Protein AF-A0A077ZQW4-F1 (afdb_monomer_lite)

Foldseek 3Di:
DADQWDWDDDPPDQWIWIARNVVRDIDIDHPVLVVVVSVCCNPPVVLVPPPCSRVSSPDPDPPPQAAEDQDFALPWDFDWDDQAWTATPPRYIYGVQVNCVVQVAAAPDRRFWTWEAEPVNPFIWIWGCRAQFKIWIAGNNVRHIDMDGHPGGHDPVQRVFHWGYKYDYPVVGDIDTHTDDFDQPDWDDDCQKIWGHGPPDPDTPFMAGANDDPVLVVVLVCVVVDDPVVLLVVCVVDVVSQRHQDPPQATNVSSCPVPVSSVVSNVVVVVVDDPHPRHDRDDDDDDDDPVNVCSVVVVVCVVCVCVVPVVPDPPDPDDDPDVFAKDKDKDFDDPVCLVPVLVVLVVLLPDPDLVVLVDPNLVVLLVLLLVLPLLVVLVVLLVLLVLLVVLLVCLVVLVVVVVVVVPPDDPDDPVCVVVVVVVVVVSVVSNVVSLVSNLVSLVVVVVLLVVLCVLCVPVCVVDPLSVLSVVLSVLSVVLVVCVVVVPDPVVNVVSSVVNVVSSVVVNLVSLCSDLVSVLVSVLVVLLCVLCVVVVVVLLVVLVVQLVVVCVLVVLDADPVCPPPSVCVSSVVLVCLLVVNDDDPCLVVDDPVSSVVSVVSSVVSNCPSHVVSVVVSVVSSVVSNVVSLLSSSSSSSSSSSVSSSSVVSSDDPVRSPDCSSVPSMDIDMDGPPPPDPPVPVVSVVVVVVVVVVVVVVVVVVVVVVVVVVVVVVVVVVVVVVVVVVVVVPPDDPDPDVVCVVVVVVVVVVVVVVVVVVVVVVVVVVVVVVVVVVVVVVVVVVVVVVVVVVVVVVVD

Radius of gyration: 45.01 Å; chains: 1; bounding box: 102×130×110 Å

pLDDT: mean 73.0, std 15.8, range [32.66, 95.56]

Organism: Stylonychia lemnae (NCBI:txid5949)

Sequence (794 aa):
MIKNYLIYTQNENDKIVIRDFTTGFTREISNDQLANCKKILTTQDEMFHFENFEELLKQSNLEDLNELVDDINPEDIFIKNDKQYIYLNGNRKLDWIQFRTKSGNVFERKNTFCIMYNRFNEKQYVFDQLSKGQIVYYDKMNQKFSTIELTVQLTQMIMMHHPLKAILNDHQGYLLVQYESFYADKIIIDPSQVKLFINGEQNMVGFFQIDINDQSIRDYREISTKTNEEIIKELQADVKKYFKYVAGIGTGIGLFQNNLIALETIVKQLQKMDKQEIPILICTLINQSPFDFSINHPKNVNEKYDELFGGKLLHSPESSDQIVSIEYNLINLPHSLRSNPQELMKVLSETERADYFENMVIQSIIKFKWNQYAKSFYQNRFYIYLIFMASFIFDIFYQTYASVKSNDGELPDQSKVEQDSEIQQLNMWLKISTKVICSIILAYFLGYELHQIRVQRRDYFKDGWNYFDFSHIIAFVVYCILDFTNENHDSVILIKILVIVLSFMKLFFFLRIYDGFSFLVQMMGGVFKDLKYFLIFFIIFILQFGMIFLVLFKAQSIDEYNGVNKLAYFLMAFRISSGDFQLEDYHSQNDGLVIFTWIIWLIAVMTLNIVFMNFIIAVISESYEKVMQKLVAESYRVKAHMIVEREQLFNEADLARTDYFPNFIVIRRPLNTQTNEAGEWQGFIKDLKYTIRTSAVKSKTEIIQNLSQLQTQNNSKLDQVIENSSKNLANEGLDEKISKLLKQQLDQAQENNNNDFKQLKTDVNGLGGQVKELKEDMELIKSSLSQLLQKFNQ

Secondary structure (DSSP, 8-state):
-BTTEEEEE-TTSSEEEEEETTT--EEEEEGGGHHHHHHHHHH-GGGGGSTTHHHHTT-S-GGG-SEEES---TT--EEEE-SSEEEETTTEEEEHHHHGGGG----S-SS-EEEEEETTS-SEEEEEE-SSSEEEEEETTTTEEEEEE-SSPPPTTGGGS-EEEEEEETTTTEEEEEESPPP-SEEEE-SSEEEEE-TT-SS--EEEE----HHHHHHHHHGGGS-HHHHHHHHHH-SGGG-BEETTTEEGGGGGTT-HHHHHHHHHHHTTS-TTT---------S--HHHHHHH-HHHHHHTHHHHHTTT------S-----EEEEEEEEPPHHHHH-TTHHHHHHHH---GGGGGSHHHHHHHHHHIIIIIHHHHHHHHHHHHHHHHHHHHHHHHHHHHHHHHHS-PPPPTTHHHHHHHHHHHHHHHHHHHHHHHHHHHHHHHHHHHHHHHHHTTGGGG-HHHHHHHHHHHHHHHHHHHHHH---HHHHHHHHHHHHHHHHHHHHHHHTTSHHHHHHHHHHHHHHHHHHHHHHHHHHHHHHHHHHHHHHTTTPPPGGGTT-TTTHHHHHHHHHHTT-----STTSS-HHHHHHHHHHHHHHIIIIIIIHHHHHHHHHHHHHHHHHTTHHHHHHHHHHHHHHHHHHT--HHHHT-TTTS-SEEEEEEEE--S--HHHHHHHHHHHHHHHHHHHHHHHHHHHHHHHHHHHHHHHHHHHHHHHHHHTT-S-S--HHHHHHHHHHHHHHHHHHHHHHHHHHHHHHHHHHHHHHHHHHHHHHHHHHHHHHHHHH--

Structure (mmCIF, N/CA/C/O backbone):
data_AF-A0A077ZQW4-F1
#
_entry.id   AF-A0A077ZQW4-F1
#
loop_
_atom_site.group_PDB
_atom_site.id
_atom_site.type_symbol
_atom_site.label_atom_id
_atom_site.label_alt_id
_atom_site.label_comp_id
_atom_site.label_asym_id
_atom_site.label_entity_id
_atom_site.label_seq_id
_atom_site.pdbx_PDB_ins_code
_atom_site.Cartn_x
_atom_site.Cartn_y
_atom_site.Cartn_z
_atom_site.occupancy
_atom_site.B_iso_or_equiv
_atom_site.auth_seq_id
_atom_site.auth_comp_id
_atom_site.auth_asym_id
_atom_site.auth_atom_id
_atom_site.pdbx_PDB_model_num
ATOM 1 N N . MET A 1 1 ? -29.243 -25.752 28.507 1.00 50.16 1 MET A N 1
ATOM 2 C CA . MET A 1 1 ? -29.325 -25.295 29.909 1.00 50.16 1 MET A CA 1
ATOM 3 C C . MET A 1 1 ? -29.995 -23.926 29.889 1.00 50.16 1 MET A C 1
ATOM 5 O O . MET A 1 1 ? -29.638 -23.135 29.022 1.00 50.16 1 MET A O 1
ATOM 9 N N . ILE A 1 2 ? -31.008 -23.683 30.721 1.00 61.53 2 ILE A N 1
ATOM 10 C CA . ILE A 1 2 ? -31.718 -22.392 30.831 1.00 61.53 2 ILE A CA 1
ATOM 11 C C . ILE A 1 2 ? -31.768 -22.048 32.317 1.00 61.53 2 ILE A C 1
ATOM 13 O O . ILE A 1 2 ? -32.298 -22.848 33.085 1.00 61.53 2 ILE A O 1
ATOM 17 N N . LYS A 1 3 ? -31.203 -20.903 32.727 1.00 72.00 3 LYS A N 1
ATOM 18 C CA . LYS A 1 3 ? -30.968 -20.579 34.149 1.00 72.00 3 LYS A CA 1
ATOM 19 C C . LYS A 1 3 ? -30.306 -21.772 34.874 1.00 72.00 3 LYS A C 1
ATOM 21 O O . LYS A 1 3 ? -29.257 -22.232 34.432 1.00 72.00 3 LYS A O 1
ATOM 26 N N . ASN A 1 4 ? -30.958 -22.316 35.906 1.00 75.19 4 ASN A N 1
ATOM 27 C CA . ASN A 1 4 ? -30.493 -23.446 36.717 1.00 75.19 4 ASN A CA 1
ATOM 28 C C . ASN A 1 4 ? -31.016 -24.816 36.228 1.00 75.19 4 ASN A C 1
ATOM 30 O O . ASN A 1 4 ? -30.813 -25.825 36.901 1.00 75.19 4 ASN A O 1
ATOM 34 N N . TYR A 1 5 ? -31.680 -24.879 35.066 1.00 77.19 5 TYR A N 1
ATOM 35 C CA . TYR A 1 5 ? -32.323 -26.093 34.557 1.00 77.19 5 TYR A CA 1
ATOM 36 C C . TYR A 1 5 ? -31.516 -26.757 33.426 1.00 77.19 5 TYR A C 1
ATOM 38 O O . TYR A 1 5 ? -31.198 -26.144 32.394 1.00 77.19 5 TYR A O 1
ATOM 46 N N . LEU A 1 6 ? -31.211 -28.048 33.590 1.00 77.19 6 LEU A N 1
ATOM 47 C CA . LEU A 1 6 ? -30.649 -28.919 32.559 1.00 77.19 6 LEU A CA 1
ATOM 48 C C . LEU A 1 6 ? -31.773 -29.562 31.760 1.00 77.19 6 LEU A C 1
ATOM 50 O O . LEU A 1 6 ? -32.656 -30.175 32.341 1.00 77.19 6 LEU A O 1
ATOM 54 N N . ILE A 1 7 ? -31.698 -29.480 30.437 1.00 83.75 7 ILE A N 1
ATOM 55 C CA . ILE A 1 7 ? -32.659 -30.105 29.529 1.00 83.75 7 ILE A CA 1
ATOM 56 C C . ILE A 1 7 ? -31.879 -31.087 28.661 1.00 83.75 7 ILE A C 1
ATOM 58 O O . ILE A 1 7 ? -30.928 -30.662 28.000 1.00 83.75 7 ILE A O 1
ATOM 62 N N . TYR A 1 8 ? -32.246 -32.365 28.678 1.00 79.00 8 TYR A N 1
ATOM 63 C CA . TYR A 1 8 ? -31.581 -33.412 27.900 1.00 79.00 8 TYR A CA 1
ATOM 64 C C . TYR A 1 8 ? -32.566 -34.495 27.452 1.00 79.00 8 TYR A C 1
ATOM 66 O O . TYR A 1 8 ? -33.593 -34.724 28.083 1.00 79.00 8 TYR A O 1
ATOM 74 N N . THR A 1 9 ? -32.262 -35.150 26.337 1.00 78.69 9 THR A N 1
ATOM 75 C CA . THR A 1 9 ? -33.054 -36.254 25.780 1.00 78.69 9 THR A CA 1
ATOM 76 C C . THR A 1 9 ? -32.573 -37.587 26.342 1.00 78.69 9 THR A C 1
ATOM 78 O O . THR A 1 9 ? -31.366 -37.827 26.411 1.00 78.69 9 THR A O 1
ATOM 81 N N . GLN A 1 10 ? -33.502 -38.468 26.717 1.00 75.44 10 GLN A N 1
ATOM 82 C CA . GLN A 1 10 ? -33.183 -39.840 27.113 1.00 75.44 10 GLN A CA 1
ATOM 83 C C . GLN A 1 10 ? -33.405 -40.773 25.912 1.00 75.44 10 GLN A C 1
ATOM 85 O O . GLN A 1 10 ? -34.491 -40.801 25.338 1.00 75.44 10 GLN A O 1
ATOM 90 N N . ASN A 1 11 ? -32.357 -41.501 25.516 1.00 53.06 11 ASN A N 1
ATOM 91 C CA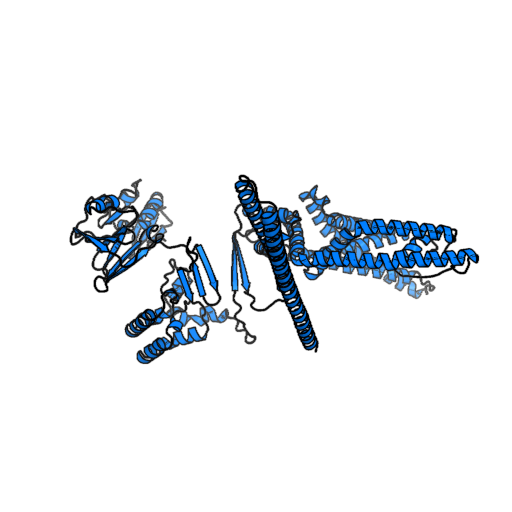 . ASN A 1 11 ? -32.161 -42.118 24.191 1.00 53.06 11 ASN A CA 1
ATOM 92 C C . ASN A 1 11 ? -33.130 -43.243 23.757 1.00 53.06 11 ASN A C 1
ATOM 94 O O . ASN A 1 11 ? -32.823 -43.937 22.795 1.00 53.06 11 ASN A O 1
ATOM 98 N N . GLU A 1 12 ? -34.290 -43.434 24.388 1.00 56.28 12 GLU A N 1
ATOM 99 C CA . GLU A 1 12 ? -35.177 -44.558 24.032 1.00 56.28 12 GLU A CA 1
ATOM 100 C C . GLU A 1 12 ? -36.663 -44.214 23.839 1.00 56.28 12 GLU A C 1
ATOM 102 O O . GLU A 1 12 ? -37.379 -45.069 23.338 1.00 56.28 12 GLU A O 1
ATOM 107 N N . ASN A 1 13 ? -37.151 -43.000 24.146 1.00 57.34 13 ASN A N 1
ATOM 108 C CA . ASN A 1 13 ? -38.607 -42.728 24.115 1.00 57.34 13 ASN A CA 1
ATOM 109 C C . ASN A 1 13 ? -39.046 -41.321 23.650 1.00 57.34 13 ASN A C 1
ATOM 111 O O . ASN A 1 13 ? -40.170 -40.922 23.940 1.00 57.34 13 ASN A O 1
ATOM 115 N N . ASP A 1 14 ? -38.198 -40.543 22.965 1.00 64.56 14 ASP A N 1
ATOM 116 C CA . ASP A 1 14 ? -38.539 -39.176 22.489 1.00 64.56 14 ASP A CA 1
ATOM 117 C C . ASP A 1 14 ? -39.018 -38.207 23.603 1.00 64.56 14 ASP A C 1
ATOM 119 O O . ASP A 1 14 ? -39.628 -37.159 23.367 1.00 64.56 14 ASP A O 1
ATOM 123 N N . LYS A 1 15 ? -38.707 -38.560 24.856 1.00 74.62 15 LYS A N 1
ATOM 124 C CA . LYS A 1 15 ? -38.993 -37.779 26.056 1.00 74.62 15 LYS A CA 1
ATOM 125 C C . LYS A 1 15 ? -37.801 -36.910 26.425 1.00 74.62 15 LYS A C 1
ATOM 127 O O . LYS A 1 15 ? -36.641 -37.335 26.383 1.00 74.62 15 LYS A O 1
ATOM 132 N N . ILE A 1 16 ? -38.106 -35.691 26.845 1.00 82.38 16 ILE A N 1
ATOM 133 C CA . ILE A 1 16 ? -37.131 -34.709 27.297 1.00 82.38 16 ILE A CA 1
ATOM 134 C C . ILE A 1 16 ? -37.187 -34.633 28.813 1.00 82.38 16 ILE A C 1
ATOM 136 O O . ILE A 1 16 ? -38.235 -34.357 29.391 1.00 82.38 16 ILE A O 1
ATOM 140 N N . VAL A 1 17 ? -36.041 -34.836 29.451 1.00 83.69 17 VAL A N 1
ATOM 141 C CA . VAL A 1 17 ? -35.881 -34.708 30.894 1.00 83.69 17 VAL A CA 1
ATOM 142 C C . VAL A 1 17 ? -35.375 -33.311 31.218 1.00 83.69 17 VAL A C 1
ATOM 144 O O . VAL A 1 17 ? -34.400 -32.825 30.635 1.00 83.69 17 VAL A O 1
ATOM 147 N N . ILE A 1 18 ? -36.026 -32.674 32.183 1.00 84.00 18 ILE A N 1
ATOM 148 C CA . ILE A 1 18 ? -35.644 -31.378 32.728 1.00 84.00 18 ILE A CA 1
ATOM 149 C C . ILE A 1 18 ? -35.275 -31.578 34.186 1.00 84.00 18 ILE A C 1
ATOM 151 O O . ILE A 1 18 ? -36.077 -32.100 34.955 1.00 84.00 18 ILE A O 1
ATOM 155 N N . ARG A 1 19 ? -34.067 -31.167 34.567 1.00 80.00 19 ARG A N 1
ATOM 156 C CA . ARG A 1 19 ? -33.557 -31.234 35.938 1.00 80.00 19 ARG A CA 1
ATOM 157 C C . ARG A 1 19 ? -33.258 -29.837 36.451 1.00 80.00 19 ARG A C 1
ATOM 159 O O . ARG A 1 19 ? -32.452 -29.134 35.850 1.00 80.00 19 ARG A O 1
ATOM 166 N N . ASP A 1 20 ? -33.845 -29.479 37.580 1.00 80.88 20 ASP A N 1
ATOM 167 C CA . ASP A 1 20 ? -33.418 -28.336 38.380 1.00 80.88 20 ASP A CA 1
ATOM 168 C C . ASP A 1 20 ? -32.148 -28.706 39.162 1.00 80.88 20 ASP A C 1
ATOM 170 O O . ASP A 1 20 ? -32.159 -29.643 39.962 1.00 80.88 20 ASP A O 1
ATOM 174 N N . PHE A 1 21 ? -31.040 -28.000 38.938 1.00 66.88 21 PHE A N 1
ATOM 175 C CA . PHE A 1 21 ? -29.800 -28.239 39.685 1.00 66.88 21 PHE A CA 1
ATOM 176 C C . PHE A 1 21 ? -29.854 -27.757 41.136 1.00 66.88 21 PHE A C 1
ATOM 178 O O . PHE A 1 21 ? -29.076 -28.238 41.956 1.00 66.88 21 PHE A O 1
ATOM 185 N N . THR A 1 22 ? -30.752 -26.827 41.454 1.00 66.00 22 THR A N 1
ATOM 186 C CA . THR A 1 22 ? -30.867 -26.226 42.787 1.00 66.00 22 THR A CA 1
ATOM 187 C C . THR A 1 22 ? -31.596 -27.151 43.758 1.00 66.00 22 THR A C 1
ATOM 189 O O . THR A 1 22 ? -31.162 -27.323 44.893 1.00 66.00 22 THR A O 1
ATOM 192 N N . THR A 1 23 ? -32.681 -27.783 43.306 1.00 73.25 23 THR A N 1
ATOM 193 C CA . THR A 1 23 ? -33.507 -28.683 44.133 1.00 73.25 23 THR A CA 1
ATOM 194 C C . THR A 1 23 ? -33.296 -30.167 43.825 1.00 73.25 23 THR A C 1
ATOM 196 O O . THR A 1 23 ? -33.724 -31.025 44.593 1.00 73.25 23 THR A O 1
ATOM 199 N N . GLY A 1 24 ? -32.660 -30.494 42.695 1.00 70.19 24 GLY A N 1
ATOM 200 C CA . GLY A 1 24 ? -32.555 -31.861 42.180 1.00 70.19 24 GLY A CA 1
ATOM 201 C C . GLY A 1 24 ? -33.846 -32.387 41.541 1.00 70.19 24 GLY A C 1
ATOM 202 O O . GLY A 1 24 ? -33.857 -33.518 41.054 1.00 70.19 24 GLY A O 1
ATOM 203 N N . PHE A 1 25 ? -34.921 -31.590 41.519 1.00 78.50 25 PHE A N 1
ATOM 204 C CA . PHE A 1 25 ? -36.231 -31.984 41.010 1.00 78.50 25 PHE A CA 1
ATOM 205 C C . PHE A 1 25 ? -36.199 -32.217 39.494 1.00 78.50 25 PHE A C 1
ATOM 207 O O . PHE A 1 25 ? -35.634 -31.420 38.739 1.00 78.50 25 PHE A O 1
ATOM 214 N N . THR A 1 26 ? -36.809 -33.314 39.040 1.00 83.00 26 THR A N 1
ATOM 215 C CA . THR A 1 26 ? -36.817 -33.714 37.628 1.00 83.00 26 THR A CA 1
ATOM 216 C C . THR A 1 26 ? -38.226 -33.923 37.094 1.00 83.00 26 THR A C 1
ATOM 218 O O . THR A 1 26 ? -39.033 -34.571 37.755 1.00 83.00 26 THR A O 1
ATOM 221 N N . ARG A 1 27 ? -38.492 -33.461 35.867 1.00 83.50 27 ARG A N 1
ATOM 222 C CA . ARG A 1 27 ? -39.709 -33.786 35.103 1.00 83.50 27 ARG A CA 1
ATOM 223 C C . ARG A 1 27 ? -39.375 -34.310 33.718 1.00 83.50 27 ARG A C 1
ATOM 225 O O . ARG A 1 27 ? -38.410 -33.865 33.101 1.00 83.50 27 ARG A O 1
ATOM 232 N N . GLU A 1 28 ? -40.221 -35.204 33.228 1.00 85.31 28 GLU A N 1
ATOM 233 C CA . GLU A 1 28 ? -40.237 -35.641 31.835 1.00 85.31 28 GLU A CA 1
ATOM 234 C C . GLU A 1 28 ? -41.333 -34.883 31.085 1.00 85.31 28 GLU A C 1
ATOM 236 O O . GLU A 1 28 ? -42.446 -34.763 31.583 1.00 85.31 28 GLU A O 1
ATOM 241 N N . ILE A 1 29 ? -41.028 -34.376 29.894 1.00 83.94 29 ILE A N 1
ATOM 242 C CA . ILE A 1 29 ? -42.005 -33.759 28.990 1.00 83.94 29 ILE A CA 1
ATOM 243 C C . ILE A 1 29 ? -41.868 -34.353 27.585 1.00 83.94 29 ILE A C 1
ATOM 245 O O . ILE A 1 29 ? -40.821 -34.897 27.224 1.00 83.94 29 ILE A O 1
ATOM 249 N N . SER A 1 30 ? -42.915 -34.232 26.771 1.00 80.69 30 SER A N 1
ATOM 250 C CA . SER A 1 30 ? -42.846 -34.584 25.345 1.00 80.69 30 SER A CA 1
ATOM 251 C C . SER A 1 30 ? -42.083 -33.523 24.539 1.00 80.69 30 SER A C 1
ATOM 253 O O . SER A 1 30 ? -42.045 -32.349 24.919 1.00 80.69 30 SER A O 1
ATOM 255 N N . ASN A 1 31 ? -41.478 -33.916 23.412 1.00 78.69 31 ASN A N 1
ATOM 256 C CA . ASN A 1 31 ? -40.720 -33.001 22.550 1.00 78.69 31 ASN A CA 1
ATOM 257 C C . ASN A 1 31 ? -41.577 -31.822 22.036 1.00 78.69 31 ASN A C 1
ATOM 259 O O . ASN A 1 31 ? -41.119 -30.679 22.017 1.00 78.69 31 ASN A O 1
ATOM 263 N N . ASP A 1 32 ? -42.860 -32.065 21.753 1.00 76.44 32 ASP A N 1
ATOM 264 C CA . ASP A 1 32 ? -43.817 -31.044 21.298 1.00 76.44 32 ASP A CA 1
ATOM 265 C C . ASP A 1 32 ? -44.064 -29.939 22.343 1.00 76.44 32 ASP A C 1
ATOM 267 O O . ASP A 1 32 ? -44.383 -28.799 22.004 1.00 76.44 32 ASP A O 1
ATOM 271 N N . GLN A 1 33 ? -43.859 -30.238 23.629 1.00 77.88 33 GLN A N 1
ATOM 272 C CA . GLN A 1 33 ? -44.030 -29.296 24.740 1.00 77.88 33 GLN A CA 1
ATOM 273 C C . GLN A 1 33 ? -42.749 -28.513 25.076 1.00 77.88 33 GLN A C 1
ATOM 275 O O . GLN A 1 33 ? -42.772 -27.611 25.921 1.00 77.88 33 GLN A O 1
ATOM 280 N N . LEU A 1 34 ? -41.624 -28.812 24.415 1.00 79.62 34 LEU A N 1
ATOM 281 C CA . LEU A 1 34 ? -40.320 -28.219 24.715 1.00 79.62 34 LEU A CA 1
ATOM 282 C C . LEU A 1 34 ? -40.309 -26.698 24.553 1.00 79.62 34 LEU A C 1
ATOM 284 O O . LEU A 1 34 ? -39.711 -25.996 25.367 1.00 79.62 34 LEU A O 1
ATOM 288 N N . ALA A 1 35 ? -40.946 -26.181 23.502 1.00 76.88 35 ALA A N 1
ATOM 289 C CA . ALA A 1 35 ? -40.974 -24.747 23.221 1.00 76.88 35 ALA A CA 1
ATOM 290 C C . ALA A 1 35 ? -41.691 -23.969 24.339 1.00 76.88 35 ALA A C 1
ATOM 292 O O . ALA A 1 35 ? -41.144 -22.998 24.868 1.00 76.88 35 ALA A O 1
ATOM 293 N N . ASN A 1 36 ? -42.859 -24.459 24.763 1.00 77.62 36 ASN A N 1
ATOM 294 C CA . ASN A 1 36 ? -43.632 -23.886 25.865 1.00 77.62 36 ASN A CA 1
ATOM 295 C C . ASN A 1 36 ? -42.879 -24.001 27.192 1.00 77.62 36 ASN A C 1
ATOM 297 O O . ASN A 1 36 ? -42.802 -23.031 27.944 1.00 77.62 36 ASN A O 1
ATOM 301 N N . CYS A 1 37 ? -42.226 -25.137 27.440 1.00 78.62 37 CYS A N 1
ATOM 302 C CA . CYS A 1 37 ? -41.440 -25.323 28.652 1.00 78.62 37 CYS A CA 1
ATOM 303 C C . CYS A 1 37 ? -40.239 -24.375 28.716 1.00 78.62 37 CYS A C 1
ATOM 305 O O . CYS A 1 37 ? -39.976 -23.786 29.762 1.00 78.62 37 CYS A O 1
ATOM 307 N N . LYS A 1 38 ? -39.525 -24.175 27.602 1.00 76.19 38 LYS A N 1
ATOM 308 C CA . LYS A 1 38 ? -38.432 -23.195 27.532 1.00 76.19 38 LYS A CA 1
ATOM 309 C C . LYS A 1 38 ? -38.939 -21.776 27.803 1.00 76.19 38 LYS A C 1
ATOM 311 O O . LYS A 1 38 ? -38.250 -21.028 28.495 1.00 76.19 38 LYS A O 1
ATOM 316 N N . LYS A 1 39 ? -40.136 -21.418 27.315 1.00 73.00 39 LYS A N 1
ATOM 317 C CA . LYS A 1 39 ? -40.770 -20.117 27.595 1.00 73.00 39 LYS A CA 1
ATOM 318 C C . LYS A 1 39 ? -41.044 -19.969 29.098 1.00 73.00 39 LYS A C 1
ATOM 320 O O . LYS A 1 39 ? -40.514 -19.035 29.691 1.00 73.00 39 LYS A O 1
ATOM 325 N N . ILE A 1 40 ? -41.721 -20.939 29.726 1.00 73.50 40 ILE A N 1
ATOM 326 C CA . ILE A 1 40 ? -42.036 -20.913 31.170 1.00 73.50 40 ILE A CA 1
ATOM 327 C C . ILE A 1 40 ? -40.769 -20.857 32.031 1.00 73.50 40 ILE A C 1
ATOM 329 O O . ILE A 1 40 ? -40.667 -19.993 32.892 1.00 73.50 40 ILE A O 1
ATOM 333 N N . LEU A 1 41 ? -39.759 -21.693 31.768 1.00 74.06 41 LEU A N 1
ATOM 334 C CA . LEU A 1 41 ? -38.500 -21.685 32.532 1.00 74.06 41 LEU A CA 1
ATOM 335 C C . LEU A 1 41 ? -37.747 -20.348 32.428 1.00 74.06 41 LEU A C 1
ATOM 337 O O . LEU A 1 41 ? -36.989 -19.974 33.323 1.00 74.06 41 LEU A O 1
ATOM 341 N N . THR A 1 42 ? -37.950 -19.610 31.336 1.00 62.38 42 THR A N 1
ATOM 342 C CA . THR A 1 42 ? -37.327 -18.297 31.144 1.00 62.38 42 THR A CA 1
ATOM 343 C C . THR A 1 42 ? -38.107 -17.198 31.870 1.00 62.38 42 THR A C 1
ATOM 345 O O . THR A 1 42 ? -37.492 -16.318 32.473 1.00 62.38 42 THR A O 1
ATOM 348 N N . THR A 1 43 ? -39.445 -17.248 31.855 1.00 55.75 43 THR A N 1
ATOM 349 C CA . THR A 1 43 ? -40.310 -16.154 32.334 1.00 55.75 43 THR A CA 1
ATOM 350 C C . THR A 1 43 ? -40.883 -16.339 33.744 1.00 55.75 43 THR A C 1
ATOM 352 O O . THR A 1 43 ? -41.075 -15.334 34.436 1.00 55.75 43 THR A O 1
ATOM 355 N N . GLN A 1 44 ? -41.175 -17.578 34.149 1.00 65.88 44 GLN A N 1
ATOM 356 C CA . GLN A 1 44 ? -41.909 -17.991 35.360 1.00 65.88 44 GLN A CA 1
ATOM 357 C C . GLN A 1 44 ? -41.419 -19.383 35.834 1.00 65.88 44 GLN A C 1
ATOM 359 O O . GLN A 1 44 ? -42.159 -20.366 35.812 1.00 65.88 44 GLN A O 1
ATOM 364 N N . ASP A 1 45 ? -40.149 -19.480 36.231 1.00 67.88 45 ASP A N 1
ATOM 365 C CA . ASP A 1 45 ? -39.483 -20.731 36.633 1.00 67.88 45 ASP A CA 1
ATOM 366 C C . ASP A 1 45 ? -40.123 -21.424 37.846 1.00 67.88 45 ASP A C 1
ATOM 368 O O . ASP A 1 45 ? -40.128 -22.652 37.907 1.00 67.88 45 ASP A O 1
ATOM 372 N N . GLU A 1 46 ? -40.758 -20.671 38.746 1.00 68.06 46 GLU A N 1
ATOM 373 C CA . GLU A 1 46 ? -41.502 -21.209 39.898 1.00 68.06 46 GLU A CA 1
ATOM 374 C C . GLU A 1 46 ? -42.589 -22.228 39.497 1.00 68.06 46 GLU A C 1
ATOM 376 O O . GLU A 1 46 ? -42.806 -23.217 40.203 1.00 68.06 46 GLU A O 1
ATOM 381 N N . MET A 1 47 ? -43.222 -22.054 38.327 1.00 69.81 47 MET A N 1
ATOM 382 C CA . MET A 1 47 ? -44.281 -22.956 37.854 1.00 69.81 47 MET A CA 1
ATOM 383 C C . MET A 1 47 ? -43.784 -24.367 37.537 1.00 69.81 47 MET A C 1
ATOM 385 O O . MET A 1 47 ? -44.582 -25.303 37.517 1.00 69.81 47 MET A O 1
ATOM 389 N N . PHE A 1 48 ? -42.474 -24.559 37.348 1.00 76.38 48 PHE A N 1
ATOM 390 C CA . PHE A 1 48 ? -41.885 -25.881 37.123 1.00 76.38 48 PHE A CA 1
ATOM 391 C C . PHE A 1 48 ? -42.174 -26.870 38.268 1.00 76.38 48 PHE A C 1
ATOM 393 O O . PHE A 1 48 ? -42.229 -28.088 38.060 1.00 76.38 48 PHE A O 1
ATOM 400 N N . HIS A 1 49 ? -42.410 -26.361 39.478 1.00 75.12 49 HIS A N 1
ATOM 401 C CA . HIS A 1 49 ? -42.685 -27.177 40.658 1.00 75.12 49 HIS A CA 1
ATOM 402 C C . HIS A 1 49 ? -44.179 -27.486 40.869 1.00 75.12 49 HIS A C 1
ATOM 404 O O . HIS A 1 49 ? -44.500 -28.288 41.739 1.00 75.12 49 HIS A O 1
ATOM 410 N N . PHE A 1 50 ? -45.098 -26.939 40.064 1.00 78.19 50 PHE A N 1
ATOM 411 C CA . PHE A 1 50 ? -46.543 -27.140 40.255 1.00 78.19 50 PHE A CA 1
ATOM 412 C C . PHE A 1 50 ? -47.025 -28.507 39.763 1.00 78.19 50 PHE A C 1
ATOM 414 O O . PHE A 1 50 ? -46.649 -28.951 38.681 1.00 78.19 50 PHE A O 1
ATOM 421 N N . GLU A 1 51 ? -47.888 -29.197 40.509 1.00 70.56 51 GLU A N 1
ATOM 422 C CA . GLU A 1 51 ? -48.378 -30.536 40.131 1.00 70.56 51 GLU A CA 1
ATOM 423 C C . GLU A 1 51 ? -49.024 -30.563 38.731 1.00 70.56 51 GLU A C 1
ATOM 425 O O . GLU A 1 51 ? -48.769 -31.486 37.960 1.00 70.56 51 GLU A O 1
ATOM 430 N N . ASN A 1 52 ? -49.727 -29.495 38.343 1.00 75.06 52 ASN A N 1
ATOM 431 C CA . ASN A 1 52 ? -50.405 -29.336 37.051 1.00 75.06 52 ASN A CA 1
ATOM 432 C C . ASN A 1 52 ? -49.517 -28.806 35.900 1.00 75.06 52 ASN A C 1
ATOM 434 O O . ASN A 1 52 ? -50.032 -28.381 34.865 1.00 75.06 52 ASN A O 1
ATOM 438 N N . PHE A 1 53 ? -48.187 -28.825 36.035 1.00 76.81 53 PHE A N 1
ATOM 439 C CA . PHE A 1 53 ? -47.268 -28.288 35.019 1.00 76.81 53 PHE A CA 1
ATOM 440 C C . PHE A 1 53 ? -47.457 -28.896 33.616 1.00 76.81 53 PHE A C 1
ATOM 442 O O . PHE A 1 53 ? -47.366 -28.185 32.617 1.00 76.81 53 PHE A O 1
ATOM 449 N N . GLU A 1 54 ? -47.775 -30.190 33.511 1.00 71.38 54 GLU A N 1
ATOM 450 C CA . GLU A 1 54 ? -48.036 -30.828 32.210 1.00 71.38 54 GLU A CA 1
ATOM 451 C C . GLU A 1 54 ? -49.305 -30.310 31.516 1.00 71.38 54 GLU A C 1
ATOM 453 O O . GLU A 1 54 ? -49.366 -30.298 30.284 1.00 71.38 54 GLU A O 1
ATOM 458 N N . GLU A 1 55 ? -50.308 -29.867 32.277 1.00 71.00 55 GLU A N 1
ATOM 459 C CA . GLU A 1 55 ? -51.512 -29.231 31.731 1.00 71.00 55 GLU A CA 1
ATOM 460 C C . GLU A 1 55 ? -51.221 -27.796 31.281 1.00 71.00 55 GLU A C 1
ATOM 462 O O . GLU A 1 55 ? -51.664 -27.389 30.206 1.00 71.00 55 GLU A O 1
ATOM 467 N N . LEU A 1 56 ? -50.400 -27.062 32.039 1.00 68.44 56 LEU A N 1
ATOM 468 C CA . LEU A 1 56 ? -49.944 -25.711 31.689 1.00 68.44 56 LEU A CA 1
ATOM 469 C C . LEU A 1 56 ? -49.156 -25.693 30.370 1.00 68.44 56 LEU A C 1
ATOM 471 O O . LEU A 1 56 ? -49.313 -24.780 29.562 1.00 68.44 56 LEU A O 1
ATOM 475 N N . LEU A 1 57 ? -48.368 -26.738 30.095 1.00 73.44 57 LEU A N 1
ATOM 476 C CA . LEU A 1 57 ? -47.627 -26.877 28.836 1.00 73.44 57 LEU A CA 1
ATOM 477 C C . LEU A 1 57 ? -48.522 -27.059 27.601 1.00 73.44 57 LEU A C 1
ATOM 479 O O . LEU A 1 57 ? -48.060 -26.807 26.485 1.00 73.44 57 LEU A O 1
ATOM 483 N N . LYS A 1 58 ? -49.778 -27.494 27.778 1.00 70.00 58 LYS A N 1
ATOM 484 C CA . LYS A 1 58 ? -50.751 -27.706 26.690 1.00 70.00 58 LYS A CA 1
ATOM 485 C C . LYS A 1 58 ? -51.547 -26.443 26.336 1.00 70.00 58 LYS A C 1
ATOM 487 O O . LYS A 1 58 ? -52.253 -26.448 25.331 1.00 70.00 58 LYS A O 1
ATOM 492 N N . GLN A 1 59 ? -51.450 -25.369 27.123 1.00 64.88 59 GLN A N 1
ATOM 493 C CA . GLN A 1 59 ? -52.155 -24.115 26.849 1.00 64.88 59 GLN A CA 1
ATOM 494 C C . GLN A 1 59 ? -51.427 -23.293 25.772 1.00 64.88 59 GLN A C 1
ATOM 496 O O . GLN A 1 59 ? -50.215 -23.096 25.826 1.00 64.88 59 GLN A O 1
ATOM 501 N N . SER A 1 60 ? -52.172 -22.802 24.776 1.00 47.03 60 SER A N 1
ATOM 502 C CA . SER A 1 60 ? -51.626 -22.099 23.604 1.00 47.03 60 SER A CA 1
ATOM 503 C C . SER A 1 60 ? -51.248 -20.631 23.858 1.00 47.03 60 SER A C 1
ATOM 505 O O . SER A 1 60 ? -50.450 -20.085 23.104 1.00 47.03 60 SER A O 1
ATOM 507 N N . ASN A 1 61 ? -51.766 -20.002 24.922 1.00 51.19 61 ASN A N 1
ATOM 508 C CA . ASN A 1 61 ? -51.508 -18.597 25.266 1.00 51.19 61 ASN A CA 1
ATOM 509 C C . ASN A 1 61 ? -50.897 -18.469 26.669 1.00 51.19 61 ASN A C 1
ATOM 511 O O . ASN A 1 61 ? -51.600 -18.376 27.667 1.00 51.19 61 ASN A O 1
ATOM 515 N N . LEU A 1 62 ? -49.566 -18.426 26.730 1.00 54.25 62 LEU A N 1
ATOM 516 C CA . LEU A 1 62 ? -48.786 -18.273 27.968 1.00 54.25 62 LEU A CA 1
ATOM 517 C C . LEU A 1 62 ? -48.689 -16.820 28.487 1.00 54.25 62 LEU A C 1
ATOM 519 O O . LEU A 1 62 ? -48.085 -16.588 29.529 1.00 54.25 62 LEU A O 1
ATOM 523 N N . GLU A 1 63 ? -49.231 -15.831 27.769 1.00 50.62 63 GLU A N 1
ATOM 524 C CA . GLU A 1 63 ? -49.079 -14.397 28.096 1.00 50.62 63 GLU A CA 1
ATOM 525 C C . GLU A 1 63 ? -50.117 -13.855 29.105 1.00 50.62 63 GLU A C 1
ATOM 527 O O . GLU A 1 63 ? -49.868 -12.824 29.730 1.00 50.62 63 GLU A O 1
ATOM 532 N N . ASP A 1 64 ? -51.201 -14.596 29.372 1.00 49.78 64 ASP A N 1
ATOM 533 C CA . ASP A 1 64 ? -52.324 -14.183 30.240 1.00 49.78 64 ASP A CA 1
ATOM 534 C C . ASP A 1 64 ? -52.477 -15.032 31.519 1.00 49.78 64 ASP A C 1
ATOM 536 O O . ASP A 1 64 ? -53.572 -15.223 32.037 1.00 49.78 64 ASP A O 1
ATOM 540 N N . LEU A 1 65 ? -51.377 -15.550 32.072 1.00 55.28 65 LEU A N 1
ATOM 541 C CA . LEU A 1 65 ? -51.422 -16.355 33.307 1.00 55.28 65 LEU A CA 1
ATOM 542 C C . LEU A 1 65 ? -51.449 -15.532 34.605 1.00 55.28 65 LEU A C 1
ATOM 544 O O . LEU A 1 65 ? -51.551 -16.115 35.682 1.00 55.28 65 LEU A O 1
ATOM 548 N N . ASN A 1 66 ? -51.342 -14.201 34.520 1.00 63.88 66 ASN A N 1
ATOM 549 C CA . ASN A 1 66 ? -51.354 -13.330 35.695 1.00 63.88 66 ASN A CA 1
ATOM 550 C C . ASN A 1 66 ? -52.703 -12.611 35.836 1.00 63.88 66 ASN A C 1
ATOM 552 O O . ASN A 1 66 ? -53.096 -11.873 34.930 1.00 63.88 66 ASN A O 1
ATOM 556 N N . GLU A 1 67 ? -53.364 -12.777 36.980 1.00 76.44 67 GLU A N 1
ATOM 557 C CA . GLU A 1 67 ? -54.626 -12.114 37.324 1.00 76.44 67 GLU A CA 1
ATOM 558 C C . GLU A 1 67 ? -54.406 -10.602 37.494 1.00 76.44 67 GLU A C 1
ATOM 560 O O . GLU A 1 67 ? -53.515 -10.176 38.235 1.00 76.44 67 GLU A O 1
ATOM 565 N N . LEU A 1 68 ? -55.188 -9.781 36.783 1.00 80.94 68 LEU A N 1
ATOM 566 C CA . LEU A 1 68 ? -55.143 -8.325 36.924 1.00 80.94 68 LEU A CA 1
ATOM 567 C C . LEU A 1 68 ? -55.888 -7.922 38.202 1.00 80.94 68 LEU A C 1
ATOM 569 O O . LEU A 1 68 ? -57.067 -8.233 38.345 1.00 80.94 68 LEU A O 1
ATOM 573 N N . VAL A 1 69 ? -55.213 -7.217 39.106 1.00 85.50 69 VAL A N 1
ATOM 574 C CA . VAL A 1 69 ? -55.815 -6.665 40.327 1.00 85.50 69 VAL A CA 1
ATOM 575 C C . VAL A 1 69 ? -55.888 -5.142 40.270 1.00 85.50 69 VAL A C 1
ATOM 577 O O . VAL A 1 69 ? -55.084 -4.516 39.581 1.00 85.50 69 VAL A O 1
ATOM 580 N N . ASP A 1 70 ? -56.827 -4.558 41.022 1.00 82.25 70 ASP A N 1
ATOM 581 C CA . ASP A 1 70 ? -57.077 -3.105 41.074 1.00 82.25 70 ASP A CA 1
ATOM 582 C C . ASP A 1 70 ? -56.459 -2.407 42.305 1.00 82.25 70 ASP A C 1
ATOM 584 O O . ASP A 1 70 ? -56.357 -1.172 42.347 1.00 82.25 70 ASP A O 1
ATOM 588 N N . ASP A 1 71 ? -56.053 -3.181 43.319 1.00 83.62 71 ASP A N 1
ATOM 589 C CA . ASP A 1 71 ? -55.506 -2.691 44.589 1.00 83.62 71 ASP A CA 1
ATOM 590 C C . ASP A 1 71 ? -54.331 -3.542 45.098 1.00 83.62 71 ASP A C 1
ATOM 592 O O . ASP A 1 71 ? -54.192 -4.716 44.753 1.00 83.62 71 ASP A O 1
ATOM 596 N N . ILE A 1 72 ? -53.475 -2.918 45.917 1.00 85.69 72 ILE A N 1
ATOM 597 C CA . ILE A 1 72 ? -52.317 -3.539 46.577 1.00 85.69 72 ILE A CA 1
ATOM 598 C C . ILE A 1 72 ? -52.653 -3.733 48.057 1.00 85.69 72 ILE A C 1
ATOM 600 O O . ILE A 1 72 ? -52.949 -2.757 48.740 1.00 85.69 72 ILE A O 1
ATOM 604 N N . ASN A 1 73 ? -52.521 -4.945 48.591 1.00 84.75 73 ASN A N 1
ATOM 605 C CA . ASN A 1 73 ? -52.675 -5.212 50.023 1.00 84.75 73 ASN A CA 1
ATOM 606 C C . ASN A 1 73 ? -51.339 -5.069 50.786 1.00 84.75 73 ASN A C 1
ATOM 608 O O . ASN A 1 73 ? -50.273 -5.289 50.210 1.00 84.75 73 ASN A O 1
ATOM 612 N N . PRO A 1 74 ? -51.352 -4.780 52.104 1.00 82.50 74 PRO A N 1
ATOM 613 C CA . PRO A 1 74 ? -50.125 -4.694 52.911 1.00 82.50 74 PRO A CA 1
ATOM 614 C C . PRO A 1 74 ? -49.275 -5.979 52.915 1.00 82.50 74 PRO A C 1
ATOM 616 O O . PRO A 1 74 ? -48.044 -5.908 52.954 1.00 82.50 74 PRO A O 1
ATOM 619 N N . GLU A 1 75 ? -49.929 -7.139 52.821 1.00 81.94 75 GLU A N 1
ATOM 620 C CA . GLU A 1 75 ? -49.316 -8.477 52.761 1.00 81.94 75 GLU A CA 1
ATOM 621 C C . GLU A 1 75 ? -48.680 -8.788 51.389 1.00 81.94 75 GLU A C 1
ATOM 623 O O . GLU A 1 75 ? -47.913 -9.742 51.259 1.00 81.94 75 GLU A O 1
ATOM 628 N N . ASP A 1 76 ? -48.965 -7.991 50.351 1.00 84.06 76 ASP A N 1
ATOM 629 C CA . ASP A 1 76 ? -48.484 -8.264 48.996 1.00 84.06 76 ASP A CA 1
ATOM 630 C C . ASP A 1 76 ? -46.977 -8.013 48.880 1.00 84.06 76 ASP A C 1
ATOM 632 O O . ASP A 1 76 ? -46.441 -7.039 49.416 1.00 84.06 76 ASP A O 1
ATOM 636 N N . ILE A 1 77 ? -46.276 -8.882 48.154 1.00 79.94 77 ILE A N 1
ATOM 637 C CA . ILE A 1 77 ? -44.834 -8.762 47.907 1.00 79.94 77 ILE A CA 1
ATOM 638 C C . ILE A 1 77 ? -44.631 -8.333 46.458 1.00 79.94 77 ILE A C 1
ATOM 640 O O . ILE A 1 77 ? -45.064 -9.028 45.539 1.00 79.94 77 ILE A O 1
ATOM 644 N N . PHE A 1 78 ? -43.946 -7.207 46.245 1.00 84.81 78 PHE A N 1
ATOM 645 C CA . PHE A 1 78 ? -43.554 -6.771 44.906 1.00 84.81 78 PHE A CA 1
ATOM 646 C C . PHE A 1 78 ? -42.395 -7.642 44.415 1.00 84.81 78 PHE A C 1
ATOM 648 O O . PHE A 1 78 ? -41.316 -7.635 45.014 1.00 84.81 78 PHE A O 1
ATOM 655 N N . ILE A 1 79 ? -42.617 -8.395 43.336 1.00 81.75 79 ILE A N 1
ATOM 656 C CA . ILE A 1 79 ? -41.632 -9.330 42.771 1.00 81.75 79 ILE A CA 1
ATOM 657 C C . ILE A 1 79 ? -40.760 -8.617 41.740 1.00 81.75 79 ILE A C 1
ATOM 659 O O . ILE A 1 79 ? -39.534 -8.636 41.815 1.00 81.75 79 ILE A O 1
ATOM 663 N N . LYS A 1 80 ? -41.409 -8.003 40.750 1.00 80.06 80 LYS A N 1
ATOM 664 C CA . LYS A 1 80 ? -40.769 -7.311 39.629 1.00 80.06 80 LYS A CA 1
ATOM 665 C C . LYS A 1 80 ? -41.721 -6.267 39.058 1.00 80.06 80 LYS A C 1
ATOM 667 O O . LYS A 1 80 ? -42.926 -6.328 39.295 1.00 80.06 80 LYS A O 1
ATOM 672 N N . ASN A 1 81 ? -41.195 -5.344 38.270 1.00 84.19 81 ASN A N 1
ATOM 673 C CA . ASN A 1 81 ? -41.988 -4.415 37.476 1.00 84.19 81 ASN A CA 1
ATOM 674 C C . ASN A 1 81 ? -41.540 -4.458 36.012 1.00 84.19 81 ASN A C 1
ATOM 676 O O . ASN A 1 81 ? -40.395 -4.797 35.715 1.00 84.19 81 ASN A O 1
ATOM 680 N N . ASP A 1 82 ? -42.456 -4.129 35.109 1.00 82.25 82 ASP A N 1
ATOM 681 C CA . ASP A 1 82 ? -42.134 -3.754 33.735 1.00 82.25 82 ASP A CA 1
ATOM 682 C C . ASP A 1 82 ? -42.528 -2.284 33.496 1.00 82.25 82 ASP A C 1
ATOM 684 O O . ASP A 1 82 ? -42.683 -1.511 34.444 1.00 82.25 82 ASP A O 1
ATOM 688 N N . LYS A 1 83 ? -42.666 -1.871 32.232 1.00 80.25 83 LYS A N 1
ATOM 689 C CA . LYS A 1 83 ? -42.983 -0.483 31.868 1.00 80.25 83 LYS A CA 1
ATOM 690 C C . LYS A 1 83 ? -44.414 -0.054 32.222 1.00 80.25 83 LYS A C 1
ATOM 692 O O . LYS A 1 83 ? -44.677 1.145 32.199 1.00 80.25 83 LYS A O 1
ATOM 697 N N . GLN A 1 84 ? -45.320 -0.990 32.513 1.00 85.00 84 GLN A N 1
ATOM 698 C CA . GLN A 1 84 ? -46.737 -0.735 32.799 1.00 85.00 84 GLN A CA 1
ATOM 699 C C . GLN A 1 84 ? -47.235 -1.429 34.076 1.00 85.00 84 GLN A C 1
ATOM 701 O O . GLN A 1 84 ? -48.028 -0.842 34.811 1.00 85.00 84 GLN A O 1
ATOM 706 N N . TYR A 1 85 ? -46.766 -2.642 34.365 1.00 88.25 85 TYR A N 1
ATOM 707 C CA . TYR A 1 85 ? -47.284 -3.486 35.436 1.00 88.25 85 TYR A CA 1
ATOM 708 C C . TYR A 1 85 ? -46.290 -3.695 36.582 1.00 88.25 85 TYR A C 1
ATOM 710 O O . TYR A 1 85 ? -45.076 -3.785 36.380 1.00 88.25 85 TYR A O 1
ATOM 718 N N . ILE A 1 86 ? -46.832 -3.863 37.790 1.00 86.75 86 ILE A N 1
ATOM 719 C CA . ILE A 1 86 ? -46.124 -4.410 38.956 1.00 86.75 86 ILE A CA 1
ATOM 720 C C . ILE A 1 86 ? -46.644 -5.818 39.212 1.00 86.75 86 ILE A C 1
ATOM 722 O O . ILE A 1 86 ? -47.848 -6.031 39.333 1.00 86.75 86 ILE A O 1
ATOM 726 N N . TYR A 1 87 ? -45.729 -6.777 39.298 1.00 85.12 87 TYR A N 1
ATOM 727 C CA . TYR A 1 87 ? -46.037 -8.178 39.550 1.00 85.12 87 TYR A CA 1
ATOM 728 C C . TYR A 1 87 ? -45.960 -8.453 41.050 1.00 85.12 87 TYR A C 1
ATOM 730 O O . TYR A 1 87 ? -44.962 -8.130 41.704 1.00 85.12 87 TYR A O 1
ATOM 738 N N . LEU A 1 88 ? -47.023 -9.053 41.571 1.00 83.69 88 LEU A N 1
ATOM 739 C CA . LEU A 1 88 ? -47.229 -9.383 42.973 1.00 83.69 88 LEU A CA 1
ATOM 740 C C . LEU A 1 88 ? -47.100 -10.896 43.186 1.00 83.69 88 LEU A C 1
ATOM 742 O O . LEU A 1 88 ? -47.208 -11.693 42.250 1.00 83.69 88 LEU A O 1
ATOM 746 N N . ASN A 1 89 ? -46.931 -11.303 44.439 1.00 79.69 89 ASN A N 1
ATOM 747 C CA . ASN A 1 89 ? -47.047 -12.700 44.845 1.00 79.69 89 ASN A CA 1
ATOM 748 C C . ASN A 1 89 ? -48.414 -13.315 44.485 1.00 79.69 89 ASN A C 1
ATOM 750 O O . ASN A 1 89 ? -49.465 -12.672 44.588 1.00 79.69 89 ASN A O 1
ATOM 754 N N . GLY A 1 90 ? -48.376 -14.594 44.094 1.00 73.25 90 GLY A N 1
ATOM 755 C CA . GLY A 1 90 ? -49.559 -15.378 43.730 1.00 73.25 90 GLY A CA 1
ATOM 756 C C . GLY A 1 90 ? -50.043 -15.179 42.291 1.00 73.25 90 GLY A C 1
ATOM 757 O O . GLY A 1 90 ? -51.244 -15.229 42.069 1.00 73.25 90 GLY A O 1
ATOM 758 N N . ASN A 1 91 ? -49.144 -14.935 41.325 1.00 73.44 91 ASN A N 1
ATOM 759 C CA . ASN A 1 91 ? -49.486 -14.684 39.912 1.00 73.44 91 ASN A CA 1
ATOM 760 C C . ASN A 1 91 ? -50.471 -13.517 39.709 1.00 73.44 91 ASN A C 1
ATOM 762 O O . ASN A 1 91 ? -51.314 -13.547 38.819 1.00 73.44 91 ASN A O 1
ATOM 766 N N . ARG A 1 92 ? -50.364 -12.457 40.512 1.00 81.25 92 ARG A N 1
ATOM 767 C CA . ARG A 1 92 ? -51.175 -11.242 40.340 1.00 81.25 92 ARG A CA 1
ATOM 768 C C . ARG A 1 92 ? -50.329 -10.133 39.722 1.00 81.25 92 ARG A C 1
ATOM 770 O O . ARG A 1 92 ? -49.130 -10.040 39.987 1.00 81.25 92 ARG A O 1
ATOM 777 N N . LYS A 1 93 ? -50.929 -9.284 38.892 1.00 85.69 93 LYS A N 1
ATOM 778 C CA . LYS A 1 93 ? -50.289 -8.086 38.329 1.00 85.69 93 LYS A CA 1
ATOM 779 C C . LYS A 1 93 ? -51.211 -6.878 38.462 1.00 85.69 93 LYS A C 1
ATOM 781 O O . LYS A 1 93 ? -52.418 -6.992 38.299 1.00 85.69 93 LYS A O 1
ATOM 786 N N . LEU A 1 94 ? -50.633 -5.717 38.727 1.00 89.50 94 LEU A N 1
ATOM 787 C CA . LEU A 1 94 ? -51.341 -4.448 38.878 1.00 89.50 94 LEU A CA 1
ATOM 788 C C . LEU A 1 94 ? -50.900 -3.495 37.767 1.00 89.50 94 LEU A C 1
ATOM 790 O O . LEU A 1 94 ? -49.696 -3.320 37.567 1.00 89.50 94 LEU A O 1
ATOM 794 N N . ASP A 1 95 ? -51.843 -2.861 37.065 1.00 89.50 95 ASP A N 1
ATOM 795 C CA . ASP A 1 95 ? -51.534 -1.760 36.141 1.00 89.50 95 ASP A CA 1
ATOM 796 C C . ASP A 1 95 ? -51.190 -0.502 36.951 1.00 89.50 95 ASP A C 1
ATOM 798 O O . ASP A 1 95 ? -52.063 0.184 37.494 1.00 89.50 95 ASP A O 1
ATOM 802 N N . TRP A 1 96 ? -49.897 -0.191 37.038 1.00 90.75 96 TRP A N 1
ATOM 803 C CA . TRP A 1 96 ? -49.426 0.934 37.836 1.00 90.75 96 TRP A CA 1
ATOM 804 C C . TRP A 1 96 ? -49.870 2.281 37.262 1.00 90.75 96 TRP A C 1
ATOM 806 O O . TRP A 1 96 ? -50.159 3.215 38.012 1.00 90.75 96 TRP A O 1
ATOM 816 N N . ILE A 1 97 ? -49.964 2.389 35.933 1.00 86.56 97 ILE A N 1
ATOM 817 C CA . ILE A 1 97 ? -50.327 3.633 35.247 1.00 86.56 97 ILE A CA 1
ATOM 818 C C . ILE A 1 97 ? -51.759 4.031 35.611 1.00 86.56 97 ILE A C 1
ATOM 820 O O . ILE A 1 97 ? -52.027 5.221 35.798 1.00 86.56 97 ILE A O 1
ATOM 824 N N . GLN A 1 98 ? -52.657 3.051 35.738 1.00 86.69 98 GLN A N 1
ATOM 825 C CA . GLN A 1 98 ? -54.015 3.274 36.233 1.00 86.69 98 GLN A CA 1
ATOM 826 C C . GLN A 1 98 ? -54.028 3.499 37.745 1.00 86.69 98 GLN A C 1
ATOM 828 O O . GLN A 1 98 ? -54.605 4.482 38.210 1.00 86.69 98 GLN A O 1
ATOM 833 N N . PHE A 1 99 ? -53.344 2.650 38.515 1.00 88.81 99 PHE A N 1
ATOM 834 C CA . PHE A 1 99 ? -53.356 2.710 39.977 1.00 88.81 99 PHE A CA 1
ATOM 835 C C . PHE A 1 99 ? -52.863 4.055 40.528 1.00 88.81 99 PHE A C 1
ATOM 837 O O . PHE A 1 99 ? -53.494 4.643 41.409 1.00 88.81 99 PHE A O 1
ATOM 844 N N . ARG A 1 100 ? -51.781 4.611 39.970 1.00 86.88 100 ARG A N 1
ATOM 845 C CA . ARG A 1 100 ? -51.190 5.874 40.446 1.00 86.88 100 ARG A CA 1
ATOM 846 C C . ARG A 1 100 ? -52.095 7.096 40.277 1.00 86.88 100 ARG A C 1
ATOM 848 O O . ARG A 1 100 ? -51.833 8.124 40.900 1.00 86.88 100 ARG A O 1
ATOM 855 N N . THR A 1 101 ? -53.169 7.010 39.486 1.00 84.94 101 THR A N 1
ATOM 856 C CA . THR A 1 101 ? -54.173 8.088 39.396 1.00 84.94 101 THR A CA 1
ATOM 857 C C . THR A 1 101 ? -54.868 8.340 40.739 1.00 84.94 101 THR A C 1
ATOM 859 O O . THR A 1 101 ? -55.223 9.482 41.030 1.00 84.94 101 THR A O 1
ATOM 862 N N . LYS A 1 102 ? -54.938 7.323 41.619 1.00 85.31 102 LYS A N 1
ATOM 863 C CA . LYS A 1 102 ? -55.418 7.439 43.010 1.00 85.31 102 LYS A CA 1
ATOM 864 C C . LYS A 1 102 ? -54.593 8.425 43.853 1.00 85.31 102 LYS A C 1
ATOM 866 O O . LYS A 1 102 ? -55.081 8.909 44.868 1.00 85.31 102 LYS A O 1
ATOM 871 N N . SER A 1 103 ? -53.366 8.759 43.439 1.00 84.38 103 SER A N 1
ATOM 872 C CA . SER A 1 103 ? -52.521 9.742 44.134 1.00 84.38 103 SER A CA 1
ATOM 873 C C . SER A 1 103 ? -52.986 11.195 43.966 1.00 84.38 103 SER A C 1
ATOM 875 O O . SER A 1 103 ? -52.537 12.057 44.717 1.00 84.38 103 SER A O 1
ATOM 877 N N . GLY A 1 104 ? -53.845 11.486 42.980 1.00 82.19 104 GLY A N 1
ATOM 878 C CA . GLY A 1 104 ? -54.278 12.848 42.646 1.00 82.19 104 GLY A CA 1
ATOM 879 C C . GLY A 1 104 ? -53.214 13.714 41.955 1.00 82.19 104 GLY A C 1
ATOM 880 O O . GLY A 1 104 ? -53.484 14.874 41.651 1.00 82.19 104 GLY A O 1
ATOM 881 N N . ASN A 1 105 ? -52.022 13.172 41.681 1.00 84.06 105 ASN A N 1
ATOM 882 C CA . ASN A 1 105 ? -50.922 13.902 41.055 1.00 84.06 105 ASN A CA 1
ATOM 883 C C . ASN A 1 105 ? -50.916 13.755 39.521 1.00 84.06 105 ASN A C 1
ATOM 885 O O . ASN A 1 105 ? -51.295 12.716 38.976 1.00 84.06 105 ASN A O 1
ATOM 889 N N . VAL A 1 106 ? -50.435 14.787 38.817 1.00 80.81 106 VAL A N 1
ATOM 890 C CA . VAL A 1 106 ? -50.285 14.783 37.351 1.00 80.81 106 VAL A CA 1
ATOM 891 C C . VAL A 1 106 ? -48.845 14.435 36.984 1.00 80.81 106 VAL A C 1
ATOM 893 O O . VAL A 1 106 ? -47.935 15.226 37.205 1.00 80.81 106 VAL A O 1
ATOM 896 N N . PHE A 1 107 ? -48.648 13.253 36.405 1.00 83.31 107 PHE A N 1
ATOM 897 C CA . PHE A 1 107 ? -47.331 12.749 36.011 1.00 83.31 107 PHE A CA 1
ATOM 898 C C . PHE A 1 107 ? -46.967 13.191 34.591 1.00 83.31 107 PHE A C 1
ATOM 900 O O . PHE A 1 107 ? -47.765 13.028 33.667 1.00 83.31 107 PHE A O 1
ATOM 907 N N . GLU A 1 108 ? -45.737 13.673 34.391 1.00 79.06 108 GLU A N 1
ATOM 908 C CA . GLU A 1 108 ? -45.247 14.081 33.064 1.00 79.06 108 GLU A CA 1
ATOM 909 C C . GLU A 1 108 ? -45.136 12.903 32.076 1.00 79.06 108 GLU A C 1
ATOM 911 O O . GLU A 1 108 ? -45.237 13.091 30.860 1.00 79.06 108 GLU A O 1
ATOM 916 N N . ARG A 1 109 ? -44.901 11.677 32.571 1.00 74.12 109 ARG A N 1
ATOM 917 C CA . ARG A 1 109 ? -44.636 10.479 31.751 1.00 74.12 109 ARG A CA 1
ATOM 918 C C . ARG A 1 109 ? -45.257 9.218 32.341 1.00 74.12 109 ARG A C 1
ATOM 920 O O . ARG A 1 109 ? -45.602 9.171 33.516 1.00 74.12 109 ARG A O 1
ATOM 927 N N . LYS A 1 110 ? -45.421 8.191 31.499 1.00 74.12 110 LYS A N 1
ATOM 928 C CA . LYS A 1 110 ? -46.058 6.908 31.855 1.00 74.12 110 LYS A CA 1
ATOM 929 C C . LYS A 1 110 ? -45.103 5.858 32.446 1.00 74.12 110 LYS A C 1
ATOM 931 O O . LYS A 1 110 ? -45.523 5.116 33.321 1.00 74.12 110 LYS A O 1
ATOM 936 N N . ASN A 1 111 ? -43.832 5.833 32.034 1.00 76.19 111 ASN A N 1
ATOM 937 C CA . ASN A 1 111 ? -42.909 4.721 32.327 1.00 76.19 111 ASN A CA 1
ATOM 938 C C . ASN A 1 111 ? -41.820 5.104 33.344 1.00 76.19 111 ASN A C 1
ATOM 940 O O . ASN A 1 111 ? -40.632 4.888 33.103 1.00 76.19 111 ASN A O 1
ATOM 944 N N . THR A 1 112 ? -42.214 5.714 34.457 1.00 84.88 112 THR A N 1
ATOM 945 C CA . THR A 1 112 ? -41.312 6.398 35.402 1.00 84.88 112 THR A CA 1
ATOM 946 C C . THR A 1 112 ? -41.238 5.755 36.783 1.00 84.88 112 THR A C 1
ATOM 948 O O . THR A 1 112 ? -40.771 6.392 37.726 1.00 84.88 112 THR A O 1
ATOM 951 N N . PHE A 1 113 ? -41.675 4.503 36.911 1.00 89.25 113 PHE A N 1
ATOM 952 C CA . PHE A 1 113 ? -41.803 3.831 38.198 1.00 89.25 113 PHE A CA 1
ATOM 953 C C . PHE A 1 113 ? -40.950 2.569 38.306 1.00 89.25 113 PHE A C 1
ATOM 955 O O . PHE A 1 113 ? -40.667 1.914 37.306 1.00 89.25 113 PHE A O 1
ATOM 962 N N . CYS A 1 114 ? -40.557 2.230 39.531 1.00 88.44 114 CYS A N 1
ATOM 963 C CA . CYS A 1 114 ? -39.874 0.984 39.857 1.00 88.44 114 CYS A CA 1
ATOM 964 C C . CYS A 1 114 ? -40.116 0.582 41.313 1.00 88.44 114 CYS A C 1
ATOM 966 O O . CYS A 1 114 ? -40.607 1.368 42.130 1.00 88.44 114 CYS A O 1
ATOM 968 N N . ILE A 1 115 ? -39.747 -0.650 41.657 1.00 88.00 115 ILE A N 1
ATOM 969 C CA . ILE A 1 115 ? -39.776 -1.089 43.052 1.00 88.00 115 ILE A CA 1
ATOM 970 C C . ILE A 1 115 ? -38.648 -0.388 43.821 1.00 88.00 115 ILE A C 1
ATOM 972 O O . ILE A 1 115 ? -37.477 -0.400 43.421 1.00 88.00 115 ILE A O 1
ATOM 976 N N . MET A 1 116 ? -39.014 0.208 44.953 1.00 87.38 116 MET A N 1
ATOM 977 C CA . MET A 1 116 ? -38.112 0.907 45.856 1.00 87.38 116 MET A CA 1
ATOM 978 C C . MET A 1 116 ? -38.013 0.179 47.193 1.00 87.38 116 MET A C 1
ATOM 980 O O . MET A 1 116 ? -39.006 -0.313 47.719 1.00 87.38 116 MET A O 1
ATOM 984 N N . TYR A 1 117 ? -36.817 0.143 47.768 1.00 82.94 117 TYR A N 1
ATOM 985 C CA . TYR A 1 117 ? -36.558 -0.509 49.049 1.00 82.94 117 TYR A CA 1
ATOM 986 C C . TYR A 1 117 ? -36.000 0.482 50.066 1.00 82.94 117 TYR A C 1
ATOM 988 O O . TYR A 1 117 ? -35.364 1.468 49.693 1.00 82.94 117 TYR A O 1
ATOM 996 N N . ASN A 1 118 ? -36.189 0.217 51.358 1.00 76.81 118 ASN A N 1
ATOM 997 C CA . ASN A 1 118 ? -35.389 0.895 52.379 1.00 76.81 118 ASN A CA 1
ATOM 998 C C . ASN A 1 118 ? -33.938 0.365 52.380 1.00 76.81 118 ASN A C 1
ATOM 1000 O O . ASN A 1 118 ? -33.639 -0.679 51.799 1.00 76.81 118 ASN A O 1
ATOM 1004 N N . ARG A 1 119 ? -33.029 1.065 53.073 1.00 61.91 119 ARG A N 1
ATOM 1005 C CA . ARG A 1 119 ? -31.601 0.698 53.202 1.00 61.91 119 ARG A CA 1
ATOM 1006 C C . ARG A 1 119 ? -31.345 -0.782 53.532 1.00 61.91 119 ARG A C 1
ATOM 1008 O O . ARG A 1 119 ? -30.358 -1.337 53.062 1.00 61.91 119 ARG A O 1
ATOM 1015 N N . PHE A 1 120 ? -32.196 -1.389 54.356 1.00 66.88 120 PHE A N 1
ATOM 1016 C CA . PHE A 1 120 ? -32.043 -2.766 54.839 1.00 66.88 120 PHE A CA 1
ATOM 1017 C C . PHE A 1 120 ? -32.825 -3.794 54.009 1.00 66.88 120 PHE A C 1
ATOM 1019 O O . PHE A 1 120 ? -32.803 -4.977 54.324 1.00 66.88 120 PHE A O 1
ATOM 1026 N N . ASN A 1 121 ? -33.491 -3.358 52.931 1.00 68.19 121 ASN A N 1
ATOM 1027 C CA . ASN A 1 121 ? -34.312 -4.196 52.056 1.00 68.19 121 ASN A CA 1
ATOM 1028 C C . ASN A 1 121 ? -35.483 -4.901 52.785 1.00 68.19 121 ASN A C 1
ATOM 1030 O O . ASN A 1 121 ? -35.987 -5.917 52.317 1.00 68.19 121 ASN A O 1
ATOM 1034 N N . GLU A 1 122 ? -35.917 -4.342 53.918 1.00 68.62 122 GLU A N 1
ATOM 1035 C CA . GLU A 1 122 ? -36.995 -4.838 54.787 1.00 68.62 122 GLU A CA 1
ATOM 1036 C C . GLU A 1 122 ? -38.371 -4.304 54.369 1.00 68.62 122 GLU A C 1
ATOM 1038 O O . GLU A 1 122 ? -39.381 -4.986 54.523 1.00 68.62 122 GLU A O 1
ATOM 1043 N N . LYS A 1 123 ? -38.428 -3.070 53.849 1.00 76.88 123 LYS A N 1
ATOM 1044 C CA . LYS A 1 123 ? -39.671 -2.414 53.411 1.00 76.88 123 LYS A CA 1
ATOM 1045 C C . LYS A 1 123 ? -39.656 -2.192 51.907 1.00 76.88 123 LYS A C 1
ATOM 1047 O O . LYS A 1 123 ? -38.652 -1.721 51.372 1.00 76.88 123 LYS A O 1
ATOM 1052 N N . GLN A 1 124 ? -40.781 -2.496 51.261 1.00 82.25 124 GLN A N 1
ATOM 1053 C CA . GLN A 1 124 ? -41.003 -2.271 49.836 1.00 82.25 124 GLN A CA 1
ATOM 1054 C C . GLN A 1 124 ? -41.975 -1.115 49.615 1.00 82.25 124 GLN A C 1
ATOM 1056 O O . GLN A 1 124 ? -43.037 -1.044 50.233 1.00 82.25 124 GLN A O 1
ATOM 1061 N N . TYR A 1 125 ? -41.613 -0.261 48.676 1.00 88.62 125 TYR A N 1
ATOM 1062 C CA . TYR A 1 125 ? -42.387 0.865 48.193 1.00 88.62 125 TYR A CA 1
ATOM 1063 C C . TYR A 1 125 ? -42.441 0.791 46.669 1.00 88.62 125 TYR A C 1
ATOM 1065 O O . TYR A 1 125 ? -41.656 0.076 46.038 1.00 88.62 125 TYR A O 1
ATOM 1073 N N . VAL A 1 126 ? -43.315 1.584 46.065 1.00 89.50 126 VAL A N 1
ATOM 1074 C CA . VAL A 1 126 ? -43.233 1.855 44.627 1.00 89.50 126 VAL A CA 1
ATOM 1075 C C . VAL A 1 126 ? -42.782 3.287 44.444 1.00 89.50 126 VAL A C 1
ATOM 1077 O O . VAL A 1 126 ? -43.474 4.197 44.883 1.00 89.50 126 VAL A O 1
ATOM 1080 N N . PHE A 1 127 ? -41.621 3.480 43.831 1.00 90.88 127 PHE A N 1
ATOM 1081 C CA . PHE A 1 127 ? -41.135 4.788 43.407 1.00 90.88 127 PHE A CA 1
ATOM 1082 C C . PHE A 1 127 ? -41.782 5.148 42.071 1.00 90.88 127 PHE A C 1
ATOM 1084 O O . PHE A 1 127 ? -41.809 4.303 41.184 1.00 90.88 127 PHE A O 1
ATOM 1091 N N . ASP A 1 128 ? -42.245 6.385 41.906 1.00 89.38 128 ASP A N 1
ATOM 1092 C CA . ASP A 1 128 ? -42.669 6.950 40.625 1.00 89.38 128 ASP A CA 1
ATOM 1093 C C . ASP A 1 128 ? -42.236 8.417 40.512 1.00 89.38 128 ASP A C 1
ATOM 1095 O O . ASP A 1 128 ? -42.455 9.240 41.406 1.00 89.38 128 ASP A O 1
ATOM 1099 N N . GLN A 1 129 ? -41.602 8.769 39.401 1.00 85.38 129 GLN A N 1
ATOM 1100 C CA . GLN A 1 129 ? -41.151 10.132 39.175 1.00 85.38 129 GLN A CA 1
ATOM 1101 C C . GLN A 1 129 ? -42.304 11.031 38.707 1.00 85.38 129 GLN A C 1
ATOM 1103 O O . GLN A 1 129 ? -42.906 10.795 37.660 1.00 85.38 129 GLN A O 1
ATOM 1108 N N . LEU A 1 130 ? -42.569 12.110 39.453 1.00 84.25 130 LEU A N 1
ATOM 1109 C CA . LEU A 1 130 ? -43.629 13.068 39.134 1.00 84.25 130 LEU A CA 1
ATOM 1110 C C . LEU A 1 130 ? -43.162 14.133 38.129 1.00 84.25 130 LEU A C 1
ATOM 1112 O O . LEU A 1 130 ? -43.826 14.358 37.117 1.00 84.25 130 LEU A O 1
ATOM 1116 N N . SER A 1 131 ? -42.019 14.768 38.410 1.00 80.75 131 SER A N 1
ATOM 1117 C CA . SER A 1 131 ? -41.410 15.834 37.598 1.00 80.75 131 SER A CA 1
ATOM 1118 C C . SER A 1 131 ? -39.877 15.837 37.733 1.00 80.75 131 SER A C 1
ATOM 1120 O O . SER A 1 131 ? -39.289 14.966 38.382 1.00 80.75 131 SER A O 1
ATOM 1122 N N . LYS A 1 132 ? -39.190 16.833 37.151 1.00 75.44 132 LYS A N 1
ATOM 1123 C CA . LYS A 1 132 ? -37.727 17.005 37.303 1.00 75.44 132 LYS A CA 1
ATOM 1124 C C . LYS A 1 132 ? -37.271 17.154 38.760 1.00 75.44 132 LYS A C 1
ATOM 1126 O O . LYS A 1 132 ? -36.134 16.816 39.063 1.00 75.44 132 LYS A O 1
ATOM 1131 N N . GLY A 1 133 ? -38.112 17.691 39.643 1.00 78.88 133 GLY A N 1
ATOM 1132 C CA . GLY A 1 133 ? -37.741 18.002 41.030 1.00 78.88 133 GLY A CA 1
ATOM 1133 C C . GLY A 1 133 ? -38.567 17.279 42.087 1.00 78.88 133 GLY A C 1
ATOM 1134 O O . GLY A 1 133 ? -38.329 17.488 43.269 1.00 78.88 133 GLY A O 1
ATOM 1135 N N . GLN A 1 134 ? -39.546 16.462 41.697 1.00 85.31 134 GLN A N 1
ATOM 1136 C CA . GLN A 1 134 ? -40.453 15.808 42.636 1.00 85.31 134 GLN A CA 1
ATOM 1137 C C . GLN A 1 134 ? -40.641 14.342 42.272 1.00 85.31 134 GLN A C 1
ATOM 1139 O O . GLN A 1 134 ? -40.795 13.980 41.102 1.00 85.31 134 GLN A O 1
ATOM 1144 N N . ILE A 1 135 ? -40.665 13.505 43.300 1.00 88.44 135 ILE A N 1
ATOM 1145 C CA . ILE A 1 135 ? -40.983 12.085 43.190 1.00 88.44 135 ILE A CA 1
ATOM 1146 C C . ILE A 1 135 ? -42.166 11.773 44.099 1.00 88.44 135 ILE A C 1
ATOM 1148 O O . ILE A 1 135 ? -42.373 12.429 45.121 1.00 88.44 135 ILE A O 1
ATOM 1152 N N . VAL A 1 136 ? -42.930 10.758 43.737 1.00 89.25 136 VAL A N 1
ATOM 1153 C CA . VAL A 1 136 ? -43.996 10.200 44.557 1.00 89.25 136 VAL A CA 1
ATOM 1154 C C . VAL A 1 136 ? -43.621 8.758 44.838 1.00 89.25 136 VAL A C 1
ATOM 1156 O O . VAL A 1 136 ? -43.198 8.039 43.939 1.00 89.25 136 VAL A O 1
ATOM 1159 N N . TYR A 1 137 ? -43.769 8.314 46.077 1.00 90.19 137 TYR A N 1
ATOM 1160 C CA . TYR A 1 137 ? -43.695 6.895 46.372 1.00 90.19 137 TYR A CA 1
ATOM 1161 C C . TYR A 1 137 ? -44.942 6.424 47.102 1.00 90.19 137 TYR A C 1
ATOM 1163 O O . TYR A 1 137 ? -45.572 7.173 47.850 1.00 90.19 137 TYR A O 1
ATOM 1171 N N . TYR A 1 138 ? -45.306 5.173 46.859 1.00 90.62 138 TYR A N 1
ATOM 1172 C CA . TYR A 1 138 ? -46.417 4.512 47.518 1.00 90.62 138 TYR A CA 1
ATOM 1173 C C . TYR A 1 138 ? -45.901 3.561 48.588 1.00 90.62 138 TYR A C 1
ATOM 1175 O O . TYR A 1 138 ? -45.102 2.663 48.309 1.00 90.62 138 TYR A O 1
ATOM 1183 N N . ASP A 1 139 ? -46.367 3.773 49.812 1.00 86.25 139 ASP A N 1
ATOM 1184 C CA . ASP A 1 139 ? -46.117 2.897 50.946 1.00 86.25 139 ASP A CA 1
ATOM 1185 C C . ASP A 1 139 ? -47.240 1.870 51.059 1.00 86.25 139 ASP A C 1
ATOM 1187 O O . ASP A 1 139 ? -48.366 2.217 51.419 1.00 86.25 139 ASP A O 1
ATOM 1191 N N . LYS A 1 140 ? -46.927 0.600 50.770 1.00 85.06 140 LYS A N 1
ATOM 1192 C CA . LYS A 1 140 ? -47.905 -0.497 50.827 1.00 85.06 140 LYS A CA 1
ATOM 1193 C C . LYS A 1 140 ? -48.411 -0.777 52.243 1.00 85.06 140 LYS A C 1
ATOM 1195 O O . LYS A 1 140 ? -49.537 -1.241 52.398 1.00 85.06 140 LYS A O 1
ATOM 1200 N N . MET A 1 141 ? -47.604 -0.504 53.273 1.00 80.88 141 MET A N 1
ATOM 1201 C CA . MET A 1 141 ? -47.981 -0.756 54.669 1.00 80.88 141 MET A CA 1
ATOM 1202 C C . MET A 1 141 ? -48.952 0.310 55.165 1.00 80.88 141 MET A C 1
ATOM 1204 O O . MET A 1 141 ? -49.927 -0.003 55.839 1.00 80.88 141 MET A O 1
ATOM 1208 N N . ASN A 1 142 ? -48.696 1.566 54.797 1.00 83.56 142 ASN A N 1
ATOM 1209 C CA . ASN A 1 142 ? -49.529 2.705 55.181 1.00 83.56 142 ASN A CA 1
ATOM 1210 C C . ASN A 1 142 ? -50.611 3.049 54.145 1.00 83.56 142 ASN A C 1
ATOM 1212 O O . ASN A 1 142 ? -51.392 3.971 54.376 1.00 83.56 142 ASN A O 1
ATOM 1216 N N . GLN A 1 143 ? -50.645 2.337 53.012 1.00 84.62 143 GLN A N 1
ATOM 1217 C CA . GLN A 1 143 ? -51.602 2.512 51.912 1.00 84.62 143 GLN A CA 1
ATOM 1218 C C . GLN A 1 143 ? -51.695 3.969 51.427 1.00 84.62 143 GLN A C 1
ATOM 1220 O O . GLN A 1 143 ? -52.770 4.478 51.110 1.00 84.62 143 GLN A O 1
ATOM 1225 N N . LYS A 1 144 ? -50.557 4.674 51.399 1.00 88.75 144 LYS A N 1
ATOM 1226 C CA . LYS A 1 144 ? -50.508 6.124 51.176 1.00 88.75 144 LYS A CA 1
ATOM 1227 C C . LYS A 1 144 ? -49.425 6.513 50.177 1.00 88.75 144 LYS A C 1
ATOM 1229 O O . LYS A 1 144 ? -48.317 5.982 50.200 1.00 88.75 144 LYS A O 1
ATOM 1234 N N . PHE A 1 145 ? -49.751 7.498 49.340 1.00 88.69 145 PHE A N 1
ATOM 1235 C CA . PHE A 1 145 ? -48.787 8.199 48.500 1.00 88.69 145 PHE A CA 1
ATOM 1236 C C . PHE A 1 145 ? -48.126 9.342 49.275 1.00 88.69 145 PHE A C 1
ATOM 1238 O O . PHE A 1 145 ? -48.804 10.163 49.898 1.00 88.69 145 PHE A O 1
ATOM 1245 N N . SER A 1 146 ? -46.804 9.406 49.194 1.00 87.75 146 SER A N 1
ATOM 1246 C CA . SER A 1 146 ? -45.981 10.452 49.793 1.00 87.75 146 SER A CA 1
ATOM 1247 C C . SER A 1 146 ? -45.114 11.095 48.717 1.00 87.75 146 SER A C 1
ATOM 1249 O O . SER A 1 146 ? -44.510 10.398 47.904 1.00 87.75 146 SER A O 1
ATOM 1251 N N . THR A 1 147 ? -45.037 12.424 48.724 1.00 87.38 147 THR A N 1
ATOM 1252 C CA . THR A 1 147 ? -44.227 13.196 47.772 1.00 87.38 147 THR A CA 1
ATOM 1253 C C . THR A 1 147 ? -42.922 13.628 48.431 1.00 87.38 147 THR A C 1
ATOM 1255 O O . THR A 1 147 ? -42.937 14.100 49.568 1.00 87.38 147 THR A O 1
ATOM 1258 N N . ILE A 1 148 ? -41.801 13.486 47.724 1.00 84.38 148 ILE A N 1
ATOM 1259 C CA . ILE A 1 148 ? -40.487 13.986 48.148 1.00 84.38 148 ILE A CA 1
ATOM 1260 C C . ILE A 1 148 ? -40.014 15.030 47.135 1.00 84.38 148 ILE A C 1
ATOM 1262 O O . ILE A 1 148 ? -39.982 14.767 45.929 1.00 84.38 148 ILE A O 1
ATOM 1266 N N . GLU A 1 149 ? -39.625 16.203 47.634 1.00 83.50 149 GLU A N 1
ATOM 1267 C CA . GLU A 1 149 ? -38.945 17.229 46.842 1.00 83.50 149 GLU A CA 1
ATOM 1268 C C . GLU A 1 149 ? -37.438 16.964 46.808 1.00 83.50 149 GLU A C 1
ATOM 1270 O O . GLU A 1 149 ? -36.798 16.760 47.841 1.00 83.50 149 GLU A O 1
ATOM 1275 N N . LEU A 1 150 ? -36.868 16.951 45.606 1.00 78.62 150 LEU A N 1
ATOM 1276 C CA . LEU A 1 150 ? -35.449 16.721 45.377 1.00 78.62 150 LEU A CA 1
ATOM 1277 C C . LEU A 1 150 ? -34.687 18.047 45.415 1.00 78.62 150 LEU A C 1
ATOM 1279 O O . LEU A 1 150 ? -35.009 18.988 44.692 1.00 78.62 150 LEU A O 1
ATOM 1283 N N . THR A 1 151 ? -33.602 18.090 46.188 1.00 70.19 151 THR A N 1
ATOM 1284 C CA . THR A 1 151 ? -32.698 19.252 46.268 1.00 70.19 151 THR A CA 1
ATOM 1285 C C . THR A 1 151 ? -31.968 19.531 44.947 1.00 70.19 151 THR A C 1
ATOM 1287 O O . THR A 1 151 ? -31.491 20.639 44.720 1.00 70.19 151 THR A O 1
ATOM 1290 N N . VAL A 1 152 ? -31.857 18.525 44.072 1.00 66.75 152 VAL A N 1
ATOM 1291 C CA . VAL A 1 152 ? -31.212 18.610 42.756 1.00 66.75 152 VAL A CA 1
ATOM 1292 C C . VAL A 1 152 ? -32.220 18.192 41.693 1.00 66.75 152 VAL A C 1
ATOM 1294 O O . VAL A 1 152 ? -32.798 17.110 41.781 1.00 66.75 152 VAL A O 1
ATOM 1297 N N . GLN A 1 153 ? -32.417 19.038 40.680 1.00 68.94 153 GLN A N 1
ATOM 1298 C CA . GLN A 1 153 ? -33.275 18.702 39.546 1.00 68.94 153 GLN A CA 1
ATOM 1299 C C . GLN A 1 153 ? -32.648 17.573 38.723 1.00 68.94 153 GLN A C 1
ATOM 1301 O O . GLN A 1 153 ? -31.484 17.648 38.326 1.00 68.94 153 GLN A O 1
ATOM 1306 N N . LEU A 1 154 ? -33.437 16.541 38.437 1.00 63.59 154 LEU A N 1
ATOM 1307 C CA . LEU A 1 154 ? -33.067 15.460 37.534 1.00 63.59 154 LEU A CA 1
ATOM 1308 C C . LEU A 1 154 ? -32.897 16.016 36.115 1.00 63.59 154 LEU A C 1
ATOM 1310 O O . LEU A 1 154 ? -33.735 16.772 35.608 1.00 63.59 154 LEU A O 1
ATOM 1314 N N . THR A 1 155 ? -31.799 15.640 35.460 1.00 61.94 155 THR A N 1
ATOM 1315 C CA . THR A 1 155 ? -31.523 16.029 34.076 1.00 61.94 155 THR A CA 1
ATOM 1316 C C . THR A 1 155 ? -32.574 15.459 33.127 1.00 61.94 155 THR A C 1
ATOM 1318 O O . THR A 1 155 ? -33.155 14.393 33.337 1.00 61.94 155 THR A O 1
ATOM 1321 N N . GLN A 1 156 ? -32.809 16.179 32.029 1.00 58.88 156 GLN A N 1
ATOM 1322 C CA . GLN A 1 156 ? -33.833 15.850 31.033 1.00 58.88 156 GLN A CA 1
ATOM 1323 C C . GLN A 1 156 ? -33.633 14.456 30.402 1.00 58.88 156 GLN A C 1
ATOM 1325 O O . GLN A 1 156 ? -34.616 13.833 30.002 1.00 58.88 156 GLN A O 1
ATOM 1330 N N . MET A 1 157 ? -32.388 13.960 30.364 1.00 54.59 157 MET A N 1
ATOM 1331 C CA . MET A 1 157 ? -32.036 12.607 29.917 1.00 54.59 157 MET A CA 1
ATOM 1332 C C . MET A 1 157 ? -32.428 11.508 30.904 1.00 54.59 157 MET A C 1
ATOM 1334 O O . MET A 1 157 ? -32.989 10.513 30.462 1.00 54.59 157 MET A O 1
ATOM 1338 N N . ILE A 1 158 ? -32.207 11.675 32.216 1.00 60.41 158 ILE A N 1
ATOM 1339 C CA . ILE A 1 158 ? -32.605 10.665 33.220 1.00 60.41 158 ILE A CA 1
ATOM 1340 C C . ILE A 1 158 ? -34.107 10.385 33.108 1.00 60.41 158 ILE A C 1
ATOM 1342 O O . ILE A 1 158 ? -34.536 9.237 33.148 1.00 60.41 158 ILE A O 1
ATOM 1346 N N . MET A 1 159 ? -34.898 11.426 32.830 1.00 59.72 159 MET A N 1
ATOM 1347 C CA . MET A 1 159 ? -36.339 11.282 32.634 1.00 59.72 159 MET A CA 1
ATOM 1348 C C . MET A 1 159 ? -36.723 10.412 31.423 1.00 59.72 159 MET A C 1
ATOM 1350 O O . MET A 1 159 ? -37.871 9.972 31.347 1.00 59.72 159 MET A O 1
ATOM 1354 N N . MET A 1 160 ? -35.842 10.224 30.424 1.00 60.94 160 MET A N 1
ATOM 1355 C CA . MET A 1 160 ? -36.107 9.417 29.212 1.00 60.94 160 MET A CA 1
ATOM 1356 C C . MET A 1 160 ? -35.945 7.913 29.423 1.00 60.94 160 MET A C 1
ATOM 1358 O O . MET A 1 160 ? -36.438 7.147 28.595 1.00 60.94 160 MET A O 1
ATOM 1362 N N . HIS A 1 161 ? -35.315 7.491 30.516 1.00 70.00 161 HIS A N 1
ATOM 1363 C CA . HIS A 1 161 ? -35.022 6.088 30.773 1.00 70.00 161 HIS A CA 1
ATOM 1364 C C . HIS A 1 161 ? -35.912 5.519 31.875 1.00 70.00 161 HIS A C 1
ATOM 1366 O O . HIS A 1 161 ? -36.314 6.215 32.806 1.00 70.00 161 HIS A O 1
ATOM 1372 N N . HIS A 1 162 ? -36.231 4.232 31.754 1.00 74.81 162 HIS A N 1
ATOM 1373 C CA . HIS A 1 162 ? -37.037 3.536 32.745 1.00 74.81 162 HIS A CA 1
ATOM 1374 C C . HIS A 1 162 ? -36.174 3.225 33.981 1.00 74.81 162 HIS A C 1
ATOM 1376 O O . HIS A 1 162 ? -35.084 2.656 33.830 1.00 74.81 162 HIS A O 1
ATOM 1382 N N . PRO A 1 163 ? -36.607 3.604 35.196 1.00 78.44 163 PRO A N 1
ATOM 1383 C CA . PRO A 1 163 ? -35.909 3.210 36.408 1.00 78.44 163 PRO A CA 1
ATOM 1384 C C . PRO A 1 163 ? -36.063 1.699 36.629 1.00 78.44 163 PRO A C 1
ATOM 1386 O O . PRO A 1 163 ? -37.140 1.135 36.471 1.00 78.44 163 PRO A O 1
ATOM 1389 N N . LEU A 1 164 ? -34.974 1.034 37.003 1.00 76.94 164 LEU A N 1
ATOM 1390 C CA . LEU A 1 164 ? -34.932 -0.404 37.272 1.00 76.94 164 LEU A CA 1
ATOM 1391 C C . LEU A 1 164 ? -35.186 -0.710 38.749 1.00 76.94 164 LEU A C 1
ATOM 1393 O O . LEU A 1 164 ? -35.894 -1.657 39.077 1.00 76.94 164 LEU A O 1
ATOM 1397 N N . LYS A 1 165 ? -34.594 0.080 39.651 1.00 81.19 165 LYS A N 1
ATOM 1398 C CA . LYS A 1 165 ? -34.677 -0.129 41.102 1.00 81.19 165 LYS A CA 1
ATOM 1399 C C . LYS A 1 165 ? -34.355 1.159 41.847 1.00 81.19 165 LYS A C 1
ATOM 1401 O O . LYS A 1 165 ? -33.523 1.935 41.381 1.00 81.19 165 LYS A O 1
ATOM 1406 N N . ALA A 1 166 ? -34.955 1.368 43.014 1.00 82.19 166 ALA A N 1
ATOM 1407 C CA . ALA A 1 166 ? -34.613 2.487 43.887 1.00 82.19 166 ALA A CA 1
ATOM 1408 C C . ALA A 1 166 ? -34.338 2.043 45.333 1.00 82.19 166 ALA A C 1
ATOM 1410 O O . ALA A 1 166 ? -34.844 1.021 45.800 1.00 82.19 166 ALA A O 1
ATOM 1411 N N . ILE A 1 167 ? -33.519 2.813 46.049 1.00 79.44 167 ILE A N 1
ATOM 1412 C CA . ILE A 1 167 ? -33.215 2.626 47.468 1.00 79.44 167 ILE A CA 1
ATOM 1413 C C . ILE A 1 167 ? -33.356 3.969 48.176 1.00 79.44 167 ILE A C 1
ATOM 1415 O O . ILE A 1 167 ? -32.673 4.934 47.831 1.00 79.44 167 ILE A O 1
ATOM 1419 N N . LEU A 1 168 ? -34.211 4.009 49.190 1.00 79.62 168 LEU A N 1
ATOM 1420 C CA . LEU A 1 168 ? -34.424 5.166 50.045 1.00 79.62 168 LEU A CA 1
ATOM 1421 C C . LEU A 1 168 ? -33.714 4.966 51.388 1.00 79.62 168 LEU A C 1
ATOM 1423 O O . LEU A 1 168 ? -33.878 3.941 52.059 1.00 79.62 168 LEU A O 1
ATOM 1427 N N . ASN A 1 169 ? -32.917 5.956 51.786 1.00 76.88 169 ASN A N 1
ATOM 1428 C CA . ASN A 1 169 ? -32.309 6.012 53.107 1.00 76.88 169 ASN A CA 1
ATOM 1429 C C . ASN A 1 169 ? -32.860 7.208 53.887 1.00 76.88 169 ASN A C 1
ATOM 1431 O O . ASN A 1 169 ? -32.313 8.310 53.826 1.00 76.88 169 ASN A O 1
ATOM 1435 N N . ASP A 1 170 ? -33.919 6.955 54.655 1.00 70.12 170 ASP A N 1
ATOM 1436 C CA . ASP A 1 170 ? -34.641 7.970 55.432 1.00 70.12 170 ASP A CA 1
ATOM 1437 C C . ASP A 1 170 ? -33.751 8.678 56.467 1.00 70.12 170 ASP A C 1
ATOM 1439 O O . ASP A 1 170 ? -33.902 9.871 56.710 1.00 70.12 170 ASP A O 1
ATOM 1443 N N . HIS A 1 171 ? -32.780 7.966 57.053 1.00 68.56 171 HIS A N 1
ATOM 1444 C CA . HIS A 1 171 ? -31.888 8.522 58.076 1.00 68.56 171 HIS A CA 1
ATOM 1445 C C . HIS A 1 171 ? -30.859 9.505 57.518 1.00 68.56 171 HIS A C 1
ATOM 1447 O O . HIS A 1 171 ? -30.494 10.461 58.197 1.00 68.56 171 HIS A O 1
ATOM 1453 N N . GLN A 1 172 ? -30.339 9.237 56.318 1.00 63.75 172 GLN A N 1
ATOM 1454 C CA . GLN A 1 172 ? -29.284 10.045 55.698 1.00 63.75 172 GLN A CA 1
ATOM 1455 C C . GLN A 1 172 ? -29.821 10.990 54.614 1.00 63.75 172 GLN A C 1
ATOM 1457 O O . GLN A 1 172 ? -29.053 11.784 54.076 1.00 63.75 172 GLN A O 1
ATOM 1462 N N . GLY A 1 173 ? -31.118 10.917 54.300 1.00 69.62 173 GLY A N 1
ATOM 1463 C CA . GLY A 1 173 ? -31.798 11.841 53.395 1.00 69.62 173 GLY A CA 1
ATOM 1464 C C . GLY A 1 173 ? -31.397 11.705 51.926 1.00 69.62 173 GLY A C 1
ATOM 1465 O O . GLY A 1 173 ? -31.478 12.687 51.192 1.00 69.62 173 GLY A O 1
ATOM 1466 N N . TYR A 1 174 ? -30.949 10.525 51.482 1.00 73.69 174 TYR A N 1
ATOM 1467 C CA . TYR A 1 174 ? -30.639 10.284 50.069 1.00 73.69 174 TYR A CA 1
ATOM 1468 C C . TYR A 1 174 ? -31.494 9.177 49.459 1.00 73.69 174 TYR A C 1
ATOM 1470 O O . TYR A 1 174 ? -31.877 8.202 50.111 1.00 73.69 174 TYR A O 1
ATOM 1478 N N . LEU A 1 175 ? -31.734 9.337 48.161 1.00 75.56 175 LEU A N 1
ATOM 1479 C CA . LEU A 1 175 ? -32.419 8.394 47.296 1.00 75.56 175 LEU A CA 1
ATOM 1480 C C . LEU A 1 175 ? -31.450 7.953 46.197 1.00 75.56 175 LEU A C 1
ATOM 1482 O O . LEU A 1 175 ? -30.924 8.785 45.458 1.00 75.56 175 LEU A O 1
ATOM 1486 N N . LEU A 1 176 ? -31.231 6.649 46.081 1.00 75.00 176 LEU A N 1
ATOM 1487 C CA . LEU A 1 176 ? -30.455 6.047 45.004 1.00 75.00 176 LEU A CA 1
ATOM 1488 C C . LEU A 1 176 ? -31.424 5.440 43.989 1.00 75.00 176 LEU A C 1
ATOM 1490 O O . LEU A 1 176 ? -32.224 4.588 44.359 1.00 75.00 176 LEU A O 1
ATOM 1494 N N . VAL A 1 177 ? -31.350 5.840 42.721 1.00 73.25 177 VAL A N 1
ATOM 1495 C CA . VAL A 1 177 ? -32.183 5.266 41.652 1.00 73.25 177 VAL A CA 1
ATOM 1496 C C . VAL A 1 177 ? -31.284 4.715 40.555 1.00 73.25 177 VAL A C 1
ATOM 1498 O O . VAL A 1 177 ? -30.415 5.415 40.038 1.00 73.25 177 VAL A O 1
ATOM 1501 N N . GLN A 1 178 ? -31.493 3.451 40.210 1.00 71.31 178 GLN A N 1
ATOM 1502 C CA . GLN A 1 178 ? -30.838 2.768 39.106 1.00 71.31 178 GLN A CA 1
ATOM 1503 C C . GLN A 1 178 ? -31.711 2.884 37.855 1.00 71.31 178 GLN A C 1
ATOM 1505 O O . GLN A 1 178 ? -32.900 2.583 37.917 1.00 71.31 178 GLN A O 1
ATOM 1510 N N . TYR A 1 179 ? -31.122 3.263 36.722 1.00 73.06 179 TYR A N 1
ATOM 1511 C CA . TYR A 1 179 ? -31.800 3.376 35.425 1.00 73.06 179 TYR A CA 1
ATOM 1512 C C . TYR A 1 179 ? -31.234 2.371 34.416 1.00 73.06 179 TYR A C 1
ATOM 1514 O O . TYR A 1 179 ? -30.085 1.941 34.538 1.00 73.06 179 TYR A O 1
ATOM 1522 N N . GLU A 1 180 ? -32.048 1.992 33.429 1.00 65.81 180 GLU A N 1
ATOM 1523 C CA . GLU A 1 180 ? -31.622 1.171 32.291 1.00 65.81 180 GLU A CA 1
ATOM 1524 C C . GLU A 1 180 ? -30.543 1.918 31.481 1.00 65.81 180 GLU A C 1
ATOM 1526 O O . GLU A 1 180 ? -30.708 3.096 31.167 1.00 65.81 180 GLU A O 1
ATOM 1531 N N . SER A 1 181 ? -29.410 1.245 31.237 1.00 56.28 181 SER A N 1
ATOM 1532 C CA . SER A 1 181 ? -28.107 1.839 30.894 1.00 56.28 181 SER A CA 1
ATOM 1533 C C . SER A 1 181 ? -28.138 2.933 29.825 1.00 56.28 181 SER A C 1
ATOM 1535 O O . SER A 1 181 ? -28.726 2.781 28.756 1.00 56.28 181 SER A O 1
ATOM 1537 N N . PHE A 1 182 ? -27.336 3.967 30.071 1.00 55.34 182 PHE A N 1
ATOM 1538 C CA . PHE A 1 182 ? -26.763 4.820 29.040 1.00 55.34 182 PHE A CA 1
ATOM 1539 C C . PHE A 1 182 ? -25.839 3.974 28.153 1.00 55.34 182 PHE A C 1
ATOM 1541 O O . PHE A 1 182 ? -24.963 3.276 28.667 1.00 55.34 182 PHE A O 1
ATOM 1548 N N . TYR A 1 183 ? -25.998 4.032 26.835 1.00 53.16 183 TYR A N 1
ATOM 1549 C CA . TYR A 1 183 ? -24.882 3.715 25.949 1.00 53.16 183 TYR A CA 1
ATOM 1550 C C . TYR A 1 183 ? -24.014 4.973 25.880 1.00 53.16 183 TYR A C 1
ATOM 1552 O O . TYR A 1 183 ? -24.539 6.066 25.683 1.00 53.16 183 TYR A O 1
ATOM 1560 N N . ALA A 1 184 ? -22.705 4.848 26.096 1.00 53.25 184 ALA A N 1
ATOM 1561 C CA . ALA A 1 184 ? -21.804 5.965 25.839 1.00 53.25 184 ALA A CA 1
ATOM 1562 C C . ALA A 1 184 ? -21.757 6.200 24.323 1.00 53.25 184 ALA A C 1
ATOM 1564 O O . ALA A 1 184 ? -21.301 5.329 23.584 1.00 53.25 184 ALA A O 1
ATOM 1565 N N . ASP A 1 185 ? -22.222 7.357 23.855 1.00 56.31 185 ASP A N 1
ATOM 1566 C CA . ASP A 1 185 ? -22.192 7.699 22.427 1.00 56.31 185 ASP A CA 1
ATOM 1567 C C . ASP A 1 185 ? -20.774 7.978 21.936 1.00 56.31 185 ASP A C 1
ATOM 1569 O O . ASP A 1 185 ? -20.453 7.763 20.767 1.00 56.31 185 ASP A O 1
ATOM 1573 N N . LYS A 1 186 ? -19.902 8.444 22.838 1.00 56.88 186 LYS A N 1
ATOM 1574 C CA . LYS A 1 186 ? -18.479 8.624 22.568 1.00 56.88 186 LYS A CA 1
ATOM 1575 C C . LYS A 1 186 ? -17.664 8.198 23.783 1.00 56.88 186 LYS A C 1
ATOM 1577 O O . LYS A 1 186 ? -17.884 8.661 24.899 1.00 56.88 186 LYS A O 1
ATOM 1582 N N . ILE A 1 187 ? -16.687 7.334 23.543 1.00 65.12 187 ILE A N 1
ATOM 1583 C CA . ILE A 1 187 ? -15.684 6.919 24.523 1.00 65.12 187 ILE A CA 1
ATOM 1584 C C . ILE A 1 187 ? -14.335 7.406 24.001 1.00 65.12 187 ILE A C 1
ATOM 1586 O O . ILE A 1 187 ? -13.989 7.131 22.853 1.00 65.12 187 ILE A O 1
ATOM 1590 N N . ILE A 1 188 ? -13.590 8.148 24.818 1.00 61.19 188 ILE A N 1
ATOM 1591 C CA . ILE A 1 188 ? -12.205 8.533 24.520 1.00 61.19 188 ILE A CA 1
ATOM 1592 C C . ILE A 1 188 ? -11.303 7.736 25.455 1.00 61.19 188 ILE A C 1
ATOM 1594 O O . ILE A 1 188 ? -11.454 7.819 26.670 1.00 61.19 188 ILE A O 1
ATOM 1598 N N . ILE A 1 189 ? -10.393 6.948 24.890 1.00 73.06 189 ILE A N 1
ATOM 1599 C CA . ILE A 1 189 ? -9.435 6.139 25.646 1.00 73.06 189 ILE A CA 1
ATOM 1600 C C . ILE A 1 189 ? -8.066 6.808 25.523 1.00 73.06 189 ILE A C 1
ATOM 1602 O O . ILE A 1 189 ? -7.447 6.765 24.463 1.00 73.06 189 ILE A O 1
ATOM 1606 N N . ASP A 1 190 ? -7.620 7.420 26.614 1.00 68.75 190 ASP A N 1
ATOM 1607 C CA . ASP A 1 190 ? -6.283 7.976 26.800 1.00 68.75 190 ASP A CA 1
ATOM 1608 C C . ASP A 1 190 ? -5.396 6.958 27.555 1.00 68.75 190 ASP A C 1
ATOM 1610 O O . ASP A 1 190 ? -5.925 6.090 28.255 1.00 68.75 190 ASP A O 1
ATOM 1614 N N . PRO A 1 191 ? -4.052 7.068 27.506 1.00 62.38 191 PRO A N 1
ATOM 1615 C CA . PRO A 1 191 ? -3.141 6.138 28.189 1.00 62.38 191 PRO A CA 1
ATOM 1616 C C . PRO A 1 191 ? -3.373 6.005 29.699 1.00 62.38 191 PRO A C 1
ATOM 1618 O O . PRO A 1 191 ? -3.049 4.979 30.290 1.00 62.38 191 PRO A O 1
ATOM 1621 N N . SER A 1 192 ? -3.922 7.046 30.327 1.00 73.38 192 SER A N 1
ATOM 1622 C CA . SER A 1 192 ? -4.203 7.077 31.759 1.00 73.38 192 SER A CA 1
ATOM 1623 C C . SER A 1 192 ? -5.682 7.090 32.107 1.00 73.38 192 SER A C 1
ATOM 1625 O O . SER A 1 192 ? -6.022 6.848 33.265 1.00 73.38 192 SER A O 1
ATOM 1627 N N . GLN A 1 193 ? -6.576 7.375 31.155 1.00 82.31 193 GLN A N 1
ATOM 1628 C CA . GLN A 1 193 ? -7.989 7.595 31.453 1.00 82.31 193 GLN A CA 1
ATOM 1629 C C . GLN A 1 193 ? -8.924 7.123 30.339 1.00 82.31 193 GLN A C 1
ATOM 1631 O O . GLN A 1 193 ? -8.678 7.367 29.167 1.00 82.31 193 GLN A O 1
ATOM 1636 N N . VAL A 1 194 ? -10.060 6.531 30.701 1.00 76.56 194 VAL A N 1
ATOM 1637 C CA . VAL A 1 194 ? -11.173 6.264 29.777 1.00 76.56 194 VAL A CA 1
ATOM 1638 C C . VAL A 1 194 ? -12.286 7.249 30.075 1.00 76.56 194 VAL A C 1
ATOM 1640 O O . VAL A 1 194 ? -12.936 7.120 31.103 1.00 76.56 194 VAL A O 1
ATOM 1643 N N . LYS A 1 195 ? -12.525 8.216 29.194 1.00 78.75 195 LYS A N 1
ATOM 1644 C CA . LYS A 1 195 ? -13.550 9.256 29.347 1.00 78.75 195 LYS A CA 1
ATOM 1645 C C . LYS A 1 195 ? -14.831 8.856 28.621 1.00 78.75 195 LYS A C 1
ATOM 1647 O O . LYS A 1 195 ? -14.794 8.467 27.453 1.00 78.75 195 LYS A O 1
ATOM 1652 N N . LEU A 1 196 ? -15.964 8.984 29.303 1.00 71.88 196 LEU A N 1
ATOM 1653 C CA . LEU A 1 196 ? -17.294 8.638 28.808 1.00 71.88 196 LEU A CA 1
ATOM 1654 C C . LEU A 1 196 ? -18.112 9.905 28.531 1.00 71.88 196 LEU A C 1
ATOM 1656 O O . LEU A 1 196 ? -18.199 10.799 29.377 1.00 71.88 196 LEU A O 1
ATOM 1660 N N . PHE A 1 197 ? -18.739 9.952 27.356 1.00 69.88 197 PHE A N 1
ATOM 1661 C CA . PHE A 1 197 ? -19.627 11.024 26.903 1.00 69.88 197 PHE A CA 1
ATOM 1662 C C . PHE A 1 197 ? -20.975 10.430 26.459 1.00 69.88 197 PHE A C 1
ATOM 1664 O O . PHE A 1 197 ? -21.011 9.343 25.875 1.00 69.88 197 PHE A O 1
ATOM 1671 N N . ILE A 1 198 ? -22.072 11.146 26.720 1.00 64.19 198 ILE A N 1
ATOM 1672 C CA . ILE A 1 198 ? -23.457 10.728 26.421 1.00 64.19 198 ILE A CA 1
ATOM 1673 C C . ILE A 1 198 ? -24.129 11.781 25.512 1.00 64.19 198 ILE A C 1
ATOM 1675 O O . ILE A 1 198 ? -23.781 12.962 25.555 1.00 64.19 198 ILE A O 1
ATOM 1679 N N . ASN A 1 199 ? -25.058 11.347 24.655 1.00 48.66 199 ASN A N 1
ATOM 1680 C CA . ASN A 1 199 ? -25.629 12.078 23.522 1.00 48.66 199 ASN A CA 1
ATOM 1681 C C . ASN A 1 199 ? -26.190 13.449 23.894 1.00 48.66 199 ASN A C 1
ATOM 1683 O O . ASN A 1 199 ? -27.164 13.540 24.630 1.00 48.66 199 ASN A O 1
ATOM 1687 N N . GLY A 1 200 ? -25.659 14.514 23.294 1.00 52.78 200 GLY A N 1
ATOM 1688 C CA . GLY A 1 200 ? -26.188 15.873 23.444 1.00 52.78 200 GLY A CA 1
ATOM 1689 C C . GLY A 1 200 ? -25.474 16.742 24.479 1.00 52.78 200 GLY A C 1
ATOM 1690 O O . GLY A 1 200 ? -25.751 17.938 24.534 1.00 52.78 200 GLY A O 1
ATOM 1691 N N . GLU A 1 201 ? -24.512 16.205 25.233 1.00 50.31 201 GLU A N 1
ATOM 1692 C CA . GLU A 1 201 ? -23.624 17.012 26.073 1.00 50.31 201 GLU A CA 1
ATOM 1693 C C . GLU A 1 201 ? -22.225 17.120 25.449 1.00 50.31 201 GLU A C 1
ATOM 1695 O O . GLU A 1 201 ? -21.620 16.130 25.042 1.00 50.31 201 GLU A O 1
ATOM 1700 N N . GLN A 1 202 ? -21.680 18.342 25.380 1.00 52.09 202 GLN A N 1
ATOM 1701 C CA . GLN A 1 202 ? -20.264 18.555 25.037 1.00 52.09 202 GLN A CA 1
ATOM 1702 C C . GLN A 1 202 ? -19.315 18.183 26.189 1.00 52.09 202 GLN A C 1
ATOM 1704 O O . GLN A 1 202 ? -18.100 18.139 25.997 1.00 52.09 202 GLN A O 1
ATOM 1709 N N . ASN A 1 203 ? -19.861 17.908 27.377 1.00 56.66 203 ASN A N 1
ATOM 1710 C CA . ASN A 1 203 ? -19.105 17.695 28.601 1.00 56.66 203 ASN A CA 1
ATOM 1711 C C . ASN A 1 203 ? -18.989 16.201 28.935 1.00 56.66 203 ASN A C 1
ATOM 1713 O O . ASN A 1 203 ? -19.886 15.404 28.676 1.00 56.66 203 ASN A O 1
ATOM 1717 N N . MET A 1 204 ? -17.845 15.830 29.505 1.00 68.81 204 MET A N 1
ATOM 1718 C CA . MET A 1 204 ? -17.551 14.479 29.979 1.00 68.81 204 MET A CA 1
ATOM 1719 C C . MET A 1 204 ? -18.458 14.119 31.164 1.00 68.81 204 MET A C 1
ATOM 1721 O O . MET A 1 204 ? -18.533 14.877 32.129 1.00 68.81 204 MET A O 1
ATOM 1725 N N . VAL A 1 205 ? -19.095 12.946 31.115 1.00 69.12 205 VAL A N 1
ATOM 1726 C CA . VAL A 1 205 ? -20.027 12.476 32.161 1.00 69.12 205 VAL A CA 1
ATOM 1727 C C . VAL A 1 205 ? -19.300 11.707 33.267 1.00 69.12 205 VAL A C 1
ATOM 1729 O O . VAL A 1 205 ? -19.716 11.710 34.422 1.00 69.12 205 VAL A O 1
ATOM 1732 N N . GLY A 1 206 ? -18.183 11.067 32.935 1.00 73.69 206 GLY A N 1
ATOM 1733 C CA . GLY A 1 206 ? -17.329 10.388 33.901 1.00 73.69 206 GLY A CA 1
ATOM 1734 C C . GLY A 1 206 ? -16.108 9.787 33.225 1.00 73.69 206 GLY A C 1
ATOM 1735 O O . GLY A 1 206 ? -16.030 9.742 31.996 1.00 73.69 206 GLY A O 1
ATOM 1736 N N . PHE A 1 207 ? -15.146 9.328 34.017 1.00 81.38 207 PHE A N 1
ATOM 1737 C CA . PHE A 1 207 ? -13.956 8.677 33.486 1.00 81.38 207 PHE A CA 1
ATOM 1738 C C . PHE A 1 207 ? -13.453 7.560 34.399 1.00 81.38 207 PHE A C 1
ATOM 1740 O O . PHE A 1 207 ? -13.654 7.609 35.607 1.00 81.38 207 PHE A O 1
ATOM 1747 N N . PHE A 1 208 ? -12.778 6.562 33.840 1.00 79.56 208 PHE A N 1
ATOM 1748 C CA . PHE A 1 208 ? -11.963 5.610 34.595 1.00 79.56 208 PHE A CA 1
ATOM 1749 C C . PHE A 1 208 ? -10.504 6.048 34.557 1.00 79.56 208 PHE A C 1
ATOM 1751 O O . PHE A 1 208 ? -10.054 6.524 33.522 1.00 79.56 208 PHE A O 1
ATOM 1758 N N . GLN A 1 209 ? -9.755 5.852 35.640 1.00 80.75 209 GLN A N 1
ATOM 1759 C CA . GLN A 1 209 ? -8.289 5.915 35.611 1.00 80.75 209 GLN A CA 1
ATOM 1760 C C . GLN A 1 209 ? -7.747 4.519 35.316 1.00 80.75 209 GLN A C 1
ATOM 1762 O O . GLN A 1 209 ? -8.110 3.581 36.015 1.00 80.75 209 GLN A O 1
ATOM 1767 N N . ILE A 1 210 ? -6.921 4.362 34.286 1.00 78.75 210 ILE A N 1
ATOM 1768 C CA . ILE A 1 210 ? -6.437 3.054 33.809 1.00 78.75 210 ILE A CA 1
ATOM 1769 C C . ILE A 1 210 ? -4.903 2.954 33.756 1.00 78.75 210 ILE A C 1
ATOM 1771 O O . ILE A 1 210 ? -4.374 1.946 33.294 1.00 78.75 210 ILE A O 1
ATOM 1775 N N . ASP A 1 211 ? -4.178 3.958 34.259 1.00 77.69 211 ASP A N 1
ATOM 1776 C CA . ASP A 1 211 ? -2.711 3.988 34.347 1.00 77.69 211 ASP A CA 1
ATOM 1777 C C . ASP A 1 211 ? -2.170 3.053 35.445 1.00 77.69 211 ASP A C 1
ATOM 1779 O O . ASP A 1 211 ? -1.636 3.481 36.470 1.00 77.69 211 ASP A O 1
ATOM 1783 N N . ILE A 1 212 ? -2.305 1.745 35.264 1.00 75.38 212 ILE A N 1
ATOM 1784 C CA . ILE A 1 212 ? -1.780 0.758 36.214 1.00 75.38 212 ILE A CA 1
ATOM 1785 C C . ILE A 1 212 ? -0.361 0.362 35.813 1.00 75.38 212 ILE A C 1
ATOM 1787 O O . ILE A 1 212 ? -0.097 0.025 34.663 1.00 75.38 212 ILE A O 1
ATOM 1791 N N . ASN A 1 213 ? 0.548 0.376 36.786 1.00 73.62 213 ASN A N 1
ATOM 1792 C CA . ASN A 1 213 ? 1.912 -0.124 36.644 1.00 73.62 213 ASN A CA 1
ATOM 1793 C C . ASN A 1 213 ? 2.172 -1.281 37.623 1.00 73.62 213 ASN A C 1
ATOM 1795 O O . ASN A 1 213 ? 1.403 -1.502 38.563 1.00 73.62 213 ASN A O 1
ATOM 1799 N N . ASP A 1 214 ? 3.283 -1.993 37.430 1.00 71.19 214 ASP A N 1
ATOM 1800 C CA . ASP A 1 214 ? 3.661 -3.134 38.274 1.00 71.19 214 ASP A CA 1
ATOM 1801 C C . ASP A 1 214 ? 3.763 -2.766 39.758 1.00 71.19 214 ASP A C 1
ATOM 1803 O O . ASP A 1 214 ? 3.413 -3.571 40.623 1.00 71.19 214 ASP A O 1
ATOM 1807 N N . GLN A 1 215 ? 4.188 -1.536 40.062 1.00 72.12 215 GLN A N 1
ATOM 1808 C CA . GLN A 1 215 ? 4.248 -1.044 41.436 1.00 72.12 215 GLN A CA 1
ATOM 1809 C C . GLN A 1 215 ? 2.853 -0.939 42.059 1.00 72.12 215 GLN A C 1
ATOM 1811 O O . GLN A 1 215 ? 2.657 -1.400 43.176 1.00 72.12 215 GLN A O 1
ATOM 1816 N N . SER A 1 216 ? 1.864 -0.430 41.319 1.00 72.56 216 SER A N 1
ATOM 1817 C CA . SER A 1 216 ? 0.473 -0.340 41.783 1.00 72.56 216 SER A CA 1
ATOM 1818 C C . SER A 1 216 ? -0.075 -1.725 42.141 1.00 72.56 216 SER A C 1
ATOM 1820 O O . SER A 1 216 ? -0.726 -1.885 43.167 1.00 72.56 216 SER A O 1
ATOM 1822 N N . ILE A 1 217 ? 0.243 -2.752 41.344 1.00 74.31 217 ILE A N 1
ATOM 1823 C CA . ILE A 1 217 ? -0.189 -4.136 41.601 1.00 74.31 217 ILE A CA 1
ATOM 1824 C C . ILE A 1 217 ? 0.506 -4.721 42.838 1.00 74.31 217 ILE A C 1
ATOM 1826 O O . ILE A 1 217 ? -0.138 -5.409 43.633 1.00 74.31 217 ILE A O 1
ATOM 1830 N N . ARG A 1 218 ? 1.808 -4.463 43.021 1.00 73.81 218 ARG A N 1
ATOM 1831 C CA . ARG A 1 218 ? 2.540 -4.879 44.230 1.00 73.81 218 ARG A CA 1
ATOM 1832 C C . ARG A 1 218 ? 1.954 -4.226 45.475 1.00 73.81 218 ARG A C 1
ATOM 1834 O O . ARG A 1 218 ? 1.629 -4.931 46.426 1.00 73.81 218 ARG A O 1
ATOM 1841 N N . ASP A 1 219 ? 1.711 -2.924 45.411 1.00 74.88 219 ASP A N 1
ATOM 1842 C CA . ASP A 1 219 ? 1.114 -2.162 46.502 1.00 74.88 219 ASP A CA 1
ATOM 1843 C C . ASP A 1 219 ? -0.271 -2.715 46.878 1.00 74.88 219 ASP A C 1
ATOM 1845 O O . ASP A 1 219 ? -0.581 -2.878 48.057 1.00 74.88 219 ASP A O 1
ATOM 1849 N N . TYR A 1 220 ? -1.086 -3.089 45.885 1.00 80.94 220 TYR A N 1
ATOM 1850 C CA . TYR A 1 220 ? -2.391 -3.715 46.118 1.00 80.94 220 TYR A CA 1
ATOM 1851 C C . TYR A 1 220 ? -2.292 -5.073 46.823 1.00 80.94 220 TYR A C 1
ATOM 1853 O O . TYR A 1 220 ? -3.134 -5.385 47.665 1.00 80.94 220 TYR A O 1
ATOM 1861 N N . ARG A 1 221 ? -1.264 -5.877 46.523 1.00 74.62 221 ARG A N 1
ATOM 1862 C CA . ARG A 1 221 ? -1.029 -7.163 47.206 1.00 74.62 221 ARG A CA 1
ATOM 1863 C C . ARG A 1 221 ? -0.606 -6.963 48.660 1.00 74.62 221 ARG A C 1
ATOM 1865 O O . ARG A 1 221 ? -1.092 -7.674 49.541 1.00 74.62 221 ARG A O 1
ATOM 1872 N N . GLU A 1 222 ? 0.257 -5.984 48.913 1.00 79.19 222 GLU A N 1
ATOM 1873 C CA . GLU A 1 222 ? 0.806 -5.716 50.245 1.00 79.19 222 GLU A CA 1
ATOM 1874 C C . GLU A 1 222 ? -0.245 -5.215 51.244 1.00 79.19 222 GLU A C 1
ATOM 1876 O O . GLU A 1 222 ? -0.117 -5.471 52.438 1.00 79.19 222 GLU A O 1
ATOM 1881 N N . ILE A 1 223 ? -1.330 -4.581 50.792 1.00 78.06 223 ILE A N 1
ATOM 1882 C CA . ILE A 1 223 ? -2.400 -4.076 51.678 1.00 78.06 223 ILE A CA 1
ATOM 1883 C C . ILE A 1 223 ? -3.022 -5.169 52.540 1.00 78.06 223 ILE A C 1
ATOM 1885 O O . ILE A 1 223 ? -3.335 -4.917 53.700 1.00 78.06 223 ILE A O 1
ATOM 1889 N N . SER A 1 224 ? -3.151 -6.388 52.010 1.00 69.12 224 SER A N 1
ATOM 1890 C CA . SER A 1 224 ? -3.677 -7.531 52.770 1.00 69.12 224 SER A CA 1
ATOM 1891 C C . SER A 1 224 ? -2.822 -7.902 53.991 1.00 69.12 224 SER A C 1
ATOM 1893 O O . SER A 1 224 ? -3.309 -8.567 54.901 1.00 69.12 224 SER A O 1
ATOM 1895 N N . THR A 1 225 ? -1.564 -7.451 54.018 1.00 77.19 225 THR A N 1
ATOM 1896 C CA . THR A 1 225 ? -0.601 -7.701 55.097 1.00 77.19 225 THR A CA 1
ATOM 1897 C C . THR A 1 225 ? -0.427 -6.517 56.054 1.00 77.19 225 THR A C 1
ATOM 1899 O O . THR A 1 225 ? 0.236 -6.670 57.078 1.00 77.19 225 THR A O 1
ATOM 1902 N N . LYS A 1 226 ? -1.028 -5.355 55.756 1.00 81.81 226 LYS A N 1
ATOM 1903 C CA . LYS A 1 226 ? -0.911 -4.129 56.563 1.00 81.81 226 LYS A CA 1
ATOM 1904 C C . LYS A 1 226 ? -1.954 -4.069 57.677 1.00 81.81 226 LYS A C 1
ATOM 1906 O O . LYS A 1 226 ? -3.063 -4.589 57.558 1.00 81.81 226 LYS A O 1
ATOM 1911 N N . THR A 1 227 ? -1.609 -3.384 58.762 1.00 85.50 227 THR A N 1
ATOM 1912 C CA . THR A 1 227 ? -2.531 -3.101 59.871 1.00 85.50 227 THR A CA 1
ATOM 1913 C C . THR A 1 227 ? -3.508 -1.970 59.526 1.00 85.50 227 THR A C 1
ATOM 1915 O O . THR A 1 227 ? -3.258 -1.152 58.639 1.00 85.50 227 THR A O 1
ATOM 1918 N N . ASN A 1 228 ? -4.627 -1.872 60.254 1.00 82.50 228 ASN A N 1
ATOM 1919 C CA . ASN A 1 228 ? -5.615 -0.805 60.036 1.00 82.50 228 ASN A CA 1
ATOM 1920 C C . ASN A 1 228 ? -5.017 0.605 60.194 1.00 82.50 228 ASN A C 1
ATOM 1922 O O . ASN A 1 228 ? -5.394 1.503 59.448 1.00 82.50 228 ASN A O 1
ATOM 1926 N N . GLU A 1 229 ? -4.080 0.806 61.124 1.00 83.44 229 GLU A N 1
ATOM 1927 C CA . GLU A 1 229 ? -3.422 2.105 61.328 1.00 83.44 229 GLU A CA 1
ATOM 1928 C C . GLU A 1 229 ? -2.557 2.505 60.124 1.00 83.44 229 GLU A C 1
ATOM 1930 O O . GLU A 1 229 ? -2.603 3.652 59.673 1.00 83.44 229 GLU A O 1
ATOM 1935 N N . GLU A 1 230 ? -1.818 1.552 59.555 1.00 84.62 230 GLU A N 1
ATOM 1936 C CA . GLU A 1 230 ? -0.996 1.765 58.359 1.00 84.62 230 GLU A CA 1
ATOM 1937 C C . GLU A 1 230 ? -1.858 2.047 57.128 1.00 84.62 230 GLU A C 1
ATOM 1939 O O . GLU A 1 230 ? -1.562 2.973 56.371 1.00 84.62 230 GLU A O 1
ATOM 1944 N N . ILE A 1 231 ? -2.962 1.308 56.969 1.00 85.12 231 ILE A N 1
ATOM 1945 C CA . ILE A 1 231 ? -3.935 1.518 55.890 1.00 85.12 231 ILE A CA 1
ATOM 1946 C C . ILE A 1 231 ? -4.531 2.927 55.969 1.00 85.12 231 ILE A C 1
ATOM 1948 O O . ILE A 1 231 ? -4.600 3.623 54.957 1.00 85.12 231 ILE A O 1
ATOM 1952 N N . ILE A 1 232 ? -4.932 3.385 57.159 1.00 84.12 232 ILE A N 1
ATOM 1953 C CA . ILE A 1 232 ? -5.487 4.736 57.341 1.00 84.12 232 ILE A CA 1
ATOM 1954 C C . ILE A 1 232 ? -4.447 5.796 56.977 1.00 84.12 232 ILE A C 1
ATOM 1956 O O . ILE A 1 232 ? -4.772 6.748 56.267 1.00 84.12 232 ILE A O 1
ATOM 1960 N N . LYS A 1 233 ? -3.198 5.632 57.430 1.00 85.94 233 LYS A N 1
ATOM 1961 C CA . LYS A 1 233 ? -2.112 6.574 57.133 1.00 85.94 233 LYS A CA 1
ATOM 1962 C C . LYS A 1 233 ? -1.824 6.649 55.632 1.00 85.94 233 LYS A C 1
ATOM 1964 O O . LYS A 1 233 ? -1.612 7.739 55.107 1.00 85.94 233 LYS A O 1
ATOM 1969 N N . GLU A 1 234 ? -1.863 5.515 54.940 1.00 86.75 234 GLU A N 1
ATOM 1970 C CA . GLU A 1 234 ? -1.672 5.450 53.491 1.00 86.75 234 GLU A CA 1
ATOM 1971 C C . GLU A 1 234 ? -2.839 6.089 52.721 1.00 86.75 234 GLU A C 1
ATOM 1973 O O . GLU A 1 234 ? -2.612 6.915 51.838 1.00 86.75 234 GLU A O 1
ATOM 1978 N N . LEU A 1 235 ? -4.087 5.799 53.106 1.00 85.19 235 LEU A N 1
ATOM 1979 C CA . LEU A 1 235 ? -5.285 6.402 52.504 1.00 85.19 235 LEU A CA 1
ATOM 1980 C C . LEU A 1 235 ? -5.377 7.914 52.741 1.00 85.19 235 LEU A C 1
ATOM 1982 O O . LEU A 1 235 ? -5.917 8.640 51.908 1.00 85.19 235 LEU A O 1
ATOM 1986 N N . GLN A 1 236 ? -4.868 8.407 53.871 1.00 84.62 236 GLN A N 1
ATOM 1987 C CA . GLN A 1 236 ? -4.792 9.843 54.142 1.00 84.62 236 GLN A CA 1
ATOM 1988 C C . GLN A 1 236 ? -3.706 10.547 53.325 1.00 84.62 236 GLN A C 1
ATOM 1990 O O . GLN A 1 236 ? -3.867 11.732 53.036 1.00 84.62 236 GLN A O 1
ATOM 1995 N N . ALA A 1 237 ? -2.628 9.842 52.971 1.00 86.06 237 ALA A N 1
ATOM 1996 C CA . ALA A 1 237 ? -1.534 10.391 52.181 1.00 86.06 237 ALA A CA 1
ATOM 1997 C C . ALA A 1 237 ? -1.897 10.494 50.692 1.00 86.06 237 ALA A C 1
ATOM 1999 O O . ALA A 1 237 ? -1.726 11.558 50.102 1.00 86.06 237 ALA A O 1
ATOM 2000 N N . ASP A 1 238 ? -2.414 9.414 50.096 1.00 83.69 238 ASP A N 1
ATOM 2001 C CA . ASP A 1 238 ? -2.826 9.403 48.690 1.00 83.69 238 ASP A CA 1
ATOM 2002 C C . ASP A 1 238 ? -3.920 8.361 48.412 1.00 83.69 238 ASP A C 1
ATOM 2004 O O . ASP A 1 238 ? -3.667 7.213 48.041 1.00 83.69 238 ASP A O 1
ATOM 2008 N N . VAL A 1 239 ? -5.178 8.782 48.557 1.00 84.56 239 VAL A N 1
ATOM 2009 C CA . VAL A 1 239 ? -6.334 7.945 48.212 1.00 84.56 239 VAL A CA 1
ATOM 2010 C C . VAL A 1 239 ? -6.468 7.724 46.694 1.00 84.56 239 VAL A C 1
ATOM 2012 O O . VAL A 1 239 ? -7.036 6.712 46.281 1.00 84.56 239 VAL A O 1
ATOM 2015 N N . LYS A 1 240 ? -5.931 8.625 45.847 1.00 84.25 240 LYS A N 1
ATOM 2016 C CA . LYS A 1 240 ? -6.113 8.576 44.381 1.00 84.25 240 LYS A CA 1
ATOM 2017 C C . LYS A 1 240 ? -5.436 7.345 43.774 1.00 84.25 240 LYS A C 1
ATOM 2019 O O . LYS A 1 240 ? -5.946 6.776 42.811 1.00 84.25 240 LYS A O 1
ATOM 2024 N N . LYS A 1 241 ? -4.368 6.849 44.408 1.00 83.81 241 LYS A N 1
ATOM 2025 C CA . LYS A 1 241 ? -3.723 5.558 44.105 1.00 83.81 241 LYS A CA 1
ATOM 2026 C C . LYS A 1 241 ? -4.707 4.382 44.004 1.00 83.81 241 LYS A C 1
ATOM 2028 O O . LYS A 1 241 ? -4.476 3.449 43.233 1.00 83.81 241 LYS A O 1
ATOM 2033 N N . TYR A 1 242 ? -5.807 4.425 44.755 1.00 81.94 242 TYR A N 1
ATOM 2034 C CA . TYR A 1 242 ? -6.806 3.355 44.840 1.00 81.94 242 TYR A CA 1
ATOM 2035 C C . TYR A 1 242 ? -8.005 3.538 43.911 1.00 81.94 242 TYR A C 1
ATOM 2037 O O . TYR A 1 242 ? -8.885 2.681 43.865 1.00 81.94 242 TYR A O 1
ATOM 2045 N N . PHE A 1 243 ? -8.048 4.628 43.147 1.00 82.94 243 PHE A N 1
ATOM 2046 C CA . PHE A 1 243 ? -9.132 4.899 42.205 1.00 82.94 243 PHE A CA 1
ATOM 2047 C C . PHE A 1 243 ? -8.903 4.285 40.822 1.00 82.94 243 PHE A C 1
ATOM 2049 O O . PHE A 1 243 ? -9.815 4.269 39.993 1.00 82.94 243 PHE A O 1
ATOM 2056 N N . LYS A 1 244 ? -7.705 3.744 40.583 1.00 82.38 244 LYS A N 1
ATOM 2057 C CA . LYS A 1 244 ? -7.342 3.088 39.329 1.00 82.38 244 LYS A CA 1
ATOM 2058 C C . LYS A 1 244 ? -8.185 1.834 39.118 1.00 82.38 244 LYS A C 1
ATOM 2060 O O . LYS A 1 244 ? -8.318 0.996 40.012 1.00 82.38 244 LYS A O 1
ATOM 2065 N N . TYR A 1 245 ? -8.765 1.733 37.932 1.00 75.94 245 TYR A N 1
ATOM 2066 C CA . TYR A 1 245 ? -9.607 0.642 37.481 1.00 75.94 245 TYR A CA 1
ATOM 2067 C C . TYR A 1 245 ? -8.754 -0.453 36.847 1.00 75.94 245 TYR A C 1
ATOM 2069 O O . TYR A 1 245 ? -8.147 -0.255 35.794 1.00 75.94 245 TYR A O 1
ATOM 2077 N N . VAL A 1 246 ? -8.746 -1.623 37.476 1.00 68.06 246 VAL A N 1
ATOM 2078 C CA . VAL A 1 246 ? -8.095 -2.833 36.982 1.00 68.06 246 VAL A CA 1
ATOM 2079 C C . VAL A 1 246 ? -9.153 -3.704 36.302 1.00 68.06 246 VAL A C 1
ATOM 2081 O O . VAL A 1 246 ? -10.150 -4.089 36.920 1.00 68.06 246 VAL A O 1
ATOM 2084 N N . ALA A 1 247 ? -8.941 -4.041 35.029 1.00 57.31 247 ALA A N 1
ATOM 2085 C CA . ALA A 1 247 ? -9.861 -4.895 34.280 1.00 57.31 247 ALA A CA 1
ATOM 2086 C C . ALA A 1 247 ? -10.087 -6.241 35.002 1.00 57.31 247 ALA A C 1
ATOM 2088 O O . ALA A 1 247 ? -9.134 -6.909 35.397 1.00 57.31 247 ALA A O 1
ATOM 2089 N N . GLY A 1 248 ? -11.354 -6.621 35.196 1.00 52.41 248 GLY A N 1
ATOM 2090 C CA . GLY A 1 248 ? -11.752 -7.854 35.892 1.00 52.41 248 GLY A CA 1
ATOM 2091 C C . GLY A 1 248 ? -11.758 -7.783 37.427 1.00 52.41 248 GLY A C 1
ATOM 2092 O O . GLY A 1 248 ? -12.398 -8.617 38.055 1.00 52.41 248 GLY A O 1
ATOM 2093 N N . ILE A 1 249 ? -11.113 -6.786 38.044 1.00 57.59 249 ILE A N 1
ATOM 2094 C CA . ILE A 1 249 ? -11.087 -6.606 39.511 1.00 57.59 249 ILE A CA 1
ATOM 2095 C C . ILE A 1 249 ? -11.950 -5.407 39.941 1.00 57.59 249 ILE A C 1
ATOM 2097 O O . ILE A 1 249 ? -12.536 -5.420 41.021 1.00 57.59 249 ILE A O 1
ATOM 2101 N N . GLY A 1 250 ? -12.076 -4.387 39.088 1.00 63.09 250 GLY A N 1
ATOM 2102 C CA . GLY A 1 250 ? -12.721 -3.121 39.433 1.00 63.09 250 GLY A CA 1
ATOM 2103 C C . GLY A 1 250 ? -11.707 -2.089 39.924 1.00 63.09 250 GLY A C 1
ATOM 2104 O O . GLY A 1 250 ? -10.525 -2.160 39.593 1.00 63.09 250 GLY A O 1
ATOM 2105 N N . THR A 1 251 ? -12.154 -1.092 40.686 1.00 70.88 251 THR A N 1
ATOM 2106 C CA . THR A 1 251 ? -11.239 -0.109 41.285 1.00 70.88 251 THR A CA 1
ATOM 2107 C C . THR A 1 251 ? -10.540 -0.678 42.520 1.00 70.88 251 THR A C 1
ATOM 2109 O O . THR A 1 251 ? -11.083 -1.542 43.214 1.00 70.88 251 THR A O 1
ATOM 2112 N N . GLY A 1 252 ? -9.351 -0.159 42.842 1.00 68.06 252 GLY A N 1
ATOM 2113 C CA . GLY A 1 252 ? -8.598 -0.528 44.051 1.00 68.06 252 GLY A CA 1
ATOM 2114 C C . GLY A 1 252 ? -9.361 -0.322 45.372 1.00 68.06 252 GLY A C 1
ATOM 2115 O O . GLY A 1 252 ? -8.981 -0.893 46.390 1.00 68.06 252 GLY A O 1
ATOM 2116 N N . ILE A 1 253 ? -10.479 0.416 45.363 1.00 68.69 253 ILE A N 1
ATOM 2117 C CA . ILE A 1 253 ? -11.397 0.555 46.507 1.00 68.69 253 ILE A CA 1
ATOM 2118 C C . ILE A 1 253 ? -11.977 -0.796 46.944 1.00 68.69 253 ILE A C 1
ATOM 2120 O O . ILE A 1 253 ? -12.207 -1.000 48.138 1.00 68.69 253 ILE A O 1
ATOM 2124 N N . GLY A 1 254 ? -12.160 -1.741 46.015 1.00 64.88 254 GLY A N 1
ATOM 2125 C CA . GLY A 1 254 ? -12.666 -3.082 46.323 1.00 64.88 254 GLY A CA 1
ATOM 2126 C C . GLY A 1 254 ? -11.823 -3.834 47.361 1.00 64.88 254 GLY A C 1
ATOM 2127 O O . GLY A 1 254 ? -12.359 -4.648 48.111 1.00 64.88 254 GLY A O 1
ATOM 2128 N N . LEU A 1 255 ? -10.532 -3.503 47.493 1.00 69.25 255 LEU A N 1
ATOM 2129 C CA . LEU A 1 255 ? -9.633 -4.084 48.500 1.00 69.25 255 LEU A CA 1
ATOM 2130 C C . LEU A 1 255 ? -10.079 -3.780 49.939 1.00 69.25 255 LEU A C 1
ATOM 2132 O O . LEU A 1 255 ? -9.805 -4.560 50.849 1.00 69.25 255 LEU A O 1
ATOM 2136 N N . PHE A 1 256 ? -10.803 -2.679 50.149 1.00 69.31 256 PHE A N 1
ATOM 2137 C CA . PHE A 1 256 ? -11.244 -2.222 51.468 1.00 69.31 256 PHE A CA 1
ATOM 2138 C C . PHE A 1 256 ? -12.696 -2.591 51.786 1.00 69.31 256 PHE A C 1
ATOM 2140 O O . PHE A 1 256 ? -13.203 -2.183 52.827 1.00 69.31 256 PHE A O 1
ATOM 2147 N N . GLN A 1 257 ? -13.371 -3.381 50.940 1.00 61.44 257 GLN A N 1
ATOM 2148 C CA . GLN A 1 257 ? -14.802 -3.696 51.085 1.00 61.44 257 GLN A CA 1
ATOM 2149 C C . GLN A 1 257 ? -15.187 -4.262 52.465 1.00 61.44 257 GLN A C 1
ATOM 2151 O O . GLN A 1 257 ? -16.276 -3.991 52.962 1.00 61.44 257 GLN A O 1
ATOM 2156 N N . ASN A 1 258 ? -14.274 -4.997 53.109 1.00 56.09 258 ASN A N 1
ATOM 2157 C CA . ASN A 1 258 ? -14.488 -5.620 54.418 1.00 56.09 258 ASN A CA 1
ATOM 2158 C C . ASN A 1 258 ? -13.861 -4.823 55.582 1.00 56.09 258 ASN A C 1
ATOM 2160 O O . ASN A 1 258 ? -13.824 -5.311 56.709 1.00 56.09 258 ASN A O 1
ATOM 2164 N N . ASN A 1 259 ? -13.353 -3.610 55.332 1.00 65.75 259 ASN A N 1
ATOM 2165 C CA . ASN A 1 259 ? -12.691 -2.764 56.323 1.00 65.75 259 ASN A CA 1
ATOM 2166 C C . ASN A 1 259 ? -13.447 -1.438 56.498 1.00 65.75 259 ASN A C 1
ATOM 2168 O O . ASN A 1 259 ? -13.189 -0.449 55.811 1.00 65.75 259 ASN A O 1
ATOM 2172 N N . LEU A 1 260 ? -14.384 -1.419 57.450 1.00 60.06 260 LEU A N 1
ATOM 2173 C CA . LEU A 1 260 ? -15.288 -0.288 57.680 1.00 60.06 260 LEU A CA 1
ATOM 2174 C C . LEU A 1 260 ? -14.547 1.032 57.965 1.00 60.06 260 LEU A C 1
ATOM 2176 O O . LEU A 1 260 ? -14.971 2.086 57.497 1.00 60.06 260 LEU A O 1
ATOM 2180 N N . ILE A 1 261 ? -13.424 0.973 58.687 1.00 69.38 261 ILE A N 1
ATOM 2181 C CA . ILE A 1 261 ? -12.645 2.156 59.084 1.00 69.38 261 ILE A CA 1
ATOM 2182 C C . ILE A 1 261 ? -11.907 2.751 57.873 1.00 69.38 261 ILE A C 1
ATOM 2184 O O . ILE A 1 261 ? -11.861 3.973 57.691 1.00 69.38 261 ILE A O 1
ATOM 2188 N N . ALA A 1 262 ? -11.368 1.892 57.003 1.00 71.25 262 ALA A N 1
ATOM 2189 C CA . ALA A 1 262 ? -10.771 2.310 55.739 1.00 71.25 262 ALA A CA 1
ATOM 2190 C C . ALA A 1 262 ? -11.820 2.946 54.810 1.00 71.25 262 ALA A C 1
ATOM 2192 O O . ALA A 1 262 ? -11.579 4.019 54.258 1.00 71.25 262 ALA A O 1
ATOM 2193 N N . LEU A 1 263 ? -13.013 2.349 54.705 1.00 66.62 263 LEU A N 1
ATOM 2194 C CA . LEU A 1 263 ? -14.121 2.897 53.915 1.00 66.62 263 LEU A CA 1
ATOM 2195 C C . LEU A 1 263 ? -14.589 4.262 54.435 1.00 66.62 263 LEU A C 1
ATOM 2197 O O . LEU A 1 263 ? -14.782 5.180 53.640 1.00 66.62 263 LEU A O 1
ATOM 2201 N N . GLU A 1 264 ? -14.711 4.441 55.753 1.00 69.19 264 GLU A N 1
ATOM 2202 C CA . GLU A 1 264 ? -15.048 5.744 56.340 1.00 69.19 264 GLU A CA 1
ATOM 2203 C C . GLU A 1 264 ? -13.983 6.803 56.007 1.00 69.19 264 GLU A C 1
ATOM 2205 O O . GLU A 1 264 ? -14.306 7.949 55.682 1.00 69.19 264 GLU A O 1
ATOM 2210 N N . THR A 1 265 ? -12.706 6.412 56.026 1.00 74.00 265 THR A N 1
ATOM 2211 C CA . THR A 1 265 ? -11.584 7.288 55.663 1.00 74.00 265 THR A CA 1
ATOM 2212 C C . THR A 1 265 ? -11.633 7.682 54.184 1.00 74.00 265 THR A C 1
ATOM 2214 O O . THR A 1 265 ? -11.485 8.862 53.867 1.00 74.00 265 THR A O 1
ATOM 2217 N N . ILE A 1 266 ? -11.912 6.734 53.282 1.00 75.06 266 ILE A N 1
ATOM 2218 C CA . ILE A 1 266 ? -12.075 6.991 51.841 1.00 75.06 266 ILE A CA 1
ATOM 2219 C C . ILE A 1 266 ? -13.236 7.957 51.597 1.00 75.06 266 ILE A C 1
ATOM 2221 O O . ILE A 1 266 ? -13.073 8.934 50.869 1.00 75.06 266 ILE A O 1
ATOM 2225 N N . VAL A 1 267 ? -14.385 7.748 52.248 1.00 71.62 267 VAL A N 1
ATOM 2226 C CA . VAL A 1 267 ? -15.549 8.641 52.129 1.00 71.62 267 VAL A CA 1
ATOM 2227 C C . VAL A 1 267 ? -15.204 10.062 52.582 1.00 71.62 267 VAL A C 1
ATOM 2229 O O . VAL A 1 267 ? -15.525 11.018 51.876 1.00 71.62 267 VAL A O 1
ATOM 2232 N N . LYS A 1 268 ? -14.498 10.221 53.710 1.00 74.38 268 LYS A N 1
ATOM 2233 C CA . LYS A 1 268 ? -14.045 11.539 54.192 1.00 74.38 268 LYS A CA 1
ATOM 2234 C C . LYS A 1 268 ? -13.088 12.231 53.218 1.00 74.38 268 LYS A C 1
ATOM 2236 O O . LYS A 1 268 ? -13.110 13.456 53.133 1.00 74.38 268 LYS A O 1
ATOM 2241 N N . GLN A 1 269 ? -12.249 11.481 52.501 1.00 78.25 269 GLN A N 1
ATOM 2242 C CA . GLN A 1 269 ? -11.362 12.046 51.478 1.00 78.25 269 GLN A CA 1
ATOM 2243 C C . GLN A 1 269 ? -12.127 12.425 50.205 1.00 78.25 269 GLN A C 1
ATOM 2245 O O . GLN A 1 269 ? -11.931 13.518 49.684 1.00 78.25 269 GLN A O 1
ATOM 2250 N N . LEU A 1 270 ? -13.059 11.581 49.750 1.00 75.56 270 LEU A N 1
ATOM 2251 C CA . LEU A 1 270 ? -13.910 11.865 48.590 1.00 75.56 270 LEU A CA 1
ATOM 2252 C C . LEU A 1 270 ? -14.783 13.110 48.795 1.00 75.56 270 LEU A C 1
ATOM 2254 O O . LEU A 1 270 ? -14.964 13.886 47.864 1.00 75.56 270 LEU A O 1
ATOM 2258 N N . GLN A 1 271 ? -15.276 13.350 50.015 1.00 72.06 271 GLN A N 1
ATOM 2259 C CA . GLN A 1 271 ? -16.048 14.556 50.350 1.00 72.06 271 GLN A CA 1
ATOM 2260 C C . GLN A 1 271 ? -15.257 15.864 50.198 1.00 72.06 271 GLN A C 1
ATOM 2262 O O . GLN A 1 271 ? -15.867 16.925 50.089 1.00 72.06 271 GLN A O 1
ATOM 2267 N N . LYS A 1 272 ? -13.920 15.801 50.208 1.00 76.75 272 LYS A N 1
ATOM 2268 C CA . LYS A 1 272 ? -13.039 16.964 50.032 1.00 76.75 272 LYS A CA 1
ATOM 2269 C C . LYS A 1 272 ? -12.645 17.207 48.573 1.00 76.75 272 LYS A C 1
ATOM 2271 O O . LYS A 1 272 ? -11.985 18.205 48.304 1.00 76.75 272 LYS A O 1
ATOM 2276 N N . MET A 1 273 ? -12.986 16.297 47.661 1.00 78.44 273 MET A N 1
ATOM 2277 C CA . MET A 1 273 ? -12.613 16.376 46.249 1.00 78.44 273 MET A CA 1
ATOM 2278 C C . MET A 1 273 ? -13.717 17.018 45.411 1.00 78.44 273 MET A C 1
ATOM 2280 O O . MET A 1 273 ? -14.907 16.843 45.681 1.00 78.44 273 MET A O 1
ATOM 2284 N N . ASP A 1 274 ? -13.316 17.711 44.347 1.00 77.12 274 ASP A N 1
ATOM 2285 C CA . ASP A 1 274 ? -14.257 18.220 43.357 1.00 77.12 274 ASP A CA 1
ATOM 2286 C C . ASP A 1 274 ? -14.907 17.071 42.585 1.00 77.12 274 ASP A C 1
ATOM 2288 O O . ASP A 1 274 ? -14.242 16.147 42.117 1.00 77.12 274 ASP A O 1
ATOM 2292 N N . LYS A 1 275 ? -16.229 17.150 42.397 1.00 69.56 275 LYS A N 1
ATOM 2293 C CA . LYS A 1 275 ? -17.025 16.089 41.750 1.00 69.56 275 LYS A CA 1
ATOM 2294 C C . LYS A 1 275 ? -16.526 15.718 40.349 1.00 69.56 275 LYS A C 1
ATOM 2296 O O . LYS A 1 275 ? -16.700 14.579 39.937 1.00 69.56 275 LYS A O 1
ATOM 2301 N N . GLN A 1 276 ? -15.929 16.667 39.627 1.00 69.94 276 GLN A N 1
ATOM 2302 C CA . GLN A 1 276 ? -15.401 16.456 38.275 1.00 69.94 276 GLN A CA 1
ATOM 2303 C C . GLN A 1 276 ? -14.058 15.706 38.260 1.00 69.94 276 GLN A C 1
ATOM 2305 O O . GLN A 1 276 ? -13.694 15.147 37.230 1.00 69.94 276 GLN A O 1
ATOM 2310 N N . GLU A 1 277 ? -13.333 15.664 39.385 1.00 76.19 277 GLU A N 1
ATOM 2311 C CA . GLU A 1 277 ? -12.054 14.954 39.512 1.00 76.19 277 GLU A CA 1
ATOM 2312 C C . GLU A 1 277 ? -12.206 13.501 39.979 1.00 76.19 277 GLU A C 1
ATOM 2314 O O . GLU A 1 277 ? -11.231 12.747 39.969 1.00 76.19 277 GLU A O 1
ATOM 2319 N N . ILE A 1 278 ? -13.401 13.101 40.419 1.00 79.81 278 ILE A N 1
ATOM 2320 C CA . ILE A 1 278 ? -13.645 11.763 40.960 1.00 79.81 278 ILE A CA 1
ATOM 2321 C C . ILE A 1 278 ? -13.931 10.806 39.790 1.00 79.81 278 ILE A C 1
ATOM 2323 O O . ILE A 1 278 ? -14.931 10.988 39.091 1.00 79.81 278 ILE A O 1
ATOM 2327 N N . PRO A 1 279 ? -13.088 9.779 39.558 1.00 78.50 279 PRO A N 1
ATOM 2328 C CA . PRO A 1 279 ? -13.348 8.785 38.526 1.00 78.50 279 PRO A CA 1
ATOM 2329 C C . PRO A 1 279 ? -14.511 7.868 38.922 1.00 78.50 279 PRO A C 1
ATOM 2331 O O . PRO A 1 279 ? -14.966 7.843 40.063 1.00 78.50 279 PRO A O 1
ATOM 2334 N N . ILE A 1 280 ? -14.989 7.063 37.981 1.00 73.25 280 ILE A N 1
ATOM 2335 C CA . ILE A 1 280 ? -16.042 6.079 38.222 1.00 73.25 280 ILE A CA 1
ATOM 2336 C C . ILE A 1 280 ? -15.497 4.986 39.147 1.00 73.25 280 ILE A C 1
ATOM 2338 O O . ILE A 1 280 ? -14.632 4.198 38.768 1.00 73.25 280 ILE A O 1
ATOM 2342 N N . LEU A 1 281 ? -16.029 4.940 40.370 1.00 67.62 281 LEU A N 1
ATOM 2343 C CA . LEU A 1 281 ? -15.536 4.056 41.428 1.00 67.62 281 LEU A CA 1
ATOM 2344 C C . LEU A 1 281 ? -16.203 2.674 41.443 1.00 67.62 281 LEU A C 1
ATOM 2346 O O . LEU A 1 281 ? -15.599 1.717 41.922 1.00 67.62 281 LEU A O 1
ATOM 2350 N N . ILE A 1 282 ? -17.429 2.557 40.920 1.00 61.25 282 ILE A N 1
ATOM 2351 C CA . ILE A 1 282 ? -18.244 1.334 40.964 1.00 61.25 282 ILE A CA 1
ATOM 2352 C C . ILE A 1 282 ? -18.688 0.974 39.542 1.00 61.25 282 ILE A C 1
ATOM 2354 O O . ILE A 1 282 ? -19.343 1.773 38.877 1.00 61.25 282 ILE A O 1
ATOM 2358 N N . CYS A 1 283 ? -18.353 -0.235 39.084 1.00 55.75 283 CYS A N 1
ATOM 2359 C CA . CYS A 1 283 ? -18.760 -0.775 37.785 1.00 55.75 283 CYS A CA 1
ATOM 2360 C C . CYS A 1 283 ? -19.014 -2.287 37.911 1.00 55.75 283 CYS A C 1
ATOM 2362 O O . CYS A 1 283 ? -18.150 -3.010 38.402 1.00 55.75 283 CYS A O 1
ATOM 2364 N N . THR A 1 284 ? -20.188 -2.763 37.483 1.00 48.94 284 THR A N 1
ATOM 2365 C CA . THR A 1 284 ? -20.540 -4.194 37.441 1.00 48.94 284 THR A CA 1
ATOM 2366 C C . THR A 1 284 ? -20.722 -4.611 35.981 1.00 48.94 284 THR A C 1
ATOM 2368 O O . THR A 1 284 ? -21.627 -4.136 35.302 1.00 48.94 284 THR A O 1
ATOM 2371 N N . LEU A 1 285 ? -19.831 -5.458 35.460 1.00 45.34 285 LEU A N 1
ATOM 2372 C CA . LEU A 1 285 ? -19.974 -6.044 34.123 1.00 45.34 285 LEU A CA 1
ATOM 2373 C C . LEU A 1 285 ? -20.918 -7.255 34.208 1.00 45.34 285 LEU A C 1
ATOM 2375 O O . LEU A 1 285 ? -20.730 -8.134 35.046 1.00 45.34 285 LEU A O 1
ATOM 2379 N N . ILE A 1 286 ? -21.954 -7.278 33.366 1.00 38.81 286 ILE A N 1
ATOM 2380 C CA . ILE A 1 286 ? -22.968 -8.341 33.303 1.00 38.81 286 ILE A CA 1
ATOM 2381 C C . ILE A 1 286 ? -22.590 -9.344 32.194 1.00 38.81 286 ILE A C 1
ATOM 2383 O O . ILE A 1 286 ? -22.331 -8.937 31.064 1.00 38.81 286 ILE A O 1
ATOM 2387 N N . ASN A 1 287 ? -22.666 -10.638 32.542 1.00 32.66 287 ASN A N 1
ATOM 2388 C CA . ASN A 1 287 ? -22.451 -11.887 31.779 1.00 32.66 287 ASN A CA 1
ATOM 2389 C C . ASN A 1 287 ? -21.024 -12.464 31.751 1.00 32.66 287 ASN A C 1
ATOM 2391 O O . ASN A 1 287 ? -20.104 -11.900 31.171 1.00 32.66 287 ASN A O 1
ATOM 2395 N N . GLN A 1 288 ? -20.894 -13.653 32.357 1.00 35.97 288 GLN A N 1
ATOM 2396 C CA . GLN A 1 288 ? -19.629 -14.306 32.684 1.00 35.97 288 GLN A CA 1
ATOM 2397 C C . GLN A 1 288 ? -19.104 -15.219 31.558 1.00 35.97 288 GLN A C 1
ATOM 2399 O O . GLN A 1 288 ? -19.743 -16.190 31.154 1.00 35.97 288 GLN A O 1
ATOM 2404 N N . SER A 1 289 ? -17.905 -14.898 31.085 1.00 37.19 289 SER A N 1
ATOM 2405 C CA . SER A 1 289 ? -17.013 -15.693 30.240 1.00 37.19 289 SER A CA 1
ATOM 2406 C C . SER A 1 289 ? -16.172 -16.681 31.081 1.00 37.19 289 SER A C 1
ATOM 2408 O O . SER A 1 289 ? -16.156 -16.586 32.309 1.00 37.19 289 SER A O 1
ATOM 2410 N N . PRO A 1 2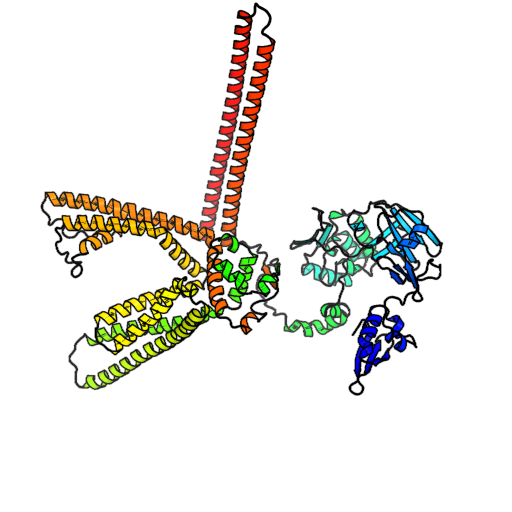90 ? -15.399 -17.607 30.475 1.00 34.69 290 PRO A N 1
ATOM 2411 C CA . PRO A 1 290 ? -14.475 -18.487 31.207 1.00 34.69 290 PRO A CA 1
ATOM 2412 C C . PRO A 1 290 ? -13.479 -17.753 32.129 1.00 34.69 290 PRO A C 1
ATOM 2414 O O . PRO A 1 290 ? -13.017 -18.336 33.106 1.00 34.69 290 PRO A O 1
ATOM 2417 N N . PHE A 1 291 ? -13.186 -16.474 31.857 1.00 38.12 291 PHE A N 1
ATOM 2418 C CA . PHE A 1 291 ? -12.345 -15.614 32.697 1.00 38.12 291 PHE A CA 1
ATOM 2419 C C . PHE A 1 291 ? -13.057 -15.164 33.988 1.00 38.12 291 PHE A C 1
ATOM 2421 O O . PHE A 1 291 ? -12.435 -14.994 35.038 1.00 38.12 291 PHE A O 1
ATOM 2428 N N . ASP A 1 292 ? -14.380 -15.060 33.951 1.00 37.91 292 ASP A N 1
ATOM 2429 C CA . ASP A 1 292 ? -15.198 -14.710 35.108 1.00 37.91 292 ASP A CA 1
ATOM 2430 C C . ASP A 1 292 ? -15.398 -15.907 36.062 1.00 37.91 292 ASP A C 1
ATOM 2432 O O . ASP A 1 292 ? -15.504 -15.727 37.275 1.00 37.91 292 ASP A O 1
ATOM 2436 N N . PHE A 1 293 ? -15.327 -17.149 35.554 1.00 37.38 293 PHE A N 1
ATOM 2437 C CA . PHE A 1 293 ? -15.262 -18.356 36.395 1.00 37.38 293 PHE A CA 1
ATOM 2438 C C . PHE A 1 293 ? -13.983 -18.396 37.252 1.00 37.38 293 PHE A C 1
ATOM 2440 O O . PHE A 1 293 ? -14.039 -18.781 38.425 1.00 37.38 293 PHE A O 1
ATOM 2447 N N . SER A 1 294 ? -12.843 -17.952 36.700 1.00 38.22 294 SER A N 1
ATOM 2448 C CA . SER A 1 294 ? -11.570 -17.833 37.432 1.00 38.22 294 SER A CA 1
ATOM 2449 C C . SER A 1 294 ? -11.582 -16.750 38.516 1.00 38.22 294 SER A C 1
ATOM 2451 O O . SER A 1 294 ? -10.890 -16.899 39.522 1.00 38.22 294 SER A O 1
ATOM 2453 N N . ILE A 1 295 ? -12.397 -15.703 38.362 1.00 38.00 295 ILE A N 1
ATOM 2454 C CA . ILE A 1 295 ? -12.557 -14.626 39.354 1.00 38.00 295 ILE A CA 1
ATOM 2455 C C . ILE A 1 295 ? -13.410 -15.080 40.550 1.00 38.00 295 ILE A C 1
ATOM 2457 O O . ILE A 1 295 ? -13.146 -14.672 41.679 1.00 38.00 295 ILE A O 1
ATOM 2461 N N . ASN A 1 296 ? -14.376 -15.980 40.343 1.00 34.31 296 ASN A N 1
ATOM 2462 C CA . ASN A 1 296 ? -15.233 -16.492 41.422 1.00 34.31 296 ASN A CA 1
ATOM 2463 C C . ASN A 1 296 ? -14.544 -17.549 42.317 1.00 34.31 296 ASN A C 1
ATOM 2465 O O . ASN A 1 296 ? -15.030 -17.835 43.410 1.00 34.31 296 ASN A O 1
ATOM 2469 N N . HIS A 1 297 ? -13.414 -18.123 41.882 1.00 38.53 297 HIS A N 1
ATOM 2470 C CA . HIS A 1 297 ? -12.642 -19.128 42.634 1.00 38.53 297 HIS A CA 1
ATOM 2471 C C . HIS A 1 297 ? -11.147 -18.749 42.732 1.00 38.53 297 HIS A C 1
ATOM 2473 O O . HIS A 1 297 ? -10.279 -19.522 42.311 1.00 38.53 297 HIS A O 1
ATOM 2479 N N . PRO A 1 298 ? -10.807 -17.578 43.309 1.00 41.97 298 PRO A N 1
ATOM 2480 C CA . PRO A 1 298 ? -9.465 -16.991 43.227 1.00 41.97 298 PRO A CA 1
ATOM 2481 C C . PRO A 1 298 ? -8.375 -17.836 43.907 1.00 41.97 298 PRO A C 1
ATOM 2483 O O . PRO A 1 298 ? -7.212 -17.774 43.513 1.00 41.97 298 PRO A O 1
ATOM 2486 N N . LYS A 1 299 ? -8.733 -18.680 44.888 1.00 41.62 299 LYS A N 1
ATOM 2487 C CA . LYS A 1 299 ? -7.780 -19.598 45.538 1.00 41.62 299 LYS A CA 1
ATOM 2488 C C . LYS A 1 299 ? -7.206 -20.644 44.576 1.00 41.62 299 LYS A C 1
ATOM 2490 O O . LYS A 1 299 ? -6.007 -20.898 44.616 1.00 41.62 299 LYS A O 1
ATOM 2495 N N . ASN A 1 300 ? -8.020 -21.175 43.665 1.00 39.09 300 ASN A N 1
ATOM 2496 C CA . ASN A 1 300 ? -7.596 -22.252 42.764 1.00 39.09 300 ASN A CA 1
ATOM 2497 C C . ASN A 1 300 ? -6.667 -21.754 41.645 1.00 39.09 300 ASN A C 1
ATOM 2499 O O . ASN A 1 300 ? -5.876 -22.527 41.112 1.00 39.09 300 ASN A O 1
ATOM 2503 N N . VAL A 1 301 ? -6.751 -20.467 41.287 1.00 39.88 301 VAL A N 1
ATOM 2504 C CA . VAL A 1 301 ? -5.890 -19.847 40.265 1.00 39.88 301 VAL A CA 1
ATOM 2505 C C . VAL A 1 301 ? -4.476 -19.640 40.799 1.00 39.88 301 VAL A C 1
ATOM 2507 O O . VAL A 1 301 ? -3.516 -19.859 40.069 1.00 39.88 301 VAL A O 1
ATOM 2510 N N . ASN A 1 302 ? -4.342 -19.274 42.077 1.00 44.56 302 ASN A N 1
ATOM 2511 C CA . ASN A 1 302 ? -3.038 -19.099 42.715 1.00 44.56 302 ASN A CA 1
ATOM 2512 C C . ASN A 1 302 ? -2.310 -20.443 42.895 1.00 44.56 302 ASN A C 1
ATOM 2514 O O . ASN A 1 302 ? -1.104 -20.516 42.692 1.00 44.56 302 ASN A O 1
ATOM 2518 N N . GLU A 1 303 ? -3.043 -21.516 43.213 1.00 45.47 303 GLU A N 1
ATOM 2519 C CA . GLU A 1 303 ? -2.479 -22.869 43.345 1.00 45.47 303 GLU A CA 1
ATOM 2520 C C . GLU A 1 303 ? -2.052 -23.489 42.005 1.00 45.47 303 GLU A C 1
ATOM 2522 O O . GLU A 1 303 ? -1.162 -24.335 41.981 1.00 45.47 303 GLU A O 1
ATOM 2527 N N . LYS A 1 304 ? -2.660 -23.069 40.887 1.00 42.38 304 LYS A N 1
ATOM 2528 C CA . LYS A 1 304 ? -2.402 -23.623 39.544 1.00 42.38 304 LYS A CA 1
ATOM 2529 C C . LYS A 1 304 ? -1.775 -22.631 38.563 1.00 42.38 304 LYS A C 1
ATOM 2531 O O . LYS A 1 304 ? -1.768 -22.876 37.358 1.00 42.38 304 LYS A O 1
ATOM 2536 N N . TYR A 1 305 ? -1.253 -21.511 39.057 1.00 44.75 305 TYR A N 1
ATOM 2537 C CA . TYR A 1 305 ? -0.729 -20.423 38.228 1.00 44.75 305 TYR A CA 1
ATOM 2538 C C . TYR A 1 305 ? 0.379 -20.893 37.271 1.00 44.75 305 TYR A C 1
ATOM 2540 O O . TYR A 1 305 ? 0.308 -20.639 36.068 1.00 44.75 305 TYR A O 1
ATOM 2548 N N . ASP A 1 306 ? 1.355 -21.649 37.779 1.00 48.06 306 ASP A N 1
ATOM 2549 C CA . ASP A 1 306 ? 2.473 -22.163 36.977 1.00 48.06 306 ASP A CA 1
ATOM 2550 C C . ASP A 1 306 ? 2.032 -23.227 35.957 1.00 48.06 306 ASP A C 1
ATOM 2552 O O . ASP A 1 306 ? 2.559 -23.276 34.846 1.00 48.06 306 ASP A O 1
ATOM 2556 N N . GLU A 1 307 ? 1.010 -24.023 36.283 1.00 49.34 307 GLU A N 1
ATOM 2557 C CA . GLU A 1 307 ? 0.414 -25.017 35.378 1.00 49.34 307 GLU A CA 1
ATOM 2558 C C . GLU A 1 307 ? -0.350 -24.343 34.218 1.00 49.34 307 GLU A C 1
ATOM 2560 O O . GLU A 1 307 ? -0.335 -24.819 33.082 1.00 49.34 307 GLU A O 1
ATOM 2565 N N . LEU A 1 308 ? -0.994 -23.202 34.490 1.00 41.53 308 LEU A N 1
ATOM 2566 C CA . LEU A 1 308 ? -1.827 -22.466 33.533 1.00 41.53 308 LEU A CA 1
ATOM 2567 C C . LEU A 1 308 ? -1.031 -21.497 32.645 1.00 41.53 308 LEU A C 1
ATOM 2569 O O . LEU A 1 308 ? -1.354 -21.338 31.461 1.00 41.53 308 LEU A O 1
ATOM 2573 N N . PHE A 1 309 ? -0.010 -20.841 33.204 1.00 48.88 309 PHE A N 1
ATOM 2574 C CA . PHE A 1 309 ? 0.680 -19.713 32.568 1.00 48.88 309 PHE A CA 1
ATOM 2575 C C . PHE A 1 309 ? 2.199 -19.887 32.450 1.00 48.88 309 PHE A C 1
ATOM 2577 O O . PHE A 1 309 ? 2.804 -19.239 31.593 1.00 48.88 309 PHE A O 1
ATOM 2584 N N . GLY A 1 310 ? 2.810 -20.787 33.228 1.00 49.22 310 GLY A N 1
ATOM 2585 C CA . GLY A 1 310 ? 4.268 -20.937 33.305 1.00 49.22 310 GLY A CA 1
ATOM 2586 C C . GLY A 1 310 ? 4.929 -21.305 31.973 1.00 49.22 310 GLY A C 1
ATOM 2587 O O . GLY A 1 310 ? 6.008 -20.817 31.663 1.00 49.22 310 GLY A O 1
ATOM 2588 N N . GLY A 1 311 ? 4.257 -22.096 31.130 1.00 48.50 311 GLY A N 1
ATOM 2589 C CA . GLY A 1 311 ? 4.781 -22.483 29.811 1.00 48.50 311 GLY A CA 1
ATOM 2590 C C . GLY A 1 311 ? 4.511 -21.491 28.671 1.00 48.50 311 GLY A C 1
ATOM 2591 O O . GLY A 1 311 ? 5.026 -21.684 27.572 1.00 48.50 311 GLY A O 1
ATOM 2592 N N . LYS A 1 312 ? 3.674 -20.465 28.884 1.00 45.75 312 LYS A N 1
ATOM 2593 C CA . LYS A 1 312 ? 3.202 -19.552 27.816 1.00 45.75 312 LYS A CA 1
ATOM 2594 C C . LYS A 1 312 ? 3.801 -18.153 27.886 1.00 45.75 312 LYS A C 1
ATOM 2596 O O . LYS A 1 312 ? 3.682 -17.392 26.927 1.00 45.75 312 LYS A O 1
ATOM 2601 N N . LEU A 1 313 ? 4.439 -17.816 28.999 1.00 44.78 313 LEU A N 1
ATOM 2602 C CA . LEU A 1 313 ? 5.182 -16.578 29.154 1.00 44.78 313 LEU A CA 1
ATOM 2603 C C . LEU A 1 313 ? 6.631 -16.861 28.762 1.00 44.78 313 LEU A C 1
ATOM 2605 O O . LEU A 1 313 ? 7.428 -17.335 29.565 1.00 44.78 313 LEU A O 1
ATOM 2609 N N . LEU A 1 314 ? 6.962 -16.609 27.494 1.00 44.41 314 LEU A N 1
ATOM 2610 C CA . LEU A 1 314 ? 8.355 -16.526 27.066 1.00 44.41 314 LEU A CA 1
ATOM 2611 C C . LEU A 1 314 ? 9.003 -15.378 27.845 1.00 44.41 314 LEU A C 1
ATOM 2613 O O . LEU A 1 314 ? 8.824 -14.209 27.512 1.00 44.41 314 LEU A O 1
ATOM 2617 N N . HIS A 1 315 ? 9.739 -15.718 28.900 1.00 43.12 315 HIS A N 1
ATOM 2618 C CA . HIS A 1 315 ? 10.721 -14.819 29.481 1.00 43.12 315 HIS A CA 1
ATOM 2619 C C . HIS A 1 315 ? 11.779 -14.554 28.411 1.00 43.12 315 HIS A C 1
ATOM 2621 O O . HIS A 1 315 ? 12.666 -15.376 28.201 1.00 43.12 315 HIS A O 1
ATOM 2627 N N . SER A 1 316 ? 11.676 -13.419 27.723 1.00 34.56 316 SER A N 1
ATOM 2628 C CA . SER A 1 316 ? 12.829 -12.834 27.050 1.00 34.56 316 SER A CA 1
ATOM 2629 C C . SER A 1 316 ? 13.478 -11.886 28.057 1.00 34.56 316 SER A C 1
ATOM 2631 O O . SER A 1 316 ? 12.914 -10.826 28.335 1.00 34.56 316 SER A O 1
ATOM 2633 N N . PRO A 1 317 ? 14.598 -12.263 28.695 1.00 46.66 317 PRO A N 1
ATOM 2634 C CA . PRO A 1 317 ? 15.414 -11.290 29.389 1.00 46.66 317 PRO A CA 1
ATOM 2635 C C . PRO A 1 317 ? 16.081 -10.436 28.305 1.00 46.66 317 PRO A C 1
ATOM 2637 O O . PRO A 1 317 ? 16.536 -10.974 27.303 1.00 46.66 317 PRO A O 1
ATOM 2640 N N . GLU A 1 318 ? 16.136 -9.125 28.518 1.00 46.06 318 GLU A N 1
ATOM 2641 C CA . GLU A 1 318 ? 16.770 -8.132 27.633 1.00 46.06 318 GLU A CA 1
ATOM 2642 C C . GLU A 1 318 ? 15.918 -7.650 26.446 1.00 46.06 318 GLU A C 1
ATOM 2644 O O . GLU A 1 318 ? 15.974 -8.181 25.346 1.00 46.06 318 GLU A O 1
ATOM 2649 N N . SER A 1 319 ? 15.170 -6.562 26.660 1.00 35.31 319 SER A N 1
ATOM 2650 C CA . SER A 1 319 ? 15.446 -5.256 26.032 1.00 35.31 319 SER A CA 1
ATOM 2651 C C . SER A 1 319 ? 14.272 -4.307 26.286 1.00 35.31 319 SER A C 1
ATOM 2653 O O . SER A 1 319 ? 13.172 -4.587 25.834 1.00 35.31 319 SER A O 1
ATOM 2655 N N . SER A 1 320 ? 14.508 -3.210 27.014 1.00 41.44 320 SER A N 1
ATOM 2656 C CA . SER A 1 320 ? 13.709 -1.969 27.023 1.00 41.44 320 SER A CA 1
ATOM 2657 C C . SER A 1 320 ? 12.273 -2.056 26.466 1.00 41.44 320 SER A C 1
ATOM 2659 O O . SER A 1 320 ? 11.999 -1.536 25.382 1.00 41.44 320 SER A O 1
ATOM 2661 N N . ASP A 1 321 ? 11.344 -2.658 27.207 1.00 38.62 321 ASP A N 1
ATOM 2662 C CA . ASP A 1 321 ? 9.925 -2.554 26.870 1.00 38.62 321 ASP A CA 1
ATOM 2663 C C . ASP A 1 321 ? 9.462 -1.133 27.201 1.00 38.62 321 ASP A C 1
ATOM 2665 O O . ASP A 1 321 ? 9.023 -0.814 28.307 1.00 38.62 321 ASP A O 1
ATOM 2669 N N . GLN A 1 322 ? 9.591 -0.234 26.229 1.00 43.38 322 GLN A N 1
ATOM 2670 C CA . GLN A 1 322 ? 8.759 0.954 26.228 1.00 43.38 322 GLN A CA 1
ATOM 2671 C C . GLN A 1 322 ? 7.311 0.482 26.215 1.00 43.38 322 GLN A C 1
ATOM 2673 O O . GLN A 1 322 ? 6.884 -0.232 25.310 1.00 43.38 322 GLN A O 1
ATOM 2678 N N . ILE A 1 323 ? 6.555 0.881 27.234 1.00 47.62 323 ILE A N 1
ATOM 2679 C CA . ILE A 1 323 ? 5.108 0.702 27.277 1.00 47.62 323 ILE A CA 1
ATOM 2680 C C . ILE A 1 323 ? 4.538 1.574 26.157 1.00 47.62 323 ILE A C 1
ATOM 2682 O O . ILE A 1 323 ? 4.287 2.767 26.334 1.00 47.62 323 ILE A O 1
ATOM 2686 N N . VAL A 1 324 ? 4.404 1.002 24.963 1.00 48.12 324 VAL A N 1
ATOM 2687 C CA . VAL A 1 324 ? 3.821 1.703 23.826 1.00 48.12 324 VAL A CA 1
ATOM 2688 C C . VAL A 1 324 ? 2.314 1.661 24.011 1.00 48.12 324 VAL A C 1
ATOM 2690 O O . VAL A 1 324 ? 1.720 0.585 24.082 1.00 48.12 324 VAL A O 1
ATOM 2693 N N . SER A 1 325 ? 1.691 2.833 24.132 1.00 47.88 325 SER A N 1
ATOM 2694 C CA . SER A 1 325 ? 0.230 2.941 24.145 1.00 47.88 325 SER A CA 1
ATOM 2695 C C . SER A 1 325 ? -0.321 2.320 22.861 1.00 47.88 325 SER A C 1
ATOM 2697 O O . SER A 1 325 ? 0.346 2.344 21.833 1.00 47.88 325 SER A O 1
ATOM 2699 N N . ILE A 1 326 ? -1.505 1.715 22.891 1.00 51.44 326 ILE A N 1
ATOM 2700 C CA . ILE A 1 326 ? -2.041 0.974 21.743 1.00 51.44 326 ILE A CA 1
ATOM 2701 C C . ILE A 1 326 ? -3.451 1.454 21.453 1.00 51.44 326 ILE A C 1
ATOM 2703 O O . ILE A 1 326 ? -4.303 1.464 22.334 1.00 51.44 326 ILE A O 1
ATOM 2707 N N . GLU A 1 327 ? -3.697 1.813 20.202 1.00 58.56 327 GLU A N 1
ATOM 2708 C CA . GLU A 1 327 ? -5.017 2.162 19.705 1.00 58.56 327 GLU A CA 1
ATOM 2709 C C . GLU A 1 327 ? -5.633 0.965 18.978 1.00 58.56 327 GLU A C 1
ATOM 2711 O O . GLU A 1 327 ? -4.976 0.291 18.171 1.00 58.56 327 GLU A O 1
ATOM 2716 N N . TYR A 1 328 ? -6.913 0.723 19.259 1.00 66.62 328 TYR A N 1
ATOM 2717 C CA . TYR A 1 328 ? -7.729 -0.259 18.559 1.00 66.62 328 TYR A CA 1
ATOM 2718 C C . TYR A 1 328 ? -8.698 0.455 17.625 1.00 66.62 328 TYR A C 1
ATOM 2720 O O . TYR A 1 328 ? -9.596 1.160 18.076 1.00 66.62 328 TYR A O 1
ATOM 2728 N N . ASN A 1 329 ? -8.545 0.222 16.325 1.00 59.78 329 ASN A N 1
ATOM 2729 C CA . ASN A 1 329 ? -9.496 0.670 15.318 1.00 59.78 329 ASN A CA 1
ATOM 2730 C C . ASN A 1 329 ? -10.342 -0.517 14.854 1.00 59.78 329 ASN A C 1
ATOM 2732 O O . ASN A 1 329 ? -9.826 -1.456 14.244 1.00 59.78 329 ASN A O 1
ATOM 2736 N N . LEU A 1 330 ? -11.641 -0.476 15.162 1.00 72.31 330 LEU A N 1
ATOM 2737 C CA . LEU A 1 330 ? -12.623 -1.443 14.678 1.00 72.31 330 LEU A CA 1
ATOM 2738 C C . LEU A 1 330 ? -13.252 -0.916 13.389 1.00 72.31 330 LEU A C 1
ATOM 2740 O O . LEU A 1 330 ? -14.047 0.021 13.407 1.00 72.31 330 LEU A O 1
ATOM 2744 N N . ILE A 1 331 ? -12.922 -1.546 12.266 1.00 71.75 331 ILE A N 1
ATOM 2745 C CA . ILE A 1 331 ? -13.537 -1.242 10.975 1.00 71.75 331 ILE A CA 1
ATOM 2746 C C . ILE A 1 331 ? -14.685 -2.224 10.755 1.00 71.75 331 ILE A C 1
ATOM 2748 O O . ILE A 1 331 ? -14.461 -3.416 10.527 1.00 71.75 331 ILE A O 1
ATOM 2752 N N . ASN A 1 332 ? -15.917 -1.718 10.810 1.00 70.94 332 ASN A N 1
ATOM 2753 C CA . ASN A 1 332 ? -17.103 -2.484 10.443 1.00 70.94 332 ASN A CA 1
ATOM 2754 C C . ASN A 1 332 ? -17.306 -2.415 8.924 1.00 70.94 332 ASN A C 1
ATOM 2756 O O . ASN A 1 332 ? -17.503 -1.329 8.375 1.00 70.94 332 ASN A O 1
ATOM 2760 N N . LEU A 1 333 ? -17.242 -3.561 8.240 1.00 71.56 333 LEU A N 1
ATOM 2761 C CA . LEU A 1 333 ? -17.447 -3.611 6.796 1.00 71.56 333 LEU A CA 1
ATOM 2762 C C . LEU A 1 333 ? -18.958 -3.647 6.493 1.00 71.56 333 LEU A C 1
ATOM 2764 O O . LEU A 1 333 ? -19.637 -4.593 6.923 1.00 71.56 333 LEU A O 1
ATOM 2768 N N . PRO A 1 334 ? -19.505 -2.638 5.777 1.00 64.94 334 PRO A N 1
ATOM 2769 C CA . PRO A 1 334 ? -20.931 -2.557 5.473 1.00 64.94 334 PRO A CA 1
ATOM 2770 C C . PRO A 1 334 ? -21.432 -3.773 4.691 1.00 64.94 334 PRO A C 1
ATOM 2772 O O . PRO A 1 334 ? -20.696 -4.392 3.924 1.00 64.94 334 PRO A O 1
ATOM 2775 N N . HIS A 1 335 ? -22.719 -4.092 4.855 1.00 62.00 335 HIS A N 1
ATOM 2776 C CA . HIS A 1 335 ? -23.355 -5.248 4.213 1.00 62.00 335 HIS A CA 1
ATOM 2777 C C . HIS A 1 335 ? -23.214 -5.264 2.681 1.00 62.00 335 HIS A C 1
ATOM 2779 O O . HIS A 1 335 ? -23.098 -6.343 2.106 1.00 62.00 335 HIS A O 1
ATOM 2785 N N . SER A 1 336 ? -23.140 -4.099 2.029 1.00 55.69 336 SER A N 1
ATOM 2786 C CA . SER A 1 336 ? -22.916 -3.978 0.579 1.00 55.69 336 SER A CA 1
ATOM 2787 C C . SER A 1 336 ? -21.571 -4.558 0.121 1.00 55.69 336 SER A C 1
ATOM 2789 O O . SER A 1 336 ? -21.491 -5.174 -0.940 1.00 55.69 336 SER A O 1
ATOM 2791 N N . LEU A 1 337 ? -20.529 -4.443 0.949 1.00 62.06 337 LEU A N 1
ATOM 2792 C CA . LEU A 1 337 ? -19.215 -5.040 0.689 1.00 62.06 337 LEU A CA 1
ATOM 2793 C C . LEU A 1 337 ? -19.180 -6.549 0.947 1.00 62.06 337 LEU A C 1
ATOM 2795 O O . LEU A 1 337 ? -18.233 -7.211 0.536 1.00 62.06 337 LEU A O 1
ATOM 2799 N N . ARG A 1 338 ? -20.201 -7.097 1.617 1.00 63.06 338 ARG A N 1
ATOM 2800 C CA . ARG A 1 338 ? -20.356 -8.544 1.828 1.00 63.06 338 ARG A CA 1
ATOM 2801 C C . ARG A 1 338 ? -21.048 -9.206 0.642 1.00 63.06 338 ARG A C 1
ATOM 2803 O O . ARG A 1 338 ? -20.701 -10.324 0.290 1.00 63.06 338 ARG A O 1
ATOM 2810 N N . SER A 1 339 ? -22.009 -8.516 0.023 1.00 65.06 339 SER A N 1
ATOM 2811 C CA . SER A 1 339 ? -22.706 -9.012 -1.168 1.00 65.06 339 SER A CA 1
ATOM 2812 C C . SER A 1 339 ? -21.839 -8.980 -2.426 1.00 65.06 339 SER A C 1
ATOM 2814 O O . SER A 1 339 ? -21.979 -9.862 -3.266 1.00 65.06 339 SER A O 1
ATOM 2816 N N . ASN A 1 340 ? -20.943 -7.993 -2.558 1.00 76.94 340 ASN A N 1
ATOM 2817 C CA . ASN A 1 340 ? -20.017 -7.897 -3.687 1.00 76.94 340 ASN A CA 1
ATOM 2818 C C . ASN A 1 340 ? -18.583 -7.578 -3.215 1.00 76.94 340 ASN A C 1
ATOM 2820 O O . ASN A 1 340 ? -18.165 -6.415 -3.207 1.00 76.94 340 ASN A O 1
ATOM 2824 N N . PRO A 1 341 ? -17.812 -8.600 -2.802 1.00 75.12 341 PRO A N 1
ATOM 2825 C CA . PRO A 1 341 ? -16.514 -8.408 -2.152 1.00 75.12 341 PRO A CA 1
ATOM 2826 C C . PRO A 1 341 ? -15.432 -7.770 -3.041 1.00 75.12 341 PRO A C 1
ATOM 2828 O O . PRO A 1 341 ? -14.470 -7.206 -2.514 1.00 75.12 341 PRO A O 1
ATOM 2831 N N . GLN A 1 342 ? -15.586 -7.840 -4.367 1.00 81.50 342 GLN A N 1
ATOM 2832 C CA . GLN A 1 342 ? -14.624 -7.321 -5.350 1.00 81.50 342 GLN A CA 1
ATOM 2833 C C . GLN A 1 342 ? -14.879 -5.850 -5.731 1.00 81.50 342 GLN A C 1
ATOM 2835 O O . GLN A 1 342 ? -13.995 -5.175 -6.262 1.00 81.50 342 GLN A O 1
ATOM 2840 N N . GLU A 1 343 ? -16.080 -5.327 -5.469 1.00 83.81 343 GLU A N 1
ATOM 2841 C CA . GLU A 1 343 ? -16.515 -4.023 -5.987 1.00 83.81 343 GLU A CA 1
ATOM 2842 C C . GLU A 1 343 ? -15.694 -2.862 -5.430 1.00 83.81 343 GLU A C 1
ATOM 2844 O O . GLU A 1 343 ? -15.287 -1.977 -6.178 1.00 83.81 343 GLU A O 1
ATOM 2849 N N . LEU A 1 344 ? -15.377 -2.893 -4.133 1.00 86.75 344 LEU A N 1
ATOM 2850 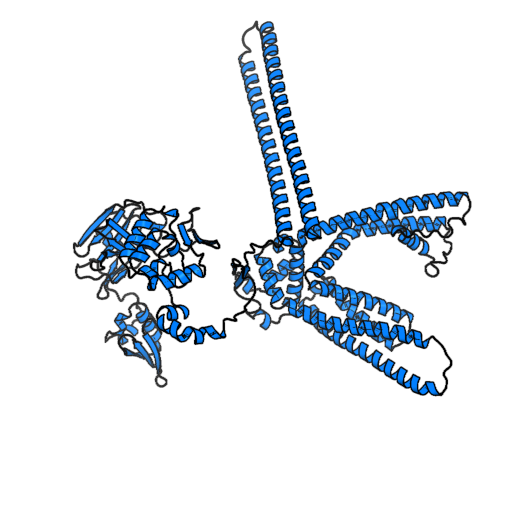C CA . LEU A 1 344 ? -14.587 -1.837 -3.499 1.00 86.75 344 LEU A CA 1
ATOM 2851 C C . LEU A 1 344 ? -13.210 -1.698 -4.135 1.00 86.75 344 LEU A C 1
ATOM 2853 O O . LEU A 1 344 ? -12.790 -0.590 -4.452 1.00 86.75 344 LEU A O 1
ATOM 2857 N N . MET A 1 345 ? -12.501 -2.817 -4.300 1.00 88.06 345 MET A N 1
ATOM 2858 C CA . MET A 1 345 ? -11.159 -2.789 -4.873 1.00 88.06 345 MET A CA 1
ATOM 2859 C C . MET A 1 345 ? -11.223 -2.346 -6.336 1.00 88.06 345 MET A C 1
ATOM 2861 O O . MET A 1 345 ? -10.409 -1.520 -6.745 1.00 88.06 345 MET A O 1
ATOM 2865 N N . LYS A 1 346 ? -12.235 -2.799 -7.092 1.00 86.19 346 LYS A N 1
ATOM 2866 C CA . LYS A 1 346 ? -12.458 -2.369 -8.477 1.00 86.19 346 LYS A CA 1
ATOM 2867 C C . LYS A 1 346 ? -12.663 -0.854 -8.577 1.00 86.19 346 LYS A C 1
ATOM 2869 O O . LYS A 1 346 ? -11.916 -0.191 -9.292 1.00 86.19 346 LYS A O 1
ATOM 2874 N N . VAL A 1 347 ? -13.590 -0.295 -7.799 1.00 87.12 347 VAL A N 1
ATOM 2875 C CA . VAL A 1 347 ? -13.871 1.151 -7.789 1.00 87.12 347 VAL A CA 1
ATOM 2876 C C . VAL A 1 347 ? -12.641 1.953 -7.362 1.00 87.12 347 VAL A C 1
ATOM 2878 O O . VAL A 1 347 ? -12.327 2.970 -7.979 1.00 87.12 347 VAL A O 1
ATOM 2881 N N . LEU A 1 348 ? -11.902 1.489 -6.349 1.00 87.19 348 LEU A N 1
ATOM 2882 C CA . LEU A 1 348 ? -10.660 2.141 -5.931 1.00 87.19 348 LEU A CA 1
ATOM 2883 C C . LEU A 1 348 ? -9.602 2.111 -7.041 1.00 87.19 348 LEU A C 1
ATOM 2885 O O . LEU A 1 348 ? -8.948 3.124 -7.268 1.00 87.19 348 LEU A O 1
ATOM 2889 N N . SER A 1 349 ? -9.456 0.996 -7.763 1.00 84.75 349 SER A N 1
ATOM 2890 C CA . SER A 1 349 ? -8.478 0.877 -8.854 1.00 84.75 349 SER A CA 1
ATOM 2891 C C . SER A 1 349 ? -8.780 1.782 -10.054 1.00 84.75 349 SER A C 1
ATOM 2893 O O . SER A 1 349 ? -7.853 2.290 -10.681 1.00 84.75 349 SER A O 1
ATOM 2895 N N . GLU A 1 350 ? -10.062 2.025 -10.343 1.00 84.50 350 GLU A N 1
ATOM 2896 C CA . GLU A 1 350 ? -10.522 2.872 -11.455 1.00 84.50 350 GLU A CA 1
ATOM 2897 C C . GLU A 1 350 ? -10.505 4.370 -11.106 1.00 84.50 350 GLU A C 1
ATOM 2899 O O . GLU A 1 350 ? -10.600 5.228 -11.984 1.00 84.50 350 GLU A O 1
ATOM 2904 N N . THR A 1 351 ? -10.387 4.710 -9.823 1.00 85.19 351 THR A N 1
ATOM 2905 C CA . THR A 1 351 ? -10.491 6.090 -9.357 1.00 85.19 351 THR A CA 1
ATOM 2906 C C . THR A 1 351 ? -9.174 6.859 -9.506 1.00 85.19 351 THR A C 1
ATOM 2908 O O . THR A 1 351 ? -8.137 6.466 -8.980 1.00 85.19 351 THR A O 1
ATOM 2911 N N . GLU A 1 352 ? -9.232 8.038 -10.134 1.00 76.69 352 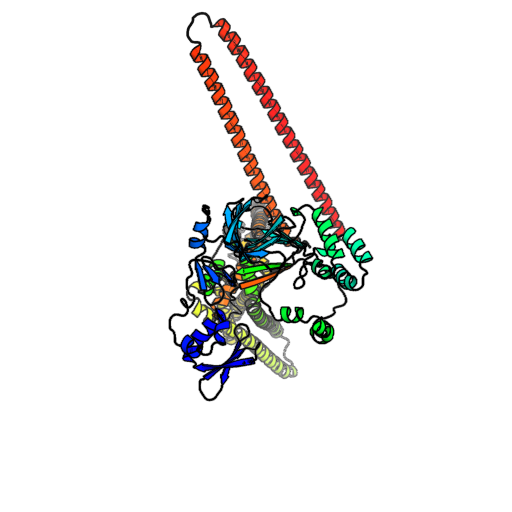GLU A N 1
ATOM 2912 C CA . GLU A 1 352 ? -8.081 8.955 -10.264 1.00 76.69 352 GLU A CA 1
ATOM 2913 C C . GLU A 1 352 ? -7.866 9.866 -9.037 1.00 76.69 352 GLU A C 1
ATOM 2915 O O . GLU A 1 352 ? -6.864 10.577 -8.930 1.00 76.69 352 GLU A O 1
ATOM 2920 N N . ARG A 1 353 ? -8.810 9.880 -8.088 1.00 82.56 353 ARG A N 1
ATOM 2921 C CA . ARG A 1 353 ? -8.730 10.707 -6.875 1.00 82.56 353 ARG A CA 1
ATOM 2922 C C . ARG A 1 353 ? -7.846 10.048 -5.816 1.00 82.56 353 ARG A C 1
ATOM 2924 O O . ARG A 1 353 ? -8.292 9.170 -5.080 1.00 82.56 353 ARG A O 1
ATOM 2931 N N . ALA A 1 354 ? -6.615 10.540 -5.702 1.00 77.56 354 ALA A N 1
ATOM 2932 C CA . ALA A 1 354 ? -5.637 10.105 -4.701 1.00 77.56 354 ALA A CA 1
ATOM 2933 C C . ALA A 1 354 ? -6.118 10.270 -3.241 1.00 77.56 354 ALA A C 1
ATOM 2935 O O . ALA A 1 354 ? -5.721 9.493 -2.378 1.00 77.56 354 ALA A O 1
ATOM 2936 N N . ASP A 1 355 ? -7.009 11.229 -2.971 1.00 82.38 355 ASP A N 1
ATOM 2937 C CA . ASP A 1 355 ? -7.467 11.579 -1.618 1.00 82.38 355 ASP A CA 1
ATOM 2938 C C . ASP A 1 355 ? -8.144 10.404 -0.886 1.00 82.38 355 ASP A C 1
ATOM 2940 O O . ASP A 1 355 ? -8.061 10.287 0.336 1.00 82.38 355 ASP A O 1
ATOM 2944 N N . TYR A 1 356 ? -8.776 9.475 -1.615 1.00 86.25 356 TYR A N 1
ATOM 2945 C CA . TYR A 1 356 ? -9.374 8.283 -1.001 1.00 86.25 356 TYR A CA 1
ATOM 2946 C C . TYR A 1 356 ? -8.324 7.357 -0.382 1.00 86.25 356 TYR A C 1
ATOM 2948 O O . TYR A 1 356 ? -8.566 6.751 0.661 1.00 86.25 356 TYR A O 1
ATOM 2956 N N . PHE A 1 357 ? -7.138 7.282 -0.982 1.00 86.50 357 PHE A N 1
ATOM 2957 C CA . PHE A 1 357 ? -6.041 6.453 -0.494 1.00 86.50 357 PHE A CA 1
ATOM 2958 C C . PHE A 1 357 ? -5.306 7.070 0.699 1.00 86.50 357 PHE A C 1
ATOM 2960 O O . PHE A 1 357 ? -4.474 6.401 1.305 1.00 86.50 357 PHE A O 1
ATOM 2967 N N . GLU A 1 358 ? -5.616 8.311 1.079 1.00 82.12 358 GLU A N 1
ATOM 2968 C CA . GLU A 1 358 ? -5.138 8.916 2.328 1.00 82.12 358 GLU A CA 1
ATOM 2969 C C . GLU A 1 358 ? -5.982 8.493 3.542 1.00 82.12 358 GLU A C 1
ATOM 2971 O O . GLU A 1 358 ? -5.535 8.605 4.683 1.00 82.12 358 GLU A O 1
ATOM 2976 N N . ASN A 1 359 ? -7.198 7.984 3.323 1.00 84.44 359 ASN A N 1
ATOM 2977 C CA . ASN A 1 359 ? -8.079 7.577 4.409 1.00 84.44 359 ASN A CA 1
ATOM 2978 C C . ASN A 1 359 ? -7.551 6.311 5.107 1.00 84.44 359 ASN A C 1
ATOM 2980 O O . ASN A 1 359 ? -7.391 5.261 4.480 1.00 84.44 359 ASN A O 1
ATOM 2984 N N . MET A 1 360 ? -7.361 6.385 6.429 1.00 78.56 360 MET A N 1
ATOM 2985 C CA . MET A 1 360 ? -6.825 5.280 7.233 1.00 78.56 360 MET A CA 1
ATOM 2986 C C . MET A 1 360 ? -7.640 3.985 7.114 1.00 78.56 360 MET A C 1
ATOM 2988 O O . MET A 1 360 ? -7.059 2.901 7.129 1.00 78.56 360 MET A O 1
ATOM 2992 N N . VAL A 1 361 ? -8.966 4.066 6.969 1.00 83.75 361 VAL A N 1
ATOM 2993 C CA . VAL A 1 361 ? -9.843 2.892 6.816 1.00 83.75 361 VAL A CA 1
ATOM 2994 C C . VAL A 1 361 ? -9.537 2.170 5.505 1.00 83.75 361 VAL A C 1
ATOM 2996 O O . VAL A 1 361 ? -9.331 0.957 5.500 1.00 83.75 361 VAL A O 1
ATOM 2999 N N . ILE A 1 362 ? -9.434 2.915 4.401 1.00 85.88 362 ILE A N 1
ATOM 3000 C CA . ILE A 1 362 ? -9.136 2.363 3.072 1.00 85.88 362 ILE A CA 1
ATOM 3001 C C . ILE A 1 362 ? -7.727 1.767 3.048 1.00 85.88 362 ILE A C 1
ATOM 3003 O O . ILE A 1 362 ? -7.554 0.618 2.638 1.00 85.88 362 ILE A O 1
ATOM 3007 N N . GLN A 1 363 ? -6.733 2.498 3.561 1.00 88.00 363 GLN A N 1
ATOM 3008 C CA . GLN A 1 363 ? -5.358 2.003 3.681 1.00 88.00 363 GLN A CA 1
ATOM 3009 C C . GLN A 1 363 ? -5.289 0.700 4.470 1.00 88.00 363 GLN A C 1
ATOM 3011 O O . GLN A 1 363 ? -4.574 -0.229 4.099 1.00 88.00 363 GLN A O 1
ATOM 3016 N N . SER A 1 364 ? -6.061 0.613 5.548 1.00 86.06 364 SER A N 1
ATOM 3017 C CA . SER A 1 364 ? -6.092 -0.564 6.400 1.00 86.06 364 SER A CA 1
ATOM 3018 C C . SER A 1 364 ? -6.715 -1.779 5.722 1.00 86.06 364 SER A C 1
ATOM 3020 O O . SER A 1 364 ? -6.171 -2.877 5.831 1.00 86.06 364 SER A O 1
ATOM 3022 N N . ILE A 1 365 ? -7.812 -1.588 4.982 1.00 87.50 365 ILE A N 1
ATOM 3023 C CA . ILE A 1 365 ? -8.434 -2.650 4.179 1.00 87.50 365 ILE A CA 1
ATOM 3024 C C . ILE A 1 365 ? -7.449 -3.147 3.114 1.00 87.50 365 ILE A C 1
ATOM 3026 O O . ILE A 1 365 ? -7.250 -4.355 2.976 1.00 87.50 365 ILE A O 1
ATOM 3030 N N . ILE A 1 366 ? -6.786 -2.228 2.401 1.00 90.38 366 ILE A N 1
ATOM 3031 C CA . ILE A 1 366 ? -5.773 -2.572 1.393 1.00 90.38 366 ILE A CA 1
ATOM 3032 C C . ILE A 1 366 ? -4.609 -3.322 2.047 1.00 90.38 366 ILE A C 1
ATOM 3034 O O . ILE A 1 366 ? -4.190 -4.355 1.537 1.00 90.38 366 ILE A O 1
ATOM 3038 N N . LYS A 1 367 ? -4.107 -2.858 3.198 1.00 89.75 367 LYS A N 1
ATOM 3039 C CA . LYS A 1 367 ? -2.999 -3.497 3.925 1.00 89.75 367 LYS A CA 1
ATOM 3040 C C . LYS A 1 367 ? -3.360 -4.905 4.398 1.00 89.75 367 LYS A C 1
ATOM 3042 O O . LYS A 1 367 ? -2.528 -5.803 4.283 1.00 89.75 367 LYS A O 1
ATOM 3047 N N . PHE A 1 368 ? -4.582 -5.103 4.890 1.00 89.25 368 PHE A N 1
ATOM 3048 C CA . PHE A 1 368 ? -5.094 -6.421 5.259 1.00 89.25 368 PHE A CA 1
ATOM 3049 C C . PHE A 1 368 ? -5.095 -7.366 4.050 1.00 89.25 368 PHE A C 1
ATOM 3051 O O . PHE A 1 368 ? -4.405 -8.383 4.073 1.00 89.25 368 PHE A O 1
ATOM 3058 N N . LYS A 1 369 ? -5.775 -6.989 2.960 1.00 90.56 369 LYS A N 1
ATOM 3059 C CA . LYS A 1 369 ? -5.867 -7.792 1.726 1.00 90.56 369 LYS A CA 1
ATOM 3060 C C . LYS A 1 369 ? -4.497 -8.076 1.104 1.00 90.56 369 LYS A C 1
ATOM 3062 O O . LYS A 1 369 ? -4.203 -9.201 0.693 1.00 90.56 369 LYS A O 1
ATOM 3067 N N . TRP A 1 370 ? -3.632 -7.062 1.085 1.00 92.50 370 TRP A N 1
ATOM 3068 C CA . TRP A 1 370 ? -2.266 -7.166 0.586 1.00 92.50 370 TRP A CA 1
ATOM 3069 C C . TRP A 1 370 ? -1.467 -8.219 1.350 1.00 92.50 370 TRP A C 1
ATOM 3071 O O . TRP A 1 370 ? -0.887 -9.112 0.738 1.00 92.50 370 TRP A O 1
ATOM 3081 N N . ASN A 1 371 ? -1.463 -8.142 2.682 1.00 91.12 371 ASN A N 1
ATOM 3082 C CA . ASN A 1 371 ? -0.686 -9.054 3.517 1.00 91.12 371 ASN A CA 1
ATOM 3083 C C . ASN A 1 371 ? -1.287 -10.463 3.578 1.00 91.12 371 ASN A C 1
ATOM 3085 O O . ASN A 1 371 ? -0.531 -11.423 3.680 1.00 91.12 371 ASN A O 1
ATOM 3089 N N . GLN A 1 372 ? -2.613 -10.588 3.489 1.00 89.69 372 GLN A N 1
ATOM 3090 C CA . GLN A 1 372 ? -3.302 -11.867 3.636 1.00 89.69 372 GLN A CA 1
ATOM 3091 C C . GLN A 1 372 ? -3.123 -12.790 2.423 1.00 89.69 372 GLN A C 1
ATOM 3093 O O . GLN A 1 372 ? -2.948 -13.994 2.599 1.00 89.69 372 GLN A O 1
ATOM 3098 N N . TYR A 1 373 ? -3.171 -12.261 1.193 1.00 89.88 373 TYR A N 1
ATOM 3099 C CA . TYR A 1 373 ? -3.066 -13.104 -0.009 1.00 89.88 373 TYR A CA 1
ATOM 3100 C C . TYR A 1 373 ? -2.293 -12.487 -1.176 1.00 89.88 373 TYR A C 1
ATOM 3102 O O . TYR A 1 373 ? -1.556 -13.210 -1.850 1.00 89.88 373 TYR A O 1
ATOM 3110 N N . ALA A 1 374 ? -2.428 -11.186 -1.455 1.00 91.94 374 ALA A N 1
ATOM 3111 C CA . ALA A 1 374 ? -1.880 -10.632 -2.697 1.00 91.94 374 ALA A CA 1
ATOM 3112 C C . ALA A 1 374 ? -0.342 -10.615 -2.697 1.00 91.94 374 ALA A C 1
ATOM 3114 O O . ALA A 1 374 ? 0.284 -11.056 -3.661 1.00 91.94 374 ALA A O 1
ATOM 3115 N N . LYS A 1 375 ? 0.285 -10.188 -1.595 1.00 92.62 375 LYS A N 1
ATOM 3116 C CA . LYS A 1 375 ? 1.745 -10.079 -1.482 1.00 92.62 375 LYS A CA 1
ATOM 3117 C C . LYS A 1 375 ? 2.436 -11.424 -1.697 1.00 92.62 375 LYS A C 1
ATOM 3119 O O . LYS A 1 375 ? 3.310 -11.519 -2.553 1.00 92.62 375 LYS A O 1
ATOM 3124 N N . SER A 1 376 ? 2.025 -12.463 -0.966 1.00 91.62 376 SER A N 1
ATOM 3125 C CA . SER A 1 376 ? 2.625 -13.801 -1.084 1.00 91.62 376 SER A CA 1
ATOM 3126 C C . SER A 1 376 ? 2.455 -14.377 -2.496 1.00 91.62 376 SER A C 1
ATOM 3128 O O . SER A 1 376 ? 3.401 -14.918 -3.066 1.00 91.62 376 SER A O 1
ATOM 3130 N N . PHE A 1 377 ? 1.287 -14.175 -3.111 1.00 91.94 377 PHE A N 1
ATOM 3131 C CA . PHE A 1 377 ? 1.022 -14.614 -4.479 1.00 91.94 377 PHE A CA 1
ATOM 3132 C C . PHE A 1 377 ? 1.979 -13.991 -5.506 1.00 91.94 377 PHE A C 1
ATOM 3134 O O . PHE A 1 377 ? 2.578 -14.710 -6.311 1.00 91.94 377 PHE A O 1
ATOM 3141 N N . TYR A 1 378 ? 2.157 -12.668 -5.473 1.00 92.44 378 TYR A N 1
ATOM 3142 C CA . TYR A 1 378 ? 3.061 -11.988 -6.401 1.00 92.44 378 TYR A CA 1
ATOM 3143 C C . TYR A 1 378 ? 4.540 -12.256 -6.077 1.00 92.44 378 TYR A C 1
ATOM 3145 O O . TYR A 1 378 ? 5.337 -12.387 -7.003 1.00 92.44 378 TYR A O 1
ATOM 3153 N N . GLN A 1 379 ? 4.913 -12.409 -4.800 1.00 93.44 379 GLN A N 1
ATOM 3154 C CA . GLN A 1 379 ? 6.281 -12.767 -4.400 1.00 93.44 379 GLN A CA 1
ATOM 3155 C C . GLN A 1 379 ? 6.688 -14.152 -4.910 1.00 93.44 379 GLN A C 1
ATOM 3157 O O . GLN A 1 379 ? 7.768 -14.297 -5.476 1.00 93.44 379 GLN A O 1
ATOM 3162 N N . ASN A 1 380 ? 5.815 -15.155 -4.795 1.00 93.12 380 ASN A N 1
ATOM 3163 C CA . ASN A 1 380 ? 6.102 -16.494 -5.315 1.00 93.12 380 ASN A CA 1
ATOM 3164 C C . ASN A 1 380 ? 6.338 -16.466 -6.832 1.00 93.12 380 ASN A C 1
ATOM 3166 O O . ASN A 1 380 ? 7.276 -17.081 -7.335 1.00 93.12 380 ASN A O 1
ATOM 3170 N N . ARG A 1 381 ? 5.530 -15.692 -7.566 1.00 93.06 381 ARG A N 1
ATOM 3171 C CA . ARG A 1 381 ? 5.715 -15.486 -9.011 1.00 93.06 381 ARG A CA 1
ATOM 3172 C C . ARG A 1 381 ? 7.010 -14.756 -9.333 1.00 93.06 381 ARG A C 1
ATOM 3174 O O . ARG A 1 381 ? 7.678 -15.126 -10.291 1.00 93.06 381 ARG A O 1
ATOM 3181 N N . PHE A 1 382 ? 7.373 -13.760 -8.533 1.00 95.25 382 PHE A N 1
ATOM 3182 C CA . PHE A 1 382 ? 8.637 -13.056 -8.687 1.00 95.25 382 PHE A CA 1
ATOM 3183 C C . PHE A 1 382 ? 9.830 -14.005 -8.526 1.00 95.25 382 PHE A C 1
ATOM 3185 O O . PHE A 1 382 ? 10.710 -14.002 -9.379 1.00 95.25 382 PHE A O 1
ATOM 3192 N N . TYR A 1 383 ? 9.830 -14.882 -7.517 1.00 94.75 383 TYR A N 1
ATOM 3193 C CA . TYR A 1 383 ? 10.898 -15.875 -7.349 1.00 94.75 383 TYR A CA 1
ATOM 3194 C C . TYR A 1 383 ? 10.974 -16.866 -8.517 1.00 94.75 383 TYR A C 1
ATOM 3196 O O . TYR A 1 383 ? 12.065 -17.125 -9.019 1.00 94.75 383 TYR A O 1
ATOM 3204 N N . ILE A 1 384 ? 9.833 -17.362 -9.008 1.00 95.12 384 ILE A N 1
ATOM 3205 C CA . ILE A 1 384 ? 9.790 -18.209 -10.214 1.00 95.12 384 ILE A CA 1
ATOM 3206 C C . ILE A 1 384 ? 10.362 -17.453 -11.425 1.00 95.12 384 ILE A C 1
ATOM 3208 O O . ILE A 1 384 ? 11.122 -18.011 -12.214 1.00 95.12 384 ILE A O 1
ATOM 3212 N N . TYR A 1 385 ? 10.044 -16.165 -11.559 1.00 95.56 385 TYR A N 1
ATOM 3213 C CA . TYR A 1 385 ? 10.558 -15.330 -12.640 1.00 95.56 385 TYR A CA 1
ATOM 3214 C C . TYR A 1 385 ? 12.061 -15.029 -12.512 1.00 95.56 385 TYR A C 1
ATOM 3216 O O . TYR A 1 385 ? 12.755 -14.949 -13.521 1.00 95.56 385 TYR A O 1
ATOM 3224 N N . LEU A 1 386 ? 12.603 -14.921 -11.296 1.00 94.88 386 LEU A N 1
ATOM 3225 C CA . LEU A 1 386 ? 14.048 -14.786 -11.087 1.00 94.88 386 LEU A CA 1
ATOM 3226 C C . LEU A 1 386 ? 14.816 -16.025 -11.559 1.00 94.88 386 LEU A C 1
ATOM 3228 O O . LEU A 1 386 ? 15.911 -15.880 -12.097 1.00 94.88 386 LEU A O 1
ATOM 3232 N N . ILE A 1 387 ? 14.237 -17.223 -11.426 1.00 95.12 387 ILE A N 1
ATOM 3233 C CA . ILE A 1 387 ? 14.820 -18.453 -11.987 1.00 95.12 387 ILE A CA 1
ATOM 3234 C C . ILE A 1 387 ? 14.872 -18.361 -13.517 1.00 95.12 387 ILE A C 1
ATOM 3236 O O . ILE A 1 387 ? 15.904 -18.672 -14.111 1.00 95.12 387 ILE A O 1
ATOM 3240 N N . PHE A 1 388 ? 13.800 -17.871 -14.154 1.00 95.25 388 PHE A N 1
ATOM 3241 C CA . PHE A 1 388 ? 13.800 -17.589 -15.593 1.00 95.25 388 PHE A CA 1
ATOM 3242 C C . PHE A 1 388 ? 14.898 -16.587 -15.963 1.00 95.25 388 PHE A C 1
ATOM 3244 O O . PHE A 1 388 ? 15.701 -16.877 -16.843 1.00 95.25 388 PHE A O 1
ATOM 3251 N N . MET A 1 389 ? 14.993 -15.454 -15.259 1.00 94.44 389 MET A N 1
ATOM 3252 C CA . MET A 1 389 ? 16.010 -14.432 -15.530 1.00 94.44 389 MET A CA 1
ATOM 3253 C C . MET A 1 389 ? 17.427 -14.986 -15.393 1.00 94.44 389 MET A C 1
ATOM 3255 O O . MET A 1 389 ? 18.251 -14.752 -16.269 1.00 94.44 389 MET A O 1
ATOM 3259 N N . ALA A 1 390 ? 17.716 -15.742 -14.333 1.00 94.31 390 ALA A N 1
ATOM 3260 C CA . ALA A 1 390 ? 19.029 -16.344 -14.130 1.00 94.31 390 ALA A CA 1
ATOM 3261 C C . ALA A 1 390 ? 19.373 -17.340 -15.249 1.00 94.31 390 ALA A C 1
ATOM 3263 O O . ALA A 1 390 ? 20.463 -17.270 -15.816 1.00 94.31 390 ALA A O 1
ATOM 3264 N N . SER A 1 391 ? 18.431 -18.217 -15.616 1.00 92.75 391 SER A N 1
ATOM 3265 C CA . SER A 1 391 ? 18.615 -19.180 -16.708 1.00 92.75 391 SER A CA 1
ATOM 3266 C C . SER A 1 391 ? 18.776 -18.495 -18.067 1.00 92.75 391 SER A C 1
ATOM 3268 O O . SER A 1 391 ? 19.584 -18.935 -18.879 1.00 92.75 391 SER A O 1
ATOM 3270 N N . PHE A 1 392 ? 18.024 -17.426 -18.324 1.00 92.25 392 PHE A N 1
ATOM 3271 C CA . PHE A 1 392 ? 18.067 -16.684 -19.581 1.00 92.25 392 PHE A CA 1
ATOM 3272 C C . PHE A 1 392 ? 19.341 -15.843 -19.710 1.00 92.25 392 PHE A C 1
ATOM 3274 O O . PHE A 1 392 ? 19.984 -15.843 -20.755 1.00 92.25 392 PHE A O 1
ATOM 3281 N N . ILE A 1 393 ? 19.759 -15.175 -18.632 1.00 91.38 393 ILE A N 1
ATOM 3282 C CA . ILE A 1 393 ? 21.039 -14.462 -18.573 1.00 91.38 393 ILE A CA 1
ATOM 3283 C C . ILE A 1 393 ? 22.190 -15.447 -18.798 1.00 91.38 393 ILE A C 1
ATOM 3285 O O . ILE A 1 393 ? 23.083 -15.169 -19.597 1.00 91.38 393 ILE A O 1
ATOM 3289 N N . PHE A 1 394 ? 22.148 -16.611 -18.144 1.00 89.94 394 PHE A N 1
ATOM 3290 C CA . PHE A 1 394 ? 23.136 -17.663 -18.353 1.00 89.94 394 PHE A CA 1
ATOM 3291 C C . PHE A 1 394 ? 23.160 -18.140 -19.815 1.00 89.94 394 PHE A C 1
ATOM 3293 O O . PHE A 1 394 ? 24.240 -18.201 -20.396 1.00 89.94 394 PHE A O 1
ATOM 3300 N N . ASP A 1 395 ? 22.000 -18.385 -20.437 1.00 87.62 395 ASP A N 1
ATOM 3301 C CA . ASP A 1 395 ? 21.886 -18.734 -21.866 1.00 87.62 395 ASP A CA 1
ATOM 3302 C C . ASP A 1 395 ? 22.534 -17.675 -22.773 1.00 87.62 395 ASP A C 1
ATOM 3304 O O . ASP A 1 395 ? 23.346 -18.002 -23.640 1.00 87.62 395 ASP A O 1
ATOM 3308 N N . ILE A 1 396 ? 22.243 -16.389 -22.534 1.00 86.94 396 ILE A N 1
ATOM 3309 C CA . ILE A 1 396 ? 22.809 -15.276 -23.306 1.00 86.94 396 ILE A CA 1
ATOM 3310 C C . ILE A 1 396 ? 24.329 -15.238 -23.178 1.00 86.94 396 ILE A C 1
ATOM 3312 O O . ILE A 1 396 ? 25.014 -15.179 -24.204 1.00 86.94 396 ILE A O 1
ATOM 3316 N N . PHE A 1 397 ? 24.850 -15.246 -21.948 1.00 84.75 397 PHE A N 1
ATOM 3317 C CA . PHE A 1 397 ? 26.288 -15.175 -21.700 1.00 84.75 397 PHE A CA 1
ATOM 3318 C C . PHE A 1 397 ? 26.999 -16.368 -22.321 1.00 84.75 397 PHE A C 1
ATOM 3320 O O . PHE A 1 397 ? 27.964 -16.198 -23.066 1.00 84.75 397 PHE A O 1
ATOM 3327 N N . TYR A 1 398 ? 26.482 -17.565 -22.068 1.00 82.38 398 TYR A N 1
ATOM 3328 C CA . TYR A 1 398 ? 27.056 -18.793 -22.571 1.00 82.38 398 TYR A CA 1
ATOM 3329 C C . TYR A 1 398 ? 27.091 -18.824 -24.103 1.00 82.38 398 TYR A C 1
ATOM 3331 O O . TYR A 1 398 ? 28.151 -19.045 -24.683 1.00 82.38 398 TYR A O 1
ATOM 3339 N N . GLN A 1 399 ? 25.975 -18.518 -24.773 1.00 77.25 399 GLN A N 1
ATOM 3340 C CA . GLN A 1 399 ? 25.910 -18.510 -26.236 1.00 77.25 399 GLN A CA 1
ATOM 3341 C C . GLN A 1 399 ? 26.857 -17.470 -26.847 1.00 77.25 399 GLN A C 1
ATOM 3343 O O . GLN A 1 399 ? 27.508 -17.745 -27.852 1.00 77.25 399 GLN A O 1
ATOM 3348 N N . THR A 1 400 ? 26.955 -16.289 -26.233 1.00 77.00 400 THR A N 1
ATOM 3349 C CA . THR A 1 400 ? 27.812 -15.210 -26.740 1.00 77.00 400 THR A CA 1
ATOM 3350 C C . THR A 1 400 ? 29.288 -15.591 -26.616 1.00 77.00 400 THR A C 1
ATOM 3352 O O . THR A 1 400 ? 30.012 -15.545 -27.605 1.00 77.00 400 THR A O 1
ATOM 3355 N N . TYR A 1 401 ? 29.737 -16.078 -25.457 1.00 72.19 401 TYR A N 1
ATOM 3356 C CA . TYR A 1 401 ? 31.134 -16.495 -25.279 1.00 72.19 401 TYR A CA 1
ATOM 3357 C C . TYR A 1 401 ? 31.490 -17.776 -26.050 1.00 72.19 401 TYR A C 1
ATOM 3359 O O . TYR A 1 401 ? 32.601 -17.887 -26.571 1.00 72.19 401 TYR A O 1
ATOM 3367 N N . ALA A 1 402 ? 30.559 -18.725 -26.180 1.00 68.06 402 ALA A N 1
ATOM 3368 C CA . ALA A 1 402 ? 30.763 -19.931 -26.984 1.00 68.06 402 ALA A CA 1
ATOM 3369 C C . ALA A 1 402 ? 30.893 -19.610 -28.485 1.00 68.06 402 ALA A C 1
ATOM 3371 O O . ALA A 1 402 ? 31.709 -20.230 -29.169 1.00 68.06 402 ALA A O 1
ATOM 3372 N N . SER A 1 403 ? 30.150 -18.614 -28.987 1.00 62.62 403 SER A N 1
ATOM 3373 C CA . SER A 1 403 ? 30.287 -18.146 -30.376 1.00 62.62 403 SER A CA 1
ATOM 3374 C C . SER A 1 403 ? 31.624 -17.451 -30.661 1.00 62.62 403 SER A C 1
ATOM 3376 O O . SER A 1 403 ? 32.133 -17.536 -31.771 1.00 62.62 403 SER A O 1
ATOM 3378 N N . VAL A 1 404 ? 32.239 -16.813 -29.659 1.00 61.19 404 VAL A N 1
ATOM 3379 C CA . VAL A 1 404 ? 33.557 -16.175 -29.820 1.00 61.19 404 VAL A CA 1
ATOM 3380 C C . VAL A 1 404 ? 34.659 -17.233 -29.925 1.00 61.19 404 VAL A C 1
ATOM 3382 O O . VAL A 1 404 ? 35.474 -17.179 -30.838 1.00 61.19 404 VAL A O 1
ATOM 3385 N N . LYS A 1 405 ? 34.627 -18.265 -29.070 1.00 55.53 405 LYS A N 1
ATOM 3386 C CA . LYS A 1 405 ? 35.604 -19.373 -29.094 1.00 55.53 405 LYS A CA 1
ATOM 3387 C C . LYS A 1 405 ? 35.592 -20.208 -30.377 1.00 55.53 405 LYS A C 1
ATOM 3389 O O . LYS A 1 405 ? 36.570 -20.886 -30.654 1.00 55.53 405 LYS A O 1
ATOM 3394 N N . SER A 1 406 ? 34.489 -20.199 -31.122 1.00 53.50 406 SER A N 1
ATOM 3395 C CA . SER A 1 406 ? 34.371 -20.918 -32.397 1.00 53.50 406 SER A CA 1
ATOM 3396 C C . SER A 1 406 ? 34.888 -20.111 -33.595 1.00 53.50 406 SER A C 1
ATOM 3398 O O . SER A 1 406 ? 35.138 -20.703 -34.641 1.00 53.50 406 SER A O 1
ATOM 3400 N N . ASN A 1 407 ? 35.093 -18.797 -33.442 1.00 51.88 407 ASN A N 1
ATOM 3401 C CA . ASN A 1 407 ? 35.626 -17.921 -34.491 1.00 51.88 407 ASN A CA 1
ATOM 3402 C C . ASN A 1 407 ? 37.155 -17.731 -34.424 1.00 51.88 407 ASN A C 1
ATOM 3404 O O . ASN A 1 407 ? 37.751 -17.356 -35.435 1.00 51.88 407 ASN A O 1
ATOM 3408 N N . ASP A 1 408 ? 37.800 -18.021 -33.289 1.00 46.50 408 ASP A N 1
ATOM 3409 C CA . ASP A 1 408 ? 39.265 -18.027 -33.172 1.00 46.50 408 ASP A CA 1
ATOM 3410 C C . ASP A 1 408 ? 39.831 -19.335 -33.758 1.00 46.50 408 ASP A C 1
ATOM 3412 O O . ASP A 1 408 ? 40.005 -20.345 -33.077 1.00 46.50 408 ASP A O 1
ATOM 3416 N N . GLY A 1 409 ? 40.061 -19.335 -35.073 1.00 51.72 409 GLY A N 1
ATOM 3417 C CA . GLY A 1 409 ? 40.559 -20.480 -35.832 1.00 51.72 409 GLY A CA 1
ATOM 3418 C C . GLY A 1 409 ? 42.040 -20.800 -35.599 1.00 51.72 409 GLY A C 1
ATOM 3419 O O . GLY A 1 409 ? 42.890 -20.389 -36.387 1.00 51.72 409 GLY A O 1
ATOM 3420 N N . GLU A 1 410 ? 42.352 -21.617 -34.593 1.00 48.59 410 GLU A N 1
ATOM 3421 C CA . GLU A 1 410 ? 43.584 -22.419 -34.588 1.00 48.59 410 GLU A CA 1
ATOM 3422 C C . GLU A 1 410 ? 43.311 -23.809 -35.192 1.00 48.59 410 GLU A C 1
ATOM 3424 O O . GLU A 1 410 ? 42.324 -24.462 -34.854 1.00 48.59 410 GLU A O 1
ATOM 3429 N N . LEU A 1 411 ? 44.174 -24.253 -36.119 1.00 49.59 411 LEU A N 1
ATOM 3430 C CA . LEU A 1 411 ? 44.042 -25.531 -36.834 1.00 49.59 411 LEU A CA 1
ATOM 3431 C C . LEU A 1 411 ? 43.854 -26.718 -35.860 1.00 49.59 411 LEU A C 1
ATOM 3433 O O . LEU A 1 411 ? 44.607 -26.819 -34.887 1.00 49.59 411 LEU A O 1
ATOM 3437 N N . PRO A 1 412 ? 42.915 -27.650 -36.121 1.00 47.59 412 PRO A N 1
ATOM 3438 C CA . PRO A 1 412 ? 42.684 -28.771 -35.223 1.00 47.59 412 PRO A CA 1
ATOM 3439 C C . PRO A 1 412 ? 43.799 -29.815 -35.361 1.00 47.59 412 PRO A C 1
ATOM 3441 O O . PRO A 1 412 ? 43.975 -30.436 -36.409 1.00 47.59 412 PRO A O 1
ATOM 3444 N N . ASP A 1 413 ? 44.537 -30.016 -34.271 1.00 47.09 413 ASP A N 1
ATOM 3445 C CA . ASP A 1 413 ? 45.407 -31.173 -34.062 1.00 47.09 413 ASP A CA 1
ATOM 3446 C C . ASP A 1 413 ? 44.523 -32.420 -33.855 1.00 47.09 413 ASP A C 1
ATOM 3448 O O . ASP A 1 413 ? 43.508 -32.350 -33.158 1.00 47.09 413 ASP A O 1
ATOM 3452 N N . GLN A 1 414 ? 44.858 -33.564 -34.462 1.00 52.91 414 GLN A N 1
ATOM 3453 C CA . GLN A 1 414 ? 43.953 -34.732 -34.553 1.00 52.91 414 GLN A CA 1
ATOM 3454 C C . GLN A 1 414 ? 43.554 -35.337 -33.191 1.00 52.91 414 GLN A C 1
ATOM 3456 O O . GLN A 1 414 ? 42.542 -36.026 -33.102 1.00 52.91 414 GLN A O 1
ATOM 3461 N N . SER A 1 415 ? 44.294 -35.039 -32.121 1.00 51.28 415 SER A N 1
ATOM 3462 C CA . SER A 1 415 ? 43.978 -35.427 -30.739 1.00 51.28 415 SER A CA 1
ATOM 3463 C C . SER A 1 415 ? 42.973 -34.500 -30.034 1.00 51.28 415 SER A C 1
ATOM 3465 O O . SER A 1 415 ? 42.402 -34.897 -29.021 1.00 51.28 415 SER A O 1
ATOM 3467 N N . LYS A 1 416 ? 42.709 -33.293 -30.562 1.00 49.97 416 LYS A N 1
ATOM 3468 C CA . LYS A 1 416 ? 41.684 -32.365 -30.044 1.00 49.97 416 LYS A CA 1
ATOM 3469 C C . LYS A 1 416 ? 40.283 -32.652 -30.592 1.00 49.97 416 LYS A C 1
ATOM 3471 O O . LYS A 1 416 ? 39.312 -32.235 -29.980 1.00 49.97 416 LYS A O 1
ATOM 3476 N N . VAL A 1 417 ? 40.158 -33.408 -31.686 1.00 50.97 417 VAL A N 1
ATOM 3477 C CA . VAL A 1 417 ? 38.875 -33.654 -32.377 1.00 50.97 417 VAL A CA 1
ATOM 3478 C C . VAL A 1 417 ? 37.890 -34.479 -31.532 1.00 50.97 417 VAL A C 1
ATOM 3480 O O . VAL A 1 417 ? 36.694 -34.192 -31.541 1.00 50.97 417 VAL A O 1
ATOM 3483 N N . GLU A 1 418 ? 38.364 -35.458 -30.752 1.00 49.56 418 GLU A N 1
ATOM 3484 C CA . GLU A 1 418 ? 37.496 -36.222 -29.837 1.00 49.56 418 GLU A CA 1
ATOM 3485 C C . GLU A 1 418 ? 37.071 -35.378 -28.621 1.00 49.56 418 GLU A C 1
ATOM 3487 O O . GLU A 1 418 ? 35.881 -35.335 -28.304 1.00 49.56 418 GLU A O 1
ATOM 3492 N N . GLN A 1 419 ? 37.993 -34.614 -28.017 1.00 49.12 419 GLN A N 1
ATOM 3493 C CA . GLN A 1 419 ? 37.673 -33.684 -26.921 1.00 49.12 419 GLN A CA 1
ATOM 3494 C C . GLN A 1 419 ? 36.738 -32.547 -27.363 1.00 49.12 419 GLN A C 1
ATOM 3496 O O . GLN A 1 419 ? 35.798 -32.222 -26.640 1.00 49.12 419 GLN A O 1
ATOM 3501 N N . ASP A 1 420 ? 36.931 -31.978 -28.554 1.00 51.19 420 ASP A N 1
ATOM 3502 C CA . ASP A 1 420 ? 36.076 -30.920 -29.100 1.00 51.19 420 ASP A CA 1
ATOM 3503 C C . ASP A 1 420 ? 34.664 -31.429 -29.421 1.00 51.19 420 ASP A C 1
ATOM 3505 O O . ASP A 1 420 ? 33.702 -30.676 -29.274 1.00 51.19 420 ASP A O 1
ATOM 3509 N N . SER A 1 421 ? 34.506 -32.708 -29.788 1.00 53.41 421 SER A N 1
ATOM 3510 C CA . SER A 1 421 ? 33.192 -33.310 -30.051 1.00 53.41 421 SER A CA 1
ATOM 3511 C C . SER A 1 421 ? 32.375 -33.554 -28.773 1.00 53.41 421 SER A C 1
ATOM 3513 O O . SER A 1 421 ? 31.183 -33.234 -28.741 1.00 53.41 421 SER A O 1
ATOM 3515 N N . GLU A 1 422 ? 33.004 -34.024 -27.688 1.00 52.97 422 GLU A N 1
ATOM 3516 C CA . GLU A 1 422 ? 32.354 -34.162 -26.375 1.00 52.97 422 GLU A CA 1
ATOM 3517 C C . GLU A 1 422 ? 32.034 -32.792 -25.763 1.00 52.97 422 GLU A C 1
ATOM 3519 O O . GLU A 1 422 ? 30.936 -32.586 -25.237 1.00 52.97 422 GLU A O 1
ATOM 3524 N N . ILE A 1 423 ? 32.948 -31.822 -25.896 1.00 56.66 423 ILE A N 1
ATOM 3525 C CA . ILE A 1 423 ? 32.726 -30.439 -25.461 1.00 56.66 423 ILE A CA 1
ATOM 3526 C C . ILE A 1 423 ? 31.585 -29.807 -26.277 1.00 56.66 423 ILE A C 1
ATOM 3528 O O . ILE A 1 423 ? 30.680 -29.227 -25.684 1.00 56.66 423 ILE A O 1
ATOM 3532 N N . GLN A 1 424 ? 31.533 -29.965 -27.605 1.00 55.59 424 GLN A N 1
ATOM 3533 C CA . GLN A 1 424 ? 30.421 -29.469 -28.434 1.00 55.59 424 GLN A CA 1
ATOM 3534 C C . GLN A 1 424 ? 29.071 -30.116 -28.084 1.00 55.59 424 GLN A C 1
ATOM 3536 O O . GLN A 1 424 ? 28.054 -29.418 -28.051 1.00 55.59 424 GLN A O 1
ATOM 3541 N N . GLN A 1 425 ? 29.037 -31.416 -27.780 1.00 57.78 425 GLN A N 1
ATOM 3542 C CA . GLN A 1 425 ? 27.810 -32.103 -27.360 1.00 57.78 425 GLN A CA 1
ATOM 3543 C C . GLN A 1 425 ? 27.334 -31.654 -25.974 1.00 57.78 425 GLN A C 1
ATOM 3545 O O . GLN A 1 425 ? 26.142 -31.383 -25.798 1.00 57.78 425 GLN A O 1
ATOM 3550 N N . LEU A 1 426 ? 28.246 -31.512 -25.005 1.00 58.97 426 LEU A N 1
ATOM 3551 C CA . LEU A 1 426 ? 27.938 -30.974 -23.677 1.00 58.97 426 LEU A CA 1
ATOM 3552 C C . LEU A 1 426 ? 27.382 -29.545 -23.789 1.00 58.97 426 LEU A C 1
ATOM 3554 O O . LEU A 1 426 ? 26.384 -29.201 -23.151 1.00 58.97 426 LEU A O 1
ATOM 3558 N N . ASN A 1 427 ? 27.976 -28.746 -24.677 1.00 70.06 427 ASN A N 1
ATOM 3559 C CA . ASN A 1 427 ? 27.561 -27.380 -24.966 1.00 70.06 427 ASN A CA 1
ATOM 3560 C C . ASN A 1 427 ? 26.149 -27.309 -25.582 1.00 70.06 427 ASN A C 1
ATOM 3562 O O . ASN A 1 427 ? 25.362 -26.417 -25.251 1.00 70.06 427 ASN A O 1
ATOM 3566 N N . MET A 1 428 ? 25.795 -28.274 -26.437 1.00 71.25 428 MET A N 1
ATOM 3567 C CA . MET A 1 428 ? 24.467 -28.371 -27.049 1.00 71.25 428 MET A CA 1
ATOM 3568 C C . MET A 1 428 ? 23.392 -28.782 -26.034 1.00 71.25 428 MET A C 1
ATOM 3570 O O . MET A 1 428 ? 22.313 -28.187 -26.006 1.00 71.25 428 MET A O 1
ATOM 3574 N N . TRP A 1 429 ? 23.692 -29.746 -25.159 1.00 79.00 429 TRP A N 1
ATOM 3575 C CA . TRP A 1 429 ? 22.787 -30.159 -24.082 1.00 79.00 429 TRP A CA 1
ATOM 3576 C C . TRP A 1 429 ? 22.518 -29.031 -23.087 1.00 79.00 429 TRP A C 1
ATOM 3578 O O . TRP A 1 429 ? 21.360 -28.793 -22.737 1.00 79.00 429 TRP A O 1
ATOM 3588 N N . LEU A 1 430 ? 23.556 -28.291 -22.687 1.00 79.38 430 LEU A N 1
ATOM 3589 C CA . LEU A 1 430 ? 23.419 -27.103 -21.841 1.00 79.38 430 LEU A CA 1
ATOM 3590 C C . LEU A 1 430 ? 22.498 -26.059 -22.488 1.00 79.38 430 LEU A C 1
ATOM 3592 O O . LEU A 1 430 ? 21.527 -25.650 -21.852 1.00 79.38 430 LEU A O 1
ATOM 3596 N N . LYS A 1 431 ? 22.719 -25.717 -23.765 1.00 79.25 431 LYS A N 1
ATOM 3597 C CA . LYS A 1 431 ? 21.879 -24.775 -24.532 1.00 79.25 431 LYS A CA 1
ATOM 3598 C C . LYS A 1 431 ? 20.410 -25.207 -24.624 1.00 79.25 431 LYS A C 1
ATOM 3600 O O . LYS A 1 431 ? 19.501 -24.386 -24.535 1.00 79.25 431 LYS A O 1
ATOM 3605 N N . ILE A 1 432 ? 20.147 -26.495 -24.833 1.00 84.62 432 ILE A N 1
ATOM 3606 C CA . ILE A 1 432 ? 18.770 -27.005 -24.896 1.00 84.62 432 ILE A CA 1
ATOM 3607 C C . ILE A 1 432 ? 18.136 -26.969 -23.500 1.00 84.62 432 ILE A C 1
ATOM 3609 O O . ILE A 1 432 ? 16.993 -26.539 -23.355 1.00 84.62 432 ILE A O 1
ATOM 3613 N N . SER A 1 433 ? 18.880 -27.364 -22.463 1.00 88.56 433 SER A N 1
ATOM 3614 C CA . SER A 1 433 ? 18.374 -27.424 -21.088 1.00 88.56 433 SER A CA 1
ATOM 3615 C C . SER A 1 433 ? 17.925 -26.057 -20.553 1.00 88.56 433 SER A C 1
ATOM 3617 O O . SER A 1 433 ? 16.825 -25.950 -20.011 1.00 88.56 433 SER A O 1
ATOM 3619 N N . THR A 1 434 ? 18.707 -24.994 -20.776 1.00 88.19 434 THR A N 1
ATOM 3620 C CA . THR A 1 434 ? 18.386 -23.619 -20.351 1.00 88.19 434 THR A CA 1
ATOM 3621 C C . THR A 1 434 ? 17.115 -23.113 -21.028 1.00 88.19 434 THR A C 1
ATOM 3623 O O . THR A 1 434 ? 16.244 -22.532 -20.375 1.00 88.19 434 THR A O 1
ATOM 3626 N N . LYS A 1 435 ? 16.952 -23.391 -22.326 1.00 89.25 435 LYS A N 1
ATOM 3627 C CA . LYS A 1 435 ? 15.751 -23.027 -23.090 1.00 89.25 435 LYS A CA 1
ATOM 3628 C C . LYS A 1 435 ? 14.521 -23.808 -22.666 1.00 89.25 435 LYS A C 1
ATOM 3630 O O . LYS A 1 435 ? 13.439 -23.225 -22.602 1.00 89.25 435 LYS A O 1
ATOM 3635 N N . VAL A 1 436 ? 14.666 -25.093 -22.349 1.00 92.06 436 VAL A N 1
ATOM 3636 C CA . VAL A 1 436 ? 13.570 -25.914 -21.816 1.00 92.06 436 VAL A CA 1
ATOM 3637 C C . VAL A 1 436 ? 13.111 -25.366 -20.466 1.00 92.06 436 VAL A C 1
ATOM 3639 O O . VAL A 1 436 ? 11.913 -25.159 -20.283 1.00 92.06 436 VAL A O 1
ATOM 3642 N N . ILE A 1 437 ? 14.039 -25.038 -19.558 1.00 93.81 437 ILE A N 1
ATOM 3643 C CA . ILE A 1 437 ? 13.716 -24.410 -18.265 1.00 93.81 437 ILE A CA 1
ATOM 3644 C C . ILE A 1 437 ? 12.959 -23.094 -18.483 1.00 93.81 437 ILE A C 1
ATOM 3646 O O . ILE A 1 437 ? 11.880 -22.898 -17.920 1.00 93.81 437 ILE A O 1
ATOM 3650 N N . CYS A 1 438 ? 13.478 -22.215 -19.345 1.00 94.06 438 CYS A N 1
ATOM 3651 C CA . CYS A 1 438 ? 12.833 -20.940 -19.653 1.00 94.06 438 CYS A CA 1
ATOM 3652 C C . CYS A 1 438 ? 11.433 -21.127 -20.261 1.00 94.06 438 CYS A C 1
ATOM 3654 O O . CYS A 1 438 ? 10.491 -20.435 -19.874 1.00 94.06 438 CYS A O 1
ATOM 3656 N N . SER A 1 439 ? 11.276 -22.102 -21.160 1.00 93.31 439 SER A N 1
ATOM 3657 C CA . SER A 1 439 ? 10.000 -22.421 -21.809 1.00 93.31 439 SER A CA 1
ATOM 3658 C C . SER A 1 439 ? 8.965 -22.956 -20.821 1.00 93.31 439 SER A C 1
ATOM 3660 O O . SER A 1 439 ? 7.811 -22.546 -20.883 1.00 93.31 439 SER A O 1
ATOM 3662 N N . ILE A 1 440 ? 9.359 -23.823 -19.879 1.00 95.12 440 ILE A N 1
ATOM 3663 C CA . ILE A 1 440 ? 8.464 -24.336 -18.827 1.00 95.12 440 ILE A CA 1
ATOM 3664 C C . ILE A 1 440 ? 7.951 -23.183 -17.958 1.00 95.12 440 ILE A C 1
ATOM 3666 O O . ILE A 1 440 ? 6.754 -23.099 -17.677 1.00 95.12 440 ILE A O 1
ATOM 3670 N N . ILE A 1 441 ? 8.839 -22.266 -17.564 1.00 95.31 441 ILE A N 1
ATOM 3671 C CA . ILE A 1 441 ? 8.461 -21.117 -16.735 1.00 95.31 441 ILE A CA 1
ATOM 3672 C C . ILE A 1 441 ? 7.526 -20.173 -17.502 1.00 95.31 441 ILE A C 1
ATOM 3674 O O . ILE A 1 441 ? 6.498 -19.757 -16.967 1.00 95.31 441 ILE A O 1
ATOM 3678 N N . LEU A 1 442 ? 7.824 -19.856 -18.763 1.00 94.12 442 LEU A N 1
ATOM 3679 C CA . LEU A 1 442 ? 6.945 -19.006 -19.570 1.00 94.12 442 LEU A CA 1
ATOM 3680 C C . LEU A 1 442 ? 5.613 -19.687 -19.906 1.00 94.12 442 LEU A C 1
ATOM 3682 O O . LEU A 1 442 ? 4.593 -19.005 -19.941 1.00 94.12 442 LEU A O 1
ATOM 3686 N N . ALA A 1 443 ? 5.579 -21.012 -20.065 1.00 93.94 443 ALA A N 1
ATOM 3687 C CA . ALA A 1 443 ? 4.334 -21.765 -20.217 1.00 93.94 443 ALA A CA 1
ATOM 3688 C C . ALA A 1 443 ? 3.463 -21.695 -18.949 1.00 93.94 443 ALA A C 1
ATOM 3690 O O . ALA A 1 443 ? 2.245 -21.539 -19.046 1.00 93.94 443 ALA A O 1
ATOM 3691 N N . TYR A 1 444 ? 4.077 -21.736 -17.760 1.00 94.38 444 TYR A N 1
ATOM 3692 C CA . TYR A 1 444 ? 3.380 -21.492 -16.494 1.00 94.38 444 TYR A CA 1
ATOM 3693 C C . TYR A 1 444 ? 2.738 -20.093 -16.457 1.00 94.38 444 TYR A C 1
ATOM 3695 O O . TYR A 1 444 ? 1.565 -19.969 -16.098 1.00 94.38 444 TYR A O 1
ATOM 3703 N N . PHE A 1 445 ? 3.456 -19.046 -16.880 1.00 93.38 445 PHE A N 1
ATOM 3704 C CA . PHE A 1 445 ? 2.888 -17.694 -16.975 1.00 93.38 445 PHE A CA 1
ATOM 3705 C C . PHE A 1 445 ? 1.798 -17.588 -18.048 1.00 93.38 445 PHE A C 1
ATOM 3707 O O . PHE A 1 445 ? 0.749 -17.007 -17.780 1.00 93.38 445 PHE A O 1
ATOM 3714 N N . LEU A 1 446 ? 1.986 -18.221 -19.209 1.00 92.75 446 LEU A N 1
ATOM 3715 C CA . LEU A 1 446 ? 0.993 -18.265 -20.283 1.00 92.75 446 LEU A CA 1
ATOM 3716 C C . LEU A 1 446 ? -0.337 -18.866 -19.808 1.00 92.75 446 LEU A C 1
ATOM 3718 O O . LEU A 1 446 ? -1.396 -18.348 -20.152 1.00 92.75 446 LEU A O 1
ATOM 3722 N N . GLY A 1 447 ? -0.304 -19.919 -18.985 1.00 91.31 447 GLY A N 1
ATOM 3723 C CA . GLY A 1 447 ? -1.516 -20.506 -18.405 1.00 91.31 447 GLY A CA 1
ATOM 3724 C C . GLY A 1 447 ? -2.333 -19.499 -17.587 1.00 91.31 447 GLY A C 1
ATOM 3725 O O . GLY A 1 447 ? -3.560 -19.456 -17.702 1.00 91.31 447 GLY A O 1
ATOM 3726 N N . TYR A 1 448 ? -1.660 -18.643 -16.814 1.00 88.75 448 TYR A N 1
ATOM 3727 C CA . TYR A 1 448 ? -2.319 -17.576 -16.061 1.00 88.75 448 TYR A CA 1
ATOM 3728 C C . TYR A 1 448 ? -2.799 -16.428 -16.946 1.00 88.75 448 TYR A C 1
ATOM 3730 O O . TYR A 1 448 ? -3.918 -15.971 -16.736 1.00 88.75 448 TYR A O 1
ATOM 3738 N N . GLU A 1 449 ? -2.021 -16.009 -17.945 1.00 89.44 449 GLU A N 1
ATOM 3739 C CA . GLU A 1 449 ? -2.444 -14.980 -18.908 1.00 89.44 449 GLU A CA 1
ATOM 3740 C C . GLU A 1 449 ? -3.700 -15.418 -19.672 1.00 89.44 449 GLU A C 1
ATOM 3742 O O . GLU A 1 449 ? -4.669 -14.671 -19.784 1.00 89.44 449 GLU A O 1
ATOM 3747 N N . LEU A 1 450 ? -3.752 -16.674 -20.127 1.00 89.31 450 LEU A N 1
ATOM 3748 C CA . LEU A 1 450 ? -4.930 -17.227 -20.801 1.00 89.31 450 LEU A CA 1
ATOM 3749 C C . LEU A 1 450 ? -6.151 -17.284 -19.876 1.00 89.31 450 LEU A C 1
ATOM 3751 O O . LEU A 1 450 ? -7.274 -17.001 -20.307 1.00 89.31 450 LEU A O 1
ATOM 3755 N N . HIS A 1 451 ? -5.948 -17.633 -18.602 1.00 87.44 451 HIS A N 1
ATOM 3756 C CA . HIS A 1 451 ? -7.015 -17.590 -17.607 1.00 87.44 451 HIS A CA 1
ATOM 3757 C C . HIS A 1 451 ? -7.501 -16.150 -17.372 1.00 87.44 451 HIS A C 1
ATOM 3759 O O . HIS A 1 451 ? -8.707 -15.901 -17.390 1.00 87.44 451 HIS A O 1
ATOM 3765 N N . GLN A 1 452 ? -6.582 -15.191 -17.259 1.00 85.81 452 GLN A N 1
ATOM 3766 C CA . GLN A 1 452 ? -6.881 -13.775 -17.061 1.00 85.81 452 GLN A CA 1
ATOM 3767 C C . GLN A 1 452 ? -7.643 -13.172 -18.249 1.00 85.81 452 GLN A C 1
ATOM 3769 O O . GLN A 1 452 ? -8.665 -12.517 -18.043 1.00 85.81 452 GLN A O 1
ATOM 3774 N N . ILE A 1 453 ? -7.235 -13.465 -19.488 1.00 88.00 453 ILE A N 1
ATOM 3775 C CA . ILE A 1 453 ? -7.942 -13.043 -20.708 1.00 88.00 453 ILE A CA 1
ATOM 3776 C C . ILE A 1 453 ? -9.375 -13.593 -20.723 1.00 88.00 453 ILE A C 1
ATOM 3778 O O . ILE A 1 453 ? -10.319 -12.876 -21.068 1.00 88.00 453 ILE A O 1
ATOM 3782 N N . ARG A 1 454 ? -9.569 -14.857 -20.318 1.00 86.56 454 ARG A N 1
ATOM 3783 C CA . ARG A 1 454 ? -10.901 -15.482 -20.269 1.00 86.56 454 ARG A CA 1
ATOM 3784 C C . ARG A 1 454 ? -11.824 -14.795 -19.255 1.00 86.56 454 ARG A C 1
ATOM 3786 O O . ARG A 1 454 ? -13.016 -14.657 -19.540 1.00 86.56 454 ARG A O 1
ATOM 3793 N N . VAL A 1 455 ? -11.288 -14.362 -18.112 1.00 83.38 455 VAL A N 1
ATOM 3794 C CA . VAL A 1 455 ? -12.051 -13.682 -17.053 1.00 83.38 455 VAL A CA 1
ATOM 3795 C C . VAL A 1 455 ? -12.312 -12.207 -17.396 1.00 83.38 455 VAL A C 1
ATOM 3797 O O . VAL A 1 455 ? -13.462 -11.775 -17.383 1.00 83.38 455 VAL A O 1
ATOM 3800 N N . GLN A 1 456 ? -11.277 -11.440 -17.753 1.00 79.62 456 GLN A N 1
ATOM 3801 C CA . GLN A 1 456 ? -11.351 -9.981 -17.953 1.00 79.62 456 GLN A CA 1
ATOM 3802 C C . GLN A 1 456 ? -11.902 -9.568 -19.331 1.00 79.62 456 GLN A C 1
ATOM 3804 O O . GLN A 1 456 ? -12.397 -8.451 -19.501 1.00 79.62 456 GLN A O 1
ATOM 3809 N N . ARG A 1 457 ? -11.850 -10.452 -20.336 1.00 85.00 457 ARG A N 1
ATOM 3810 C CA . ARG A 1 457 ? -12.335 -10.215 -21.708 1.00 85.00 457 ARG A CA 1
ATOM 3811 C C . ARG A 1 457 ? -11.813 -8.899 -22.307 1.00 85.00 457 ARG A C 1
ATOM 3813 O O . ARG A 1 457 ? -10.661 -8.820 -22.709 1.00 85.00 457 ARG A O 1
ATOM 3820 N N . ARG A 1 458 ? -12.668 -7.872 -22.413 1.00 79.25 458 ARG A N 1
ATOM 3821 C CA . ARG A 1 458 ? -12.330 -6.572 -23.021 1.00 79.25 458 ARG A CA 1
ATOM 3822 C C . ARG A 1 458 ? -11.540 -5.664 -22.083 1.00 79.25 458 ARG A C 1
ATOM 3824 O O . ARG A 1 458 ? -10.769 -4.849 -22.576 1.00 79.25 458 ARG A O 1
ATOM 3831 N N . ASP A 1 459 ? -11.715 -5.804 -20.771 1.00 78.44 459 ASP A N 1
ATOM 3832 C CA . ASP A 1 459 ? -11.012 -4.962 -19.798 1.00 78.44 459 ASP A CA 1
ATOM 3833 C C . ASP A 1 459 ? -9.519 -5.313 -19.710 1.00 78.44 459 ASP A C 1
ATOM 3835 O O . ASP A 1 459 ? -8.715 -4.442 -19.394 1.00 78.44 459 ASP A O 1
ATOM 3839 N N . TYR A 1 460 ? -9.129 -6.526 -20.123 1.00 80.69 460 TYR A N 1
ATOM 3840 C CA . TYR A 1 460 ? -7.727 -6.950 -20.238 1.00 80.69 460 TYR A CA 1
ATOM 3841 C C . TYR A 1 460 ? -6.895 -6.000 -21.114 1.00 80.69 460 TYR A C 1
ATOM 3843 O O . TYR A 1 460 ? -5.766 -5.657 -20.779 1.00 80.69 460 TYR A O 1
ATOM 3851 N N . PHE A 1 461 ? -7.475 -5.527 -22.221 1.00 81.50 461 PHE A N 1
ATOM 3852 C CA . PHE A 1 461 ? -6.791 -4.690 -23.210 1.00 81.50 461 PHE A CA 1
ATOM 3853 C C . PHE A 1 461 ? -6.635 -3.222 -22.789 1.00 81.50 461 PHE A C 1
ATOM 3855 O O . PHE A 1 461 ? -6.054 -2.439 -23.542 1.00 81.50 461 PHE A O 1
ATOM 3862 N N . LYS A 1 462 ? -7.163 -2.826 -21.623 1.00 79.62 462 LYS A N 1
ATOM 3863 C CA . LYS A 1 462 ? -6.990 -1.470 -21.083 1.00 79.62 462 LYS A CA 1
ATOM 3864 C C . LYS A 1 462 ? -5.678 -1.304 -20.316 1.00 79.62 462 LYS A C 1
ATOM 3866 O O . LYS A 1 462 ? -5.186 -0.182 -20.232 1.00 79.62 462 LYS A O 1
ATOM 3871 N N . ASP A 1 463 ? -5.120 -2.384 -19.773 1.00 79.19 463 ASP A N 1
ATOM 3872 C CA . ASP A 1 463 ? -3.863 -2.327 -19.028 1.00 79.19 463 ASP A CA 1
ATOM 3873 C C . ASP A 1 463 ? -2.659 -2.480 -19.969 1.00 79.19 463 ASP A C 1
ATOM 3875 O O . ASP A 1 463 ? -2.556 -3.435 -20.739 1.00 79.19 463 ASP A O 1
ATOM 3879 N N . GLY A 1 464 ? -1.729 -1.526 -19.893 1.00 80.75 464 GLY A N 1
ATOM 3880 C CA . GLY A 1 464 ? -0.497 -1.526 -20.676 1.00 80.75 464 GLY A CA 1
ATOM 3881 C C . GLY A 1 464 ? 0.442 -2.687 -20.337 1.00 80.75 464 GLY A C 1
ATOM 3882 O O . GLY A 1 464 ? 1.159 -3.157 -21.219 1.00 80.75 464 GLY A O 1
ATOM 3883 N N . TRP A 1 465 ? 0.431 -3.182 -19.095 1.00 85.38 465 TRP A N 1
ATOM 3884 C CA . TRP A 1 465 ? 1.334 -4.257 -18.658 1.00 85.38 465 TRP A CA 1
ATOM 3885 C C . TRP A 1 465 ? 1.026 -5.597 -19.324 1.00 85.38 465 TRP A C 1
ATOM 3887 O O . TRP A 1 465 ? 1.944 -6.300 -19.748 1.00 85.38 465 TRP A O 1
ATOM 3897 N N . ASN A 1 466 ? -0.257 -5.881 -19.529 1.00 87.38 466 ASN A N 1
ATOM 3898 C CA . ASN A 1 466 ? -0.731 -7.097 -20.183 1.00 87.38 466 ASN A CA 1
ATOM 3899 C C . ASN A 1 466 ? -0.165 -7.259 -21.610 1.00 87.38 466 ASN A C 1
ATOM 3901 O O . ASN A 1 466 ? 0.178 -8.363 -22.034 1.00 87.38 466 ASN A O 1
ATOM 3905 N N . TYR A 1 467 ? 0.011 -6.156 -22.350 1.00 89.12 467 TYR A N 1
ATOM 3906 C CA . TYR A 1 467 ? 0.619 -6.201 -23.686 1.00 89.12 467 TYR A CA 1
ATOM 3907 C C . TYR A 1 467 ? 2.092 -6.605 -23.646 1.00 89.12 467 TYR A C 1
ATOM 3909 O O . TYR A 1 467 ? 2.536 -7.381 -24.494 1.00 89.12 467 TYR A O 1
ATOM 3917 N N . PHE A 1 468 ? 2.854 -6.095 -22.674 1.00 90.06 468 PHE A N 1
ATOM 3918 C CA . PHE A 1 468 ? 4.260 -6.465 -22.508 1.00 90.06 468 PHE A CA 1
ATOM 3919 C C . PHE A 1 468 ? 4.407 -7.930 -22.101 1.00 90.06 468 PHE A C 1
ATOM 3921 O O . PHE A 1 468 ? 5.283 -8.614 -22.625 1.00 90.06 468 PHE A O 1
ATOM 3928 N N . ASP A 1 469 ? 3.520 -8.423 -21.239 1.00 88.38 469 ASP A N 1
ATOM 3929 C CA . ASP A 1 469 ? 3.534 -9.804 -20.758 1.00 88.38 469 ASP A CA 1
ATOM 3930 C C . ASP A 1 469 ? 3.291 -10.805 -21.891 1.00 88.38 469 ASP A C 1
ATOM 3932 O O . ASP A 1 469 ? 4.065 -11.749 -22.077 1.00 88.38 469 ASP A O 1
ATOM 3936 N N . PHE A 1 470 ? 2.271 -10.556 -22.712 1.00 90.44 470 PHE A N 1
ATOM 3937 C CA . PHE A 1 470 ? 1.971 -11.401 -23.864 1.00 90.44 470 PHE A CA 1
ATOM 3938 C C . PHE A 1 470 ? 3.043 -11.291 -24.962 1.00 90.44 470 PHE A C 1
ATOM 3940 O O . PHE A 1 470 ? 3.474 -12.304 -25.520 1.00 90.44 470 PHE A O 1
ATOM 3947 N N . SER A 1 471 ? 3.529 -10.072 -25.233 1.00 92.25 471 SER A N 1
ATOM 3948 C CA . SER A 1 471 ? 4.616 -9.818 -26.188 1.00 92.25 471 SER A CA 1
ATOM 3949 C C . SER A 1 471 ? 5.905 -10.541 -25.795 1.00 92.25 471 SER A C 1
ATOM 3951 O O . SER A 1 471 ? 6.554 -11.147 -26.645 1.00 92.25 471 SER A O 1
ATOM 3953 N N . HIS A 1 472 ? 6.248 -10.554 -24.503 1.00 94.19 472 HIS A N 1
ATOM 3954 C CA . HIS A 1 472 ? 7.427 -11.245 -23.988 1.00 94.19 472 HIS A CA 1
ATOM 3955 C C . HIS A 1 472 ? 7.379 -12.751 -24.271 1.00 94.19 472 HIS A C 1
ATOM 3957 O O . HIS A 1 472 ? 8.355 -13.318 -24.764 1.00 94.19 472 HIS A O 1
ATOM 3963 N N . ILE A 1 473 ? 6.230 -13.389 -24.022 1.00 93.31 473 ILE A N 1
ATOM 3964 C CA . ILE A 1 473 ? 6.050 -14.825 -24.268 1.00 93.31 473 ILE A CA 1
ATOM 3965 C C . ILE A 1 473 ? 6.169 -15.129 -25.767 1.00 93.31 473 ILE A C 1
ATOM 3967 O O . ILE A 1 473 ? 6.901 -16.042 -26.149 1.00 93.31 473 ILE A O 1
ATOM 3971 N N . ILE A 1 474 ? 5.501 -14.349 -26.625 1.00 93.69 474 ILE A N 1
ATOM 3972 C CA . ILE A 1 474 ? 5.570 -14.538 -28.082 1.00 93.69 474 ILE A CA 1
ATOM 3973 C C . ILE A 1 474 ? 6.998 -14.349 -28.592 1.00 93.69 474 ILE A C 1
ATOM 3975 O O . ILE A 1 474 ? 7.498 -15.199 -29.328 1.00 93.69 474 ILE A O 1
ATOM 3979 N N . ALA A 1 475 ? 7.666 -13.265 -28.194 1.00 94.25 475 ALA A N 1
ATOM 3980 C CA . ALA A 1 475 ? 9.024 -12.967 -28.629 1.00 94.25 475 ALA A CA 1
ATOM 3981 C C . ALA A 1 475 ? 9.997 -14.088 -28.238 1.00 94.25 475 ALA A C 1
ATOM 3983 O O . ALA A 1 475 ? 10.842 -14.471 -29.046 1.00 94.25 475 ALA A O 1
ATOM 3984 N N . PHE A 1 476 ? 9.845 -14.669 -27.043 1.00 94.06 476 PHE A N 1
ATOM 3985 C CA . PHE A 1 476 ? 10.676 -15.787 -26.601 1.00 94.06 476 PHE A CA 1
ATOM 3986 C C . PHE A 1 476 ? 10.426 -17.072 -27.406 1.00 94.06 476 PHE A C 1
ATOM 3988 O O . PHE A 1 476 ? 11.376 -17.766 -27.775 1.00 94.06 476 PHE A O 1
ATOM 3995 N N . VAL A 1 477 ? 9.163 -17.384 -27.719 1.00 92.31 477 VAL A N 1
ATOM 3996 C CA . VAL A 1 477 ? 8.816 -18.540 -28.563 1.00 92.31 477 VAL A CA 1
ATOM 3997 C C . VAL A 1 477 ? 9.401 -18.374 -29.967 1.00 92.31 477 VAL A C 1
ATOM 3999 O O . VAL A 1 477 ? 10.029 -19.298 -30.480 1.00 92.31 477 VAL A O 1
ATOM 4002 N N . VAL A 1 478 ? 9.264 -17.186 -30.563 1.00 91.81 478 VAL A N 1
ATOM 4003 C CA . VAL A 1 478 ? 9.857 -16.868 -31.871 1.00 91.81 478 VAL A CA 1
ATOM 4004 C C . VAL A 1 478 ? 11.384 -16.952 -31.820 1.00 91.81 478 VAL A C 1
ATOM 4006 O O . VAL A 1 478 ? 11.980 -17.539 -32.719 1.00 91.81 478 VAL A O 1
ATOM 4009 N N . TYR A 1 479 ? 12.022 -16.449 -30.757 1.00 90.50 479 TYR A N 1
ATOM 4010 C CA . TYR A 1 479 ? 13.468 -16.586 -30.543 1.00 90.50 479 TYR A CA 1
ATOM 4011 C C . TYR A 1 479 ? 13.904 -18.053 -30.514 1.00 90.50 479 TYR A C 1
ATOM 4013 O O . TYR A 1 479 ? 14.881 -18.418 -31.164 1.00 90.50 479 TYR A O 1
ATOM 4021 N N . CYS A 1 480 ? 13.167 -18.908 -29.805 1.00 88.25 480 CYS A N 1
ATOM 4022 C CA . CYS A 1 480 ? 13.460 -20.334 -29.763 1.00 88.25 480 CYS A CA 1
ATOM 4023 C C . CYS A 1 480 ? 13.332 -20.976 -31.149 1.00 88.25 480 CYS A C 1
ATOM 4025 O O . CYS A 1 480 ? 14.255 -21.668 -31.564 1.00 88.25 480 CYS A O 1
ATOM 4027 N N . ILE A 1 481 ? 12.249 -20.706 -31.886 1.00 88.38 481 ILE A N 1
ATOM 4028 C CA . ILE A 1 481 ? 12.044 -21.245 -33.240 1.00 88.38 481 ILE A CA 1
ATOM 4029 C C . ILE A 1 481 ? 13.175 -20.808 -34.178 1.00 88.38 481 ILE A C 1
ATOM 4031 O O . ILE A 1 481 ? 13.789 -21.662 -34.808 1.00 88.38 481 ILE A O 1
ATOM 4035 N N . LEU A 1 482 ? 13.493 -19.510 -34.229 1.00 86.75 482 LEU A N 1
ATOM 4036 C CA . LEU A 1 482 ? 14.526 -18.972 -35.122 1.00 86.75 482 LEU A CA 1
ATOM 4037 C C . LEU A 1 482 ? 15.928 -19.496 -34.798 1.00 86.75 482 LEU A C 1
ATOM 4039 O O . LEU A 1 482 ? 16.713 -19.763 -35.704 1.00 86.75 482 LEU A O 1
ATOM 4043 N N . ASP A 1 483 ? 16.250 -19.670 -33.516 1.00 83.19 483 ASP A N 1
ATOM 4044 C CA . ASP A 1 483 ? 17.546 -20.219 -33.116 1.00 83.19 483 ASP A CA 1
ATOM 4045 C C . ASP A 1 483 ? 17.662 -21.730 -33.401 1.00 83.19 483 ASP A C 1
ATOM 4047 O O . ASP A 1 483 ? 18.772 -22.226 -33.580 1.00 83.19 483 ASP A O 1
ATOM 4051 N N . PHE A 1 484 ? 16.541 -22.461 -33.485 1.00 81.31 484 PHE A N 1
ATOM 4052 C CA . PHE A 1 484 ? 16.529 -23.863 -33.919 1.00 81.31 484 PHE A CA 1
ATOM 4053 C C . PHE A 1 484 ? 16.556 -24.020 -35.442 1.00 81.31 484 PHE A C 1
ATOM 4055 O O . PHE A 1 484 ? 17.188 -24.953 -35.935 1.00 81.31 484 PHE A O 1
ATOM 4062 N N . THR A 1 485 ? 15.883 -23.141 -36.190 1.00 81.00 485 THR A N 1
ATOM 4063 C CA . THR A 1 485 ? 15.865 -23.206 -37.659 1.00 81.00 485 THR A CA 1
ATOM 4064 C C . THR A 1 485 ? 17.138 -22.643 -38.288 1.00 81.00 485 THR A C 1
ATOM 4066 O O . THR A 1 485 ? 17.437 -22.970 -39.430 1.00 81.00 485 THR A O 1
ATOM 4069 N N . ASN A 1 486 ? 17.932 -21.869 -37.535 1.00 68.00 486 ASN A N 1
ATOM 4070 C CA . ASN A 1 486 ? 19.266 -21.386 -37.915 1.00 68.00 486 ASN A CA 1
ATOM 4071 C C . ASN A 1 486 ? 19.293 -20.589 -39.241 1.00 68.00 486 ASN A C 1
ATOM 4073 O O . ASN A 1 486 ? 20.339 -20.459 -39.871 1.00 68.00 486 ASN A O 1
ATOM 4077 N N . GLU A 1 487 ? 18.144 -20.057 -39.678 1.00 58.50 487 GLU A N 1
ATOM 4078 C CA . GLU A 1 487 ? 17.979 -19.545 -41.045 1.00 58.50 487 GLU A CA 1
ATOM 4079 C C . GLU A 1 487 ? 18.567 -18.143 -41.263 1.00 58.50 487 GLU A C 1
ATOM 4081 O O . GLU A 1 487 ? 18.801 -17.782 -42.410 1.00 58.50 487 GLU A O 1
ATOM 4086 N N . ASN A 1 488 ? 18.833 -17.355 -40.207 1.00 68.81 488 ASN A N 1
ATOM 4087 C CA . ASN A 1 488 ? 19.461 -16.026 -40.311 1.00 68.81 488 ASN A CA 1
ATOM 4088 C C . ASN A 1 488 ? 20.085 -15.553 -38.982 1.00 68.81 488 ASN A C 1
ATOM 4090 O O . ASN A 1 488 ? 19.357 -15.242 -38.035 1.00 68.81 488 ASN A O 1
ATOM 4094 N N . HIS A 1 489 ? 21.415 -15.394 -38.931 1.00 75.81 489 HIS A N 1
ATOM 4095 C CA . HIS A 1 489 ? 22.128 -14.910 -37.736 1.00 75.81 489 HIS A CA 1
ATOM 4096 C C . HIS A 1 489 ? 21.657 -13.516 -37.275 1.00 75.81 489 HIS A C 1
ATOM 4098 O O . HIS A 1 489 ? 21.419 -13.316 -36.084 1.00 75.81 489 HIS A O 1
ATOM 4104 N N . ASP A 1 490 ? 21.410 -12.585 -38.202 1.00 81.88 490 ASP A N 1
ATOM 4105 C CA . ASP A 1 490 ? 20.993 -11.214 -37.864 1.00 81.88 490 ASP A CA 1
ATOM 4106 C C . ASP A 1 490 ? 19.583 -11.154 -37.261 1.00 81.88 490 ASP A C 1
ATOM 4108 O O . ASP A 1 490 ? 19.330 -10.431 -36.295 1.00 81.88 490 ASP A O 1
ATOM 4112 N N . SER A 1 491 ? 18.652 -11.961 -37.783 1.00 82.56 491 SER A N 1
ATOM 4113 C CA . SER A 1 491 ? 17.277 -12.021 -37.266 1.00 82.56 491 SER A CA 1
ATOM 4114 C C . SER A 1 491 ? 17.230 -12.603 -35.851 1.00 82.56 491 SER A C 1
ATOM 4116 O O . SER A 1 491 ? 16.456 -12.128 -35.019 1.00 82.56 491 SER A O 1
ATOM 4118 N N . VAL A 1 492 ? 18.094 -13.584 -35.556 1.00 84.69 492 VAL A N 1
ATOM 4119 C CA . VAL A 1 492 ? 18.254 -14.151 -34.208 1.00 84.69 492 VAL A CA 1
ATOM 4120 C C . VAL A 1 492 ? 18.803 -13.103 -33.234 1.00 84.69 492 VAL A C 1
ATOM 4122 O O . VAL A 1 492 ? 18.319 -13.009 -32.107 1.00 84.69 492 VAL A O 1
ATOM 4125 N N . ILE A 1 493 ? 19.759 -12.270 -33.657 1.00 86.00 493 ILE A N 1
ATOM 4126 C CA . ILE A 1 493 ? 20.286 -11.177 -32.824 1.00 86.00 493 ILE A CA 1
ATOM 4127 C C . ILE A 1 493 ? 19.185 -10.153 -32.514 1.00 86.00 493 ILE A C 1
ATOM 4129 O O . ILE A 1 493 ? 18.995 -9.792 -31.351 1.00 86.00 493 ILE A O 1
ATOM 4133 N N . LEU A 1 494 ? 18.418 -9.723 -33.522 1.00 89.81 494 LEU A N 1
ATOM 4134 C CA . LEU A 1 494 ? 17.344 -8.740 -33.342 1.00 89.81 494 LEU A CA 1
ATOM 4135 C C . LEU A 1 494 ? 16.253 -9.235 -32.385 1.00 89.81 494 LEU A C 1
ATOM 4137 O O . LEU A 1 494 ? 15.881 -8.518 -31.452 1.00 89.81 494 LEU A O 1
ATOM 4141 N N . ILE A 1 495 ? 15.762 -10.467 -32.571 1.00 90.75 495 ILE A N 1
ATOM 4142 C CA . ILE A 1 495 ? 14.744 -11.024 -31.671 1.00 90.75 495 ILE A CA 1
ATOM 4143 C C . ILE A 1 495 ? 15.307 -11.229 -30.259 1.00 90.75 495 ILE A C 1
ATOM 4145 O O . ILE A 1 495 ? 14.607 -10.970 -29.284 1.00 90.75 495 ILE A O 1
ATOM 4149 N N . LYS A 1 496 ? 16.585 -11.608 -30.122 1.00 89.25 496 LYS A N 1
ATOM 4150 C CA . LYS A 1 496 ? 17.251 -11.764 -28.822 1.00 89.25 496 LYS A CA 1
ATOM 4151 C C . LYS A 1 496 ? 17.319 -10.439 -28.058 1.00 89.25 496 LYS A C 1
ATOM 4153 O O . LYS A 1 496 ? 16.988 -10.417 -26.874 1.00 89.25 496 LYS A O 1
ATOM 4158 N N . ILE A 1 497 ? 17.669 -9.333 -28.722 1.00 92.12 497 ILE A N 1
ATOM 4159 C CA . ILE A 1 497 ? 17.641 -7.986 -28.122 1.00 92.12 497 ILE A CA 1
ATOM 4160 C C . ILE A 1 497 ? 16.222 -7.632 -27.661 1.00 92.12 497 ILE A C 1
ATOM 4162 O O . ILE A 1 497 ? 16.043 -7.148 -26.542 1.00 92.12 497 ILE A O 1
ATOM 4166 N N . LEU A 1 498 ? 15.207 -7.913 -28.486 1.00 94.06 498 LEU A N 1
ATOM 4167 C CA . LEU A 1 498 ? 13.814 -7.649 -28.124 1.00 94.06 498 LEU A CA 1
ATOM 4168 C C . LEU A 1 498 ? 13.387 -8.442 -26.880 1.00 94.06 498 LEU A C 1
ATOM 4170 O O . LEU A 1 498 ? 12.787 -7.867 -25.971 1.00 94.06 498 LEU A O 1
ATOM 4174 N N . VAL A 1 499 ? 13.722 -9.735 -26.811 1.00 94.44 499 VAL A N 1
ATOM 4175 C CA . VAL A 1 499 ? 13.431 -10.571 -25.637 1.00 94.44 499 VAL A CA 1
ATOM 4176 C C . VAL A 1 499 ? 14.112 -10.001 -24.396 1.00 94.44 499 VAL A C 1
ATOM 4178 O O . VAL A 1 499 ? 13.439 -9.852 -23.385 1.00 94.44 499 VAL A O 1
ATOM 4181 N N . ILE A 1 500 ? 15.386 -9.592 -24.475 1.00 93.38 500 ILE A N 1
ATOM 4182 C CA . ILE A 1 500 ? 16.100 -8.967 -23.348 1.00 93.38 500 ILE A CA 1
ATOM 4183 C C . ILE A 1 500 ? 15.337 -7.747 -22.826 1.00 93.38 500 ILE A C 1
ATOM 4185 O O . ILE A 1 500 ? 15.045 -7.671 -21.632 1.00 93.38 500 ILE A O 1
ATOM 4189 N N . VAL A 1 501 ? 14.975 -6.813 -23.709 1.00 94.38 501 VAL A N 1
ATOM 4190 C CA . VAL A 1 501 ? 14.241 -5.601 -23.317 1.00 94.38 501 VAL A CA 1
ATOM 4191 C C . VAL A 1 501 ? 12.919 -5.966 -22.636 1.00 94.38 501 VAL A C 1
ATOM 4193 O O . VAL A 1 501 ? 12.624 -5.461 -21.553 1.00 94.38 501 VAL A O 1
ATOM 4196 N N . LEU A 1 502 ? 12.145 -6.885 -23.219 1.00 94.31 502 LEU A N 1
ATOM 4197 C CA . LEU A 1 502 ? 10.866 -7.327 -22.657 1.00 94.31 502 LEU A CA 1
ATOM 4198 C C . LEU A 1 502 ? 11.034 -8.055 -21.311 1.00 94.31 502 LEU A C 1
ATOM 4200 O O . LEU A 1 502 ? 10.241 -7.829 -20.394 1.00 94.31 502 LEU A O 1
ATOM 4204 N N . SER A 1 503 ? 12.089 -8.857 -21.142 1.00 93.56 503 SER A N 1
ATOM 4205 C CA . SER A 1 503 ? 12.379 -9.555 -19.887 1.00 93.56 503 SER A CA 1
ATOM 4206 C C . SER A 1 503 ? 12.666 -8.584 -18.737 1.00 93.56 503 SER A C 1
ATOM 4208 O O . SER A 1 503 ? 12.169 -8.781 -17.623 1.00 93.56 503 SER A O 1
ATOM 4210 N N . PHE A 1 504 ? 13.426 -7.512 -18.996 1.00 93.31 504 PHE A N 1
ATOM 4211 C CA . PHE A 1 504 ? 13.684 -6.459 -18.007 1.00 93.31 504 PHE A CA 1
ATOM 4212 C C . PHE A 1 504 ? 12.449 -5.585 -17.746 1.00 93.31 504 PHE A C 1
ATOM 4214 O O . PHE A 1 504 ? 12.210 -5.197 -16.602 1.00 93.31 504 PHE A O 1
ATOM 4221 N N . MET A 1 505 ? 11.601 -5.342 -18.750 1.00 90.69 505 MET A N 1
ATOM 4222 C CA . MET A 1 505 ? 10.315 -4.667 -18.527 1.00 90.69 505 MET A CA 1
ATOM 4223 C C . MET A 1 505 ? 9.412 -5.472 -17.579 1.00 90.69 505 MET A C 1
ATOM 4225 O O . MET A 1 505 ? 8.847 -4.908 -16.640 1.00 90.69 505 MET A O 1
ATOM 4229 N N . LYS A 1 506 ? 9.345 -6.802 -17.733 1.00 91.81 506 LYS A N 1
ATOM 4230 C CA . LYS A 1 506 ? 8.636 -7.680 -16.785 1.00 91.81 506 LYS A CA 1
ATOM 4231 C C . LYS A 1 506 ? 9.269 -7.667 -15.386 1.00 91.81 506 LYS A C 1
ATOM 4233 O O . LYS A 1 506 ? 8.559 -7.764 -14.386 1.00 91.81 506 LYS A O 1
ATOM 4238 N N . LEU A 1 507 ? 10.588 -7.498 -15.277 1.00 92.06 507 LEU A N 1
ATOM 4239 C CA . LEU A 1 507 ? 11.246 -7.327 -13.978 1.00 92.06 507 LEU A CA 1
ATOM 4240 C C . LEU A 1 507 ? 10.746 -6.059 -13.260 1.00 92.06 507 LEU A C 1
ATOM 4242 O O . LEU A 1 507 ? 10.400 -6.129 -12.079 1.00 92.06 507 LEU A O 1
ATOM 4246 N N . PHE A 1 508 ? 10.622 -4.928 -13.969 1.00 89.81 508 PHE A N 1
ATOM 4247 C CA . PHE A 1 508 ? 10.067 -3.692 -13.398 1.00 89.81 508 PHE A CA 1
ATOM 4248 C C . PHE A 1 508 ? 8.626 -3.859 -12.903 1.00 89.81 508 PHE A C 1
ATOM 4250 O O . PHE A 1 508 ? 8.278 -3.299 -11.862 1.00 89.81 508 PHE A O 1
ATOM 4257 N N . PHE A 1 509 ? 7.807 -4.673 -13.578 1.00 89.62 509 PHE A N 1
ATOM 4258 C CA . PHE A 1 509 ? 6.459 -5.006 -13.105 1.00 89.62 509 PHE A CA 1
ATOM 4259 C C . PHE A 1 509 ? 6.482 -5.632 -11.703 1.00 89.62 509 PHE A C 1
ATOM 4261 O O . PHE A 1 509 ? 5.717 -5.211 -10.830 1.00 89.62 509 PHE A O 1
ATOM 4268 N N . PHE A 1 510 ? 7.365 -6.610 -11.465 1.00 90.94 510 PHE A N 1
ATOM 4269 C CA . PHE A 1 510 ? 7.460 -7.300 -10.174 1.00 90.94 510 PHE A CA 1
ATOM 4270 C C . PHE A 1 510 ? 8.100 -6.445 -9.079 1.00 90.94 510 PHE A C 1
ATOM 4272 O O . PHE A 1 510 ? 7.744 -6.579 -7.909 1.00 90.94 510 PHE A O 1
ATOM 4279 N N . LEU A 1 511 ? 8.986 -5.514 -9.434 1.00 89.94 511 LEU A N 1
ATOM 4280 C CA . LEU A 1 511 ? 9.556 -4.580 -8.463 1.00 89.94 511 LEU A CA 1
ATOM 4281 C C . LEU A 1 511 ? 8.487 -3.704 -7.779 1.00 89.94 511 LEU A C 1
ATOM 4283 O O . LEU A 1 511 ? 8.692 -3.276 -6.644 1.00 89.94 511 LEU A O 1
ATOM 4287 N N . ARG A 1 512 ? 7.299 -3.539 -8.383 1.00 89.25 512 ARG A N 1
ATOM 4288 C CA . ARG A 1 512 ? 6.153 -2.833 -7.774 1.00 89.25 512 ARG A CA 1
ATOM 4289 C C . ARG A 1 512 ? 5.609 -3.474 -6.493 1.00 89.25 512 ARG A C 1
ATOM 4291 O O . ARG A 1 512 ? 4.883 -2.806 -5.759 1.00 89.25 512 ARG A O 1
ATOM 4298 N N . ILE A 1 513 ? 5.958 -4.731 -6.205 1.00 89.88 513 ILE A N 1
ATOM 4299 C CA . ILE A 1 513 ? 5.580 -5.431 -4.964 1.00 89.88 513 ILE A CA 1
ATOM 4300 C C . ILE A 1 513 ? 6.253 -4.791 -3.739 1.00 89.88 513 ILE A C 1
ATOM 4302 O O . ILE A 1 513 ? 5.699 -4.819 -2.637 1.00 89.88 513 ILE A O 1
ATOM 4306 N N . TYR A 1 514 ? 7.459 -4.250 -3.915 1.00 88.38 514 TYR A N 1
ATOM 4307 C CA . TYR A 1 514 ? 8.280 -3.719 -2.834 1.00 88.38 514 TYR A CA 1
ATOM 4308 C C . TYR A 1 514 ? 8.094 -2.211 -2.728 1.00 88.38 514 TYR A C 1
ATOM 4310 O O . TYR A 1 514 ? 8.312 -1.499 -3.700 1.00 88.38 514 TYR A O 1
ATOM 4318 N N . ASP A 1 515 ? 7.740 -1.715 -1.543 1.00 79.56 515 ASP A N 1
ATOM 4319 C CA . ASP A 1 515 ? 7.326 -0.319 -1.345 1.00 79.56 515 ASP A CA 1
ATOM 4320 C C . ASP A 1 515 ? 8.344 0.712 -1.872 1.00 79.56 515 ASP A C 1
ATOM 4322 O O . ASP A 1 515 ? 7.952 1.654 -2.559 1.00 79.56 515 ASP A O 1
ATOM 4326 N N . GLY A 1 516 ? 9.646 0.496 -1.639 1.00 78.69 516 GLY A N 1
ATOM 4327 C CA . GLY A 1 516 ? 10.703 1.390 -2.131 1.00 78.69 516 GLY A CA 1
ATOM 4328 C C . GLY A 1 516 ? 10.830 1.413 -3.659 1.00 78.69 516 GLY A C 1
ATOM 4329 O O . GLY A 1 516 ? 10.890 2.481 -4.264 1.00 78.69 516 GLY A O 1
ATOM 4330 N N . PHE A 1 517 ? 10.813 0.245 -4.307 1.00 85.31 517 PHE A N 1
ATOM 4331 C CA . PHE A 1 517 ? 10.916 0.161 -5.767 1.00 85.31 517 PHE A CA 1
ATOM 4332 C C . PHE A 1 517 ? 9.610 0.534 -6.481 1.00 85.31 517 PHE A C 1
ATOM 4334 O O . PHE A 1 517 ? 9.644 1.093 -7.575 1.00 85.31 517 PHE A O 1
ATOM 4341 N N . SER A 1 518 ? 8.459 0.265 -5.862 1.00 84.44 518 SER A N 1
ATOM 4342 C CA . SER A 1 518 ? 7.138 0.597 -6.402 1.00 84.44 518 SER A CA 1
ATOM 4343 C C . SER A 1 518 ? 6.997 2.088 -6.657 1.00 84.44 518 SER A C 1
ATOM 4345 O O . SER A 1 518 ? 6.558 2.490 -7.734 1.00 84.44 518 SER A O 1
ATOM 4347 N N . PHE A 1 519 ? 7.468 2.901 -5.710 1.00 81.31 519 PHE A N 1
ATOM 4348 C CA . PHE A 1 519 ? 7.534 4.346 -5.869 1.00 81.31 519 PHE A CA 1
ATOM 4349 C C . PHE A 1 519 ? 8.365 4.761 -7.094 1.00 81.31 519 PHE A C 1
ATOM 4351 O O . PHE A 1 519 ? 7.887 5.534 -7.921 1.00 81.31 519 PHE A O 1
ATOM 4358 N N . LEU A 1 520 ? 9.573 4.210 -7.257 1.00 83.69 520 LEU A N 1
ATOM 4359 C CA . LEU A 1 520 ? 10.461 4.556 -8.375 1.00 83.69 520 LEU A CA 1
ATOM 4360 C C . LEU A 1 520 ? 9.828 4.241 -9.738 1.00 83.69 520 LEU A C 1
ATOM 4362 O O . LEU A 1 520 ? 9.882 5.062 -10.654 1.00 83.69 520 LEU A O 1
ATOM 4366 N N . VAL A 1 521 ? 9.180 3.079 -9.868 1.00 86.38 521 VAL A N 1
ATOM 4367 C CA . VAL A 1 521 ? 8.508 2.674 -11.115 1.00 86.38 521 VAL A CA 1
ATOM 4368 C C . VAL A 1 521 ? 7.325 3.597 -11.433 1.00 86.38 521 VAL A C 1
ATOM 4370 O O . VAL A 1 521 ? 7.151 4.006 -12.582 1.00 86.38 521 VAL A O 1
ATOM 4373 N N . GLN A 1 522 ? 6.527 3.968 -10.427 1.00 80.75 522 GLN A N 1
ATOM 4374 C CA . GLN A 1 522 ? 5.394 4.889 -10.594 1.00 80.75 522 GLN A CA 1
ATOM 4375 C C . GLN A 1 522 ? 5.851 6.294 -10.993 1.00 80.75 522 GLN A C 1
ATOM 4377 O O . GLN A 1 522 ? 5.299 6.888 -11.920 1.00 80.75 522 GLN A O 1
ATOM 4382 N N . MET A 1 523 ? 6.888 6.800 -10.325 1.00 82.06 523 MET A N 1
ATOM 4383 C CA . MET A 1 523 ? 7.501 8.091 -10.618 1.00 82.06 523 MET A CA 1
ATOM 4384 C C . MET A 1 523 ? 8.012 8.143 -12.057 1.00 82.06 523 MET A C 1
ATOM 4386 O O . MET A 1 523 ? 7.701 9.087 -12.778 1.00 82.06 523 MET A O 1
ATOM 4390 N N . MET A 1 524 ? 8.729 7.109 -12.503 1.00 83.50 524 MET A N 1
ATOM 4391 C CA . MET A 1 524 ? 9.224 7.022 -13.876 1.00 83.50 524 MET A CA 1
ATOM 4392 C C . MET A 1 524 ? 8.072 7.075 -14.895 1.00 83.50 524 MET A C 1
ATOM 4394 O O . MET A 1 524 ? 8.138 7.836 -15.858 1.00 83.50 524 MET A O 1
ATOM 4398 N N . GLY A 1 525 ? 6.977 6.345 -14.651 1.00 81.94 525 GLY A N 1
ATOM 4399 C CA . GLY A 1 525 ? 5.778 6.405 -15.494 1.00 81.94 525 GLY A CA 1
ATOM 4400 C C . GLY A 1 525 ? 5.122 7.792 -15.532 1.00 81.94 525 GLY A C 1
ATOM 4401 O O . GLY A 1 525 ? 4.724 8.256 -16.602 1.00 81.94 525 GLY A O 1
ATOM 4402 N N . GLY A 1 526 ? 5.048 8.477 -14.386 1.00 81.81 526 GLY A N 1
ATOM 4403 C CA . GLY A 1 526 ? 4.555 9.855 -14.293 1.00 81.81 526 GLY A CA 1
ATOM 4404 C C . GLY A 1 526 ? 5.417 10.839 -15.087 1.00 81.81 526 GLY A C 1
ATOM 4405 O O . GLY A 1 526 ? 4.897 11.594 -15.905 1.00 81.81 526 GLY A O 1
ATOM 4406 N N . VAL A 1 527 ? 6.741 10.753 -14.935 1.00 85.94 527 VAL A N 1
ATOM 4407 C CA . VAL A 1 527 ? 7.706 11.596 -15.656 1.00 85.94 527 VAL A CA 1
ATOM 4408 C C . VAL A 1 527 ? 7.590 11.412 -17.172 1.00 85.94 527 VAL A C 1
ATOM 4410 O O . VAL A 1 527 ? 7.542 12.398 -17.903 1.00 85.94 527 VAL A O 1
ATOM 4413 N N . PHE A 1 528 ? 7.471 10.177 -17.670 1.00 84.75 528 PHE A N 1
ATOM 4414 C CA . PHE A 1 528 ? 7.274 9.941 -19.106 1.00 84.75 528 PHE A CA 1
ATOM 4415 C C . PHE A 1 528 ? 5.954 10.525 -19.633 1.00 84.75 528 PHE A C 1
ATOM 4417 O O . PHE A 1 528 ? 5.911 11.027 -20.759 1.00 84.75 528 PHE A O 1
ATOM 4424 N N . LYS A 1 529 ? 4.879 10.502 -18.830 1.00 84.88 529 LYS A N 1
ATOM 4425 C CA . LYS A 1 529 ? 3.588 11.106 -19.198 1.00 84.88 529 LYS A CA 1
ATOM 4426 C C . LYS A 1 529 ? 3.693 12.626 -19.327 1.00 84.88 529 LYS A C 1
ATOM 4428 O O . LYS A 1 529 ? 3.113 13.183 -20.263 1.00 84.88 529 LYS A O 1
ATOM 4433 N N . ASP A 1 530 ? 4.442 13.264 -18.435 1.00 85.19 530 ASP A N 1
ATOM 4434 C CA . ASP A 1 530 ? 4.628 14.716 -18.415 1.00 85.19 530 ASP A CA 1
ATOM 4435 C C . ASP A 1 530 ? 5.612 15.177 -19.508 1.00 85.19 530 ASP A C 1
ATOM 4437 O O . ASP A 1 530 ? 5.376 16.183 -20.180 1.00 85.19 530 ASP A O 1
ATOM 4441 N N . LEU A 1 531 ? 6.649 14.382 -19.800 1.00 87.19 531 LEU A N 1
ATOM 4442 C CA . LEU A 1 531 ? 7.623 14.665 -20.860 1.00 87.19 531 LEU A CA 1
ATOM 4443 C C . LEU A 1 531 ? 7.102 14.430 -22.286 1.00 87.19 531 LEU A C 1
ATOM 4445 O O . LEU A 1 531 ? 7.754 14.861 -23.233 1.00 87.19 531 LEU A O 1
ATOM 4449 N N . LYS A 1 532 ? 5.950 13.776 -22.494 1.00 89.50 532 LYS A N 1
ATOM 4450 C CA . LYS A 1 532 ? 5.520 13.335 -23.839 1.00 89.50 532 LYS A CA 1
ATOM 4451 C C . LYS A 1 532 ? 5.415 14.471 -24.867 1.00 89.50 532 LYS A C 1
ATOM 4453 O O . LYS A 1 532 ? 5.872 14.327 -25.997 1.00 89.50 532 LYS A O 1
ATOM 4458 N N . TYR A 1 533 ? 4.823 15.606 -24.485 1.00 89.12 533 TYR A N 1
ATOM 4459 C CA . TYR A 1 533 ? 4.646 16.744 -25.395 1.00 89.12 533 TYR A CA 1
ATOM 4460 C C . TYR A 1 533 ? 5.981 17.429 -25.664 1.00 89.12 533 TYR A C 1
ATOM 4462 O O . TYR A 1 533 ? 6.258 17.848 -26.786 1.00 89.12 533 TYR A O 1
ATOM 4470 N N . PHE A 1 534 ? 6.823 17.482 -24.637 1.00 86.19 534 PHE A N 1
ATOM 4471 C CA . PHE A 1 534 ? 8.164 18.010 -24.747 1.00 86.19 534 PHE A CA 1
ATOM 4472 C C . PHE A 1 534 ? 9.047 17.146 -25.661 1.00 86.19 534 PHE A C 1
ATOM 4474 O O . PHE A 1 534 ? 9.723 17.695 -26.518 1.00 86.19 534 PHE A O 1
ATOM 4481 N N . LEU A 1 535 ? 9.006 15.814 -25.553 1.00 87.38 535 LEU A N 1
ATOM 4482 C CA . LEU A 1 535 ? 9.757 14.902 -26.426 1.00 87.38 535 LEU A CA 1
ATOM 4483 C C . LEU A 1 535 ? 9.376 15.075 -27.898 1.00 87.38 535 LEU A C 1
ATOM 4485 O O . LEU A 1 535 ? 10.253 15.114 -28.756 1.00 87.38 535 LEU A O 1
ATOM 4489 N N . ILE A 1 536 ? 8.083 15.238 -28.195 1.00 90.94 536 ILE A N 1
ATOM 4490 C CA . ILE A 1 536 ? 7.620 15.534 -29.559 1.00 90.94 536 ILE A CA 1
ATOM 4491 C C . ILE A 1 536 ? 8.214 16.861 -30.045 1.00 90.94 536 ILE A C 1
ATOM 4493 O O . ILE A 1 536 ? 8.743 16.932 -31.152 1.00 90.94 536 ILE A O 1
ATOM 4497 N N . PHE A 1 537 ? 8.173 17.901 -29.210 1.00 88.38 537 PHE A N 1
ATOM 4498 C CA . PHE A 1 537 ? 8.768 19.199 -29.523 1.00 88.38 537 PHE A CA 1
ATOM 4499 C C . PHE A 1 537 ? 10.291 19.114 -29.719 1.00 88.38 537 PHE A C 1
ATOM 4501 O O . PHE A 1 537 ? 10.828 19.678 -30.666 1.00 88.38 537 PHE A O 1
ATOM 4508 N N . PHE A 1 538 ? 10.987 18.345 -28.888 1.00 89.19 538 PHE A N 1
ATOM 4509 C CA . PHE A 1 538 ? 12.426 18.121 -28.968 1.00 89.19 538 PHE A CA 1
ATOM 4510 C C . PHE A 1 538 ? 12.836 17.385 -30.251 1.00 89.19 538 PHE A C 1
ATOM 4512 O O . PHE A 1 538 ? 13.793 17.786 -30.913 1.00 89.19 538 PHE A O 1
ATOM 4519 N N . ILE A 1 539 ? 12.068 16.373 -30.671 1.00 90.88 539 ILE A N 1
ATOM 4520 C CA . ILE A 1 539 ? 12.281 15.674 -31.947 1.00 90.88 539 ILE A CA 1
ATOM 4521 C C . ILE A 1 539 ? 12.179 16.646 -33.131 1.00 90.88 539 ILE A C 1
ATOM 4523 O O . ILE A 1 539 ? 12.979 16.545 -34.058 1.00 90.88 539 ILE A O 1
ATOM 4527 N N . ILE A 1 540 ? 11.265 17.625 -33.100 1.00 92.75 540 ILE A N 1
ATOM 4528 C CA . ILE A 1 540 ? 11.167 18.652 -34.155 1.00 92.75 540 ILE A CA 1
ATOM 4529 C C . ILE A 1 540 ? 12.474 19.452 -34.264 1.00 92.75 540 ILE A C 1
ATOM 4531 O O . ILE A 1 540 ? 12.952 19.687 -35.373 1.00 92.75 540 ILE A O 1
ATOM 4535 N N . PHE A 1 541 ? 13.091 19.820 -33.138 1.00 91.00 541 PHE A N 1
ATOM 4536 C CA . PHE A 1 541 ? 14.373 20.531 -33.133 1.00 91.00 541 PHE A CA 1
ATOM 4537 C C . PHE A 1 541 ? 15.542 19.657 -33.596 1.00 91.00 541 PHE A C 1
ATOM 4539 O O . PHE A 1 541 ? 16.388 20.136 -34.350 1.00 91.00 541 PHE A O 1
ATOM 4546 N N . ILE A 1 542 ? 15.577 18.377 -33.214 1.00 91.56 542 ILE A N 1
ATOM 4547 C CA . ILE A 1 542 ? 16.572 17.423 -33.733 1.00 91.56 542 ILE A CA 1
ATOM 4548 C C . ILE A 1 542 ? 16.438 17.296 -35.251 1.00 91.56 542 ILE A C 1
ATOM 4550 O O . ILE A 1 542 ? 17.442 17.325 -35.959 1.00 91.56 542 ILE A O 1
ATOM 4554 N N . LEU A 1 543 ? 15.209 17.204 -35.765 1.00 92.44 543 LEU A N 1
ATOM 4555 C CA . LEU A 1 543 ? 14.956 17.171 -37.204 1.00 92.44 543 LEU A CA 1
ATOM 4556 C C . LEU A 1 543 ? 15.407 18.470 -37.880 1.00 92.44 543 LEU A C 1
ATOM 4558 O O . LEU A 1 543 ? 16.071 18.420 -38.911 1.00 92.44 543 LEU A O 1
ATOM 4562 N N . GLN A 1 544 ? 15.104 19.628 -37.293 1.00 93.81 544 GLN A N 1
ATOM 4563 C CA . GLN A 1 544 ? 15.515 20.927 -37.822 1.00 93.81 544 GLN A CA 1
ATOM 4564 C C . GLN A 1 544 ? 17.043 21.058 -37.901 1.00 93.81 544 GLN A C 1
ATOM 4566 O O . GLN A 1 544 ? 17.574 21.355 -38.970 1.00 93.81 544 GLN A O 1
ATOM 4571 N N . PHE A 1 545 ? 17.760 20.829 -36.799 1.00 91.06 545 PHE A N 1
ATOM 4572 C CA . PHE A 1 545 ? 19.221 20.932 -36.778 1.00 91.06 545 PHE A CA 1
ATOM 4573 C C . PHE A 1 545 ? 19.892 19.823 -37.590 1.00 91.06 545 PHE A C 1
ATOM 4575 O O . PHE A 1 545 ? 20.871 20.097 -38.278 1.00 91.06 545 PHE A O 1
ATOM 4582 N N . GLY A 1 546 ? 19.331 18.612 -37.607 1.00 90.69 546 GLY A N 1
ATOM 4583 C CA . GLY A 1 546 ? 19.790 17.529 -38.477 1.00 90.69 546 GLY A CA 1
ATOM 4584 C C . GLY A 1 546 ? 19.703 17.898 -39.959 1.00 90.69 546 GLY A C 1
ATOM 4585 O O . GLY A 1 546 ? 20.654 17.668 -40.702 1.00 90.69 546 GLY A O 1
ATOM 4586 N N . MET A 1 547 ? 18.621 18.563 -40.383 1.00 90.19 547 MET A N 1
ATOM 4587 C CA . MET A 1 547 ? 18.495 19.093 -41.747 1.00 90.19 547 MET A CA 1
ATOM 4588 C C . MET A 1 547 ? 19.490 20.224 -42.031 1.00 90.19 547 MET A C 1
ATOM 4590 O O . MET A 1 547 ? 20.059 20.271 -43.120 1.00 90.19 547 MET A O 1
ATOM 4594 N N . ILE A 1 548 ? 19.730 21.118 -41.065 1.00 90.06 548 ILE A N 1
ATOM 4595 C CA . ILE A 1 548 ? 20.732 22.186 -41.200 1.00 90.06 548 ILE A CA 1
ATOM 4596 C C . ILE A 1 548 ? 22.127 21.580 -41.394 1.00 90.06 548 ILE A C 1
ATOM 4598 O O . ILE A 1 548 ? 22.821 21.961 -42.334 1.00 90.06 548 ILE A O 1
ATOM 4602 N N . PHE A 1 549 ? 22.522 20.611 -40.563 1.00 87.06 549 PHE A N 1
ATOM 4603 C CA . PHE A 1 549 ? 23.813 19.935 -40.689 1.00 87.06 549 PHE A CA 1
ATOM 4604 C C . PHE A 1 549 ? 23.927 19.150 -41.998 1.00 87.06 549 PHE A C 1
ATOM 4606 O O . PHE A 1 549 ? 24.950 19.244 -42.670 1.00 87.06 549 PHE A O 1
ATOM 4613 N N . LEU A 1 550 ? 22.862 18.474 -42.432 1.00 86.50 550 LEU A N 1
ATOM 4614 C CA . LEU A 1 550 ? 22.842 17.771 -43.716 1.00 86.50 550 LEU A CA 1
ATOM 4615 C C . LEU A 1 550 ? 23.152 18.712 -44.891 1.00 86.50 550 LEU A C 1
ATOM 4617 O O . LEU A 1 550 ? 23.939 18.359 -45.770 1.00 86.50 550 LEU A O 1
ATOM 4621 N N . VAL A 1 551 ? 22.572 19.917 -44.900 1.00 86.75 551 VAL A N 1
ATOM 4622 C CA . VAL A 1 551 ? 22.842 20.933 -45.933 1.00 86.75 551 VAL A CA 1
ATOM 4623 C C . VAL A 1 551 ? 24.255 21.502 -45.798 1.00 86.75 551 VAL A C 1
ATOM 4625 O O . VAL A 1 551 ? 24.962 21.640 -46.796 1.00 86.75 551 VAL A O 1
ATOM 4628 N N . LEU A 1 552 ? 24.678 21.809 -44.572 1.00 84.31 552 LEU A N 1
ATOM 4629 C CA . LEU A 1 552 ? 25.959 22.442 -44.267 1.00 84.31 552 LEU A CA 1
ATOM 4630 C C . LEU A 1 552 ? 27.155 21.572 -44.675 1.00 84.31 552 LEU A C 1
ATOM 4632 O O . LEU A 1 552 ? 28.087 22.053 -45.316 1.00 84.31 552 LEU A O 1
ATOM 4636 N N . PHE A 1 553 ? 27.084 20.277 -44.370 1.00 80.94 553 PHE A N 1
ATOM 4637 C CA . PHE A 1 553 ? 28.102 19.282 -44.708 1.00 80.94 553 PHE A CA 1
ATOM 4638 C C . PHE A 1 553 ? 27.828 18.577 -46.048 1.00 80.94 553 PHE A C 1
ATOM 4640 O O . PHE A 1 553 ? 28.482 17.593 -46.383 1.00 80.94 553 PHE A O 1
ATOM 4647 N N . LYS A 1 554 ? 26.875 19.086 -46.846 1.00 81.88 554 LYS A N 1
ATOM 4648 C CA . LYS A 1 554 ? 26.563 18.619 -48.212 1.00 81.88 554 LYS A CA 1
ATOM 4649 C C . LYS A 1 554 ? 26.303 17.111 -48.317 1.00 81.88 554 LYS A C 1
ATOM 4651 O O . LYS A 1 554 ? 26.658 16.493 -49.319 1.00 81.88 554 LYS A O 1
ATOM 4656 N N . ALA A 1 555 ? 25.683 16.531 -47.294 1.00 75.94 555 ALA A N 1
ATOM 4657 C CA . ALA A 1 555 ? 25.414 15.100 -47.202 1.00 75.94 555 ALA A CA 1
ATOM 4658 C C . ALA A 1 555 ? 26.654 14.195 -47.408 1.00 75.94 555 ALA A C 1
ATOM 4660 O O . ALA A 1 555 ? 26.523 13.082 -47.923 1.00 75.94 555 ALA A O 1
ATOM 4661 N N . GLN A 1 556 ? 27.851 14.666 -47.041 1.00 75.88 556 GLN A N 1
ATOM 4662 C CA . GLN A 1 556 ? 29.062 13.845 -47.047 1.00 75.88 556 GLN A CA 1
ATOM 4663 C C . GLN A 1 556 ? 28.930 12.676 -46.054 1.00 75.88 556 GLN A C 1
ATOM 4665 O O . GLN A 1 556 ? 28.289 12.777 -45.011 1.00 75.88 556 GLN A O 1
ATOM 4670 N N . SER A 1 557 ? 29.494 11.518 -46.390 1.00 71.69 557 SER A N 1
ATOM 4671 C CA . SER A 1 557 ? 29.522 10.396 -45.451 1.00 71.69 557 SER A CA 1
ATOM 4672 C C . SER A 1 557 ? 30.460 10.729 -44.297 1.00 71.69 557 SER A C 1
ATOM 4674 O O . SER A 1 557 ? 31.618 11.052 -44.540 1.00 71.69 557 SER A O 1
ATOM 4676 N N . ILE A 1 558 ? 29.957 10.634 -43.069 1.00 73.88 558 ILE A N 1
ATOM 4677 C CA . ILE A 1 558 ? 30.774 10.721 -41.859 1.00 73.88 558 ILE A CA 1
ATOM 4678 C C . ILE A 1 558 ? 31.240 9.304 -41.531 1.00 73.88 558 ILE A C 1
ATOM 4680 O O . ILE A 1 558 ? 30.398 8.408 -41.396 1.00 73.88 558 ILE A O 1
ATOM 4684 N N . ASP A 1 559 ? 32.551 9.102 -41.402 1.00 73.31 559 ASP A N 1
ATOM 4685 C CA . ASP A 1 559 ? 33.138 7.769 -41.230 1.00 73.31 559 ASP A CA 1
ATOM 4686 C C . ASP A 1 559 ? 32.623 7.045 -39.978 1.00 73.31 559 ASP A C 1
ATOM 4688 O O . ASP A 1 559 ? 32.384 5.835 -39.996 1.00 73.31 559 ASP A O 1
ATOM 4692 N N . GLU A 1 560 ? 32.351 7.800 -38.918 1.00 73.06 560 GLU A N 1
ATOM 4693 C CA . GLU A 1 560 ? 31.806 7.317 -37.646 1.00 73.06 560 GLU A CA 1
ATOM 4694 C C . GLU A 1 560 ? 30.382 6.756 -37.758 1.00 73.06 560 GLU A C 1
ATOM 4696 O O . GLU A 1 560 ? 29.957 5.960 -36.922 1.00 73.06 560 GLU A O 1
ATOM 4701 N N . TYR A 1 561 ? 29.631 7.171 -38.783 1.00 72.44 561 TYR A N 1
ATOM 4702 C CA . TYR A 1 561 ? 28.234 6.777 -38.998 1.00 72.44 561 TYR A CA 1
ATOM 4703 C C . TYR A 1 561 ? 28.062 5.886 -40.232 1.00 72.44 561 TYR A C 1
ATOM 4705 O O . TYR A 1 561 ? 26.943 5.744 -40.746 1.00 72.44 561 TYR A O 1
ATOM 4713 N N . ASN A 1 562 ? 29.152 5.270 -40.697 1.00 70.62 562 ASN A N 1
ATOM 4714 C CA . ASN A 1 562 ? 29.131 4.319 -41.799 1.00 70.62 562 ASN A CA 1
ATOM 4715 C C . ASN A 1 562 ? 28.105 3.201 -41.533 1.00 70.62 562 ASN A C 1
ATOM 4717 O O . ASN A 1 562 ? 28.177 2.472 -40.548 1.00 70.62 562 ASN A O 1
ATOM 4721 N N . GLY A 1 563 ? 27.110 3.098 -42.421 1.00 69.69 563 GLY A N 1
ATOM 4722 C CA . GLY A 1 563 ? 25.975 2.170 -42.305 1.00 69.69 563 GLY A CA 1
ATOM 4723 C C . GLY A 1 563 ? 24.630 2.856 -42.044 1.00 69.69 563 GLY A C 1
ATOM 4724 O O . GLY A 1 563 ? 23.586 2.295 -42.374 1.00 69.69 563 GLY A O 1
ATOM 4725 N N . VAL A 1 564 ? 24.631 4.106 -41.560 1.00 77.56 564 VAL A N 1
ATOM 4726 C CA . VAL A 1 564 ? 23.414 4.915 -41.342 1.00 77.56 564 VAL A CA 1
ATOM 4727 C C . VAL A 1 564 ? 23.536 6.307 -41.982 1.00 77.56 564 VAL A C 1
ATOM 4729 O O . VAL A 1 564 ? 23.005 7.300 -41.487 1.00 77.56 564 VAL A O 1
ATOM 4732 N N . ASN A 1 565 ? 24.199 6.390 -43.139 1.00 73.56 565 ASN A N 1
ATOM 4733 C CA . ASN A 1 565 ? 24.619 7.651 -43.770 1.00 73.56 565 ASN A CA 1
ATOM 4734 C C . ASN A 1 565 ? 23.472 8.656 -44.006 1.00 73.56 565 ASN A C 1
ATOM 4736 O O . ASN A 1 565 ? 23.681 9.862 -43.943 1.00 73.56 565 ASN A O 1
ATOM 4740 N N . LYS A 1 566 ? 22.237 8.184 -44.232 1.00 75.06 566 LYS A N 1
ATOM 4741 C CA . LYS A 1 566 ? 21.064 9.060 -44.428 1.00 75.06 566 LYS A CA 1
ATOM 4742 C C . LYS A 1 566 ? 20.569 9.723 -43.137 1.00 75.06 566 LYS A C 1
ATOM 4744 O O . LYS A 1 566 ? 19.949 10.778 -43.211 1.00 75.06 566 LYS A O 1
ATOM 4749 N N . LEU A 1 567 ? 20.810 9.104 -41.978 1.00 83.31 567 LEU A N 1
ATOM 4750 C CA . LEU A 1 567 ? 20.392 9.619 -40.668 1.00 83.31 567 LEU A CA 1
ATOM 4751 C C . LEU A 1 567 ? 21.563 10.152 -39.831 1.00 83.31 567 LEU A C 1
ATOM 4753 O O . LEU A 1 567 ? 21.323 10.701 -38.759 1.00 83.31 567 LEU A O 1
ATOM 4757 N N . ALA A 1 568 ? 22.799 10.042 -40.325 1.00 85.06 568 ALA A N 1
ATOM 4758 C CA . ALA A 1 568 ? 24.022 10.433 -39.624 1.00 85.06 568 ALA A CA 1
ATOM 4759 C C . ALA A 1 568 ? 23.941 11.850 -39.029 1.00 85.06 568 ALA A C 1
ATOM 4761 O O . ALA A 1 568 ? 24.166 12.033 -37.840 1.00 85.06 568 ALA A O 1
ATOM 4762 N N . TYR A 1 569 ? 23.497 12.840 -39.807 1.00 86.31 569 TYR A N 1
ATOM 4763 C CA . TYR A 1 569 ? 23.369 14.225 -39.334 1.00 86.31 569 TYR A CA 1
ATOM 4764 C C . TYR A 1 569 ? 22.258 14.442 -38.298 1.00 86.31 569 TYR A C 1
ATOM 4766 O O . TYR A 1 569 ? 22.360 15.326 -37.449 1.00 86.31 569 TYR A O 1
ATOM 4774 N N . PHE A 1 570 ? 21.202 13.627 -38.327 1.00 89.19 570 PHE A N 1
ATOM 4775 C CA . PHE A 1 570 ? 20.161 13.653 -37.297 1.00 89.19 570 PHE A CA 1
ATOM 4776 C C . PHE A 1 570 ? 20.658 13.017 -35.997 1.00 89.19 570 PHE A C 1
ATOM 4778 O O . PHE A 1 570 ? 20.392 13.542 -34.917 1.00 89.19 570 PHE A O 1
ATOM 4785 N N . LEU A 1 571 ? 21.424 11.926 -36.097 1.00 87.44 571 LEU A N 1
ATOM 4786 C CA . LEU A 1 571 ? 22.105 11.311 -34.957 1.00 87.44 571 LEU A CA 1
ATOM 4787 C C . LEU A 1 571 ? 23.163 12.249 -34.372 1.00 87.44 571 LEU A C 1
ATOM 4789 O O . LEU A 1 571 ? 23.256 12.364 -33.157 1.00 87.44 571 LEU A O 1
ATOM 4793 N N . MET A 1 572 ? 23.876 12.992 -35.217 1.00 86.06 572 MET A N 1
ATOM 4794 C CA . MET A 1 572 ? 24.809 14.037 -34.805 1.00 86.06 572 MET A CA 1
ATOM 4795 C C . MET A 1 572 ? 24.097 15.162 -34.036 1.00 86.06 572 MET A C 1
ATOM 4797 O O . MET A 1 572 ? 24.549 15.550 -32.961 1.00 86.06 572 MET A O 1
ATOM 4801 N N . ALA A 1 573 ? 22.947 15.648 -34.519 1.00 88.81 573 ALA A N 1
ATOM 4802 C CA . ALA A 1 573 ? 22.146 16.638 -33.791 1.00 88.81 573 ALA A CA 1
ATOM 4803 C C . ALA A 1 573 ? 21.638 16.100 -32.438 1.00 88.81 573 ALA A C 1
ATOM 4805 O O . ALA A 1 573 ? 21.679 16.809 -31.431 1.00 88.81 573 ALA A O 1
ATOM 4806 N N . PHE A 1 574 ? 21.209 14.835 -32.390 1.00 89.88 574 PHE A N 1
ATOM 4807 C CA . PHE A 1 574 ? 20.827 14.168 -31.144 1.00 89.88 574 PHE A CA 1
ATOM 4808 C C . PHE A 1 574 ? 22.018 14.011 -30.183 1.00 89.88 574 PHE A C 1
ATOM 4810 O O . PHE A 1 574 ? 21.899 14.293 -28.993 1.00 89.88 574 PHE A O 1
ATOM 4817 N N . ARG A 1 575 ? 23.197 13.654 -30.689 1.00 87.69 575 ARG A N 1
ATOM 4818 C CA . ARG A 1 575 ? 24.434 13.528 -29.912 1.00 87.69 575 ARG A CA 1
ATOM 4819 C C . ARG A 1 575 ? 24.843 14.861 -29.274 1.00 87.69 575 ARG A C 1
ATOM 4821 O O . ARG A 1 575 ? 25.025 14.914 -28.057 1.00 87.69 575 ARG A O 1
ATOM 4828 N N . ILE A 1 576 ? 24.816 15.952 -30.047 1.00 89.00 576 ILE A N 1
ATOM 4829 C CA . ILE A 1 576 ? 25.046 17.321 -29.548 1.00 89.00 576 ILE A CA 1
ATOM 4830 C C . ILE A 1 576 ? 24.066 17.674 -28.422 1.00 89.00 576 ILE A C 1
ATOM 4832 O O . ILE A 1 576 ? 24.459 18.288 -27.429 1.00 89.00 576 ILE A O 1
ATOM 4836 N N . SER A 1 577 ? 22.800 17.261 -28.537 1.00 89.31 577 SER A N 1
ATOM 4837 C CA . SER A 1 577 ? 21.788 17.530 -27.508 1.00 89.31 577 SER A CA 1
ATOM 4838 C C . SER A 1 577 ? 22.066 16.832 -26.169 1.00 89.31 577 SER A C 1
ATOM 4840 O O . SER A 1 577 ? 21.755 17.389 -25.121 1.00 89.31 577 SER A O 1
ATOM 4842 N N . SER A 1 578 ? 22.720 15.664 -26.187 1.00 87.94 578 SER A N 1
ATOM 4843 C CA . SER A 1 578 ? 23.152 14.953 -24.971 1.00 87.94 578 SER A CA 1
ATOM 4844 C C . SER A 1 578 ? 24.429 15.519 -24.332 1.00 87.94 578 SER A C 1
ATOM 4846 O O . SER A 1 578 ? 24.802 15.110 -23.235 1.00 87.94 578 SER A O 1
ATOM 4848 N N . GLY A 1 579 ? 25.078 16.480 -24.997 1.00 86.31 579 GLY A N 1
ATOM 4849 C CA . GLY A 1 579 ? 26.315 17.118 -24.547 1.00 86.31 579 GLY A CA 1
ATOM 4850 C C . GLY A 1 579 ? 27.601 16.449 -24.988 1.00 86.31 579 GLY A C 1
ATOM 4851 O O . GLY A 1 579 ? 28.663 16.756 -24.453 1.00 86.31 579 GLY A O 1
ATOM 4852 N N . ASP A 1 580 ? 27.508 15.589 -25.994 1.00 85.62 580 ASP A N 1
ATOM 4853 C CA . ASP A 1 580 ? 28.661 15.050 -26.688 1.00 85.62 580 ASP A CA 1
ATOM 4854 C C . ASP A 1 580 ? 28.974 15.919 -27.920 1.00 85.62 580 ASP A C 1
ATOM 4856 O O . ASP A 1 580 ? 28.164 16.061 -28.839 1.00 85.62 580 ASP A O 1
ATOM 4860 N N . PHE A 1 581 ? 30.142 16.563 -27.884 1.00 82.50 581 PHE A N 1
ATOM 4861 C CA . PHE A 1 581 ? 30.546 17.644 -28.783 1.00 82.50 581 PHE A CA 1
ATOM 4862 C C . PHE A 1 581 ? 31.675 17.232 -29.728 1.00 82.50 581 PHE A C 1
ATOM 4864 O O . PHE A 1 581 ? 32.617 17.994 -29.933 1.00 82.50 581 PHE A O 1
ATOM 4871 N N . GLN A 1 582 ? 31.623 16.026 -30.283 1.00 78.62 582 GLN A N 1
ATOM 4872 C CA . GLN A 1 582 ? 32.619 15.619 -31.270 1.00 78.62 582 GLN A CA 1
ATOM 4873 C C . GLN A 1 582 ? 32.548 16.523 -32.516 1.00 78.62 582 GLN A C 1
ATOM 4875 O O . GLN A 1 582 ? 31.479 16.742 -33.090 1.00 78.62 582 GLN A O 1
ATOM 4880 N N . LEU A 1 583 ? 33.696 17.098 -32.884 1.00 69.81 583 LEU A N 1
ATOM 4881 C CA . LEU A 1 583 ? 33.857 18.079 -33.958 1.00 69.81 583 LEU A CA 1
ATOM 4882 C C . LEU A 1 583 ? 34.713 17.474 -35.071 1.00 69.81 583 LEU A C 1
ATOM 4884 O O . LEU A 1 583 ? 35.914 17.732 -35.140 1.00 69.81 583 LEU A O 1
ATOM 4888 N N . GLU A 1 584 ? 34.110 16.665 -35.934 1.00 61.56 584 GLU A N 1
ATOM 4889 C CA . GLU A 1 584 ? 34.810 16.102 -37.093 1.00 61.56 584 GLU A CA 1
ATOM 4890 C C . GLU A 1 584 ? 34.507 16.912 -38.356 1.00 61.56 584 GLU A C 1
ATOM 4892 O O . GLU A 1 584 ? 33.362 17.260 -38.635 1.00 61.56 584 GLU A O 1
ATOM 4897 N N . ASP A 1 585 ? 35.565 17.269 -39.088 1.00 65.19 585 ASP A N 1
ATOM 4898 C CA . ASP A 1 585 ? 35.542 17.928 -40.402 1.00 65.19 585 ASP A CA 1
ATOM 4899 C C . ASP A 1 585 ? 35.043 19.377 -40.489 1.00 65.19 585 ASP A C 1
ATOM 4901 O O . ASP A 1 585 ? 34.948 19.936 -41.585 1.00 65.19 585 ASP A O 1
ATOM 4905 N N . TYR A 1 586 ? 34.846 20.065 -39.363 1.00 72.75 586 TYR A N 1
ATOM 4906 C CA . TYR A 1 586 ? 34.400 21.472 -39.350 1.00 72.75 586 TYR A CA 1
ATOM 4907 C C . TYR A 1 586 ? 35.424 22.410 -40.005 1.00 72.75 586 TYR A C 1
ATOM 4909 O O . TYR A 1 586 ? 35.061 23.431 -40.587 1.00 72.75 586 TYR A O 1
ATOM 4917 N N . HIS A 1 587 ? 36.706 22.047 -39.928 1.00 69.12 587 HIS A N 1
ATOM 4918 C CA . HIS A 1 587 ? 37.827 22.793 -40.501 1.00 69.12 587 HIS A CA 1
ATOM 4919 C C . HIS A 1 587 ? 38.095 22.472 -41.978 1.00 69.12 587 HIS A C 1
ATOM 4921 O O . HIS A 1 587 ? 38.827 23.210 -42.626 1.00 69.12 587 HIS A O 1
ATOM 4927 N N . SER A 1 588 ? 37.519 21.392 -42.517 1.00 69.38 588 SER A N 1
ATOM 4928 C CA . SER A 1 588 ? 37.772 20.929 -43.894 1.00 69.38 588 SER A CA 1
ATOM 4929 C C . SER A 1 588 ? 36.962 21.688 -44.961 1.00 69.38 588 SER A C 1
ATOM 4931 O O . SER A 1 588 ? 37.059 21.412 -46.158 1.00 69.38 588 SER A O 1
ATOM 4933 N N . GLN A 1 589 ? 36.141 22.649 -44.530 1.00 71.44 589 GLN A N 1
ATOM 4934 C CA . GLN A 1 589 ? 35.229 23.411 -45.375 1.00 71.44 589 GLN A CA 1
ATOM 4935 C C . GLN A 1 589 ? 35.870 24.696 -45.923 1.00 71.44 589 GLN A C 1
ATOM 4937 O O . GLN A 1 589 ? 36.903 25.154 -45.455 1.00 71.44 589 GLN A O 1
ATOM 4942 N N . ASN A 1 590 ? 35.226 25.310 -46.919 1.00 75.88 590 ASN A N 1
ATOM 4943 C CA . ASN A 1 590 ? 35.682 26.571 -47.514 1.00 75.88 590 ASN A CA 1
ATOM 4944 C C . ASN A 1 590 ? 35.622 27.728 -46.488 1.00 75.88 590 ASN A C 1
ATOM 4946 O O . ASN A 1 590 ? 34.650 27.796 -45.734 1.00 75.88 590 ASN A O 1
ATOM 4950 N N . ASP A 1 591 ? 36.585 28.658 -46.500 1.00 72.88 591 ASP A N 1
ATOM 4951 C CA . ASP A 1 591 ? 36.843 29.632 -45.412 1.00 72.88 591 ASP A CA 1
ATOM 4952 C C . ASP A 1 591 ? 35.600 30.398 -44.910 1.00 72.88 591 ASP A C 1
ATOM 4954 O O . ASP A 1 591 ? 35.419 30.600 -43.709 1.00 72.88 591 ASP A O 1
ATOM 4958 N N . GLY A 1 592 ? 34.694 30.796 -45.813 1.00 74.81 592 GLY A N 1
ATOM 4959 C CA . GLY A 1 592 ? 33.449 31.487 -45.443 1.00 74.81 592 GLY A CA 1
ATOM 4960 C C . GLY A 1 592 ? 32.378 30.585 -44.811 1.00 74.81 592 GLY A C 1
ATOM 4961 O O . GLY A 1 592 ? 31.590 31.047 -43.987 1.00 74.81 592 GLY A O 1
ATOM 4962 N N . LEU A 1 593 ? 32.349 29.297 -45.171 1.00 79.31 593 LEU A N 1
ATOM 4963 C CA . LEU A 1 593 ? 31.405 28.312 -44.633 1.00 79.31 593 LEU A CA 1
ATOM 4964 C C . LEU A 1 593 ? 31.822 27.861 -43.229 1.00 79.31 593 LEU A C 1
ATOM 4966 O O . LEU A 1 593 ? 30.957 27.680 -42.380 1.00 79.31 593 LEU A O 1
ATOM 4970 N N . VAL A 1 594 ? 33.131 27.772 -42.960 1.00 82.50 594 VAL A N 1
ATOM 4971 C CA . VAL A 1 594 ? 33.684 27.395 -41.645 1.00 82.50 594 VAL A CA 1
ATOM 4972 C C . VAL A 1 594 ? 33.135 28.300 -40.541 1.00 82.50 594 VAL A C 1
ATOM 4974 O O . VAL A 1 594 ? 32.637 27.813 -39.528 1.00 82.50 594 VAL A O 1
ATOM 4977 N N . ILE A 1 595 ? 33.155 29.621 -40.745 1.00 83.62 595 ILE A N 1
ATOM 4978 C CA . ILE A 1 595 ? 32.640 30.591 -39.763 1.00 83.62 595 ILE A CA 1
ATOM 4979 C C . ILE A 1 595 ? 31.145 30.356 -39.502 1.00 83.62 595 ILE A C 1
ATOM 4981 O O . ILE A 1 595 ? 30.703 30.351 -38.354 1.00 83.62 595 ILE A O 1
ATOM 4985 N N . PHE A 1 596 ? 30.365 30.122 -40.559 1.00 84.38 596 PHE A N 1
ATOM 4986 C CA . PHE A 1 596 ? 28.931 29.860 -40.445 1.00 84.38 596 PHE A CA 1
ATOM 4987 C C . PHE A 1 596 ? 28.641 28.532 -39.728 1.00 84.38 596 PHE A C 1
ATOM 4989 O O . PHE A 1 596 ? 27.735 28.469 -38.898 1.00 84.38 596 PHE A O 1
ATOM 4996 N N . THR A 1 597 ? 29.458 27.507 -39.971 1.00 86.00 597 THR A N 1
ATOM 4997 C CA . THR A 1 597 ? 29.398 26.209 -39.291 1.00 86.00 597 THR A CA 1
ATOM 4998 C C . THR A 1 597 ? 29.632 26.340 -37.793 1.00 86.00 597 THR A C 1
ATOM 5000 O O . THR A 1 597 ? 28.841 25.823 -37.005 1.00 86.00 597 THR A O 1
ATOM 5003 N N . TRP A 1 598 ? 30.648 27.103 -37.384 1.00 86.88 598 TRP A N 1
ATOM 5004 C CA . TRP A 1 598 ? 30.911 27.387 -35.972 1.00 86.88 598 TRP A CA 1
ATOM 5005 C C . TRP A 1 598 ? 29.781 28.175 -35.304 1.00 86.88 598 TRP A C 1
ATOM 5007 O O . TRP A 1 598 ? 29.412 27.868 -34.171 1.00 86.88 598 TRP A O 1
ATOM 5017 N N . ILE A 1 599 ? 29.187 29.148 -36.004 1.00 89.19 599 ILE A N 1
ATOM 5018 C CA . ILE A 1 599 ? 28.045 29.918 -35.487 1.00 89.19 599 ILE A CA 1
ATOM 5019 C C . ILE A 1 599 ? 26.814 29.020 -35.310 1.00 89.19 599 ILE A C 1
ATOM 5021 O O . ILE A 1 599 ? 26.201 29.033 -34.243 1.00 89.19 599 ILE A O 1
ATOM 5025 N N . ILE A 1 600 ? 26.453 28.225 -36.322 1.00 89.69 600 ILE A N 1
ATOM 5026 C CA . ILE A 1 600 ? 25.316 27.296 -36.239 1.00 89.69 600 ILE A CA 1
ATOM 5027 C C . ILE A 1 600 ? 25.536 26.284 -35.125 1.00 89.69 600 ILE A C 1
ATOM 5029 O O . ILE A 1 600 ? 24.614 26.018 -34.358 1.00 89.69 600 ILE A O 1
ATOM 5033 N N . TRP A 1 601 ? 26.738 25.726 -35.025 1.00 88.38 601 TRP A N 1
ATOM 5034 C CA . TRP A 1 601 ? 27.060 24.772 -33.978 1.00 88.38 601 TRP A CA 1
ATOM 5035 C C . TRP A 1 601 ? 26.953 25.402 -32.590 1.00 88.38 601 TRP A C 1
ATOM 5037 O O . TRP A 1 601 ? 26.311 24.820 -31.721 1.00 88.38 601 TRP A O 1
ATOM 5047 N N . LEU A 1 602 ? 27.465 26.620 -32.392 1.00 90.19 602 LEU A N 1
ATOM 5048 C CA . LEU A 1 602 ? 27.311 27.343 -31.128 1.00 90.19 602 LEU A CA 1
ATOM 5049 C C . LEU A 1 602 ? 25.829 27.552 -30.777 1.00 90.19 602 LEU A C 1
ATOM 5051 O O . LEU A 1 602 ? 25.422 27.317 -29.640 1.00 90.19 602 LEU A O 1
ATOM 5055 N N . ILE A 1 603 ? 25.006 27.947 -31.755 1.00 91.56 603 ILE A N 1
ATOM 5056 C CA . ILE A 1 603 ? 23.553 28.096 -31.578 1.00 91.56 603 ILE A CA 1
ATOM 5057 C C . ILE A 1 603 ? 22.905 26.748 -31.237 1.00 91.56 603 ILE A C 1
ATOM 5059 O O . ILE A 1 603 ? 22.044 26.693 -30.355 1.00 91.56 603 ILE A O 1
ATOM 5063 N N . ALA A 1 604 ? 23.320 25.665 -31.895 1.00 89.94 604 ALA A N 1
ATOM 5064 C CA . ALA A 1 604 ? 22.831 24.318 -31.632 1.00 89.94 604 ALA A CA 1
ATOM 5065 C C . ALA A 1 604 ? 23.191 23.866 -30.212 1.00 89.94 604 ALA A C 1
ATOM 5067 O O . ALA A 1 604 ? 22.315 23.386 -29.508 1.00 89.94 604 ALA A O 1
ATOM 5068 N N . VAL A 1 605 ? 24.421 24.090 -29.743 1.00 91.38 605 VAL A N 1
ATOM 5069 C CA . VAL A 1 605 ? 24.846 23.769 -28.369 1.00 91.38 605 VAL A CA 1
ATOM 5070 C C . VAL A 1 605 ? 24.059 24.580 -27.338 1.00 91.38 605 VAL A C 1
ATOM 5072 O O . VAL A 1 605 ? 23.531 24.016 -26.377 1.00 91.38 605 VAL A O 1
ATOM 5075 N N . MET A 1 606 ? 23.925 25.892 -27.551 1.00 91.00 606 MET A N 1
ATOM 5076 C CA . MET A 1 606 ? 23.150 26.765 -26.664 1.00 91.00 606 MET A CA 1
ATOM 5077 C C . MET A 1 606 ? 21.684 26.330 -26.587 1.00 91.00 606 MET A C 1
ATOM 5079 O O . MET A 1 606 ? 21.101 26.287 -25.507 1.00 91.00 606 MET A O 1
ATOM 5083 N N . THR A 1 607 ? 21.092 25.970 -27.724 1.00 89.94 607 THR A N 1
ATOM 5084 C CA . THR A 1 607 ? 19.680 25.588 -27.798 1.00 89.94 607 THR A CA 1
ATOM 5085 C C . THR A 1 607 ? 19.469 24.149 -27.310 1.00 89.94 607 THR A C 1
ATOM 5087 O O . THR A 1 607 ? 18.806 23.939 -26.297 1.00 89.94 607 THR A O 1
ATOM 5090 N N . LEU A 1 608 ? 20.044 23.156 -28.001 1.00 89.50 608 LEU A N 1
ATOM 5091 C CA . LEU A 1 608 ? 19.824 21.713 -27.809 1.00 89.50 608 LEU A CA 1
ATOM 5092 C C . LEU A 1 608 ? 20.379 21.153 -26.506 1.00 89.50 608 LEU A C 1
ATOM 5094 O O . LEU A 1 608 ? 19.771 20.241 -25.958 1.00 89.50 608 LEU A O 1
ATOM 5098 N N . ASN A 1 609 ? 21.504 21.669 -26.019 1.00 89.00 609 ASN A N 1
ATOM 5099 C CA . ASN A 1 609 ? 22.062 21.205 -24.758 1.00 89.00 609 ASN A CA 1
ATOM 5100 C C . ASN A 1 609 ? 21.678 22.164 -23.632 1.00 89.00 609 ASN A C 1
ATOM 5102 O O . ASN A 1 609 ? 20.886 21.811 -22.767 1.00 89.00 609 ASN A O 1
ATOM 5106 N N . ILE A 1 610 ? 22.157 23.409 -23.665 1.00 90.56 610 ILE A N 1
ATOM 5107 C CA . ILE A 1 610 ? 22.048 24.292 -22.495 1.00 90.56 610 ILE A CA 1
ATOM 5108 C C . ILE A 1 610 ? 20.589 24.631 -22.169 1.00 90.56 610 ILE A C 1
ATOM 5110 O O . ILE A 1 610 ? 20.179 24.502 -21.017 1.00 90.56 610 ILE A O 1
ATOM 5114 N N . VAL A 1 611 ? 19.779 25.052 -23.142 1.00 90.50 611 VAL A N 1
ATOM 5115 C CA . VAL A 1 611 ? 18.369 25.383 -22.875 1.00 90.50 611 VAL A CA 1
ATOM 5116 C C . VAL A 1 611 ? 17.538 24.117 -22.668 1.00 90.50 611 VAL A C 1
ATOM 5118 O O . VAL A 1 611 ? 16.848 23.994 -21.654 1.00 90.50 611 VAL A O 1
ATOM 5121 N N . PHE A 1 612 ? 17.605 23.162 -23.597 1.00 88.69 612 PHE A N 1
ATOM 5122 C CA . PHE A 1 612 ? 16.738 21.984 -23.566 1.00 88.69 612 PHE A CA 1
ATOM 5123 C C . PHE A 1 612 ? 17.056 21.008 -22.419 1.00 88.69 612 PHE A C 1
ATOM 5125 O O . PHE A 1 612 ? 16.112 20.555 -21.773 1.00 88.69 612 PHE A O 1
ATOM 5132 N N . MET A 1 613 ? 18.324 20.735 -22.081 1.00 86.12 613 MET A N 1
ATOM 5133 C CA . MET A 1 613 ? 18.649 19.866 -20.934 1.00 86.12 613 MET A CA 1
ATOM 5134 C C . MET A 1 613 ? 18.213 20.495 -19.611 1.00 86.12 613 MET A C 1
ATOM 5136 O O . MET A 1 613 ? 17.603 19.818 -18.785 1.00 86.12 613 MET A O 1
ATOM 5140 N N . ASN A 1 614 ? 18.432 21.801 -19.425 1.00 89.62 614 ASN A N 1
ATOM 5141 C CA . ASN A 1 614 ? 17.960 22.502 -18.227 1.00 89.62 614 ASN A CA 1
ATOM 5142 C C . ASN A 1 614 ? 16.429 22.502 -18.127 1.00 89.62 614 ASN A C 1
ATOM 5144 O O . ASN A 1 614 ? 15.880 22.351 -17.035 1.00 89.62 614 ASN A O 1
ATOM 5148 N N . PHE A 1 615 ? 15.730 22.618 -19.259 1.00 87.81 615 PHE A N 1
ATOM 5149 C CA . PHE A 1 615 ? 14.275 22.510 -19.291 1.00 87.81 615 PHE A CA 1
ATOM 5150 C C . PHE A 1 615 ? 13.791 21.097 -18.934 1.00 87.81 615 PHE A C 1
ATOM 5152 O O . PHE A 1 615 ? 12.877 20.962 -18.121 1.00 87.81 615 PHE A O 1
ATOM 5159 N N . ILE A 1 616 ? 14.418 20.044 -19.480 1.00 87.88 616 ILE A N 1
ATOM 5160 C CA . ILE A 1 616 ? 14.106 18.648 -19.127 1.00 87.88 616 ILE A CA 1
ATOM 5161 C C . ILE A 1 616 ? 14.271 18.441 -17.625 1.00 87.88 616 ILE A C 1
ATOM 5163 O O . ILE A 1 616 ? 13.359 17.925 -16.982 1.00 87.88 616 ILE A O 1
ATOM 5167 N N . ILE A 1 617 ? 15.398 18.879 -17.056 1.00 89.50 617 ILE A N 1
ATOM 5168 C CA . ILE A 1 617 ? 15.663 18.753 -15.620 1.00 89.50 617 ILE A CA 1
ATOM 5169 C C . ILE A 1 617 ? 14.567 19.461 -14.818 1.00 89.50 617 ILE A C 1
ATOM 5171 O O . ILE A 1 617 ? 14.008 18.854 -13.911 1.00 89.50 617 ILE A O 1
ATOM 5175 N N . ALA A 1 618 ? 14.192 20.691 -15.185 1.00 90.50 618 ALA A N 1
ATOM 5176 C CA . ALA A 1 618 ? 13.141 21.436 -14.495 1.00 90.50 618 ALA A CA 1
ATOM 5177 C C . ALA A 1 618 ? 11.774 20.724 -14.534 1.00 90.50 618 ALA A C 1
ATOM 5179 O O . ALA A 1 618 ? 11.117 20.600 -13.499 1.00 90.50 618 ALA A O 1
ATOM 5180 N N . VAL A 1 619 ? 11.362 20.203 -15.696 1.00 87.69 619 VAL A N 1
ATOM 5181 C CA . VAL A 1 619 ? 10.093 19.465 -15.839 1.00 87.69 619 VAL A CA 1
ATOM 5182 C C . VAL A 1 619 ? 10.120 18.155 -15.053 1.00 87.69 619 VAL A C 1
ATOM 5184 O O . VAL A 1 619 ? 9.144 17.825 -14.375 1.00 87.69 619 VAL A O 1
ATOM 5187 N N . ILE A 1 620 ? 11.234 17.416 -15.093 1.00 88.81 620 ILE A N 1
ATOM 5188 C CA . ILE A 1 620 ? 11.406 16.196 -14.295 1.00 88.81 620 ILE A CA 1
ATOM 5189 C C . ILE A 1 620 ? 11.353 16.532 -12.803 1.00 88.81 620 ILE A C 1
ATOM 5191 O O . ILE A 1 620 ? 10.672 15.828 -12.064 1.00 88.81 620 ILE A O 1
ATOM 5195 N N . SER A 1 621 ? 12.005 17.609 -12.353 1.00 89.00 621 SER A N 1
ATOM 5196 C CA . SER A 1 621 ? 11.968 18.052 -10.953 1.00 89.00 621 SER A CA 1
ATOM 5197 C C . SER A 1 621 ? 10.554 18.418 -10.494 1.00 89.00 621 SER A C 1
ATOM 5199 O O . SER A 1 621 ? 10.148 18.023 -9.403 1.00 89.00 621 SER A O 1
ATOM 5201 N N . GLU A 1 622 ? 9.769 19.113 -11.320 1.00 87.75 622 GLU A N 1
ATOM 5202 C CA . GLU A 1 622 ? 8.371 19.422 -10.996 1.00 87.75 622 GLU A CA 1
ATOM 5203 C C . GLU A 1 622 ? 7.507 18.150 -10.927 1.00 87.75 622 GLU A C 1
ATOM 5205 O O . GLU A 1 622 ? 6.691 17.986 -10.016 1.00 87.75 622 GLU A O 1
ATOM 5210 N N . SER A 1 623 ? 7.701 17.229 -11.874 1.00 85.06 623 SER A N 1
ATOM 5211 C CA . SER A 1 623 ? 6.975 15.953 -11.936 1.00 85.06 623 SER A CA 1
ATOM 5212 C C . SER A 1 623 ? 7.323 15.057 -10.742 1.00 85.06 623 SER A C 1
ATOM 5214 O O . SER A 1 623 ? 6.437 14.483 -10.108 1.00 85.06 623 SER A O 1
ATOM 5216 N N . TYR A 1 624 ? 8.608 14.998 -10.384 1.00 85.44 624 TYR A N 1
ATOM 5217 C CA . TYR A 1 624 ? 9.119 14.309 -9.201 1.00 85.44 624 TYR A CA 1
ATOM 5218 C C . TYR A 1 624 ? 8.442 14.818 -7.928 1.00 85.44 624 TYR A C 1
ATOM 5220 O O . TYR A 1 624 ? 7.892 14.027 -7.164 1.00 85.44 624 TYR A O 1
ATOM 5228 N N . GLU A 1 625 ? 8.416 16.137 -7.730 1.00 83.44 625 GLU A N 1
ATOM 5229 C CA . GLU A 1 625 ? 7.821 16.768 -6.550 1.00 83.44 625 GLU A CA 1
ATOM 5230 C C . GLU A 1 625 ? 6.314 16.471 -6.442 1.00 83.44 625 GLU A C 1
ATOM 5232 O O . GLU A 1 625 ? 5.813 16.148 -5.362 1.00 83.44 625 GLU A O 1
ATOM 5237 N N . LYS A 1 626 ? 5.581 16.503 -7.564 1.00 81.62 626 LYS A N 1
ATOM 5238 C CA . LYS A 1 626 ? 4.147 16.158 -7.602 1.00 81.62 626 LYS A CA 1
ATOM 5239 C C . LYS A 1 626 ? 3.880 14.720 -7.160 1.00 81.62 626 LYS A C 1
ATOM 5241 O O . LYS A 1 626 ? 2.947 14.490 -6.387 1.00 81.62 626 LYS A O 1
ATOM 5246 N N . VAL A 1 627 ? 4.671 13.761 -7.649 1.00 77.56 627 VAL A N 1
ATOM 5247 C CA . VAL A 1 627 ? 4.521 12.342 -7.285 1.00 77.56 627 VAL A CA 1
ATOM 5248 C C . VAL A 1 627 ? 4.967 12.111 -5.840 1.00 77.56 627 VAL A C 1
ATOM 5250 O O . VAL A 1 627 ? 4.282 11.412 -5.097 1.00 77.56 627 VAL A O 1
ATOM 5253 N N . MET A 1 628 ? 6.052 12.755 -5.404 1.00 79.44 628 MET A N 1
ATOM 5254 C CA . MET A 1 628 ? 6.571 12.656 -4.037 1.00 79.44 628 MET A CA 1
ATOM 5255 C C . MET A 1 628 ? 5.550 13.118 -2.988 1.00 79.44 628 MET A C 1
ATOM 5257 O O . MET A 1 628 ? 5.359 12.453 -1.968 1.00 79.44 628 MET A O 1
ATOM 5261 N N . GLN A 1 629 ? 4.829 14.212 -3.254 1.00 79.69 629 GLN A N 1
ATOM 5262 C CA . GLN A 1 629 ? 3.778 14.718 -2.360 1.00 79.69 629 GLN A CA 1
ATOM 5263 C C . GLN A 1 629 ? 2.593 13.753 -2.199 1.00 79.69 629 GLN A C 1
ATOM 5265 O O . GLN A 1 629 ? 1.857 13.852 -1.221 1.00 79.69 629 GLN A O 1
ATOM 5270 N N . LYS A 1 630 ? 2.394 12.828 -3.146 1.00 78.69 630 LYS A N 1
ATOM 5271 C CA . LYS A 1 630 ? 1.305 11.838 -3.143 1.00 78.69 630 LYS A CA 1
ATOM 5272 C C . LYS A 1 630 ? 1.812 10.399 -3.053 1.00 78.69 630 LYS A C 1
ATOM 5274 O O . LYS A 1 630 ? 1.063 9.472 -3.355 1.00 78.69 630 LYS A O 1
ATOM 5279 N N . LEU A 1 631 ? 3.052 10.199 -2.599 1.00 79.31 631 LEU A N 1
ATOM 5280 C CA . LEU A 1 631 ? 3.721 8.896 -2.574 1.00 79.31 631 LEU A CA 1
ATOM 5281 C C . LEU A 1 631 ? 2.886 7.830 -1.859 1.00 79.31 631 LEU A C 1
ATOM 5283 O O . LEU A 1 631 ? 2.700 6.732 -2.381 1.00 79.31 631 LEU A O 1
ATOM 5287 N N . VAL A 1 632 ? 2.355 8.158 -0.677 1.00 81.06 632 VAL A N 1
ATOM 5288 C CA . VAL A 1 632 ? 1.555 7.219 0.122 1.00 81.06 632 VAL A CA 1
ATOM 5289 C C . VAL A 1 632 ? 0.303 6.796 -0.646 1.00 81.06 632 VAL A C 1
ATOM 5291 O O . VAL A 1 632 ? 0.026 5.603 -0.772 1.00 81.06 632 VAL A O 1
ATOM 5294 N N . ALA A 1 633 ? -0.426 7.762 -1.205 1.00 83.88 633 ALA A N 1
ATOM 5295 C CA . ALA A 1 633 ? -1.649 7.505 -1.952 1.00 83.88 633 ALA A CA 1
ATOM 5296 C C . ALA A 1 633 ? -1.389 6.676 -3.222 1.00 83.88 633 ALA A C 1
ATOM 5298 O O . ALA A 1 633 ? -2.081 5.687 -3.456 1.00 83.88 633 ALA A O 1
ATOM 5299 N N . GLU A 1 634 ? -0.363 7.021 -4.003 1.00 80.94 634 GLU A N 1
ATOM 5300 C CA . GLU A 1 634 ? 0.011 6.289 -5.221 1.00 80.94 634 GLU A CA 1
ATOM 5301 C C . GLU A 1 634 ? 0.496 4.860 -4.919 1.00 80.94 634 GLU A C 1
ATOM 5303 O O . GLU A 1 634 ? 0.112 3.911 -5.609 1.00 80.94 634 GLU A O 1
ATOM 5308 N N . SER A 1 635 ? 1.236 4.662 -3.822 1.00 83.69 635 SER A N 1
ATOM 5309 C CA . SER A 1 635 ? 1.632 3.328 -3.348 1.00 83.69 635 SER A CA 1
ATOM 5310 C C . SER A 1 635 ? 0.415 2.441 -3.062 1.00 83.69 635 SER A C 1
ATOM 5312 O O . SER A 1 635 ? 0.340 1.302 -3.534 1.00 83.69 635 SER A O 1
ATOM 5314 N N . TYR A 1 636 ? -0.580 2.963 -2.339 1.00 88.31 636 TYR A N 1
ATOM 5315 C CA . TYR A 1 636 ? -1.816 2.225 -2.073 1.00 88.31 636 TYR A CA 1
ATOM 5316 C C . TYR A 1 636 ? -2.675 2.033 -3.325 1.00 88.31 636 TYR A C 1
ATOM 5318 O O . TYR A 1 636 ? -3.303 0.981 -3.455 1.00 88.31 636 TYR A O 1
ATOM 5326 N N . ARG A 1 637 ? -2.665 2.980 -4.270 1.00 86.94 637 ARG A N 1
ATOM 5327 C CA . ARG A 1 637 ? -3.360 2.846 -5.558 1.00 86.94 637 ARG A CA 1
ATOM 5328 C C . ARG A 1 637 ? -2.808 1.683 -6.378 1.00 86.94 637 ARG A C 1
ATOM 5330 O O . ARG A 1 637 ? -3.579 0.866 -6.876 1.00 86.94 637 ARG A O 1
ATOM 5337 N N . VAL A 1 638 ? -1.484 1.548 -6.463 1.00 86.50 638 VAL A N 1
ATOM 5338 C CA . VAL A 1 638 ? -0.860 0.408 -7.155 1.00 86.50 638 VAL A CA 1
ATOM 5339 C C . VAL A 1 638 ? -1.151 -0.911 -6.450 1.00 86.50 638 VAL A C 1
ATOM 5341 O O . VAL A 1 638 ? -1.477 -1.893 -7.116 1.00 86.50 638 VAL A O 1
ATOM 5344 N N . LYS A 1 639 ? -1.133 -0.940 -5.113 1.00 90.44 639 LYS A N 1
ATOM 5345 C CA . LYS A 1 639 ? -1.553 -2.132 -4.359 1.00 90.44 639 LYS A CA 1
ATOM 5346 C C . LYS 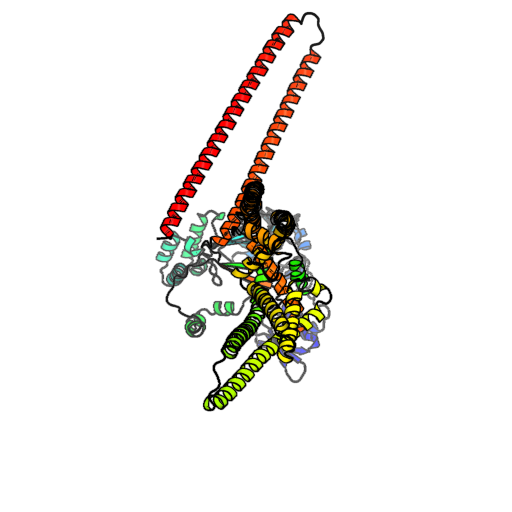A 1 639 ? -3.007 -2.495 -4.635 1.00 90.44 639 LYS A C 1
ATOM 5348 O O . LYS A 1 639 ? -3.292 -3.669 -4.834 1.00 90.44 639 LYS A O 1
ATOM 5353 N N . ALA A 1 640 ? -3.912 -1.517 -4.683 1.00 90.44 640 ALA A N 1
ATOM 5354 C CA . ALA A 1 640 ? -5.312 -1.756 -5.018 1.00 90.44 640 ALA A CA 1
ATOM 5355 C C . ALA A 1 640 ? -5.454 -2.365 -6.421 1.00 90.44 640 ALA A C 1
ATOM 5357 O O . ALA A 1 640 ? -6.142 -3.369 -6.563 1.00 90.44 640 ALA A O 1
ATOM 5358 N N . HIS A 1 641 ? -4.736 -1.842 -7.422 1.00 87.88 641 HIS A N 1
ATOM 5359 C CA . HIS A 1 641 ? -4.726 -2.406 -8.777 1.00 87.88 641 HIS A CA 1
ATOM 5360 C C . HIS A 1 641 ? -4.278 -3.877 -8.794 1.00 87.88 641 HIS A C 1
ATOM 5362 O O . HIS A 1 641 ? -4.972 -4.744 -9.320 1.00 87.88 641 HIS A O 1
ATOM 5368 N N . MET A 1 642 ? -3.160 -4.184 -8.132 1.00 88.81 642 MET A N 1
ATOM 5369 C CA . MET A 1 642 ? -2.643 -5.554 -8.035 1.00 88.81 642 MET A CA 1
ATOM 5370 C C . MET A 1 642 ? -3.571 -6.482 -7.228 1.00 88.81 642 MET A C 1
ATOM 5372 O O . MET A 1 642 ? -3.681 -7.672 -7.514 1.00 88.81 642 MET A O 1
ATOM 5376 N N . ILE A 1 643 ? -4.269 -5.968 -6.212 1.00 91.62 643 ILE A N 1
ATOM 5377 C CA . ILE A 1 643 ? -5.266 -6.749 -5.466 1.00 91.62 643 ILE A CA 1
ATOM 5378 C C . ILE A 1 643 ? -6.461 -7.084 -6.359 1.00 91.62 643 ILE A C 1
ATOM 5380 O O . ILE A 1 643 ? -6.902 -8.229 -6.337 1.00 91.62 643 ILE A O 1
ATOM 5384 N N . VAL A 1 644 ? -6.954 -6.134 -7.162 1.00 88.88 644 VAL A N 1
ATOM 5385 C CA . VAL A 1 644 ? -8.056 -6.372 -8.112 1.00 88.88 644 VAL A CA 1
ATOM 5386 C C . VAL A 1 644 ? -7.694 -7.467 -9.104 1.00 88.88 644 VAL A C 1
ATOM 5388 O O . VAL A 1 644 ? -8.464 -8.412 -9.269 1.00 88.88 644 VAL A O 1
ATOM 5391 N N . GLU A 1 645 ? -6.514 -7.381 -9.721 1.00 86.75 645 GLU A N 1
ATOM 5392 C CA . GLU A 1 645 ? -6.007 -8.425 -10.619 1.00 86.75 645 GLU A CA 1
ATOM 5393 C C . GLU A 1 645 ? -6.010 -9.799 -9.934 1.00 86.75 645 GLU A C 1
ATOM 5395 O O . GLU A 1 645 ? -6.453 -10.789 -10.516 1.00 86.75 645 GLU A O 1
ATOM 5400 N N . ARG A 1 646 ? -5.564 -9.873 -8.672 1.00 88.44 646 ARG A N 1
ATOM 5401 C CA . ARG A 1 646 ? -5.555 -11.131 -7.919 1.00 88.44 646 ARG A CA 1
ATOM 5402 C C . ARG A 1 646 ? -6.957 -11.649 -7.607 1.00 88.44 646 ARG A C 1
ATOM 5404 O O . ARG A 1 646 ? -7.184 -12.855 -7.728 1.00 88.44 646 ARG A O 1
ATOM 5411 N N . GLU A 1 647 ? -7.852 -10.776 -7.156 1.00 88.69 647 GLU A N 1
ATOM 5412 C CA . GLU A 1 647 ? -9.218 -11.122 -6.752 1.00 88.69 647 GLU A CA 1
ATOM 5413 C C . GLU A 1 647 ? -10.064 -11.600 -7.930 1.00 88.69 647 GLU A C 1
ATOM 5415 O O . GLU A 1 647 ? -10.918 -12.463 -7.752 1.00 88.69 647 GLU A O 1
ATOM 5420 N N . GLN A 1 648 ? -9.810 -11.094 -9.136 1.00 83.75 648 GLN A N 1
ATOM 5421 C CA . GLN A 1 648 ? -10.484 -11.561 -10.349 1.00 83.75 648 GLN A CA 1
ATOM 5422 C C . GLN A 1 648 ? -10.131 -13.014 -10.699 1.00 83.75 648 GLN A C 1
ATOM 5424 O O . GLN A 1 648 ? -10.920 -13.693 -11.346 1.00 83.75 648 GLN A O 1
ATOM 5429 N N . LEU A 1 649 ? -8.980 -13.514 -10.242 1.00 84.50 649 LEU A N 1
ATOM 5430 C CA . LEU A 1 649 ? -8.554 -14.908 -10.412 1.00 84.50 649 LEU A CA 1
ATOM 5431 C C . LEU A 1 649 ? -9.026 -15.815 -9.255 1.00 84.50 649 LEU A C 1
ATOM 5433 O O . LEU A 1 649 ? -8.492 -16.912 -9.086 1.00 84.50 649 LEU A O 1
ATOM 5437 N N . PHE A 1 650 ? -9.925 -15.348 -8.382 1.00 86.38 650 PHE A N 1
ATOM 5438 C CA . PHE A 1 650 ? -10.520 -16.176 -7.331 1.00 86.38 650 PHE A CA 1
ATOM 5439 C C . PHE A 1 650 ? -11.685 -17.008 -7.862 1.00 86.38 650 PHE A C 1
ATOM 5441 O O . PHE A 1 650 ? -12.505 -16.533 -8.646 1.00 86.38 650 PHE A O 1
ATOM 5448 N N . ASN A 1 651 ? -11.784 -18.242 -7.369 1.00 82.38 651 ASN A N 1
ATOM 5449 C CA . ASN A 1 651 ? -12.957 -19.081 -7.588 1.00 82.38 651 ASN A CA 1
ATOM 5450 C C . ASN A 1 651 ? -14.068 -18.716 -6.586 1.00 82.38 651 ASN A C 1
ATOM 5452 O O . ASN A 1 651 ? -13.814 -18.072 -5.567 1.00 82.38 651 ASN A O 1
ATOM 5456 N N . GLU A 1 652 ? -15.296 -19.187 -6.817 1.00 79.69 652 GLU A N 1
ATOM 5457 C CA . GLU A 1 652 ? -16.432 -18.927 -5.910 1.00 79.69 652 GLU A CA 1
ATOM 5458 C C . GLU A 1 652 ? -16.156 -19.374 -4.463 1.00 79.69 652 GLU A C 1
ATOM 5460 O O . GLU A 1 652 ? -16.537 -18.689 -3.515 1.00 79.69 652 GLU A O 1
ATOM 5465 N N . ALA A 1 653 ? -15.413 -20.471 -4.281 1.00 81.19 653 ALA A N 1
ATOM 5466 C CA . ALA A 1 653 ? -14.996 -20.945 -2.963 1.00 81.19 653 ALA A CA 1
ATOM 5467 C C . ALA A 1 653 ? -14.058 -19.959 -2.245 1.00 81.19 653 ALA A C 1
ATOM 5469 O O . ALA A 1 653 ? -14.193 -19.763 -1.041 1.00 81.19 653 ALA A O 1
ATOM 5470 N N . ASP A 1 654 ? -13.140 -19.311 -2.968 1.00 83.44 654 ASP A N 1
ATOM 5471 C CA . ASP A 1 654 ? -12.212 -18.328 -2.396 1.00 83.44 654 ASP A CA 1
ATOM 5472 C C . ASP A 1 654 ? -12.940 -17.038 -1.997 1.00 83.44 654 ASP A C 1
ATOM 5474 O O . ASP A 1 654 ? -12.613 -16.434 -0.976 1.00 83.44 654 ASP A O 1
ATOM 5478 N N . LEU A 1 655 ? -13.956 -16.640 -2.771 1.00 82.06 655 LEU A N 1
ATOM 5479 C CA . LEU A 1 655 ? -14.806 -15.482 -2.472 1.00 82.06 655 LEU A CA 1
ATOM 5480 C C . LEU A 1 655 ? -15.692 -15.706 -1.242 1.00 82.06 655 LEU A C 1
ATOM 5482 O O . LEU A 1 655 ? -15.999 -14.753 -0.529 1.00 82.06 655 LEU A O 1
ATOM 5486 N N . ALA A 1 656 ? -16.062 -16.957 -0.962 1.00 80.25 656 ALA A N 1
ATOM 5487 C CA . ALA A 1 656 ? -16.836 -17.332 0.219 1.00 80.25 656 ALA A CA 1
ATOM 5488 C C . ALA A 1 656 ? -15.987 -17.477 1.499 1.00 80.25 656 ALA A C 1
ATOM 5490 O O . ALA A 1 656 ? -16.543 -17.608 2.592 1.00 80.25 656 ALA A O 1
ATOM 5491 N N . ARG A 1 657 ? -14.647 -17.464 1.406 1.00 82.31 657 ARG A N 1
ATOM 5492 C CA . ARG A 1 657 ? -13.775 -17.622 2.579 1.00 82.31 657 ARG A CA 1
ATOM 5493 C C . ARG A 1 657 ? -13.779 -16.378 3.461 1.00 82.31 657 ARG A C 1
ATOM 5495 O O . ARG A 1 657 ? -13.283 -15.314 3.085 1.00 82.31 657 ARG A O 1
ATOM 5502 N N . THR A 1 658 ? -14.201 -16.567 4.707 1.00 78.75 658 THR A N 1
ATOM 5503 C CA . THR A 1 658 ? -14.187 -15.537 5.758 1.00 78.75 658 THR A CA 1
ATOM 5504 C C . THR A 1 658 ? -12.782 -15.056 6.120 1.00 78.75 658 THR A C 1
ATOM 5506 O O . THR A 1 658 ? -12.632 -13.943 6.611 1.00 78.75 658 THR A O 1
ATOM 5509 N N . ASP A 1 659 ? -11.748 -15.856 5.844 1.00 82.31 659 ASP A N 1
ATOM 5510 C CA . ASP A 1 659 ? -10.347 -15.475 6.075 1.00 82.31 659 ASP A CA 1
ATOM 5511 C C . ASP A 1 659 ? -9.860 -14.393 5.100 1.00 82.31 659 ASP A C 1
ATOM 5513 O O . ASP A 1 659 ? -8.939 -13.640 5.414 1.00 82.31 659 ASP A O 1
ATOM 5517 N N . TYR A 1 660 ? -10.432 -14.346 3.893 1.00 83.62 660 TYR A N 1
ATOM 5518 C CA . TYR A 1 660 ? -10.093 -13.366 2.855 1.00 83.62 660 TYR A CA 1
ATOM 5519 C C . TYR A 1 660 ? -11.052 -12.177 2.875 1.00 83.62 660 TYR A C 1
ATOM 5521 O O . TYR A 1 660 ? -10.638 -11.044 2.613 1.00 83.62 660 TYR A O 1
ATOM 5529 N N . PHE A 1 661 ? -12.309 -12.427 3.247 1.00 84.38 661 PHE A N 1
ATOM 5530 C CA . PHE A 1 661 ? -13.373 -11.430 3.316 1.00 84.38 661 PHE A CA 1
ATOM 5531 C C . PHE A 1 661 ? -14.071 -11.477 4.691 1.00 84.38 661 PHE A C 1
ATOM 5533 O O . PHE A 1 661 ? -15.195 -11.973 4.802 1.00 84.38 661 PHE A O 1
ATOM 5540 N N . PRO A 1 662 ? -13.414 -10.997 5.767 1.00 80.94 662 PRO A N 1
ATOM 5541 C CA . PRO A 1 662 ? -13.993 -10.993 7.109 1.00 80.94 662 PRO A CA 1
ATOM 5542 C C . PRO A 1 662 ? -15.099 -9.936 7.254 1.00 80.94 662 PRO A C 1
ATOM 5544 O O . PRO A 1 662 ? -15.151 -8.960 6.512 1.00 80.94 662 PRO A O 1
ATOM 5547 N N . ASN A 1 663 ? -15.962 -10.089 8.264 1.00 74.62 663 ASN A N 1
ATOM 5548 C CA . ASN A 1 663 ? -17.041 -9.128 8.550 1.00 74.62 663 ASN A CA 1
ATOM 5549 C C . ASN A 1 663 ? -16.555 -7.841 9.238 1.00 74.62 663 ASN A C 1
ATOM 5551 O O . ASN A 1 663 ? -17.197 -6.795 9.133 1.00 74.62 663 ASN A O 1
ATOM 5555 N N . PHE A 1 664 ? -15.446 -7.924 9.969 1.00 75.12 664 PHE A N 1
ATOM 5556 C CA . PHE A 1 664 ? -14.842 -6.819 10.701 1.00 75.12 664 PHE A CA 1
ATOM 5557 C C . PHE A 1 664 ? -13.323 -6.968 10.688 1.00 75.12 664 PHE A C 1
ATOM 5559 O O . PHE A 1 664 ? -12.799 -8.082 10.664 1.00 75.12 664 PHE A O 1
ATOM 5566 N N . ILE A 1 665 ? -12.617 -5.840 10.713 1.00 75.94 665 ILE A N 1
ATOM 5567 C CA . ILE A 1 665 ? -11.157 -5.804 10.829 1.00 75.94 665 ILE A CA 1
ATOM 5568 C C . ILE A 1 665 ? -10.825 -5.055 12.116 1.00 75.94 665 ILE A C 1
ATOM 5570 O O . ILE A 1 665 ? -11.213 -3.897 12.279 1.00 75.94 665 ILE A O 1
ATOM 5574 N N . VAL A 1 666 ? -10.118 -5.722 13.030 1.00 72.56 666 VAL A N 1
ATOM 5575 C CA . VAL A 1 666 ? -9.590 -5.103 14.251 1.00 72.56 666 VAL A CA 1
ATOM 5576 C C . VAL A 1 666 ? -8.128 -4.778 14.023 1.00 72.56 666 VAL A C 1
ATOM 5578 O O . VAL A 1 666 ? -7.314 -5.665 13.769 1.00 72.56 666 VAL A O 1
ATOM 5581 N N . ILE A 1 667 ? -7.793 -3.500 14.120 1.00 70.81 667 ILE A N 1
ATOM 5582 C CA . ILE A 1 667 ? -6.435 -3.022 13.908 1.00 70.81 667 ILE A CA 1
ATOM 5583 C C . ILE A 1 667 ? -5.890 -2.582 15.241 1.00 70.81 667 ILE A C 1
ATOM 5585 O O . ILE A 1 667 ? -6.368 -1.617 15.827 1.00 70.81 667 ILE A O 1
ATOM 5589 N N . ARG A 1 668 ? -4.863 -3.293 15.684 1.00 68.00 668 ARG A N 1
ATOM 5590 C CA . ARG A 1 668 ? -4.055 -2.926 16.834 1.00 68.00 668 ARG A CA 1
ATOM 5591 C C . ARG A 1 668 ? -2.850 -2.152 16.318 1.00 68.00 668 ARG A C 1
ATOM 5593 O O . ARG A 1 668 ? -2.026 -2.732 15.610 1.00 68.00 668 ARG A O 1
ATOM 5600 N N . ARG A 1 669 ? -2.744 -0.864 16.639 1.00 61.62 669 ARG A N 1
ATOM 5601 C CA . ARG A 1 669 ? -1.557 -0.067 16.306 1.00 61.62 669 ARG A CA 1
ATOM 5602 C C . ARG A 1 669 ? -0.923 0.509 17.565 1.00 61.62 669 ARG A C 1
ATOM 5604 O O . ARG A 1 669 ? -1.663 0.957 18.437 1.00 61.62 669 ARG A O 1
ATOM 5611 N N . PRO A 1 670 ? 0.413 0.522 17.673 1.00 63.12 670 PRO A N 1
ATOM 5612 C CA . PRO A 1 670 ? 1.053 1.363 18.666 1.00 63.12 670 PRO A CA 1
ATOM 5613 C C . PRO A 1 670 ? 0.675 2.826 18.389 1.00 63.12 670 PRO A C 1
ATOM 5615 O O . PRO A 1 670 ? 0.801 3.306 17.261 1.00 63.12 670 PRO A O 1
ATOM 5618 N N . LEU A 1 671 ? 0.191 3.529 19.407 1.00 59.19 671 LEU A N 1
ATOM 5619 C CA . LEU A 1 671 ? 0.290 4.979 19.515 1.00 59.19 671 LEU A CA 1
ATOM 5620 C C . LEU A 1 671 ? 1.782 5.274 19.629 1.00 59.19 671 LEU A C 1
ATOM 5622 O O . LEU A 1 671 ? 2.355 5.283 20.718 1.00 59.19 671 LEU A O 1
ATOM 5626 N N . ASN A 1 672 ? 2.429 5.412 18.477 1.00 45.94 672 ASN A N 1
ATOM 5627 C CA . ASN A 1 672 ? 3.811 5.837 18.411 1.00 45.94 672 ASN A CA 1
ATOM 5628 C C . ASN A 1 672 ? 3.905 7.233 19.041 1.00 45.94 672 ASN A C 1
ATOM 5630 O O . ASN A 1 672 ? 3.578 8.228 18.409 1.00 45.94 672 ASN A O 1
ATOM 5634 N N . THR A 1 673 ? 4.383 7.306 20.280 1.00 40.84 673 THR A N 1
ATOM 5635 C CA . THR A 1 673 ? 5.020 8.510 20.834 1.00 40.84 673 THR A CA 1
ATOM 5636 C C . THR A 1 673 ? 6.468 8.647 20.349 1.00 40.84 673 THR A C 1
ATOM 5638 O O . THR A 1 673 ? 7.158 9.586 20.731 1.00 40.84 673 THR A O 1
ATOM 5641 N N . GLN A 1 674 ? 6.929 7.732 19.484 1.00 39.06 674 GLN A N 1
ATOM 5642 C CA . GLN A 1 674 ? 8.186 7.842 18.753 1.00 39.06 674 GLN A CA 1
ATOM 5643 C C . GLN A 1 674 ? 7.942 8.225 17.297 1.00 39.06 674 GLN A C 1
ATOM 5645 O O . GLN A 1 674 ? 7.396 7.464 16.496 1.00 39.06 674 GLN A O 1
ATOM 5650 N N . THR A 1 675 ? 8.381 9.439 17.002 1.00 35.59 675 THR A N 1
ATOM 5651 C CA . THR A 1 675 ? 8.465 10.107 15.709 1.00 35.59 675 THR A CA 1
ATOM 5652 C C . THR A 1 675 ? 9.136 9.226 14.657 1.00 35.59 675 THR A C 1
ATOM 5654 O O . THR A 1 675 ? 10.359 9.138 14.582 1.00 35.59 675 THR A O 1
ATOM 5657 N N . ASN A 1 676 ? 8.334 8.607 13.790 1.00 37.81 676 ASN A N 1
ATOM 5658 C CA . ASN A 1 676 ? 8.808 8.175 12.478 1.00 37.81 676 ASN A CA 1
ATOM 5659 C C . ASN A 1 676 ? 8.727 9.399 11.549 1.00 37.81 676 ASN A C 1
ATOM 5661 O O . ASN A 1 676 ? 7.700 9.654 10.915 1.00 37.81 676 ASN A O 1
ATOM 5665 N N . GLU A 1 677 ? 9.812 10.177 11.518 1.00 39.19 677 GLU A N 1
ATOM 5666 C CA . GLU A 1 677 ? 9.911 11.512 10.902 1.00 39.19 677 GLU A CA 1
ATOM 5667 C C . GLU A 1 677 ? 9.445 11.570 9.436 1.00 39.19 677 GLU A C 1
ATOM 5669 O O . GLU A 1 677 ? 8.877 12.569 9.005 1.00 39.19 677 GLU A O 1
ATOM 5674 N N . ALA A 1 678 ? 9.601 10.496 8.659 1.00 40.19 678 ALA A N 1
ATOM 5675 C CA . ALA A 1 678 ? 9.275 10.519 7.231 1.00 40.19 678 ALA A CA 1
ATOM 5676 C C . ALA A 1 678 ? 7.764 10.642 6.928 1.00 40.19 678 ALA A C 1
ATOM 5678 O O . ALA A 1 678 ? 7.388 11.216 5.906 1.00 40.19 678 ALA A O 1
ATOM 5679 N N . GLY A 1 679 ? 6.895 10.108 7.797 1.00 43.53 679 GLY A N 1
ATOM 5680 C CA . GLY A 1 679 ? 5.441 10.111 7.587 1.00 43.53 679 GLY A CA 1
ATOM 5681 C C . GLY A 1 679 ? 4.752 11.365 8.128 1.00 43.53 679 GLY A C 1
ATOM 5682 O O . GLY A 1 679 ? 3.876 11.929 7.472 1.00 43.53 679 GLY A O 1
ATOM 5683 N N . GLU A 1 680 ? 5.179 11.835 9.302 1.00 44.41 680 GLU A N 1
ATOM 5684 C CA . GLU A 1 680 ? 4.633 13.042 9.931 1.00 44.41 680 GLU A CA 1
ATOM 5685 C C . GLU A 1 680 ? 5.142 14.323 9.275 1.00 44.41 680 GLU A C 1
ATOM 5687 O O . GLU A 1 680 ? 4.392 15.292 9.221 1.00 44.41 680 GLU A O 1
ATOM 5692 N N . TRP A 1 681 ? 6.345 14.338 8.685 1.00 42.78 681 TRP A N 1
ATOM 5693 C CA . TRP A 1 681 ? 6.826 15.525 7.972 1.00 42.78 681 TRP A CA 1
ATOM 5694 C C . TRP A 1 681 ? 5.928 15.898 6.788 1.00 42.78 681 TRP A C 1
ATOM 5696 O O . TRP A 1 681 ? 5.654 17.074 6.554 1.00 42.78 681 TRP A O 1
ATOM 5706 N N . GLN A 1 682 ? 5.376 14.908 6.081 1.00 45.91 682 GLN A N 1
ATOM 5707 C CA . GLN A 1 682 ? 4.418 15.167 5.004 1.00 45.91 682 GLN A CA 1
ATOM 5708 C C . GLN A 1 682 ? 3.057 15.651 5.530 1.00 45.91 682 GLN A C 1
ATOM 5710 O O . GLN A 1 682 ? 2.470 16.558 4.937 1.00 45.91 682 GLN A O 1
ATOM 5715 N N . GLY A 1 683 ? 2.584 15.104 6.658 1.00 45.56 683 GLY A N 1
ATOM 5716 C CA . GLY A 1 683 ? 1.374 15.570 7.347 1.00 45.56 683 GLY A CA 1
ATOM 5717 C C . GLY A 1 683 ? 1.518 17.004 7.858 1.00 45.56 683 GLY A C 1
ATOM 5718 O O . GLY A 1 683 ? 0.687 17.853 7.557 1.00 45.56 683 GLY A O 1
ATOM 5719 N N . PHE A 1 684 ? 2.643 17.311 8.502 1.00 42.03 684 PHE A N 1
ATOM 5720 C CA . PHE A 1 684 ? 2.991 18.642 8.986 1.00 42.03 684 PHE A CA 1
ATOM 5721 C C . PHE A 1 684 ? 3.102 19.658 7.846 1.00 42.03 684 PHE A C 1
ATOM 5723 O O . PHE A 1 684 ? 2.518 20.731 7.930 1.00 42.03 684 PHE A O 1
ATOM 5730 N N . ILE A 1 685 ? 3.777 19.328 6.738 1.00 42.78 685 ILE A N 1
ATOM 5731 C CA . ILE A 1 685 ? 3.862 20.216 5.564 1.00 42.78 685 ILE A CA 1
ATOM 5732 C C . ILE A 1 685 ? 2.477 20.452 4.944 1.00 42.78 685 ILE A C 1
ATOM 5734 O O . ILE A 1 685 ? 2.185 21.560 4.483 1.00 42.78 685 ILE A O 1
ATOM 5738 N N . LYS A 1 686 ? 1.609 19.435 4.924 1.00 45.00 686 LYS A N 1
ATOM 5739 C CA . LYS A 1 686 ? 0.231 19.550 4.431 1.00 45.00 686 LYS A CA 1
ATOM 5740 C C . LYS A 1 686 ? -0.620 20.432 5.345 1.00 45.00 686 LYS A C 1
ATOM 5742 O O . LYS A 1 686 ? -1.272 21.350 4.845 1.00 45.00 686 LYS A O 1
ATOM 5747 N N . ASP A 1 687 ? -0.550 20.215 6.652 1.00 43.47 687 ASP A N 1
ATOM 5748 C CA . ASP A 1 687 ? -1.270 20.989 7.664 1.00 43.47 687 ASP A CA 1
ATOM 5749 C C . ASP A 1 687 ? -0.762 22.430 7.733 1.00 43.47 687 ASP A C 1
ATOM 5751 O O . ASP A 1 687 ? -1.555 23.364 7.841 1.00 43.47 687 ASP A O 1
ATOM 5755 N N . LEU A 1 688 ? 0.539 22.648 7.549 1.00 43.78 688 LEU A N 1
ATOM 5756 C CA . LEU A 1 688 ? 1.151 23.969 7.464 1.00 43.78 688 LEU A CA 1
ATOM 5757 C C . LEU A 1 688 ? 0.730 24.694 6.178 1.00 43.78 688 LEU A C 1
ATOM 5759 O O . LEU A 1 688 ? 0.305 25.846 6.238 1.00 43.78 688 LEU A O 1
ATOM 5763 N N . LYS A 1 689 ? 0.723 24.021 5.016 1.00 43.38 689 LYS A N 1
ATOM 5764 C CA . LYS A 1 689 ? 0.173 24.584 3.764 1.00 43.38 689 LYS A CA 1
ATOM 5765 C C . LYS A 1 689 ? -1.318 24.909 3.893 1.00 43.38 689 LYS A C 1
ATOM 5767 O O . LYS A 1 689 ? -1.761 25.938 3.378 1.00 43.38 689 LYS A O 1
ATOM 5772 N N . TYR A 1 690 ? -2.095 24.057 4.560 1.00 46.94 690 TYR A N 1
ATOM 5773 C CA . TYR A 1 690 ? -3.518 24.286 4.810 1.00 46.94 690 TYR A CA 1
ATOM 5774 C C . TYR A 1 690 ? -3.739 25.460 5.773 1.00 46.94 690 TYR A C 1
ATOM 5776 O O . TYR A 1 690 ? -4.573 26.325 5.506 1.00 46.94 690 TYR A O 1
ATOM 5784 N N . THR A 1 691 ? -2.937 25.557 6.832 1.00 43.25 691 THR A N 1
ATOM 5785 C CA . THR A 1 691 ? -2.971 26.653 7.812 1.00 43.25 691 THR A CA 1
ATOM 5786 C C . THR A 1 691 ? -2.577 27.983 7.175 1.00 43.25 691 THR A C 1
ATOM 5788 O O . THR A 1 691 ? -3.264 28.975 7.379 1.00 43.25 691 THR A O 1
ATOM 5791 N N . ILE A 1 692 ? -1.551 28.010 6.318 1.00 47.44 692 ILE A N 1
ATOM 5792 C CA . ILE A 1 692 ? -1.147 29.214 5.573 1.00 47.44 692 ILE A CA 1
ATOM 5793 C C . ILE A 1 692 ? -2.221 29.625 4.560 1.00 47.44 692 ILE A C 1
ATOM 5795 O O . ILE A 1 692 ? -2.529 30.805 4.419 1.00 47.44 692 ILE A O 1
ATOM 5799 N N . ARG A 1 693 ? -2.833 28.671 3.847 1.00 45.22 693 ARG A N 1
ATOM 5800 C CA . ARG A 1 693 ? -3.933 28.988 2.921 1.00 45.22 693 ARG A CA 1
ATOM 5801 C C . ARG A 1 693 ? -5.157 29.511 3.660 1.00 45.22 693 ARG A C 1
ATOM 5803 O O . ARG A 1 693 ? -5.754 30.484 3.214 1.00 45.22 693 ARG A O 1
ATOM 5810 N N . THR A 1 694 ? -5.530 28.893 4.776 1.00 52.06 694 THR A N 1
ATOM 5811 C CA . THR A 1 694 ? -6.683 29.331 5.570 1.00 52.06 694 THR A CA 1
ATOM 5812 C C . THR A 1 694 ? -6.415 30.656 6.278 1.00 52.06 694 THR A C 1
ATOM 5814 O O . THR A 1 694 ? -7.316 31.489 6.305 1.00 52.06 694 THR A O 1
ATOM 5817 N N . SER A 1 695 ? -5.196 30.917 6.763 1.00 47.53 695 SER A N 1
ATOM 5818 C CA . SER A 1 695 ? -4.817 32.219 7.325 1.00 47.53 695 SER A CA 1
ATOM 5819 C C . SER A 1 695 ? -4.772 33.313 6.254 1.00 47.53 695 SER A C 1
ATOM 5821 O O . SER A 1 695 ? -5.316 34.390 6.476 1.00 47.53 695 SER A O 1
ATOM 5823 N N . ALA A 1 696 ? -4.246 33.029 5.058 1.00 44.28 696 ALA A N 1
ATOM 5824 C CA . ALA A 1 696 ? -4.249 33.968 3.936 1.00 44.28 696 ALA A CA 1
ATOM 5825 C C . ALA A 1 696 ? -5.670 34.263 3.425 1.00 44.28 696 ALA A C 1
ATOM 5827 O O . ALA A 1 696 ? -5.987 35.409 3.110 1.00 44.28 696 ALA A O 1
ATOM 5828 N N . VAL A 1 697 ? -6.551 33.256 3.368 1.00 54.72 697 VAL A N 1
ATOM 5829 C CA . VAL A 1 697 ? -7.966 33.440 3.002 1.00 54.72 697 VAL A CA 1
ATOM 5830 C C . VAL A 1 697 ? -8.717 34.219 4.082 1.00 54.72 697 VAL A C 1
ATOM 5832 O O . VAL A 1 697 ? -9.474 35.125 3.734 1.00 54.72 697 VAL A O 1
ATOM 5835 N N . LYS A 1 698 ? -8.490 33.930 5.372 1.00 60.19 698 LYS A N 1
ATOM 5836 C CA . LYS A 1 698 ? -9.065 34.700 6.488 1.00 60.19 698 LYS A CA 1
ATOM 5837 C C . LYS A 1 698 ? -8.601 36.153 6.455 1.00 60.19 698 LYS A C 1
ATOM 5839 O O . LYS A 1 698 ? -9.447 37.033 6.402 1.00 60.19 698 LYS A O 1
ATOM 5844 N N . SER A 1 699 ? -7.297 36.396 6.335 1.00 54.59 699 SER A N 1
ATOM 5845 C CA . SER A 1 699 ? -6.725 37.742 6.214 1.00 54.59 699 SER A CA 1
ATOM 5846 C C . SER A 1 699 ? -7.281 38.493 4.998 1.00 54.59 699 SER A C 1
ATOM 5848 O O . SER A 1 699 ? -7.720 39.633 5.122 1.00 54.59 699 SER A O 1
ATOM 5850 N N . LYS A 1 700 ? -7.375 37.849 3.825 1.00 53.06 700 LYS A N 1
ATOM 5851 C CA . LYS A 1 700 ? -7.988 38.459 2.634 1.00 53.06 700 LYS A CA 1
ATOM 5852 C C . LYS A 1 700 ? -9.472 38.781 2.848 1.00 53.06 700 LYS A C 1
ATOM 5854 O O . LYS A 1 700 ? -9.936 39.817 2.383 1.00 53.06 700 LYS A O 1
ATOM 5859 N N . THR A 1 701 ? -10.210 37.916 3.541 1.00 59.25 701 THR A N 1
ATOM 5860 C CA . THR A 1 701 ? -11.638 38.120 3.841 1.00 59.25 701 THR A CA 1
ATOM 5861 C C . THR A 1 701 ? -11.838 39.249 4.850 1.00 59.25 701 THR A C 1
ATOM 5863 O O . THR A 1 701 ? -12.700 40.092 4.630 1.00 59.25 701 THR A O 1
ATOM 5866 N N . GLU A 1 702 ? -11.006 39.327 5.889 1.00 62.91 702 GLU A N 1
ATOM 5867 C CA . GLU A 1 702 ? -10.997 40.420 6.869 1.00 62.91 702 GLU A CA 1
ATOM 5868 C C . GLU A 1 702 ? -10.644 41.761 6.214 1.00 62.91 702 GLU A C 1
ATOM 5870 O O . GLU A 1 702 ? -11.321 42.757 6.454 1.00 62.91 702 GLU A O 1
ATOM 5875 N N . ILE A 1 703 ? -9.657 41.795 5.310 1.00 62.91 703 ILE A N 1
ATOM 5876 C CA . ILE A 1 703 ? -9.314 43.003 4.541 1.00 62.91 703 ILE A CA 1
ATOM 5877 C C . ILE A 1 703 ? -10.490 43.439 3.657 1.00 62.91 703 ILE A C 1
ATOM 5879 O O . ILE A 1 703 ? -10.821 44.622 3.619 1.00 62.91 703 ILE A O 1
ATOM 5883 N N . ILE A 1 704 ? -11.151 42.504 2.963 1.00 68.25 704 ILE A N 1
ATOM 5884 C CA . ILE A 1 704 ? -12.326 42.812 2.132 1.00 68.25 704 ILE A CA 1
ATOM 5885 C C . ILE A 1 704 ? -13.493 43.306 2.998 1.00 68.25 704 ILE A C 1
ATOM 5887 O O . ILE A 1 704 ? -14.156 44.273 2.625 1.00 68.25 704 ILE A O 1
ATOM 5891 N N . GLN A 1 705 ? -13.731 42.692 4.160 1.00 68.06 705 GLN A N 1
ATOM 5892 C CA . GLN A 1 705 ? -14.766 43.124 5.098 1.00 68.06 705 GLN A CA 1
ATOM 5893 C C . GLN A 1 705 ? -14.480 44.527 5.638 1.00 68.06 705 GLN A C 1
ATOM 5895 O O . GLN A 1 705 ? -15.359 45.384 5.558 1.00 68.06 705 GLN A O 1
ATOM 5900 N N . ASN A 1 706 ? -13.252 44.804 6.076 1.00 70.44 706 ASN A N 1
ATOM 5901 C CA . ASN A 1 706 ? -12.854 46.128 6.553 1.00 70.44 706 ASN A CA 1
ATOM 5902 C C . ASN A 1 706 ? -12.958 47.189 5.447 1.00 70.44 706 ASN A C 1
ATOM 5904 O O . ASN A 1 706 ? -13.491 48.271 5.686 1.00 70.44 706 ASN A O 1
ATOM 5908 N N . LEU A 1 707 ? -12.545 46.873 4.213 1.00 64.88 707 LEU A N 1
ATOM 5909 C CA . LEU A 1 707 ? -12.724 47.770 3.064 1.00 64.88 707 LEU A CA 1
ATOM 5910 C C . LEU A 1 707 ? -14.205 48.030 2.770 1.00 64.88 707 LEU A C 1
ATOM 5912 O O . LEU A 1 707 ? -14.590 49.177 2.557 1.00 64.88 707 LEU A O 1
ATOM 5916 N N . SER A 1 708 ? -15.051 46.998 2.813 1.00 67.12 708 SER A N 1
ATOM 5917 C CA . SER A 1 708 ? -16.493 47.155 2.594 1.00 67.12 708 SER A CA 1
ATOM 5918 C C . SER A 1 708 ? -17.164 47.987 3.695 1.00 67.12 708 SER A C 1
ATOM 5920 O O . SER A 1 708 ? -18.016 48.825 3.399 1.00 67.12 708 SER A O 1
ATOM 5922 N N . GLN A 1 709 ? -16.741 47.835 4.954 1.00 71.56 709 GLN A N 1
ATOM 5923 C CA . GLN A 1 709 ? -17.235 48.631 6.079 1.00 71.56 709 GLN A CA 1
ATOM 5924 C C . GLN A 1 709 ? -16.803 50.094 5.968 1.00 71.56 709 GLN A C 1
ATOM 5926 O O . GLN A 1 709 ? -17.640 50.978 6.143 1.00 71.56 709 GLN A O 1
ATOM 5931 N N . LEU A 1 710 ? -15.545 50.361 5.602 1.00 66.62 710 LEU A N 1
ATOM 5932 C CA . LEU A 1 710 ? -15.052 51.718 5.351 1.00 66.62 710 LEU A CA 1
ATOM 5933 C C . LEU A 1 710 ? -15.785 52.381 4.182 1.00 66.62 710 LEU A C 1
ATOM 5935 O O . LEU A 1 710 ? -16.159 53.549 4.266 1.00 66.62 710 LEU A O 1
ATOM 5939 N N . GLN A 1 711 ? -16.051 51.634 3.110 1.00 67.19 711 GLN A N 1
ATOM 5940 C CA . GLN A 1 711 ? -16.785 52.141 1.953 1.00 67.19 711 GLN A CA 1
ATOM 5941 C C . GLN A 1 711 ? -18.254 52.440 2.301 1.00 67.19 711 GLN A C 1
ATOM 5943 O O . GLN A 1 711 ? -18.792 53.464 1.886 1.00 67.19 711 GLN A O 1
ATOM 5948 N N . THR A 1 712 ? -18.881 51.606 3.137 1.00 67.50 712 THR A N 1
ATOM 5949 C CA . THR A 1 712 ? -20.254 51.822 3.626 1.00 67.50 712 THR A CA 1
ATOM 5950 C C . THR A 1 712 ? -20.329 53.004 4.597 1.00 67.50 712 THR A C 1
ATOM 5952 O O . THR A 1 712 ? -21.234 53.830 4.492 1.00 67.50 712 THR A O 1
ATOM 5955 N N . GLN A 1 713 ? -19.354 53.144 5.502 1.00 69.81 713 GLN A N 1
ATOM 5956 C CA . GLN A 1 713 ? -19.257 54.298 6.397 1.00 69.81 713 GLN A CA 1
ATOM 5957 C C . GLN A 1 713 ? -19.035 55.597 5.622 1.00 69.81 713 GLN A C 1
ATOM 5959 O O . GLN A 1 713 ? -19.721 56.581 5.896 1.00 69.81 713 GLN A O 1
ATOM 5964 N N . ASN A 1 714 ? -18.141 55.607 4.630 1.00 65.94 714 ASN A N 1
ATOM 5965 C CA . ASN A 1 714 ? -17.909 56.791 3.805 1.00 65.94 714 ASN A CA 1
ATOM 5966 C C . ASN A 1 714 ? -19.138 57.171 2.980 1.00 65.94 714 ASN A C 1
ATOM 5968 O O . ASN A 1 714 ? -19.484 58.348 2.958 1.00 65.94 714 ASN A O 1
ATOM 5972 N N . ASN A 1 715 ? -19.844 56.205 2.387 1.00 63.47 715 ASN A N 1
ATOM 5973 C CA . ASN A 1 715 ? -21.086 56.493 1.668 1.00 63.47 715 ASN A CA 1
ATOM 5974 C C . ASN A 1 715 ? -22.178 57.025 2.610 1.00 63.47 715 ASN A C 1
ATOM 5976 O O . ASN A 1 715 ? -22.796 58.032 2.298 1.00 63.47 715 ASN A O 1
ATOM 5980 N N . SER A 1 716 ? -22.342 56.450 3.809 1.00 61.81 716 SER A N 1
ATOM 5981 C CA . SER A 1 716 ? -23.321 56.941 4.795 1.00 61.81 716 SER A CA 1
ATOM 5982 C C . SER A 1 716 ? -23.017 58.356 5.305 1.00 61.81 716 SER A C 1
ATOM 5984 O O . SER A 1 716 ? -23.927 59.159 5.502 1.00 61.81 716 SER A O 1
ATOM 5986 N N . LYS A 1 717 ? -21.732 58.694 5.482 1.00 65.69 717 LYS A N 1
ATOM 5987 C CA . LYS A 1 717 ? -21.301 60.051 5.842 1.00 65.69 717 LYS A CA 1
ATOM 5988 C C . LYS A 1 717 ? -21.518 61.016 4.678 1.00 65.69 717 LYS A C 1
ATOM 5990 O O . LYS A 1 717 ? -21.906 62.156 4.909 1.00 65.69 717 LYS A O 1
ATOM 5995 N N . LEU A 1 718 ? -21.305 60.565 3.442 1.00 58.25 718 LEU A N 1
ATOM 5996 C CA . LEU A 1 718 ? -21.568 61.355 2.243 1.00 58.25 718 LEU A CA 1
ATOM 5997 C C . LEU A 1 718 ? -23.069 61.638 2.088 1.00 58.25 718 LEU A C 1
ATOM 5999 O O . LEU A 1 718 ? -23.440 62.786 1.861 1.00 58.25 718 LEU A O 1
ATOM 6003 N N . ASP A 1 719 ? -23.922 60.641 2.318 1.00 61.22 719 ASP A N 1
ATOM 6004 C CA . ASP A 1 719 ? -25.380 60.790 2.291 1.00 61.22 719 ASP A CA 1
ATOM 6005 C C . ASP A 1 719 ? -25.869 61.750 3.386 1.00 61.22 719 ASP A C 1
ATOM 6007 O O . ASP A 1 719 ? -26.689 62.621 3.110 1.00 61.22 719 ASP A O 1
ATOM 6011 N N . GLN A 1 720 ? -25.304 61.691 4.600 1.00 62.44 720 GLN A N 1
ATOM 6012 C CA . GLN A 1 720 ? -25.607 62.656 5.668 1.00 62.44 720 GLN A CA 1
ATOM 6013 C C . GLN A 1 720 ? -25.177 64.089 5.319 1.00 62.44 720 GLN A C 1
ATOM 6015 O O . GLN A 1 720 ? -25.868 65.049 5.667 1.00 62.44 720 GLN A O 1
ATOM 6020 N N . VAL A 1 721 ? -24.046 64.260 4.632 1.00 63.03 721 VAL A N 1
ATOM 602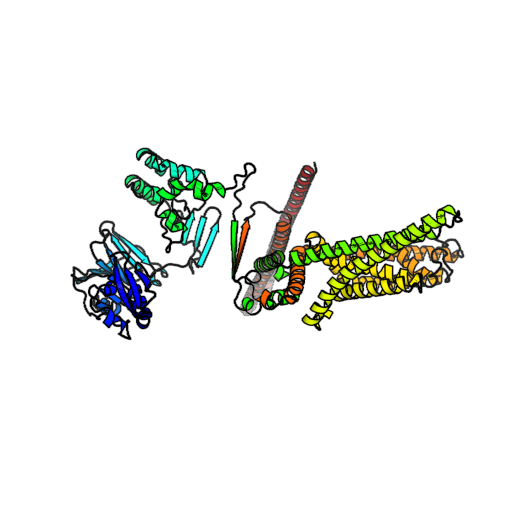1 C CA . VAL A 1 721 ? -23.573 65.578 4.178 1.00 63.03 721 VAL A CA 1
ATOM 6022 C C . VAL A 1 721 ? -24.447 66.113 3.038 1.00 63.03 721 VAL A C 1
ATOM 6024 O O . VAL A 1 721 ? -24.778 67.301 3.025 1.00 63.03 721 VAL A O 1
ATOM 6027 N N . ILE A 1 722 ? -24.885 65.252 2.117 1.00 62.06 722 ILE A N 1
ATOM 6028 C CA . ILE A 1 722 ? -25.814 65.607 1.034 1.00 62.06 722 ILE A CA 1
ATOM 6029 C C . ILE A 1 722 ? -27.201 65.952 1.605 1.00 62.06 722 ILE A C 1
ATOM 6031 O O . ILE A 1 722 ? -27.806 66.953 1.219 1.00 62.06 722 ILE A O 1
ATOM 6035 N N . GLU A 1 723 ? -27.689 65.203 2.594 1.00 59.03 723 GLU A N 1
ATOM 6036 C CA . GLU A 1 723 ? -28.977 65.475 3.234 1.00 59.03 723 GLU A CA 1
ATOM 6037 C C . GLU A 1 723 ? -28.943 66.794 4.032 1.00 59.03 723 GLU A C 1
ATOM 6039 O O . GLU A 1 723 ? -29.848 67.624 3.903 1.00 59.03 723 GLU A O 1
ATOM 6044 N N . ASN A 1 724 ? -27.864 67.056 4.778 1.00 58.34 724 ASN A N 1
ATOM 6045 C CA . ASN A 1 724 ? -27.684 68.308 5.523 1.00 58.34 724 ASN A CA 1
ATOM 6046 C C . ASN A 1 724 ? -27.490 69.534 4.617 1.00 58.34 724 ASN A C 1
ATOM 6048 O O . ASN A 1 724 ? -27.913 70.633 4.976 1.00 58.34 724 ASN A O 1
ATOM 6052 N N . SER A 1 725 ? -26.880 69.369 3.442 1.00 55.22 725 SER A N 1
ATOM 6053 C CA . SER A 1 725 ? -26.759 70.453 2.459 1.00 55.22 725 SER A CA 1
ATOM 6054 C C . SER A 1 725 ? -28.078 70.716 1.726 1.00 55.22 725 SER A C 1
ATOM 6056 O O . SER A 1 725 ? -28.413 71.876 1.491 1.00 55.22 725 SER A O 1
ATOM 6058 N N . SER A 1 726 ? -28.888 69.683 1.470 1.00 53.50 726 SER A N 1
ATOM 6059 C CA . SER A 1 726 ? -30.217 69.842 0.861 1.00 53.50 726 SER A CA 1
ATOM 6060 C C . SER A 1 726 ? -31.237 70.548 1.772 1.00 53.50 726 SER A C 1
ATOM 6062 O O . SER A 1 726 ? -32.056 71.327 1.286 1.00 53.50 726 SER A O 1
ATOM 6064 N N . LYS A 1 727 ? -31.157 70.357 3.100 1.00 54.34 727 LYS A N 1
ATOM 6065 C CA . LYS A 1 727 ? -32.056 71.001 4.083 1.00 54.34 727 LYS A CA 1
ATOM 6066 C C . LYS A 1 727 ? -31.768 72.491 4.324 1.00 54.34 727 LYS A C 1
ATOM 6068 O O . LYS A 1 727 ? -32.624 73.181 4.866 1.00 54.34 727 LYS A O 1
ATOM 6073 N N . ASN A 1 728 ? -30.614 73.003 3.890 1.00 51.19 728 ASN A N 1
ATOM 6074 C CA . ASN A 1 728 ? -30.194 74.396 4.105 1.00 51.19 728 ASN A CA 1
ATOM 6075 C C . ASN A 1 728 ? -30.450 75.333 2.903 1.00 51.19 728 ASN A C 1
ATOM 6077 O O . ASN A 1 728 ? -30.009 76.479 2.916 1.00 51.19 728 ASN A O 1
ATOM 6081 N N . LEU A 1 729 ? -31.176 74.884 1.872 1.00 44.81 729 LEU A N 1
ATOM 6082 C CA . LEU A 1 729 ? -31.394 75.616 0.610 1.00 44.81 729 LEU A CA 1
ATOM 6083 C C . LEU A 1 729 ? -32.512 76.682 0.631 1.00 44.81 729 LEU A C 1
ATOM 6085 O O . LEU A 1 729 ? -32.977 77.104 -0.424 1.00 44.81 729 LEU A O 1
ATOM 6089 N N . ALA A 1 730 ? -32.929 77.169 1.798 1.00 49.72 730 ALA A N 1
ATOM 6090 C CA . ALA A 1 730 ? -33.885 78.273 1.891 1.00 49.72 730 ALA A CA 1
ATOM 6091 C C . ALA A 1 730 ? -33.396 79.328 2.887 1.00 49.72 730 ALA A C 1
ATOM 6093 O O . ALA A 1 730 ? -33.706 79.242 4.073 1.00 49.72 730 ALA A O 1
ATOM 6094 N N . ASN A 1 731 ? -32.581 80.275 2.405 1.00 44.47 731 ASN A N 1
ATOM 6095 C CA . ASN A 1 731 ? -32.637 81.718 2.703 1.00 44.47 731 ASN A CA 1
ATOM 6096 C C . ASN A 1 731 ? -31.362 82.421 2.192 1.00 44.47 731 ASN A C 1
ATOM 6098 O O . ASN A 1 731 ? -30.239 82.004 2.470 1.00 44.47 731 ASN A O 1
ATOM 6102 N N . GLU A 1 732 ? -31.562 83.485 1.416 1.00 47.00 732 GLU A N 1
ATOM 6103 C CA . GLU A 1 732 ? -30.535 84.225 0.675 1.00 47.00 732 GLU A CA 1
ATOM 6104 C C . GLU A 1 732 ? -29.618 85.047 1.602 1.00 47.00 732 GLU A C 1
ATOM 6106 O O . GLU A 1 732 ? -30.085 85.791 2.464 1.00 47.00 732 GLU A O 1
ATOM 6111 N N . GLY A 1 733 ? -28.298 84.916 1.405 1.00 57.88 733 GLY A N 1
ATOM 6112 C CA . GLY A 1 733 ? -27.255 85.640 2.153 1.00 57.88 733 GLY A CA 1
ATOM 6113 C C . GLY A 1 733 ? -26.076 84.786 2.649 1.00 57.88 733 GLY A C 1
ATOM 6114 O O . GLY A 1 733 ? -25.460 85.133 3.658 1.00 57.88 733 GLY A O 1
ATOM 6115 N N . LEU A 1 734 ? -25.773 83.654 1.996 1.00 49.69 734 LEU A N 1
ATOM 6116 C CA . LEU A 1 734 ? -24.932 82.591 2.567 1.00 49.69 734 LEU A CA 1
ATOM 6117 C C . LEU A 1 734 ? -23.588 82.331 1.840 1.00 49.69 734 LEU A C 1
ATOM 6119 O O . LEU A 1 734 ? -22.773 81.593 2.377 1.00 49.69 734 LEU A O 1
ATOM 6123 N N . ASP A 1 735 ? -23.272 82.942 0.694 1.00 52.88 735 ASP A N 1
ATOM 6124 C CA . ASP A 1 735 ? -22.145 82.478 -0.153 1.00 52.88 735 ASP A CA 1
ATOM 6125 C C . ASP A 1 735 ? -20.733 82.708 0.431 1.00 52.88 735 ASP A C 1
ATOM 6127 O O . ASP A 1 735 ? -19.841 81.858 0.322 1.00 52.88 735 ASP A O 1
ATOM 6131 N N . GLU A 1 736 ? -20.505 83.818 1.135 1.00 52.97 736 GLU A N 1
ATOM 6132 C CA . GLU A 1 736 ? -19.181 84.123 1.705 1.00 52.97 736 GLU A CA 1
ATOM 6133 C C . GLU A 1 736 ? -18.910 83.363 3.018 1.00 52.97 736 GLU A C 1
ATOM 6135 O O . GLU A 1 736 ? -17.771 83.035 3.361 1.00 52.97 736 GLU A O 1
ATOM 6140 N N . LYS A 1 737 ? -19.979 83.017 3.747 1.00 53.69 737 LYS A N 1
ATOM 6141 C CA . LYS A 1 737 ? -19.908 82.204 4.968 1.00 53.69 737 LYS A CA 1
ATOM 6142 C C . LYS A 1 737 ? -19.840 80.713 4.637 1.00 53.69 737 LYS A C 1
ATOM 6144 O O . LYS A 1 737 ? -19.072 80.002 5.283 1.00 53.69 737 LYS A O 1
ATOM 6149 N N . ILE A 1 738 ? -20.563 80.267 3.602 1.00 54.12 738 ILE A N 1
ATOM 6150 C CA . ILE A 1 738 ? -20.490 78.908 3.049 1.00 54.12 738 ILE A CA 1
ATOM 6151 C C . ILE A 1 738 ? -19.084 78.622 2.531 1.00 54.12 738 ILE A C 1
ATOM 6153 O O . ILE A 1 738 ? -18.528 77.586 2.871 1.00 54.12 738 ILE A O 1
ATOM 6157 N N . SER A 1 739 ? -18.482 79.516 1.742 1.00 53.00 739 SER A N 1
ATOM 6158 C CA . SER A 1 739 ? -17.152 79.259 1.170 1.00 53.00 739 SER A CA 1
ATOM 6159 C C . SER A 1 739 ? -16.065 79.122 2.243 1.00 53.00 739 SER A C 1
ATOM 6161 O O . SER A 1 739 ? -15.208 78.247 2.128 1.00 53.00 739 SER A O 1
ATOM 6163 N N . LYS A 1 740 ? -16.130 79.902 3.333 1.00 60.56 740 LYS A N 1
ATOM 6164 C CA . LYS A 1 740 ? -15.237 79.726 4.492 1.00 60.56 740 LYS A CA 1
ATOM 6165 C C . LYS A 1 740 ? -15.504 78.430 5.262 1.00 60.56 740 LYS A C 1
ATOM 6167 O O . LYS A 1 740 ? -14.546 77.737 5.586 1.00 60.56 740 LYS A O 1
ATOM 6172 N N . LEU A 1 741 ? -16.766 78.083 5.523 1.00 58.25 741 LEU A N 1
ATOM 6173 C CA . LEU A 1 741 ? -17.128 76.852 6.242 1.00 58.25 741 LEU A CA 1
ATOM 6174 C C . LEU A 1 741 ? -16.815 75.584 5.438 1.00 58.25 741 LEU A C 1
ATOM 6176 O O . LEU A 1 741 ? -16.271 74.640 6.000 1.00 58.25 741 LEU A O 1
ATOM 6180 N N . LEU A 1 742 ? -17.090 75.576 4.131 1.00 54.94 742 LEU A N 1
ATOM 6181 C CA . LEU A 1 742 ? -16.746 74.470 3.234 1.00 54.94 742 LEU A CA 1
ATOM 6182 C C . LEU A 1 742 ? -15.239 74.283 3.144 1.00 54.94 742 LEU A C 1
ATOM 6184 O O . LEU A 1 742 ? -14.775 73.152 3.195 1.00 54.94 742 LEU A O 1
ATOM 6188 N N . LYS A 1 743 ? -14.465 75.370 3.056 1.00 62.09 743 LYS A N 1
ATOM 6189 C CA . LYS A 1 743 ? -13.003 75.275 3.027 1.00 62.09 743 LYS A CA 1
ATOM 6190 C C . LYS A 1 743 ? -12.461 74.732 4.349 1.00 62.09 743 LYS A C 1
ATOM 6192 O O . LYS A 1 743 ? -11.659 73.813 4.341 1.00 62.09 743 LYS A O 1
ATOM 6197 N N . GLN A 1 744 ? -12.997 75.199 5.476 1.00 64.62 744 GLN A N 1
ATOM 6198 C CA . GLN A 1 744 ? -12.593 74.740 6.804 1.00 64.62 744 GLN A CA 1
ATOM 6199 C C . GLN A 1 744 ? -12.973 73.271 7.075 1.00 64.62 744 GLN A C 1
ATOM 6201 O O . GLN A 1 744 ? -12.193 72.541 7.683 1.00 64.62 744 GLN A O 1
ATOM 6206 N N . GLN A 1 745 ? -14.133 72.810 6.595 1.00 58.78 745 GLN A N 1
ATOM 6207 C CA . GLN A 1 745 ? -14.532 71.401 6.694 1.00 58.78 745 GLN A CA 1
ATOM 6208 C C . GLN A 1 745 ? -13.783 70.500 5.704 1.00 58.78 745 GLN A C 1
ATOM 6210 O O . GLN A 1 745 ? -13.473 69.360 6.045 1.00 58.78 745 GLN A O 1
ATOM 6215 N N . LEU A 1 746 ? -13.456 70.994 4.506 1.00 56.91 746 LEU A N 1
ATOM 6216 C CA . LEU A 1 746 ? -12.651 70.262 3.527 1.00 56.91 746 LEU A CA 1
ATOM 6217 C C . LEU A 1 746 ? -11.202 70.106 4.008 1.00 56.91 746 LEU A C 1
ATOM 6219 O O . LEU A 1 746 ? -10.648 69.014 3.900 1.00 56.91 746 LEU A O 1
ATOM 6223 N N . ASP A 1 747 ? -10.634 71.155 4.607 1.00 63.69 747 ASP A N 1
ATOM 6224 C CA . ASP A 1 747 ? -9.299 71.126 5.206 1.00 63.69 747 ASP A CA 1
ATOM 6225 C C . ASP A 1 747 ? -9.260 70.139 6.390 1.00 63.69 747 ASP A C 1
ATOM 6227 O O . ASP A 1 747 ? -8.364 69.300 6.456 1.00 63.69 747 ASP A O 1
ATOM 6231 N N . GLN A 1 748 ? -10.284 70.131 7.259 1.00 62.50 748 GLN A N 1
ATOM 6232 C CA . GLN A 1 748 ? -10.411 69.131 8.334 1.00 62.50 748 GLN A CA 1
ATOM 6233 C C . GLN A 1 748 ? -10.586 67.699 7.804 1.00 62.50 748 GLN A C 1
ATOM 6235 O O . GLN A 1 748 ? -10.025 66.756 8.364 1.00 62.50 748 GLN A O 1
ATOM 6240 N N . ALA A 1 749 ? -11.344 67.508 6.722 1.00 56.94 749 ALA A N 1
ATOM 6241 C CA . ALA A 1 749 ? -11.519 66.196 6.106 1.00 56.94 749 ALA A CA 1
ATOM 6242 C C . ALA A 1 749 ? -10.224 65.694 5.442 1.00 56.94 749 ALA A C 1
ATOM 6244 O O . ALA A 1 749 ? -9.902 64.511 5.555 1.00 56.94 749 ALA A O 1
ATOM 6245 N N . GLN A 1 750 ? -9.453 66.576 4.794 1.00 57.50 750 GLN A N 1
ATOM 6246 C CA . GLN A 1 750 ? -8.139 66.237 4.238 1.00 57.50 750 GLN A CA 1
ATOM 6247 C C . GLN A 1 750 ? -7.104 65.948 5.328 1.00 57.50 750 GLN A C 1
ATOM 6249 O O . GLN A 1 750 ? -6.295 65.034 5.165 1.00 57.50 750 GLN A O 1
ATOM 6254 N N . GLU A 1 751 ? -7.131 66.684 6.438 1.00 61.59 751 GLU A N 1
ATOM 6255 C CA . GLU A 1 751 ? -6.225 66.462 7.564 1.00 61.59 751 GLU A CA 1
ATOM 6256 C C . GLU A 1 751 ? -6.511 65.122 8.258 1.00 61.59 751 GLU A C 1
ATOM 6258 O O . GLU A 1 751 ? -5.584 64.343 8.489 1.00 61.59 751 GLU A O 1
ATOM 6263 N N . ASN A 1 752 ? -7.787 64.783 8.468 1.00 62.09 752 ASN A N 1
ATOM 6264 C CA . ASN A 1 752 ? -8.186 63.481 9.006 1.00 62.09 752 ASN A CA 1
ATOM 6265 C C . ASN A 1 752 ? -7.811 62.325 8.067 1.00 62.09 752 ASN A C 1
ATOM 6267 O O . ASN A 1 752 ? -7.198 61.362 8.517 1.00 62.09 752 ASN A O 1
ATOM 6271 N N . ASN A 1 753 ? -8.060 62.447 6.757 1.00 57.84 753 ASN A N 1
ATOM 6272 C CA . ASN A 1 753 ? -7.640 61.423 5.791 1.00 57.84 753 ASN A CA 1
ATOM 6273 C C . ASN A 1 753 ? -6.114 61.244 5.750 1.00 57.84 753 ASN A C 1
ATOM 6275 O O . ASN A 1 753 ? -5.624 60.125 5.616 1.00 57.84 753 ASN A O 1
ATOM 6279 N N . ASN A 1 754 ? -5.342 62.328 5.872 1.00 62.41 754 ASN A N 1
ATOM 6280 C CA . ASN A 1 754 ? -3.883 62.240 5.930 1.00 62.41 754 ASN A CA 1
ATOM 6281 C C . ASN A 1 754 ? -3.388 61.586 7.226 1.00 62.41 754 ASN A C 1
ATOM 6283 O O . ASN A 1 754 ? -2.376 60.881 7.199 1.00 62.41 754 ASN A O 1
ATOM 6287 N N . ASN A 1 755 ? -4.080 61.802 8.345 1.00 65.25 755 ASN A N 1
ATOM 6288 C CA . ASN A 1 755 ? -3.766 61.152 9.615 1.00 65.25 755 ASN A CA 1
ATOM 6289 C C . ASN A 1 755 ? -4.100 59.655 9.570 1.00 65.25 755 ASN A C 1
ATOM 6291 O O . ASN A 1 755 ? -3.240 58.845 9.914 1.00 65.25 755 ASN A O 1
ATOM 6295 N N . ASP A 1 756 ? -5.256 59.279 9.021 1.00 59.94 756 ASP A N 1
ATOM 6296 C CA . ASP A 1 756 ? -5.640 57.876 8.825 1.00 59.94 756 ASP A CA 1
ATOM 6297 C C . ASP A 1 756 ? -4.686 57.161 7.852 1.00 59.94 756 ASP A C 1
ATOM 6299 O O . ASP A 1 756 ? -4.257 56.033 8.100 1.00 59.94 756 ASP A O 1
ATOM 6303 N N . PHE A 1 757 ? -4.251 57.835 6.779 1.00 56.62 757 PHE A N 1
ATOM 6304 C CA . PHE A 1 757 ? -3.267 57.288 5.840 1.00 56.62 757 PHE A CA 1
ATOM 6305 C C . PHE A 1 757 ? -1.871 57.141 6.467 1.00 56.62 757 PHE A C 1
ATOM 6307 O O . PHE A 1 757 ? -1.156 56.175 6.186 1.00 56.62 757 PHE A O 1
ATOM 6314 N N . LYS A 1 758 ? -1.466 58.070 7.346 1.00 60.38 758 LYS A N 1
ATOM 6315 C CA . LYS A 1 758 ? -0.235 57.931 8.140 1.00 60.38 758 LYS A CA 1
ATOM 6316 C C . LYS A 1 758 ? -0.333 56.761 9.110 1.00 60.38 758 LYS A C 1
ATOM 6318 O O . LYS A 1 758 ? 0.634 56.010 9.220 1.00 60.38 758 LYS A O 1
ATOM 6323 N N . GLN A 1 759 ? -1.472 56.574 9.768 1.00 62.44 759 GLN A N 1
ATOM 6324 C CA . GLN A 1 759 ? -1.677 55.468 10.697 1.00 62.44 759 GLN A CA 1
ATOM 6325 C C . GLN A 1 759 ? -1.622 54.119 9.969 1.00 62.44 759 GLN A C 1
ATOM 6327 O O . GLN A 1 759 ? -0.802 53.279 10.326 1.00 62.44 759 GLN A O 1
ATOM 6332 N N . LEU A 1 760 ? -2.316 53.988 8.833 1.00 51.81 760 LEU A N 1
ATOM 6333 C CA . LEU A 1 760 ? -2.214 52.828 7.936 1.00 51.81 760 LEU A CA 1
ATOM 6334 C C . LEU A 1 760 ? -0.780 52.554 7.472 1.00 51.81 760 LEU A C 1
ATOM 6336 O O . LEU A 1 760 ? -0.336 51.409 7.460 1.00 51.81 760 LEU A O 1
ATOM 6340 N N . LYS A 1 761 ? -0.018 53.591 7.110 1.00 57.56 761 LYS A N 1
ATOM 6341 C CA . LYS A 1 761 ? 1.393 53.430 6.729 1.00 57.56 761 LYS A CA 1
ATOM 6342 C C . LYS A 1 761 ? 2.253 52.944 7.900 1.00 57.56 761 LYS A C 1
ATOM 6344 O O . LYS A 1 761 ? 3.219 52.216 7.684 1.00 57.56 761 LYS A O 1
ATOM 6349 N N . THR A 1 762 ? 1.909 53.334 9.124 1.00 60.81 762 THR A N 1
ATOM 6350 C CA . THR A 1 762 ? 2.611 52.918 10.344 1.00 60.81 762 THR A CA 1
ATOM 6351 C C . THR A 1 762 ? 2.298 51.457 10.671 1.00 60.81 762 THR A C 1
ATOM 6353 O O . THR A 1 762 ? 3.225 50.684 10.903 1.00 60.81 762 THR A O 1
ATOM 6356 N N . ASP A 1 763 ? 1.034 51.048 10.554 1.00 57.12 763 ASP A N 1
ATOM 6357 C CA . ASP A 1 763 ? 0.591 49.665 10.768 1.00 57.12 763 ASP A CA 1
ATOM 6358 C C . ASP A 1 763 ? 1.163 48.709 9.705 1.00 57.12 763 ASP A C 1
ATOM 6360 O O . ASP A 1 763 ? 1.652 47.625 10.027 1.00 57.12 763 ASP A O 1
ATOM 6364 N N . VAL A 1 764 ? 1.202 49.132 8.435 1.00 51.84 764 VAL A N 1
ATOM 6365 C CA . VAL A 1 764 ? 1.820 48.365 7.337 1.00 51.84 764 VAL A CA 1
ATOM 6366 C C . VAL A 1 764 ? 3.336 48.233 7.521 1.00 51.84 764 VAL A C 1
ATOM 6368 O O . VAL A 1 764 ? 3.897 47.167 7.266 1.00 51.84 764 VAL A O 1
ATOM 6371 N N . ASN A 1 765 ? 4.014 49.276 8.007 1.00 55.62 765 ASN A N 1
ATOM 6372 C CA . ASN A 1 765 ? 5.438 49.193 8.336 1.00 55.62 765 ASN A CA 1
ATOM 6373 C C . ASN A 1 765 ? 5.697 48.290 9.557 1.00 55.62 765 ASN A C 1
ATOM 6375 O O . ASN A 1 765 ? 6.690 47.563 9.565 1.00 55.62 765 ASN A O 1
ATOM 6379 N N . GLY A 1 766 ? 4.801 48.290 10.551 1.00 57.44 766 GLY A N 1
ATOM 6380 C CA . GLY A 1 766 ? 4.846 47.377 11.698 1.00 57.44 766 GLY A CA 1
ATOM 6381 C C . GLY A 1 766 ? 4.700 45.908 11.287 1.00 57.44 766 GLY A C 1
ATOM 6382 O O . GLY A 1 766 ? 5.493 45.067 11.709 1.00 57.44 766 GLY A O 1
ATOM 6383 N N . LEU A 1 767 ? 3.771 45.613 10.373 1.00 48.72 767 LEU A N 1
ATOM 6384 C CA . LEU A 1 767 ? 3.620 44.287 9.761 1.00 48.72 767 LEU A CA 1
ATOM 6385 C C . LEU A 1 767 ? 4.868 43.871 8.967 1.00 48.72 767 LEU A C 1
ATOM 6387 O O . LEU A 1 767 ? 5.294 42.720 9.040 1.00 48.72 767 LEU A O 1
ATOM 6391 N N . GLY A 1 768 ? 5.503 44.807 8.254 1.00 51.16 768 GLY A N 1
ATOM 6392 C CA . GLY A 1 768 ? 6.783 44.565 7.584 1.00 51.16 768 GLY A CA 1
ATOM 6393 C C . GLY A 1 768 ? 7.912 44.176 8.550 1.00 51.16 768 GLY A C 1
ATOM 6394 O O . GLY A 1 768 ? 8.738 43.332 8.204 1.00 51.16 768 GLY A O 1
ATOM 6395 N N . GLY A 1 769 ? 7.923 44.744 9.762 1.00 58.50 769 GLY A N 1
ATOM 6396 C CA . GLY A 1 769 ? 8.851 44.385 10.840 1.00 58.50 769 GLY A CA 1
ATOM 6397 C C . GLY A 1 769 ? 8.628 42.967 11.370 1.00 58.50 769 GLY A C 1
ATOM 6398 O O . GLY A 1 769 ? 9.571 42.183 11.408 1.00 58.50 769 GLY A O 1
ATOM 6399 N N . GLN A 1 770 ? 7.376 42.601 11.661 1.00 50.56 770 GLN A N 1
ATOM 6400 C CA . GLN A 1 770 ? 7.013 41.251 12.124 1.00 50.56 770 GLN A CA 1
ATOM 6401 C C . GLN A 1 770 ? 7.330 40.165 11.085 1.00 50.56 770 GLN A C 1
ATOM 6403 O O . GLN A 1 770 ? 7.777 39.072 11.424 1.00 50.56 770 GLN A O 1
ATOM 6408 N N . VAL A 1 771 ? 7.154 40.467 9.795 1.00 48.88 771 VAL A N 1
ATOM 6409 C CA . VAL A 1 771 ? 7.537 39.559 8.700 1.00 48.88 771 VAL A CA 1
ATOM 6410 C C . VAL A 1 771 ? 9.060 39.399 8.603 1.00 48.88 771 VAL A C 1
ATOM 6412 O O . VAL A 1 771 ? 9.545 38.347 8.183 1.00 48.88 771 VAL A O 1
ATOM 6415 N N . LYS A 1 772 ? 9.826 40.421 8.994 1.00 52.53 772 LYS A N 1
ATOM 6416 C CA . LYS A 1 772 ? 11.290 40.375 9.005 1.00 52.53 772 LYS A CA 1
ATOM 6417 C C . LYS A 1 772 ? 11.821 39.567 10.192 1.00 52.53 772 LYS A C 1
ATOM 6419 O O . LYS A 1 772 ? 12.677 38.718 9.966 1.00 52.53 772 LYS A O 1
ATOM 6424 N N . GLU A 1 773 ? 11.245 39.741 11.383 1.00 53.31 773 GLU A N 1
ATOM 6425 C CA . GLU A 1 773 ? 11.511 38.888 12.556 1.00 53.31 773 GLU A CA 1
ATOM 6426 C C . GLU A 1 773 ? 11.188 37.418 12.262 1.00 53.31 773 GLU A C 1
ATOM 6428 O O . GLU A 1 773 ? 12.040 36.559 12.451 1.00 53.31 773 GLU A O 1
ATOM 6433 N N . LEU A 1 774 ? 10.031 37.118 11.658 1.00 52.19 774 LEU A N 1
ATOM 6434 C CA . LEU A 1 774 ? 9.680 35.747 11.251 1.00 52.19 774 LEU A CA 1
ATOM 6435 C C . LEU A 1 774 ? 10.679 35.134 10.258 1.00 52.19 774 LEU A C 1
ATOM 6437 O O . LEU A 1 774 ? 10.902 33.921 10.253 1.00 52.19 774 LEU A O 1
ATOM 6441 N N . LYS A 1 775 ? 11.274 35.957 9.388 1.00 56.59 775 LYS A N 1
ATOM 6442 C CA . LYS A 1 775 ? 12.292 35.506 8.437 1.00 56.59 775 LYS A CA 1
ATOM 6443 C C . LYS A 1 775 ? 13.633 35.243 9.130 1.00 56.59 775 LYS A C 1
ATOM 6445 O O . LYS A 1 775 ? 14.296 34.267 8.785 1.00 56.59 775 LYS A O 1
ATOM 6450 N N . GLU A 1 776 ? 14.010 36.076 10.096 1.00 53.78 776 GLU A N 1
ATOM 6451 C CA . GLU A 1 776 ? 15.210 35.894 10.921 1.00 53.78 776 GLU A CA 1
ATOM 6452 C C . GLU A 1 776 ? 15.077 34.662 11.834 1.00 53.78 776 GLU A C 1
ATOM 6454 O O . GLU A 1 776 ? 15.998 33.846 11.884 1.00 53.78 776 GLU A O 1
ATOM 6459 N N . ASP A 1 777 ? 13.901 34.431 12.425 1.00 54.69 777 ASP A N 1
ATOM 6460 C CA . ASP A 1 777 ? 13.583 33.219 13.188 1.00 54.69 777 ASP A CA 1
ATOM 6461 C C . ASP A 1 777 ? 13.652 31.957 12.312 1.00 54.69 777 ASP A C 1
ATOM 6463 O O . ASP A 1 777 ? 14.204 30.934 12.724 1.00 54.69 777 ASP A O 1
ATOM 6467 N N . MET A 1 778 ? 13.166 32.021 11.063 1.00 47.66 778 MET A N 1
ATOM 6468 C CA . MET A 1 778 ? 13.320 30.921 10.100 1.00 47.66 778 MET A CA 1
ATOM 6469 C C . MET A 1 778 ? 14.787 30.631 9.759 1.00 47.66 778 MET A C 1
ATOM 6471 O O . MET A 1 778 ? 15.153 29.462 9.607 1.00 47.66 778 MET A O 1
ATOM 6475 N N . GLU A 1 779 ? 15.638 31.652 9.624 1.00 56.59 779 GLU A N 1
ATOM 6476 C CA . GLU A 1 779 ? 17.071 31.448 9.381 1.00 56.59 779 GLU A CA 1
ATOM 6477 C C . GLU A 1 779 ? 17.799 30.904 10.618 1.00 56.59 779 GLU A C 1
ATOM 6479 O O . GLU A 1 779 ? 18.640 30.010 10.483 1.00 56.59 779 GLU A O 1
ATOM 6484 N N . LEU A 1 780 ? 17.419 31.341 11.821 1.00 54.09 780 LEU A N 1
ATOM 6485 C CA . LEU A 1 780 ? 17.915 30.802 13.091 1.00 54.09 780 LEU A CA 1
ATOM 6486 C C . LEU A 1 780 ? 17.558 29.322 13.261 1.00 54.09 780 LEU A C 1
ATOM 6488 O O . LEU A 1 780 ? 18.440 28.508 13.554 1.00 54.09 780 LEU A O 1
ATOM 6492 N N . ILE A 1 781 ? 16.304 28.949 12.991 1.00 55.78 781 ILE A N 1
ATOM 6493 C CA . ILE A 1 781 ? 15.838 27.556 13.010 1.00 55.78 781 ILE A CA 1
ATOM 6494 C C . ILE A 1 781 ? 16.597 26.726 11.970 1.00 55.78 781 ILE A C 1
ATOM 6496 O O . ILE A 1 781 ? 17.092 25.642 12.286 1.00 55.78 781 ILE A O 1
ATOM 6500 N N . LYS A 1 782 ? 16.772 27.250 10.750 1.00 55.59 782 LYS A N 1
ATOM 6501 C CA . LYS A 1 782 ? 17.544 26.586 9.692 1.00 55.59 782 LYS A CA 1
ATOM 6502 C C . LYS A 1 782 ? 19.003 26.364 10.100 1.00 55.59 782 LYS A C 1
ATOM 6504 O O . LYS A 1 782 ? 19.525 25.285 9.839 1.00 55.59 782 LYS A O 1
ATOM 6509 N N . SER A 1 783 ? 19.639 27.344 10.747 1.00 52.72 783 SER A N 1
ATOM 6510 C CA . SER A 1 783 ? 21.035 27.255 11.208 1.00 52.72 783 SER A CA 1
ATOM 6511 C C . SER A 1 783 ? 21.224 26.266 12.366 1.00 52.72 783 SER A C 1
ATOM 6513 O O . SER A 1 783 ? 22.208 25.528 12.412 1.00 52.72 783 SER A O 1
ATOM 6515 N N . SER A 1 784 ? 20.245 26.195 13.268 1.00 52.97 784 SER A N 1
ATOM 6516 C CA . SER A 1 784 ? 20.251 25.268 14.402 1.00 52.97 784 SER A CA 1
ATOM 6517 C C . SER A 1 784 ? 20.004 23.828 13.943 1.00 52.97 784 SER A C 1
ATOM 6519 O O . SER A 1 784 ? 20.648 22.898 14.428 1.00 52.97 784 SER A O 1
ATOM 6521 N N . LEU A 1 785 ? 19.142 23.642 12.938 1.00 41.84 785 LEU A N 1
ATOM 6522 C CA . LEU A 1 785 ? 18.903 22.351 12.290 1.00 41.84 785 LEU A CA 1
ATOM 6523 C C . LEU A 1 785 ? 20.115 21.857 11.497 1.00 41.84 785 LEU A C 1
ATOM 6525 O O . LEU A 1 785 ? 20.438 20.673 11.565 1.00 41.84 785 LEU A O 1
ATOM 6529 N N . SER A 1 786 ? 20.826 22.735 10.783 1.00 58.44 786 SER A N 1
ATOM 6530 C CA . SER A 1 786 ? 22.051 22.332 10.087 1.00 58.44 786 SER A CA 1
ATOM 6531 C C . SER A 1 786 ? 23.179 21.971 11.057 1.00 58.44 786 SER A C 1
ATOM 6533 O O . SER A 1 786 ? 23.885 21.001 10.797 1.00 58.44 786 SER A O 1
ATOM 6535 N N . GLN A 1 787 ? 23.303 22.643 12.207 1.00 50.78 787 GLN A N 1
ATOM 6536 C CA . GLN A 1 787 ? 24.238 22.237 13.269 1.00 50.78 787 GLN A CA 1
ATOM 6537 C C . GLN A 1 787 ? 23.865 20.896 13.923 1.00 50.78 787 GLN A C 1
ATOM 6539 O O . GLN A 1 787 ? 24.752 20.097 14.229 1.00 50.78 787 GLN A O 1
ATOM 6544 N N . LEU A 1 788 ? 22.571 20.620 14.112 1.00 47.38 788 LEU A N 1
ATOM 6545 C CA . LEU A 1 788 ? 22.078 19.329 14.609 1.00 47.38 788 LEU A CA 1
ATOM 6546 C C . LEU A 1 788 ? 22.354 18.188 13.621 1.00 47.38 788 LEU A C 1
ATOM 6548 O O . LEU A 1 788 ? 22.848 17.140 14.029 1.00 47.38 788 LEU A O 1
ATOM 6552 N N . LEU A 1 789 ? 22.128 18.415 12.325 1.00 44.34 789 LEU A N 1
ATOM 6553 C CA . LEU A 1 789 ? 22.457 17.459 11.260 1.00 44.34 789 LEU A CA 1
ATOM 6554 C C . LEU A 1 789 ? 23.968 17.212 11.141 1.00 44.34 789 LEU A C 1
ATOM 6556 O O . LEU A 1 789 ? 24.392 16.095 10.854 1.00 44.34 789 LEU A O 1
ATOM 6560 N N . GLN A 1 790 ? 24.796 18.226 11.397 1.00 46.44 790 GLN A N 1
ATOM 6561 C CA . GLN A 1 790 ? 26.253 18.085 11.367 1.00 46.44 790 GLN A CA 1
ATOM 6562 C C . GLN A 1 790 ? 26.792 17.284 12.564 1.00 46.44 790 GLN A C 1
ATOM 6564 O O . GLN A 1 790 ? 27.763 16.552 12.407 1.00 46.44 790 GLN A O 1
ATOM 6569 N N . LYS A 1 791 ? 26.132 17.367 13.729 1.00 49.72 791 LYS A N 1
ATOM 6570 C CA . LYS A 1 791 ? 26.420 16.526 14.905 1.00 49.72 791 LYS A CA 1
ATOM 6571 C C . LYS A 1 791 ? 25.930 15.082 14.778 1.00 49.72 791 LYS A C 1
ATOM 6573 O O . LYS A 1 791 ? 26.390 14.246 15.538 1.00 49.72 791 LYS A O 1
ATOM 6578 N N . PHE A 1 792 ? 25.006 14.805 13.861 1.00 36.50 792 PHE A N 1
ATOM 6579 C CA . PHE A 1 792 ? 24.486 13.456 13.605 1.00 36.50 792 PHE A CA 1
ATOM 6580 C C . PHE A 1 792 ? 25.301 12.672 12.563 1.00 36.50 792 PHE A C 1
ATOM 6582 O O . PHE A 1 792 ? 25.174 11.456 12.481 1.00 36.50 792 PHE A O 1
ATOM 6589 N N . ASN A 1 793 ? 26.120 13.366 11.763 1.00 37.09 793 ASN A N 1
ATOM 6590 C CA . ASN A 1 793 ? 27.016 12.776 10.760 1.00 37.09 793 ASN A CA 1
ATOM 6591 C C . ASN A 1 793 ? 28.481 12.650 11.241 1.00 37.09 793 ASN A C 1
ATOM 6593 O O . ASN A 1 793 ? 29.353 12.304 10.442 1.00 37.09 793 ASN A O 1
ATOM 6597 N N . GLN A 1 794 ? 28.751 12.947 12.516 1.00 35.88 794 GLN A N 1
ATOM 6598 C CA . GLN A 1 794 ? 29.955 12.539 13.255 1.00 35.88 794 GLN A CA 1
ATOM 6599 C C . GLN A 1 794 ? 29.573 11.410 14.203 1.00 35.88 794 GLN A C 1
ATOM 6601 O O . GLN A 1 794 ? 30.410 10.495 14.368 1.00 35.88 794 GLN A O 1
#

InterPro domains:
  IPR005821 Ion transport domain [PF00520] (385-629)
  IPR024862 Transient receptor potential cation channel subfamily V [PTHR10582] (345-752)